Protein AF-0000000079813711 (afdb_homodimer)

Organism: NCBI:txid265959

Structure (mmCIF, N/CA/C/O backbone):
data_AF-0000000079813711-model_v1
#
loop_
_entity.id
_entity.type
_entity.pdbx_description
1 polymer 'Outer membrane protein OprM'
#
loop_
_atom_site.group_PDB
_atom_site.id
_atom_site.type_symbol
_atom_site.label_atom_id
_atom_site.label_alt_id
_atom_site.label_comp_id
_atom_site.label_asym_id
_atom_site.label_entity_id
_atom_site.label_seq_id
_atom_site.pdbx_PDB_ins_code
_atom_site.Cartn_x
_atom_site.Cartn_y
_atom_site.Cartn_z
_atom_site.occupancy
_atom_site.B_iso_or_equiv
_atom_site.auth_seq_id
_atom_site.auth_comp_id
_atom_site.auth_asym_id
_atom_site.auth_atom_id
_atom_site.pdbx_PDB_model_num
ATOM 1 N N . MET A 1 1 ? -26.516 54.531 79.875 1 28.67 1 MET A N 1
ATOM 2 C CA . MET A 1 1 ? -25.984 53.25 79.375 1 28.67 1 MET A CA 1
ATOM 3 C C . MET A 1 1 ? -26.172 53.188 77.875 1 28.67 1 MET A C 1
ATOM 5 O O . MET A 1 1 ? -27.281 53.344 77.375 1 28.67 1 MET A O 1
ATOM 9 N N . PRO A 1 2 ? -25.172 53.562 77 1 37.19 2 PRO A N 1
ATOM 10 C CA . PRO A 1 2 ? -25.172 53.812 75.5 1 37.19 2 PRO A CA 1
ATOM 11 C C . PRO A 1 2 ? -25.391 52.531 74.75 1 37.19 2 PRO A C 1
ATOM 13 O O . PRO A 1 2 ? -24.984 51.438 75.125 1 37.19 2 PRO A O 1
ATOM 16 N N . VAL A 1 3 ? -26.547 52.375 74.062 1 36.34 3 VAL A N 1
ATOM 17 C CA . VAL A 1 3 ? -27.047 51.281 73.25 1 36.34 3 VAL A CA 1
ATOM 18 C C . VAL A 1 3 ? -26.156 51.125 72 1 36.34 3 VAL A C 1
ATOM 20 O O . VAL A 1 3 ? -25.969 52.062 71.25 1 36.34 3 VAL A O 1
ATOM 23 N N . THR A 1 4 ? -25.125 50.281 72.062 1 34.91 4 THR A N 1
ATOM 24 C CA . THR A 1 4 ? -24.156 49.906 71 1 34.91 4 THR A CA 1
ATOM 25 C C . THR A 1 4 ? -24.859 49.219 69.812 1 34.91 4 THR A C 1
ATOM 27 O O . THR A 1 4 ? -25.562 48.219 70 1 34.91 4 THR A O 1
ATOM 30 N N . ARG A 1 5 ? -25.266 50 68.75 1 38.03 5 ARG A N 1
ATOM 31 C CA . ARG A 1 5 ? -25.875 49.562 67.5 1 38.03 5 ARG A CA 1
ATOM 32 C C . ARG A 1 5 ? -24.969 48.562 66.75 1 38.03 5 ARG A C 1
ATOM 34 O O . ARG A 1 5 ? -23.828 48.906 66.438 1 38.03 5 ARG A O 1
ATOM 41 N N . ALA A 1 6 ? -25.078 47.25 67 1 41.22 6 ALA A N 1
ATOM 42 C CA . ALA A 1 6 ? -24.375 46.156 66.312 1 41.22 6 ALA A CA 1
ATOM 43 C C . ALA A 1 6 ? -24.625 46.188 64.812 1 41.22 6 ALA A C 1
ATOM 45 O O . ALA A 1 6 ? -25.781 46.188 64.375 1 41.22 6 ALA A O 1
ATOM 46 N N . MET A 1 7 ? -23.703 46.812 64.062 1 36 7 MET A N 1
ATOM 47 C CA . MET A 1 7 ? -23.672 46.875 62.562 1 36 7 MET A CA 1
ATOM 48 C C . MET A 1 7 ? -23.688 45.469 61.969 1 36 7 MET A C 1
ATOM 50 O O . MET A 1 7 ? -22.922 44.625 62.406 1 36 7 MET A O 1
ATOM 54 N N . SER A 1 8 ? -24.844 44.969 61.531 1 36.56 8 SER A N 1
ATOM 55 C CA . SER A 1 8 ? -25.125 43.688 60.875 1 36.56 8 SER A CA 1
ATOM 56 C C . SER A 1 8 ? -24.281 43.531 59.625 1 36.56 8 SER A C 1
ATOM 58 O O . SER A 1 8 ? -24.5 44.219 58.625 1 36.56 8 SER A O 1
ATOM 60 N N . GLY A 1 9 ? -22.953 43.219 59.625 1 36.47 9 GLY A N 1
ATOM 61 C CA . GLY A 1 9 ? -21.984 43 58.562 1 36.47 9 GLY A CA 1
ATOM 62 C C . GLY A 1 9 ? -22.281 41.781 57.719 1 36.47 9 GLY A C 1
ATOM 63 O O . GLY A 1 9 ? -21.484 41.406 56.844 1 36.47 9 GLY A O 1
ATOM 64 N N . SER A 1 10 ? -23.281 40.906 58.062 1 44.75 10 SER A N 1
ATOM 65 C CA . SER A 1 10 ? -23.234 39.594 57.469 1 44.75 10 SER A CA 1
ATOM 66 C C . SER A 1 10 ? -23.75 39.594 56.031 1 44.75 10 SER A C 1
ATOM 68 O O . SER A 1 10 ? -23.734 38.562 55.375 1 44.75 10 SER A O 1
ATOM 70 N N . ASN A 1 11 ? -24.469 40.625 55.625 1 44.41 11 ASN A N 1
ATOM 71 C CA . ASN A 1 11 ? -25.188 40.438 54.375 1 44.41 11 ASN A CA 1
ATOM 72 C C . ASN A 1 11 ? -24.281 40.594 53.156 1 44.41 11 ASN A C 1
ATOM 74 O O . ASN A 1 11 ? -24.703 40.406 52 1 44.41 11 ASN A O 1
ATOM 78 N N . ALA A 1 12 ? -23.078 41.219 53.281 1 49.34 12 ALA A N 1
ATOM 79 C CA . ALA A 1 12 ? -22.281 41.531 52.094 1 49.34 12 ALA A CA 1
ATOM 80 C C . ALA A 1 12 ? -21.609 40.281 51.531 1 49.34 12 ALA A C 1
ATOM 82 O O . ALA A 1 12 ? -21.422 40.188 50.344 1 49.34 12 ALA A O 1
ATOM 83 N N . VAL A 1 13 ? -21.359 39.312 52.438 1 49.06 13 VAL A N 1
ATOM 84 C CA . VAL A 1 13 ? -20.641 38.156 51.938 1 49.06 13 VAL A CA 1
ATOM 85 C C . VAL A 1 13 ? -21.562 37.281 51.094 1 49.06 13 VAL A C 1
ATOM 87 O O . VAL A 1 13 ? -21.125 36.656 50.125 1 49.06 13 VAL A O 1
ATOM 90 N N . LYS A 1 14 ? -22.906 37.25 51.406 1 50.78 14 LYS A N 1
ATOM 91 C CA . LYS A 1 14 ? -23.828 36.406 50.688 1 50.78 14 LYS A CA 1
ATOM 92 C C . LYS A 1 14 ? -24.047 36.906 49.25 1 50.78 14 LYS A C 1
ATOM 94 O O . LYS A 1 14 ? -24.281 36.125 48.344 1 50.78 14 LYS A O 1
ATOM 99 N N . ARG A 1 15 ? -23.891 38.188 49 1 51.34 15 ARG A N 1
ATOM 100 C CA . ARG A 1 15 ? -24.141 38.719 47.656 1 51.34 15 ARG A CA 1
ATOM 101 C C . ARG A 1 15 ? -22.984 38.406 46.719 1 51.34 15 ARG A C 1
ATOM 103 O O . ARG A 1 15 ? -23.156 38.312 45.5 1 51.34 15 ARG A O 1
ATOM 110 N N . LEU A 1 16 ? -21.781 38.312 47.344 1 49.62 16 LEU A N 1
ATOM 111 C CA . LEU A 1 16 ? -20.656 38.062 46.438 1 49.62 16 LEU A CA 1
ATOM 112 C C . LEU A 1 16 ? -20.609 36.594 46.031 1 49.62 16 LEU A C 1
ATOM 114 O O . LEU A 1 16 ? -19.953 36.219 45.062 1 49.62 16 LEU A O 1
ATOM 118 N N . LEU A 1 17 ? -21.234 35.719 46.906 1 51.75 17 LEU A N 1
ATOM 119 C CA . LEU A 1 17 ? -21.141 34.312 46.594 1 51.75 17 LEU A CA 1
ATOM 120 C C . LEU A 1 17 ? -22.078 33.938 45.469 1 51.75 17 LEU A C 1
ATOM 122 O O . LEU A 1 17 ? -21.938 32.875 44.844 1 51.75 17 LEU A O 1
ATOM 126 N N . LEU A 1 18 ? -23.109 34.75 45.156 1 51.78 18 LEU A N 1
ATOM 127 C CA . LEU A 1 18 ? -24.094 34.344 44.188 1 51.78 18 LEU A CA 1
ATOM 128 C C . LEU A 1 18 ? -23.516 34.375 42.781 1 51.78 18 LEU A C 1
ATOM 130 O O . LEU A 1 18 ? -23.766 33.469 41.969 1 51.78 18 LEU A O 1
ATOM 134 N N . PRO A 1 19 ? -22.75 35.406 42.5 1 55 19 PRO A N 1
ATOM 135 C CA . PRO A 1 19 ? -22.281 35.344 41.125 1 55 19 PRO A CA 1
ATOM 136 C C . PRO A 1 19 ? -21.297 34.188 40.875 1 55 19 PRO A C 1
ATOM 138 O O . PRO A 1 19 ? -21.234 33.656 39.781 1 55 19 PRO A O 1
ATOM 141 N N . GLY A 1 20 ? -20.578 33.844 41.906 1 52.88 20 GLY A N 1
ATOM 142 C CA . GLY A 1 20 ? -19.656 32.719 41.75 1 52.88 20 GLY A CA 1
ATOM 143 C C . GLY A 1 20 ? -20.359 31.406 41.469 1 52.88 20 GLY A C 1
ATOM 144 O O . GLY A 1 20 ? -19.891 30.594 40.688 1 52.88 20 GLY A O 1
ATOM 145 N N . LEU A 1 21 ? -21.406 31.125 42.25 1 55.22 21 LEU A N 1
ATOM 146 C CA . LEU A 1 21 ? -22.125 29.859 42.094 1 55.22 21 LEU A CA 1
ATOM 147 C C . LEU A 1 21 ? -22.828 29.797 40.75 1 55.22 21 LEU A C 1
ATOM 149 O O . LEU A 1 21 ? -22.938 28.719 40.156 1 55.22 21 LEU A O 1
ATOM 153 N N . SER A 1 22 ? -23.375 30.875 40.219 1 52.56 22 SER A N 1
ATOM 154 C CA . SER A 1 22 ? -24.016 30.875 38.906 1 52.56 22 SER A CA 1
ATOM 155 C C . SER A 1 22 ? -23 30.562 37.812 1 52.56 22 SER A C 1
ATOM 157 O O . SER A 1 22 ? -23.344 29.953 36.812 1 52.56 22 SER A O 1
ATOM 159 N N . MET A 1 23 ? -21.844 31.078 38 1 52.88 23 MET A N 1
ATOM 160 C CA . MET A 1 23 ? -20.812 30.797 37 1 52.88 23 MET A CA 1
ATOM 161 C C . MET A 1 23 ? -20.469 29.312 36.969 1 52.88 23 MET A C 1
ATOM 163 O O . MET A 1 23 ? -20.156 28.766 35.906 1 52.88 23 MET A O 1
ATOM 167 N N . LEU A 1 24 ? -20.469 28.688 38.125 1 53.5 24 LEU A N 1
ATOM 168 C CA . LEU A 1 24 ? -20.141 27.266 38.188 1 53.5 24 LEU A CA 1
ATOM 169 C C . LEU A 1 24 ? -21.266 26.438 37.562 1 53.5 24 LEU A C 1
ATOM 171 O O . LEU A 1 24 ? -21.016 25.375 37 1 53.5 24 LEU A O 1
ATOM 175 N N . ALA A 1 25 ? -22.5 26.828 37.75 1 53.28 25 ALA A N 1
ATOM 176 C CA . ALA A 1 25 ? -23.609 26.094 37.156 1 53.28 25 ALA A CA 1
ATOM 177 C C . ALA A 1 25 ? -23.531 26.109 35.625 1 53.28 25 ALA A C 1
ATOM 179 O O . ALA A 1 25 ? -24 25.188 34.969 1 53.28 25 ALA A O 1
ATOM 180 N N . LEU A 1 26 ? -23 27.141 35.031 1 52.47 26 LEU A N 1
ATOM 181 C CA . LEU A 1 26 ? -22.922 27.25 33.594 1 52.47 26 LEU A CA 1
ATOM 182 C C . LEU A 1 26 ? -21.859 26.312 33.031 1 52.47 26 LEU A C 1
ATOM 184 O O . LEU A 1 26 ? -21.844 26.016 31.828 1 52.47 26 LEU A O 1
ATOM 188 N N . ALA A 1 27 ? -20.906 26.016 33.844 1 54.44 27 ALA A N 1
ATOM 189 C CA . ALA A 1 27 ? -19.844 25.109 33.406 1 54.44 27 ALA A CA 1
ATOM 190 C C . ALA A 1 27 ? -20.406 23.719 33.094 1 54.44 27 ALA A C 1
ATOM 192 O O . ALA A 1 27 ? -19.734 22.891 32.469 1 54.44 27 ALA A O 1
ATOM 193 N N . ALA A 1 28 ? -21.625 23.531 33.469 1 62.38 28 ALA A N 1
ATOM 194 C CA . ALA A 1 28 ? -22.109 22.156 33.438 1 62.38 28 ALA A CA 1
ATOM 195 C C . ALA A 1 28 ? -22.906 21.906 32.156 1 62.38 28 ALA A C 1
ATOM 197 O O . ALA A 1 28 ? -23.266 20.766 31.844 1 62.38 28 ALA A O 1
ATOM 198 N N . CYS A 1 29 ? -23.094 22.859 31.203 1 78.06 29 CYS A N 1
ATOM 199 C CA . CYS A 1 29 ? -24 22.594 30.094 1 78.06 29 CYS A CA 1
ATOM 200 C C . CYS A 1 29 ? -23.219 22.25 28.828 1 78.06 29 CYS A C 1
ATOM 202 O O . CYS A 1 29 ? -22.422 23.062 28.344 1 78.06 29 CYS A O 1
ATOM 204 N N . THR A 1 30 ? -23.016 21.031 28.5 1 88.12 30 THR A N 1
ATOM 205 C CA . THR A 1 30 ? -22.438 20.594 27.234 1 88.12 30 THR A CA 1
ATOM 206 C C . THR A 1 30 ? -23.531 20.219 26.234 1 88.12 30 THR A C 1
ATOM 208 O O . THR A 1 30 ? -24.25 19.234 26.422 1 88.12 30 THR A O 1
ATOM 211 N N . VAL A 1 31 ? -23.578 20.938 25.141 1 93.12 31 VAL A N 1
ATOM 212 C CA . VAL A 1 31 ? -24.641 20.703 24.156 1 93.12 31 VAL A CA 1
ATOM 213 C C . VAL A 1 31 ? -24.266 19.531 23.25 1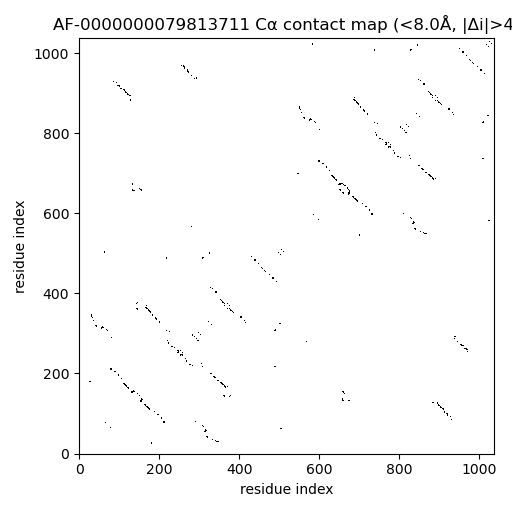 93.12 31 VAL A C 1
ATOM 215 O O . VAL A 1 31 ? -23.109 19.109 23.219 1 93.12 31 VAL A O 1
ATOM 218 N N . GLY A 1 32 ? -25.344 19.031 22.5 1 93.81 32 GLY A N 1
ATOM 219 C CA . GLY A 1 32 ? -25.125 17.938 21.578 1 93.81 32 GLY A CA 1
ATOM 220 C C . GLY A 1 32 ? -25.375 16.578 22.203 1 93.81 32 GLY A C 1
ATOM 221 O O . GLY A 1 32 ? -25.531 16.469 23.422 1 93.81 32 GLY A O 1
ATOM 222 N N . PRO A 1 33 ? -25.344 15.562 21.359 1 95.56 33 PRO A N 1
ATOM 223 C CA . PRO A 1 33 ? -25.625 14.219 21.875 1 95.56 33 PRO A CA 1
ATOM 224 C C . PRO A 1 33 ? -24.453 13.602 22.625 1 95.56 33 PRO A C 1
ATOM 226 O O . PRO A 1 33 ? -23.297 13.844 22.25 1 95.56 33 PRO A O 1
ATOM 229 N N . ASP A 1 34 ? -24.75 12.891 23.656 1 95.69 34 ASP A N 1
ATOM 230 C CA . ASP A 1 34 ? -23.734 12.07 24.328 1 95.69 34 ASP A CA 1
ATOM 231 C C . ASP A 1 34 ? -23.547 10.742 23.594 1 95.69 34 ASP A C 1
ATOM 233 O O . ASP A 1 34 ? -24.516 10.141 23.125 1 95.69 34 ASP A O 1
ATOM 237 N N . TYR A 1 35 ? -22.391 10.375 23.516 1 96.69 35 TYR A N 1
ATOM 238 C CA . TYR A 1 35 ? -22.062 9.102 22.875 1 96.69 35 TYR A CA 1
ATOM 239 C C . TYR A 1 35 ? -22.438 7.93 23.766 1 96.69 35 TYR A C 1
ATOM 241 O O . TYR A 1 35 ? -22.172 7.945 24.969 1 96.69 35 TYR A O 1
ATOM 249 N N . HIS A 1 36 ? -23.047 6.941 23.156 1 95.31 36 HIS A N 1
ATOM 250 C CA . HIS A 1 36 ? -23.328 5.645 23.766 1 95.31 36 HIS A CA 1
ATOM 251 C C . HIS A 1 36 ? -22.719 4.512 22.953 1 95.31 36 HIS A C 1
ATOM 253 O O . HIS A 1 36 ? -22.953 4.426 21.734 1 95.31 36 HIS A O 1
ATOM 259 N N . LYS A 1 37 ? -21.984 3.738 23.641 1 93.31 37 LYS A N 1
ATOM 260 C CA . LYS A 1 37 ? -21.359 2.611 22.953 1 93.31 37 LYS A CA 1
ATOM 261 C C . LYS A 1 37 ? -22.422 1.701 22.328 1 93.31 37 LYS A C 1
ATOM 263 O O . LYS A 1 37 ? -23.359 1.284 23.016 1 93.31 37 LYS A O 1
ATOM 268 N N . PRO A 1 38 ? -22.25 1.442 21.094 1 92.56 38 PRO A N 1
ATOM 269 C CA . PRO A 1 38 ? -23.25 0.573 20.469 1 92.56 38 PRO A CA 1
ATOM 270 C C . PRO A 1 38 ? -23.172 -0.868 20.969 1 92.56 38 PRO A C 1
ATOM 272 O O . PRO A 1 38 ? -22.078 -1.37 21.25 1 92.56 38 PRO A O 1
ATOM 275 N N . GLN A 1 39 ? -24.328 -1.48 20.984 1 88.69 39 GLN A N 1
ATOM 276 C CA . GLN A 1 39 ? -24.406 -2.873 21.422 1 88.69 39 GLN A CA 1
ATOM 277 C C . GLN A 1 39 ? -24.391 -3.82 20.219 1 88.69 39 GLN A C 1
ATOM 279 O O . GLN A 1 39 ? -25.016 -3.541 19.203 1 88.69 39 GLN A O 1
ATOM 284 N N . VAL A 1 40 ? -23.625 -4.875 20.375 1 91.5 40 VAL A N 1
ATOM 285 C CA . VAL A 1 40 ? -23.562 -5.891 19.328 1 91.5 40 VAL A CA 1
ATOM 286 C C . VAL A 1 40 ? -24.312 -7.145 19.781 1 91.5 40 VAL A C 1
ATOM 288 O O . VAL A 1 40 ? -24 -7.711 20.844 1 91.5 40 VAL A O 1
ATOM 291 N N . ARG A 1 41 ? -25.344 -7.613 19 1 89.38 41 ARG A N 1
ATOM 292 C CA . ARG A 1 41 ? -26.047 -8.867 19.266 1 89.38 41 ARG A CA 1
ATOM 293 C C . ARG A 1 41 ? -25.25 -10.055 18.719 1 89.38 41 ARG A C 1
ATOM 295 O O . ARG A 1 41 ? -24.859 -10.055 17.547 1 89.38 41 ARG A O 1
ATOM 302 N N . ALA A 1 42 ? -24.969 -10.883 19.578 1 92.5 42 ALA A N 1
ATOM 303 C CA . ALA A 1 42 ? -24.188 -12.055 19.188 1 92.5 42 ALA A CA 1
ATOM 304 C C . ALA A 1 42 ? -24.969 -13.344 19.422 1 92.5 42 ALA A C 1
ATOM 306 O O . ALA A 1 42 ? -25.734 -13.445 20.391 1 92.5 42 ALA A O 1
ATOM 307 N N . PRO A 1 43 ? -24.828 -14.328 18.531 1 91.19 43 PRO A N 1
ATOM 308 C CA . PRO A 1 43 ? -25.422 -15.641 18.797 1 91.19 43 PRO A CA 1
ATOM 309 C C . PRO A 1 43 ? -24.797 -16.328 20.016 1 91.19 43 PRO A C 1
ATOM 311 O O . PRO A 1 43 ? -23.734 -15.906 20.484 1 91.19 43 PRO A O 1
ATOM 314 N N . GLU A 1 44 ? -25.469 -17.328 20.531 1 89.25 44 GLU A N 1
ATOM 315 C CA . GLU A 1 44 ? -25 -18.016 21.734 1 89.25 44 GLU A CA 1
ATOM 316 C C . GLU A 1 44 ? -23.781 -18.875 21.438 1 89.25 44 GLU A C 1
ATOM 318 O O . GLU A 1 44 ? -22.875 -18.984 22.266 1 89.25 44 GLU A O 1
ATOM 323 N N . ALA A 1 45 ? -23.844 -19.484 20.266 1 89.81 45 ALA A N 1
ATOM 324 C CA . ALA A 1 45 ? -22.734 -20.359 19.875 1 89.81 45 ALA A CA 1
ATOM 325 C C . ALA A 1 45 ? -22.344 -20.141 18.422 1 89.81 45 ALA A C 1
ATOM 327 O O . ALA A 1 45 ? -23.125 -19.578 17.641 1 89.81 45 ALA A O 1
ATOM 328 N N . TRP A 1 46 ? -21.141 -20.609 18.125 1 91.62 46 TRP A N 1
ATOM 329 C CA . TRP A 1 46 ? -20.688 -20.531 16.75 1 91.62 46 TRP A CA 1
ATOM 330 C C . TRP A 1 46 ? -21.469 -21.5 15.867 1 91.62 46 TRP A C 1
ATOM 332 O O . TRP A 1 46 ? -21.875 -22.578 16.312 1 91.62 46 TRP A O 1
ATOM 342 N N . ARG A 1 47 ? -21.594 -21.125 14.555 1 88.88 47 ARG A N 1
ATOM 343 C CA . ARG A 1 47 ? -22.344 -21.953 13.594 1 88.88 47 ARG A CA 1
ATOM 344 C C . ARG A 1 47 ? -21.469 -23.078 13.062 1 88.88 47 ARG A C 1
ATOM 346 O O . ARG A 1 47 ? -20.297 -22.891 12.766 1 88.88 47 ARG A O 1
ATOM 353 N N . ALA A 1 48 ? -22.016 -24.328 13.125 1 87.75 48 ALA A N 1
ATOM 354 C CA . ALA A 1 48 ? -21.375 -25.484 12.484 1 87.75 48 ALA A CA 1
ATOM 355 C C . ALA A 1 48 ? -22.094 -25.859 11.188 1 87.75 48 ALA A C 1
ATOM 357 O O . ALA A 1 48 ? -23.297 -26.156 11.203 1 87.75 48 ALA A O 1
ATOM 358 N N . THR A 1 49 ? -21.359 -25.859 10.039 1 90.5 49 THR A N 1
ATOM 359 C CA . THR A 1 49 ? -22 -26.062 8.75 1 90.5 49 THR A CA 1
ATOM 360 C C . THR A 1 49 ? -21.609 -27.406 8.164 1 90.5 49 THR A C 1
ATOM 362 O O . THR A 1 49 ? -22.172 -27.844 7.16 1 90.5 49 THR A O 1
ATOM 365 N N . GLN A 1 50 ? -20.641 -28.062 8.742 1 92.88 50 GLN A N 1
ATOM 366 C CA . GLN A 1 50 ? -20.141 -29.375 8.305 1 92.88 50 GLN A CA 1
ATOM 367 C C . GLN A 1 50 ? -19.969 -30.312 9.484 1 92.88 50 GLN A C 1
ATOM 369 O O . GLN A 1 50 ? -19.875 -29.875 10.633 1 92.88 50 GLN A O 1
ATOM 374 N N . PRO A 1 51 ? -20.047 -31.641 9.281 1 90.94 51 PRO A N 1
ATOM 375 C CA . PRO A 1 51 ? -19.75 -32.562 10.367 1 90.94 51 PRO A CA 1
ATOM 376 C C . PRO A 1 51 ? -18.375 -32.312 11.008 1 90.94 51 PRO A C 1
ATOM 378 O O . PRO A 1 51 ? -17.438 -31.906 10.32 1 90.94 51 PRO A O 1
ATOM 381 N N . PRO A 1 52 ? -18.344 -32.562 12.258 1 89.56 52 PRO A N 1
ATOM 382 C CA . PRO A 1 52 ? -17.094 -32.25 12.969 1 89.56 52 PRO A CA 1
ATOM 383 C C . PRO A 1 52 ? -15.898 -33.062 12.43 1 89.56 52 PRO A C 1
ATOM 385 O O . PRO A 1 52 ? -16.047 -34.219 12.039 1 89.56 52 PRO A O 1
ATOM 388 N N . ALA A 1 53 ? -14.797 -32.375 12.359 1 93.88 53 ALA A N 1
ATOM 389 C CA . ALA A 1 53 ? -13.523 -33 11.992 1 93.88 53 ALA A CA 1
ATOM 390 C C . ALA A 1 53 ? -12.68 -33.281 13.227 1 93.88 53 ALA A C 1
ATOM 392 O O . ALA A 1 53 ? -13.172 -33.188 14.359 1 93.88 53 ALA A O 1
ATOM 393 N N . GLU A 1 54 ? -11.484 -33.781 12.977 1 92.19 54 GLU A N 1
ATOM 394 C CA . GLU A 1 54 ? -10.602 -34.219 14.055 1 92.19 54 GLU A CA 1
ATOM 395 C C . GLU A 1 54 ? -10.344 -33.094 15.055 1 92.19 54 GLU A C 1
ATOM 397 O O . GLU A 1 54 ? -10.531 -33.281 16.266 1 92.19 54 GLU A O 1
ATOM 402 N N . SER A 1 55 ? -9.828 -31.984 14.586 1 94.25 55 SER A N 1
ATOM 403 C CA . SER A 1 55 ? -9.648 -30.797 15.422 1 94.25 55 SER A CA 1
ATOM 404 C C . SER A 1 55 ? -10.93 -29.969 15.5 1 94.25 55 SER A C 1
ATOM 406 O O . SER A 1 55 ? -11.531 -29.656 14.469 1 94.25 55 SER A O 1
ATOM 408 N N . GLN A 1 56 ? -11.289 -29.609 16.734 1 93.81 56 GLN A N 1
ATOM 409 C CA . GLN A 1 56 ? -12.562 -28.922 16.906 1 93.81 56 GLN A CA 1
ATOM 410 C C . GLN A 1 56 ? -12.375 -27.578 17.578 1 93.81 56 GLN A C 1
ATOM 412 O O . GLN A 1 56 ? -11.547 -27.438 18.484 1 93.81 56 GLN A O 1
ATOM 417 N N . VAL A 1 57 ? -13.195 -26.672 17.172 1 94.12 57 VAL A N 1
ATOM 418 C CA . VAL A 1 57 ? -13.203 -25.344 17.766 1 94.12 57 VAL A CA 1
ATOM 419 C C . VAL A 1 57 ? -14 -25.375 19.078 1 94.12 57 VAL A C 1
ATOM 421 O O . VAL A 1 57 ? -15.047 -26.016 19.156 1 94.12 57 VAL A O 1
ATOM 424 N N . THR A 1 58 ? -13.5 -24.656 20.156 1 92.88 58 THR A N 1
ATOM 425 C CA . THR A 1 58 ? -14.211 -24.594 21.422 1 92.88 58 THR A CA 1
ATOM 426 C C . THR A 1 58 ? -14.414 -23.141 21.859 1 92.88 58 THR A C 1
ATOM 428 O O . THR A 1 58 ? -13.727 -22.234 21.359 1 92.88 58 THR A O 1
ATOM 431 N N . GLY A 1 59 ? -15.359 -22.969 22.781 1 91.44 59 GLY A N 1
ATOM 432 C CA . GLY A 1 59 ? -15.656 -21.641 23.281 1 91.44 59 GLY A CA 1
ATOM 433 C C . GLY A 1 59 ? -14.734 -21.203 24.406 1 91.44 59 GLY A C 1
ATOM 434 O O . GLY A 1 59 ? -14.938 -20.156 25.016 1 91.44 59 GLY A O 1
ATOM 435 N N . ALA A 1 60 ? -13.727 -21.984 24.688 1 91.81 60 ALA A N 1
ATOM 436 C CA . ALA A 1 60 ? -12.742 -21.594 25.703 1 91.81 60 ALA A CA 1
ATOM 437 C C . ALA A 1 60 ? -11.977 -20.359 25.266 1 91.81 60 ALA A C 1
ATOM 439 O O . ALA A 1 60 ? -11.844 -20.094 24.062 1 91.81 60 ALA A O 1
ATOM 440 N N . THR A 1 61 ? -11.461 -19.641 26.25 1 90.44 61 THR A N 1
ATOM 441 C CA . THR A 1 61 ? -10.758 -18.406 25.953 1 90.44 61 THR A CA 1
ATOM 442 C C . THR A 1 61 ? -9.5 -18.672 25.141 1 90.44 61 THR A C 1
ATOM 444 O O . THR A 1 61 ? -8.719 -19.578 25.469 1 90.44 61 THR A O 1
ATOM 447 N N . ALA A 1 62 ? -9.422 -17.891 24.141 1 90.5 62 ALA A N 1
ATOM 448 C CA . ALA A 1 62 ? -8.242 -18.031 23.297 1 90.5 62 ALA A CA 1
ATOM 449 C C . ALA A 1 62 ? -7.027 -17.375 23.953 1 90.5 62 ALA A C 1
ATOM 451 O O . ALA A 1 62 ? -7.133 -16.281 24.531 1 90.5 62 ALA A O 1
ATOM 452 N N . ASP A 1 63 ? -5.891 -18.016 23.922 1 92.69 63 ASP A N 1
ATOM 453 C CA . ASP A 1 63 ? -4.621 -17.422 24.328 1 92.69 63 ASP A CA 1
ATOM 454 C C . ASP A 1 63 ? -4.227 -16.281 23.406 1 92.69 63 ASP A C 1
ATOM 456 O O . ASP A 1 63 ? -4.238 -16.438 22.172 1 92.69 63 ASP A O 1
ATOM 460 N N . PRO A 1 64 ? -3.881 -15.117 24.016 1 94.31 64 PRO A N 1
ATOM 461 C CA . PRO A 1 64 ? -3.43 -14.031 23.141 1 94.31 64 PRO A CA 1
ATOM 462 C C . PRO A 1 64 ? -2.242 -14.438 22.266 1 94.31 64 PRO A C 1
ATOM 464 O O . PRO A 1 64 ? -2.064 -13.898 21.172 1 94.31 64 PRO A O 1
ATOM 467 N N . GLN A 1 65 ? -1.438 -15.312 22.75 1 96.75 65 GLN A N 1
ATOM 468 C CA . GLN A 1 65 ? -0.373 -15.891 21.938 1 96.75 65 GLN A CA 1
ATOM 469 C C . GLN A 1 65 ? -0.824 -17.203 21.297 1 96.75 65 GLN A C 1
ATOM 471 O O . GLN A 1 65 ? -0.215 -18.25 21.5 1 96.75 65 GLN A O 1
ATOM 476 N N . TRP A 1 66 ? -1.814 -17.141 20.469 1 96.62 66 TRP A N 1
ATOM 477 C CA . TRP A 1 66 ? -2.506 -18.281 19.891 1 96.62 66 TRP A CA 1
ATOM 478 C C . TRP A 1 66 ? -1.547 -19.141 19.078 1 96.62 66 TRP A C 1
ATOM 480 O O . TRP A 1 66 ? -1.76 -20.359 18.922 1 96.62 66 TRP A O 1
ATOM 490 N N . TRP A 1 67 ? -0.468 -18.578 18.484 1 97.19 67 TRP A N 1
ATOM 491 C CA . TRP A 1 67 ? 0.476 -19.312 17.656 1 97.19 67 TRP A CA 1
ATOM 492 C C . TRP A 1 67 ? 1.205 -20.375 18.469 1 97.19 67 TRP A C 1
ATOM 494 O O . TRP A 1 67 ? 1.795 -21.312 17.906 1 97.19 67 TRP A O 1
ATOM 504 N N . LYS A 1 68 ? 1.211 -20.312 19.766 1 96.88 68 LYS A N 1
ATOM 505 C CA . LYS A 1 68 ? 1.83 -21.312 20.625 1 96.88 68 LYS A CA 1
ATOM 506 C C . LYS A 1 68 ? 1.083 -22.641 20.547 1 96.88 68 LYS A C 1
ATOM 508 O O . LYS A 1 68 ? 1.617 -23.688 20.922 1 96.88 68 LYS A O 1
ATOM 513 N N . LEU A 1 69 ? -0.133 -22.594 20.062 1 96.44 69 LEU A N 1
ATOM 514 C CA . LEU A 1 69 ? -0.916 -23.812 19.922 1 96.44 69 LEU A CA 1
ATOM 515 C C . LEU A 1 69 ? -0.217 -24.797 18.984 1 96.44 69 LEU A C 1
ATOM 517 O O . LEU A 1 69 ? -0.396 -26.016 19.109 1 96.44 69 LEU A O 1
ATOM 521 N N . PHE A 1 70 ? 0.599 -24.266 18.062 1 97.44 70 PHE A N 1
ATOM 522 C CA . PHE A 1 70 ? 1.295 -25.109 17.094 1 97.44 70 PHE A CA 1
ATOM 523 C C . PHE A 1 70 ? 2.457 -25.844 17.75 1 97.44 70 PHE A C 1
ATOM 525 O O . PHE A 1 70 ? 3.041 -26.75 17.156 1 97.44 70 PHE A O 1
ATOM 532 N N . ASN A 1 71 ? 2.859 -25.484 18.969 1 96.75 71 ASN A N 1
ATOM 533 C CA . ASN A 1 71 ? 3.988 -26.062 19.688 1 96.75 71 ASN A CA 1
ATOM 534 C C . ASN A 1 71 ? 5.254 -26.062 18.828 1 96.75 71 ASN A C 1
ATOM 536 O O . ASN A 1 71 ? 5.922 -27.094 18.703 1 96.75 71 ASN A O 1
ATOM 540 N N . ASP A 1 72 ? 5.477 -25.016 18.172 1 97.88 72 ASP A N 1
ATOM 541 C CA . ASP A 1 72 ? 6.648 -24.797 17.328 1 97.88 72 ASP A CA 1
ATOM 542 C C . ASP A 1 72 ? 7.473 -23.609 17.859 1 97.88 72 ASP A C 1
ATOM 544 O O . ASP A 1 72 ? 7.102 -22.453 17.656 1 97.88 72 ASP A O 1
ATOM 548 N N . PRO A 1 73 ? 8.617 -23.906 18.5 1 97.19 73 PRO A N 1
ATOM 549 C CA . PRO A 1 73 ? 9.398 -22.844 19.109 1 97.19 73 PRO A CA 1
ATOM 550 C C . PRO A 1 73 ? 9.984 -21.875 18.094 1 97.19 73 PRO A C 1
ATOM 552 O O . PRO A 1 73 ? 10.188 -20.688 18.391 1 97.19 73 PRO A O 1
ATOM 555 N N . VAL A 1 74 ? 10.273 -22.359 16.922 1 98.06 74 VAL A N 1
ATOM 556 C CA . VAL A 1 74 ? 10.82 -21.484 15.883 1 98.06 74 VAL A CA 1
ATOM 557 C C . VAL A 1 74 ? 9.766 -20.469 15.477 1 98.06 74 VAL A C 1
ATOM 559 O O . VAL A 1 74 ? 10.062 -19.266 15.391 1 98.06 74 VAL A O 1
ATOM 562 N N . LEU A 1 75 ? 8.516 -20.906 15.234 1 98.19 75 LEU A N 1
ATOM 563 C CA . LEU A 1 75 ? 7.426 -20 14.898 1 98.19 75 LEU A CA 1
ATOM 564 C C . LEU A 1 75 ? 7.199 -18.984 16.016 1 98.19 75 LEU A C 1
ATOM 566 O O . LEU A 1 75 ? 7.023 -17.797 15.758 1 98.19 75 LEU A O 1
ATOM 570 N N . THR A 1 76 ? 7.254 -19.453 17.25 1 98.06 76 THR A N 1
ATOM 571 C CA . THR A 1 76 ? 7.039 -18.578 18.391 1 98.06 76 THR A CA 1
ATOM 572 C C . THR A 1 76 ? 8.102 -17.484 18.453 1 98.06 76 THR A C 1
ATOM 574 O O . THR A 1 76 ? 7.797 -16.328 18.703 1 98.06 76 THR A O 1
ATOM 577 N N . ARG A 1 77 ? 9.32 -17.844 18.203 1 97.81 77 ARG A N 1
ATOM 578 C CA . ARG A 1 77 ? 10.406 -16.859 18.188 1 97.81 77 ARG A CA 1
ATOM 579 C C . ARG A 1 77 ? 10.219 -15.844 17.078 1 97.81 77 ARG A C 1
ATOM 581 O O . ARG A 1 77 ? 10.422 -14.641 17.281 1 97.81 77 ARG A O 1
ATOM 588 N N . LEU A 1 78 ? 9.805 -16.297 15.891 1 98.38 78 LEU A N 1
ATOM 589 C CA . LEU A 1 78 ? 9.57 -15.406 14.758 1 98.38 78 LEU A CA 1
ATOM 590 C C . LEU A 1 78 ? 8.461 -14.406 15.078 1 98.38 78 LEU A C 1
ATOM 592 O O . LEU A 1 78 ? 8.594 -13.211 14.805 1 98.38 78 LEU A O 1
ATOM 596 N N . GLU A 1 79 ? 7.395 -14.93 15.703 1 98.25 79 GLU A N 1
ATOM 597 C CA . GLU A 1 79 ? 6.281 -14.07 16.094 1 98.25 79 GLU A CA 1
ATOM 598 C C . GLU A 1 79 ? 6.734 -12.977 17.047 1 98.25 79 GLU A C 1
ATOM 600 O O . GLU A 1 79 ? 6.383 -11.805 16.859 1 98.25 79 GLU A O 1
ATOM 605 N N . ASN A 1 80 ? 7.516 -13.344 17.969 1 98.06 80 ASN A N 1
ATOM 606 C CA . ASN A 1 80 ? 8.023 -12.375 18.938 1 98.06 80 ASN A CA 1
ATOM 607 C C . ASN A 1 80 ? 8.922 -11.336 18.281 1 98.06 80 ASN A C 1
ATOM 609 O O . ASN A 1 80 ? 8.852 -10.148 18.609 1 98.06 80 ASN A O 1
ATOM 613 N N . GLU A 1 81 ? 9.719 -11.781 17.406 1 98.25 81 GLU A N 1
ATOM 614 C CA . GLU A 1 81 ? 10.633 -10.867 16.719 1 98.25 81 GLU A CA 1
ATOM 615 C C . GLU A 1 81 ? 9.867 -9.898 15.828 1 98.25 81 GLU A C 1
ATOM 617 O O . GLU A 1 81 ? 10.211 -8.711 15.766 1 98.25 81 GLU A O 1
ATOM 622 N N . VAL A 1 82 ? 8.836 -10.367 15.141 1 98.44 82 VAL A N 1
ATOM 623 C CA . VAL A 1 82 ? 8.016 -9.5 14.305 1 98.44 82 VAL A CA 1
ATOM 624 C C . VAL A 1 82 ? 7.336 -8.438 15.172 1 98.44 82 VAL A C 1
ATOM 626 O O . VAL A 1 82 ? 7.348 -7.254 14.828 1 98.44 82 VAL A O 1
ATOM 629 N N . ALA A 1 83 ? 6.809 -8.828 16.312 1 98 83 ALA A N 1
ATOM 630 C CA . ALA A 1 83 ? 6.141 -7.891 17.203 1 98 83 ALA A CA 1
ATOM 631 C C . ALA A 1 83 ? 7.102 -6.812 17.688 1 98 83 ALA A C 1
ATOM 633 O O . ALA A 1 83 ? 6.699 -5.668 17.922 1 98 83 ALA A O 1
ATOM 634 N N . ALA A 1 84 ? 8.367 -7.156 17.734 1 97.44 84 ALA A N 1
ATOM 635 C CA . ALA A 1 84 ? 9.352 -6.258 18.328 1 97.44 84 ALA A CA 1
ATOM 636 C C . ALA A 1 84 ? 9.984 -5.359 17.266 1 97.44 84 ALA A C 1
ATOM 638 O O . ALA A 1 84 ? 10.383 -4.23 17.547 1 97.44 84 ALA A O 1
ATOM 639 N N . SER A 1 85 ? 10.062 -5.867 15.992 1 97.81 85 SER A N 1
ATOM 640 C CA . SER A 1 85 ? 11 -5.203 15.086 1 97.81 85 SER A CA 1
ATOM 641 C C . SER A 1 85 ? 10.305 -4.773 13.797 1 97.81 85 SER A C 1
ATOM 643 O O . SER A 1 85 ? 10.875 -4.02 13.008 1 97.81 85 SER A O 1
ATOM 645 N N . ASN A 1 86 ? 9.086 -5.195 13.531 1 98.5 86 ASN A N 1
ATOM 646 C CA . ASN A 1 86 ? 8.438 -4.93 12.25 1 98.5 86 ASN A CA 1
ATOM 647 C C . ASN A 1 86 ? 8.297 -3.43 12 1 98.5 86 ASN A C 1
ATOM 649 O O . ASN A 1 86 ? 7.863 -2.686 12.875 1 98.5 86 ASN A O 1
ATOM 653 N N . LEU A 1 87 ? 8.656 -3.021 10.773 1 98.56 87 LEU A N 1
ATOM 654 C CA . LEU A 1 87 ? 8.727 -1.599 10.461 1 98.56 87 LEU A CA 1
ATOM 655 C C . LEU A 1 87 ? 7.336 -1.013 10.266 1 98.56 87 LEU A C 1
ATOM 657 O O . LEU A 1 87 ? 7.109 0.168 10.539 1 98.56 87 LEU A O 1
ATOM 661 N N . ASP A 1 88 ? 6.375 -1.817 9.789 1 98.31 88 ASP A N 1
ATOM 662 C CA . ASP A 1 88 ? 5.004 -1.338 9.672 1 98.31 88 ASP A CA 1
ATOM 663 C C . ASP A 1 88 ? 4.379 -1.097 11.039 1 98.31 88 ASP A C 1
ATOM 665 O O . ASP A 1 88 ? 3.609 -0.152 11.219 1 98.31 88 ASP A O 1
ATOM 669 N N . LEU A 1 89 ? 4.699 -1.961 11.969 1 98.19 89 LEU A N 1
ATOM 670 C CA . LEU A 1 89 ? 4.211 -1.784 13.336 1 98.19 89 LEU A CA 1
ATOM 671 C C . LEU A 1 89 ? 4.84 -0.557 13.984 1 98.19 89 LEU A C 1
ATOM 673 O O . LEU A 1 89 ? 4.168 0.182 14.703 1 98.19 89 LEU A O 1
ATOM 677 N N . ARG A 1 90 ? 6.105 -0.352 13.734 1 98.31 90 ARG A N 1
ATOM 678 C CA . ARG A 1 90 ? 6.77 0.853 14.219 1 98.31 90 ARG A CA 1
ATOM 679 C C . ARG A 1 90 ? 6.121 2.107 13.641 1 98.31 90 ARG A C 1
ATOM 681 O O . ARG A 1 90 ? 5.883 3.076 14.367 1 98.31 90 ARG A O 1
ATOM 688 N N . ALA A 1 91 ? 5.816 2.104 12.352 1 98.5 91 ALA A N 1
ATOM 689 C CA . ALA A 1 91 ? 5.137 3.229 11.711 1 98.5 91 ALA A CA 1
ATOM 690 C C . ALA A 1 91 ? 3.766 3.467 12.336 1 98.5 91 ALA A C 1
ATOM 692 O O . ALA A 1 91 ? 3.363 4.613 12.547 1 98.5 91 ALA A O 1
ATOM 693 N N . ALA A 1 92 ? 3.07 2.387 12.648 1 98.31 92 ALA A N 1
ATOM 694 C CA . ALA A 1 92 ? 1.763 2.51 13.289 1 98.31 92 ALA A CA 1
ATOM 695 C C . ALA A 1 92 ? 1.885 3.15 14.672 1 98.31 92 ALA A C 1
ATOM 697 O O . ALA A 1 92 ? 1.027 3.939 15.07 1 98.31 92 ALA A O 1
ATOM 698 N N . SER A 1 93 ? 2.898 2.844 15.422 1 98.44 93 SER A N 1
ATOM 699 C CA . SER A 1 93 ? 3.145 3.449 16.719 1 98.44 93 SER A CA 1
ATOM 700 C C . SER A 1 93 ? 3.428 4.941 16.594 1 98.44 93 SER A C 1
ATOM 702 O O . SER A 1 93 ? 2.979 5.738 17.422 1 98.44 93 SER A O 1
ATOM 704 N N . LEU A 1 94 ? 4.117 5.297 15.539 1 98.5 94 LEU A N 1
ATOM 705 C CA . LEU A 1 94 ? 4.414 6.707 15.305 1 98.5 94 LEU A CA 1
ATOM 706 C C . LEU A 1 94 ? 3.154 7.465 14.898 1 98.5 94 LEU A C 1
ATOM 708 O O . LEU A 1 94 ? 2.986 8.633 15.25 1 98.5 94 LEU A O 1
ATOM 712 N N . ARG A 1 95 ? 2.234 6.852 14.188 1 98.19 95 ARG A N 1
ATOM 713 C CA . ARG A 1 95 ? 0.952 7.465 13.859 1 98.19 95 ARG A CA 1
ATOM 714 C C . ARG A 1 95 ? 0.116 7.688 15.117 1 98.19 95 ARG A C 1
ATOM 716 O O . ARG A 1 95 ? -0.601 8.688 15.227 1 98.19 95 ARG A O 1
ATOM 723 N N . LEU A 1 96 ? 0.183 6.723 16.094 1 98.31 96 LEU A N 1
ATOM 724 C CA . LEU A 1 96 ? -0.475 6.93 17.375 1 98.31 96 LEU A CA 1
ATOM 725 C C . LEU A 1 96 ? 0.102 8.148 18.094 1 98.31 96 LEU A C 1
ATOM 727 O O . LEU A 1 96 ? -0.644 8.953 18.641 1 98.31 96 LEU A O 1
ATOM 731 N N . MET A 1 97 ? 1.406 8.328 18.016 1 98.38 97 MET A N 1
ATOM 732 C CA . MET A 1 97 ? 2.043 9.5 18.609 1 98.38 97 MET A CA 1
ATOM 733 C C . MET A 1 97 ? 1.551 10.781 17.953 1 98.38 97 MET A C 1
ATOM 735 O O . MET A 1 97 ? 1.351 11.797 18.625 1 98.38 97 MET A O 1
ATOM 739 N N . GLN A 1 98 ? 1.353 10.719 16.656 1 98.5 98 GLN A N 1
ATOM 740 C CA . GLN A 1 98 ? 0.804 11.867 15.945 1 98.5 98 GLN A CA 1
ATOM 741 C C . GLN A 1 98 ? -0.604 12.195 16.438 1 98.5 98 GLN A C 1
ATOM 743 O O . GLN A 1 98 ? -0.925 13.367 16.672 1 98.5 98 GLN A O 1
ATOM 748 N N . SER A 1 99 ? -1.407 11.172 16.578 1 98.25 99 SER A N 1
ATOM 749 C CA . SER A 1 99 ? -2.779 11.391 17.016 1 98.25 99 SER A CA 1
ATOM 750 C C . SER A 1 99 ? -2.818 11.906 18.453 1 98.25 99 SER A C 1
ATOM 752 O O . SER A 1 99 ? -3.688 12.711 18.812 1 98.25 99 SER A O 1
ATOM 754 N N . GLN A 1 100 ? -1.876 11.516 19.297 1 98.25 100 GLN A N 1
ATOM 755 C CA . GLN A 1 100 ? -1.735 12.039 20.656 1 98.25 100 GLN A CA 1
ATOM 756 C C . GLN A 1 100 ? -1.361 13.516 20.641 1 98.25 100 GLN A C 1
ATOM 758 O O . GLN A 1 100 ? -1.877 14.305 21.422 1 98.25 100 GLN A O 1
ATOM 763 N N . ALA A 1 101 ? -0.496 13.82 19.703 1 98.06 101 ALA A N 1
ATOM 764 C CA . ALA A 1 101 ? -0.123 15.227 19.547 1 98.06 101 ALA A CA 1
ATOM 765 C C . ALA A 1 101 ? -1.314 16.062 19.078 1 98.06 101 ALA A C 1
ATOM 767 O O . ALA A 1 101 ? -1.523 17.172 19.562 1 98.06 101 ALA A O 1
ATOM 768 N N . GLU A 1 102 ? -2.113 15.531 18.219 1 97.62 102 GLU A N 1
ATOM 769 C CA . GLU A 1 102 ? -3.309 16.219 17.75 1 97.62 102 GLU A CA 1
ATOM 770 C C . GLU A 1 102 ? -4.309 16.438 18.875 1 97.62 102 GLU A C 1
ATOM 772 O O . GLU A 1 102 ? -4.953 17.484 18.953 1 97.62 102 GLU A O 1
ATOM 777 N N . ARG A 1 103 ? -4.457 15.453 19.75 1 97.94 103 ARG A N 1
ATOM 778 C CA . ARG A 1 103 ? -5.312 15.625 20.922 1 97.94 103 ARG A CA 1
ATOM 779 C C . ARG A 1 103 ? -4.781 16.734 21.828 1 97.94 103 ARG A C 1
ATOM 781 O O . ARG A 1 103 ? -5.559 17.516 22.391 1 97.94 103 ARG A O 1
ATOM 788 N N . ARG A 1 104 ? -3.469 16.828 21.969 1 96.94 104 ARG A N 1
ATOM 789 C CA . ARG A 1 104 ? -2.857 17.891 22.766 1 96.94 104 ARG A CA 1
ATOM 790 C C . ARG A 1 104 ? -3.141 19.25 22.156 1 96.94 104 ARG A C 1
ATOM 792 O O . ARG A 1 104 ? -3.434 20.219 22.875 1 96.94 104 ARG A O 1
ATOM 799 N N . ILE A 1 105 ? -3.068 19.312 20.844 1 96.81 105 ILE A N 1
ATOM 800 C CA . ILE A 1 105 ? -3.355 20.562 20.141 1 96.81 105 ILE A CA 1
ATOM 801 C C . ILE A 1 105 ? -4.812 20.969 20.375 1 96.81 105 ILE A C 1
ATOM 803 O O . ILE A 1 105 ? -5.102 22.125 20.703 1 96.81 105 ILE A O 1
ATOM 807 N N . ALA A 1 106 ? -5.699 20.031 20.312 1 95.56 106 ALA A N 1
ATOM 808 C CA . ALA A 1 106 ? -7.113 20.297 20.562 1 95.56 106 ALA A CA 1
ATOM 809 C C . ALA A 1 106 ? -7.34 20.719 22.016 1 95.56 106 ALA A C 1
ATOM 811 O O . ALA A 1 106 ? -8.117 21.641 22.281 1 95.56 106 ALA A O 1
ATOM 812 N N . SER A 1 107 ? -6.664 20.141 22.984 1 96.75 107 SER A N 1
ATOM 813 C CA . SER A 1 107 ? -6.832 20.406 24.406 1 96.75 107 SER A CA 1
ATOM 814 C C . SER A 1 107 ? -6.273 21.781 24.781 1 96.75 107 SER A C 1
ATOM 816 O O . SER A 1 107 ? -6.641 22.344 25.812 1 96.75 107 SER A O 1
ATOM 818 N N . ALA A 1 108 ? -5.387 22.281 23.922 1 96 108 ALA A N 1
ATOM 819 C CA . ALA A 1 108 ? -4.785 23.578 24.188 1 96 108 ALA A CA 1
ATOM 820 C C . ALA A 1 108 ? -5.84 24.688 24.219 1 96 108 ALA A C 1
ATOM 822 O O . ALA A 1 108 ? -5.68 25.688 24.906 1 96 108 ALA A O 1
ATOM 823 N N . ALA A 1 109 ? -6.945 24.484 23.516 1 93.81 109 ALA A N 1
ATOM 824 C CA . ALA A 1 109 ? -8.016 25.469 23.422 1 93.81 109 ALA A CA 1
ATOM 825 C C . ALA A 1 109 ? -8.734 25.625 24.766 1 93.81 109 ALA A C 1
ATOM 827 O O . ALA A 1 109 ? -9.477 26.594 24.969 1 93.81 109 ALA A O 1
ATOM 828 N N . GLN A 1 110 ? -8.492 24.719 25.75 1 94.62 110 GLN A N 1
ATOM 829 C CA . GLN A 1 110 ? -9.078 24.797 27.078 1 94.62 110 GLN A CA 1
ATOM 830 C C . GLN A 1 110 ? -8.359 25.844 27.938 1 94.62 110 GLN A C 1
ATOM 832 O O . GLN A 1 110 ? -8.852 26.234 28.984 1 94.62 110 GLN A O 1
ATOM 837 N N . PHE A 1 111 ? -7.246 26.391 27.422 1 94.62 111 PHE A N 1
ATOM 838 C CA . PHE A 1 111 ? -6.426 27.359 28.156 1 94.62 111 PHE A CA 1
ATOM 839 C C . PHE A 1 111 ? -6.324 28.672 27.391 1 94.62 111 PHE A C 1
ATOM 841 O O . PHE A 1 111 ? -6.574 28.719 26.172 1 94.62 111 PHE A O 1
ATOM 848 N N . PRO A 1 112 ? -5.992 29.812 28.062 1 94.19 112 PRO A N 1
ATOM 849 C CA . PRO A 1 112 ? -5.805 31.094 27.344 1 94.19 112 PRO A CA 1
ATOM 850 C C . PRO A 1 112 ? -4.57 31.094 26.453 1 94.19 112 PRO A C 1
ATOM 852 O O . PRO A 1 112 ? -3.662 30.266 26.641 1 94.19 112 PRO A O 1
ATOM 855 N N . HIS A 1 113 ? -4.637 31.938 25.5 1 93.06 113 HIS A N 1
ATOM 856 C CA . HIS A 1 113 ? -3.465 32.25 24.688 1 93.06 113 HIS A CA 1
ATOM 857 C C . HIS A 1 113 ? -2.934 33.656 25.047 1 93.06 113 HIS A C 1
ATOM 859 O O . HIS A 1 113 ? -3.713 34.562 25.312 1 93.06 113 HIS A O 1
ATOM 865 N N . ALA A 1 114 ? -1.604 33.719 25.25 1 93.69 114 ALA A N 1
ATOM 866 C CA . ALA A 1 114 ? -0.965 35 25.562 1 93.69 114 ALA A CA 1
ATOM 867 C C . ALA A 1 114 ? 0.189 35.281 24.609 1 93.69 114 ALA A C 1
ATOM 869 O O . ALA A 1 114 ? 0.936 34.375 24.234 1 93.69 114 ALA A O 1
ATOM 870 N N . GLN A 1 115 ? 0.288 36.5 24.219 1 92 115 GLN A N 1
ATOM 871 C CA . GLN A 1 115 ? 1.386 36.875 23.344 1 92 115 GLN A CA 1
ATOM 872 C C . GLN A 1 115 ? 1.947 38.25 23.766 1 92 115 GLN A C 1
ATOM 874 O O . GLN A 1 115 ? 1.26 39.031 24.406 1 92 115 GLN A O 1
ATOM 879 N N . ALA A 1 116 ? 3.188 38.5 23.438 1 91.38 116 ALA A N 1
ATOM 880 C CA . ALA A 1 116 ? 3.844 39.781 23.547 1 91.38 116 ALA A CA 1
ATOM 881 C C . ALA A 1 116 ? 3.959 40.469 22.188 1 91.38 116 ALA A C 1
ATOM 883 O O . ALA A 1 116 ? 4.207 39.812 21.172 1 91.38 116 ALA A O 1
ATOM 884 N N . ASN A 1 117 ? 3.725 41.719 22.156 1 88.88 117 ASN A N 1
ATOM 885 C CA . ASN A 1 117 ? 3.777 42.469 20.922 1 88.88 117 ASN A CA 1
ATOM 886 C C . ASN A 1 117 ? 4.648 43.719 21.062 1 88.88 117 ASN A C 1
ATOM 888 O O . ASN A 1 117 ? 4.711 44.312 22.141 1 88.88 117 ASN A O 1
ATOM 892 N N . ALA A 1 118 ? 5.391 44.031 20.078 1 87 118 ALA A N 1
ATOM 893 C CA . ALA A 1 118 ? 6.156 45.281 19.969 1 87 118 ALA A CA 1
ATOM 894 C C . ALA A 1 118 ? 6.078 45.844 18.547 1 87 118 ALA A C 1
ATOM 896 O O . ALA A 1 118 ? 6.082 45.094 17.578 1 87 118 ALA A O 1
ATOM 897 N N . SER A 1 119 ? 5.852 47.188 18.547 1 86.81 119 SER A N 1
ATOM 898 C CA . SER A 1 119 ? 5.809 47.812 17.234 1 86.81 119 SER A CA 1
ATOM 899 C C . SER A 1 119 ? 6.375 49.219 17.281 1 86.81 119 SER A C 1
ATOM 901 O O . SER A 1 119 ? 6.438 49.844 18.344 1 86.81 119 SER A O 1
ATOM 903 N N . TYR A 1 120 ? 6.945 49.656 16.172 1 82.62 120 TYR A N 1
ATOM 904 C CA . TYR A 1 120 ? 7.332 51.031 15.906 1 82.62 120 TYR A CA 1
ATOM 905 C C . TYR A 1 120 ? 6.723 51.531 14.594 1 82.62 120 TYR A C 1
ATOM 907 O O . TYR A 1 120 ? 6.684 50.781 13.609 1 82.62 120 TYR A O 1
ATOM 915 N N . GLY A 1 121 ? 6.062 52.656 14.711 1 80 121 GLY A N 1
ATOM 916 C CA . GLY A 1 121 ? 5.492 53.219 13.5 1 80 121 GLY A CA 1
ATOM 917 C C . GLY A 1 121 ? 5.695 54.719 13.383 1 80 121 GLY A C 1
ATOM 918 O O . GLY A 1 121 ? 5.66 55.438 14.383 1 80 121 GLY A O 1
ATOM 919 N N . ARG A 1 122 ? 6.074 55.156 12.141 1 80.06 122 ARG A N 1
ATOM 920 C CA . ARG A 1 122 ? 5.969 56.562 11.773 1 80.06 122 ARG A CA 1
ATOM 921 C C . ARG A 1 122 ? 4.68 56.812 11.008 1 80.06 122 ARG A C 1
ATOM 923 O O . ARG A 1 122 ? 4.391 56.156 10.016 1 80.06 122 ARG A O 1
ATOM 930 N N . GLU A 1 123 ? 3.916 57.719 11.602 1 75.75 123 GLU A N 1
ATOM 931 C CA . GLU A 1 123 ? 2.584 57.938 11.039 1 75.75 123 GLU A CA 1
ATOM 932 C C . GLU A 1 123 ? 2.299 59.406 10.828 1 75.75 123 GLU A C 1
ATOM 934 O O . GLU A 1 123 ? 2.865 60.281 11.516 1 75.75 123 GLU A O 1
ATOM 939 N N . ARG A 1 124 ? 1.538 59.719 9.773 1 76.25 124 ARG A N 1
ATOM 940 C CA . ARG A 1 124 ? 0.924 61.031 9.539 1 76.25 124 ARG A CA 1
ATOM 941 C C . ARG A 1 124 ? -0.579 60.906 9.312 1 76.25 124 ARG A C 1
ATOM 943 O O . ARG A 1 124 ? -1.028 60 8.594 1 76.25 124 ARG A O 1
ATOM 950 N N . ALA A 1 125 ? -1.365 61.625 10.109 1 68.5 125 ALA A N 1
ATOM 951 C CA . ALA A 1 125 ? -2.818 61.562 9.969 1 68.5 125 ALA A CA 1
ATOM 952 C C . ALA A 1 125 ? -3.311 62.688 9.031 1 68.5 125 ALA A C 1
ATOM 954 O O . ALA A 1 125 ? -2.709 63.75 8.953 1 68.5 125 ALA A O 1
ATOM 955 N N . SER A 1 126 ? -4.348 62.219 8.406 1 67.56 126 SER A N 1
ATOM 956 C CA . SER A 1 126 ? -4.996 63.219 7.562 1 67.56 126 SER A CA 1
ATOM 957 C C . SER A 1 126 ? -5.617 64.312 8.398 1 67.56 126 SER A C 1
ATOM 959 O O . SER A 1 126 ? -6.367 64.062 9.344 1 67.56 126 SER A O 1
ATOM 961 N N . THR A 1 127 ? -5.352 65.562 8.055 1 67.38 127 THR A N 1
ATOM 962 C CA . THR A 1 127 ? -5.953 66.688 8.727 1 67.38 127 THR A CA 1
ATOM 963 C C . THR A 1 127 ? -7.438 66.812 8.391 1 67.38 127 THR A C 1
ATOM 965 O O . THR A 1 127 ? -8.219 67.375 9.172 1 67.38 127 THR A O 1
ATOM 968 N N . ASN A 1 128 ? -7.723 66.25 7.172 1 64.06 128 ASN A N 1
ATOM 969 C CA . ASN A 1 128 ? -9.109 66.312 6.711 1 64.06 128 ASN A CA 1
ATOM 970 C C . ASN A 1 128 ? -9.883 65.062 7.082 1 64.06 128 ASN A C 1
ATOM 972 O O . ASN A 1 128 ? -11.023 64.875 6.656 1 64.06 128 ASN A O 1
ATOM 976 N N . GLY A 1 129 ? -9.195 64.312 7.809 1 60.53 129 GLY A N 1
ATOM 977 C CA . GLY A 1 129 ? -9.844 63.062 8.211 1 60.53 129 GLY A CA 1
ATOM 978 C C . GLY A 1 129 ? -10.406 63.125 9.617 1 60.53 129 GLY A C 1
ATOM 979 O O . GLY A 1 129 ? -10.656 64.188 10.156 1 60.53 129 GLY A O 1
ATOM 980 N N . VAL A 1 130 ? -10.648 62 10.117 1 60.59 130 VAL A N 1
ATOM 981 C CA . VAL A 1 130 ? -11.352 61.844 11.383 1 60.59 130 VAL A CA 1
ATOM 982 C C . VAL A 1 130 ? -10.641 62.594 12.484 1 60.59 130 VAL A C 1
ATOM 984 O O . VAL A 1 130 ? -11.281 63.156 13.383 1 60.59 130 VAL A O 1
ATOM 987 N N . LEU A 1 131 ? -9.328 62.719 12.297 1 60.03 131 LEU A N 1
ATOM 988 C CA . LEU A 1 131 ? -8.594 63.469 13.32 1 60.03 131 LEU A CA 1
ATOM 989 C C . LEU A 1 131 ? -8.898 64.938 13.25 1 60.03 131 LEU A C 1
ATOM 991 O O . LEU A 1 131 ? -8.773 65.625 14.25 1 60.03 131 LEU A O 1
ATOM 995 N N . GLY A 1 132 ? -9.117 65.375 11.953 1 54.66 132 GLY A N 1
ATOM 996 C CA . GLY A 1 132 ? -9.547 66.75 11.797 1 54.66 132 GLY A CA 1
ATOM 997 C C . GLY A 1 132 ? -10.789 67.062 12.594 1 54.66 132 GLY A C 1
ATOM 998 O O . GLY A 1 132 ? -11.039 68.25 12.914 1 54.66 132 GLY A O 1
ATOM 999 N N . LEU A 1 133 ? -11.547 66.062 12.82 1 51.69 133 LEU A N 1
ATOM 1000 C CA . LEU A 1 133 ? -12.766 66.25 13.602 1 51.69 133 LEU A CA 1
ATOM 1001 C C . LEU A 1 133 ? -12.43 66.5 15.07 1 51.69 133 LEU A C 1
ATOM 1003 O O . LEU A 1 133 ? -13.227 67.062 15.805 1 51.69 133 LEU A O 1
ATOM 1007 N N . LEU A 1 134 ? -11.367 65.688 15.469 1 47.69 134 LEU A N 1
ATOM 1008 C CA . LEU A 1 134 ? -11.008 65.875 16.875 1 47.69 134 LEU A CA 1
ATOM 1009 C C . LEU A 1 134 ? -10.531 67.312 17.156 1 47.69 134 LEU A C 1
ATOM 1011 O O . LEU A 1 134 ? -10.484 67.75 18.312 1 47.69 134 LEU A O 1
ATOM 1015 N N . GLY A 1 135 ? -11.031 68.312 16.562 1 39.56 135 GLY A N 1
ATOM 1016 C CA . GLY A 1 135 ? -10.711 69.75 16.781 1 39.56 135 GLY A CA 1
ATOM 1017 C C . GLY A 1 135 ? -9.305 69.938 17.297 1 39.56 135 GLY A C 1
ATOM 1018 O O . GLY A 1 135 ? -8.609 69 17.656 1 39.56 135 GLY A O 1
ATOM 1019 N N . THR A 1 136 ? -8.633 71.188 17 1 35.03 136 THR A N 1
ATOM 1020 C CA . THR A 1 136 ? -7.375 71.688 17.531 1 35.03 136 THR A CA 1
ATOM 1021 C C . THR A 1 136 ? -7.367 71.562 19.062 1 35.03 136 THR A C 1
ATOM 1023 O O . THR A 1 136 ? -7.746 72.5 19.75 1 35.03 136 THR A O 1
ATOM 1026 N N . MET A 1 137 ? -7.875 70.625 19.688 1 31.81 137 MET A N 1
ATOM 1027 C CA . MET A 1 137 ? -7.797 70.812 21.141 1 31.81 137 MET A CA 1
ATOM 1028 C C . MET A 1 137 ? -6.371 71.188 21.562 1 31.81 137 MET A C 1
ATOM 1030 O O . MET A 1 137 ? -5.414 70.812 20.844 1 31.81 137 MET A O 1
ATOM 1034 N N . GLU A 1 138 ? -6.203 72.125 22.688 1 28.58 138 GLU A N 1
ATOM 1035 C CA . GLU A 1 138 ? -4.977 72.375 23.453 1 28.58 138 GLU A CA 1
ATOM 1036 C C . GLU A 1 138 ? -4.188 71.062 23.625 1 28.58 138 GLU A C 1
ATOM 1038 O O . GLU A 1 138 ? -4.746 69.938 23.547 1 28.58 138 GLU A O 1
ATOM 1043 N N . ARG A 1 139 ? -2.928 71.125 24.172 1 30.95 139 ARG A N 1
ATOM 1044 C CA . ARG A 1 139 ? -1.813 70.25 24.5 1 30.95 139 ARG A CA 1
ATOM 1045 C C . ARG A 1 139 ? -2.309 68.938 25.141 1 30.95 139 ARG A C 1
ATOM 1047 O O . ARG A 1 139 ? -1.525 68.188 25.734 1 30.95 139 ARG A O 1
ATOM 1054 N N . GLU A 1 140 ? -3.574 68.625 25.25 1 26.83 140 GLU A N 1
ATOM 1055 C CA . GLU A 1 140 ? -3.494 67.562 26.234 1 26.83 140 GLU A CA 1
ATOM 1056 C C . GLU A 1 140 ? -3.076 66.25 25.594 1 26.83 140 GLU A C 1
ATOM 1058 O O . GLU A 1 140 ? -3.291 66 24.391 1 26.83 140 GLU A O 1
ATOM 1063 N N . GLY A 1 141 ? -2.412 65.312 26.375 1 25 141 GLY A N 1
ATOM 1064 C CA . GLY A 1 141 ? -1.649 64.062 26.328 1 25 141 GLY A CA 1
ATOM 1065 C C . GLY A 1 141 ? -2.334 62.969 25.516 1 25 141 GLY A C 1
ATOM 1066 O O . GLY A 1 141 ? -3.555 63 25.344 1 25 141 GLY A O 1
ATOM 1067 N N . ALA A 1 142 ? -1.573 62.438 24.656 1 28.59 142 ALA A N 1
ATOM 1068 C CA . ALA A 1 142 ? -1.666 61.25 23.797 1 28.59 142 ALA A CA 1
ATOM 1069 C C . ALA A 1 142 ? -2.428 60.125 24.484 1 28.59 142 ALA A C 1
ATOM 1071 O O . ALA A 1 142 ? -2.039 59.688 25.562 1 28.59 142 ALA A O 1
ATOM 1072 N N . GLY A 1 143 ? -3.703 60.188 24.578 1 24.58 143 GLY A N 1
ATOM 1073 C CA . GLY A 1 143 ? -4.328 59.031 25.188 1 24.58 143 GLY A CA 1
ATOM 1074 C C . GLY A 1 143 ? -4.02 57.75 24.453 1 24.58 143 GLY A C 1
ATOM 1075 O O . GLY A 1 143 ? -3.59 57.75 23.297 1 24.58 143 GLY A O 1
ATOM 1076 N N . SER A 1 144 ? -3.969 56.594 25.188 1 24.38 144 SER A N 1
ATOM 1077 C CA . SER A 1 144 ? -3.424 55.25 25.328 1 24.38 144 SER A CA 1
ATOM 1078 C C . SER A 1 144 ? -4.16 54.25 24.438 1 24.38 144 SER A C 1
ATOM 1080 O O . SER A 1 144 ? -5.383 54.156 24.5 1 24.38 144 SER A O 1
ATOM 1082 N N . ILE A 1 145 ? -4.215 54.281 23.141 1 27.88 145 ILE A N 1
ATOM 1083 C CA . ILE A 1 145 ? -4.969 53.156 22.641 1 27.88 145 ILE A CA 1
ATOM 1084 C C . ILE A 1 145 ? -4.102 51.875 22.719 1 27.88 145 ILE A C 1
ATOM 1086 O O . ILE A 1 145 ? -2.961 51.875 22.25 1 27.88 145 ILE A O 1
ATOM 1090 N N . ALA A 1 146 ? -4.285 50.969 23.609 1 27.28 146 ALA A N 1
ATOM 1091 C CA . ALA A 1 146 ? -3.469 49.844 24.047 1 27.28 146 ALA A CA 1
ATOM 1092 C C . ALA A 1 146 ? -3.369 48.781 22.938 1 27.28 146 ALA A C 1
ATOM 1094 O O . ALA A 1 146 ? -2.447 47.969 22.938 1 27.28 146 ALA A O 1
ATOM 1095 N N . SER A 1 147 ? -4.438 48.406 22.328 1 26.06 147 SER A N 1
ATOM 1096 C CA . SER A 1 147 ? -4.531 47.031 21.859 1 26.06 147 SER A CA 1
ATOM 1097 C C . SER A 1 147 ? -3.871 46.875 20.484 1 26.06 147 SER A C 1
ATOM 1099 O O . SER A 1 147 ? -4.238 47.562 19.531 1 26.06 147 SER A O 1
ATOM 1101 N N . GLY A 1 148 ? -2.459 46.781 20.391 1 30.33 148 GLY A N 1
ATOM 1102 C CA . GLY A 1 148 ? -1.598 46.5 19.25 1 30.33 148 GLY A CA 1
ATOM 1103 C C . GLY A 1 148 ? -2.234 46.844 17.922 1 30.33 148 GLY A C 1
ATOM 1104 O O . GLY A 1 148 ? -1.631 46.656 16.859 1 30.33 148 GLY A O 1
ATOM 1105 N N . THR A 1 149 ? -3.451 46.594 17.75 1 30.27 149 THR A N 1
ATOM 1106 C CA . THR A 1 149 ? -4.059 47.031 16.5 1 30.27 149 THR A CA 1
ATOM 1107 C C . THR A 1 149 ? -3.93 48.562 16.328 1 30.27 149 THR A C 1
ATOM 1109 O O . THR A 1 149 ? -3.744 49.281 17.297 1 30.27 149 THR A O 1
ATOM 1112 N N . GLN A 1 150 ? -3.699 49.031 15.07 1 32.25 150 GLN A N 1
ATOM 1113 C CA . GLN A 1 150 ? -3.42 50.406 14.664 1 32.25 150 GLN A CA 1
ATOM 1114 C C . GLN A 1 150 ? -4.328 51.375 15.398 1 32.25 150 GLN A C 1
ATOM 1116 O O . GLN A 1 150 ? -5.551 51.25 15.352 1 32.25 150 GLN A O 1
ATOM 1121 N N . GLY A 1 151 ? -3.934 51.719 16.703 1 31.45 151 GLY A N 1
ATOM 1122 C CA . GLY A 1 151 ? -4.586 52.781 17.453 1 31.45 151 GLY A CA 1
ATOM 1123 C C . GLY A 1 151 ? -4.566 54.125 16.734 1 31.45 151 GLY A C 1
ATOM 1124 O O . GLY A 1 151 ? -3.514 54.594 16.281 1 31.45 151 GLY A O 1
ATOM 1125 N N . PHE A 1 152 ? -5.219 54.406 15.68 1 32.97 152 PHE A N 1
ATOM 1126 C CA . PHE A 1 152 ? -5.168 55.812 15.297 1 32.97 152 PHE A CA 1
ATOM 1127 C C . PHE A 1 152 ? -5.633 56.688 16.453 1 32.97 152 PHE A C 1
ATOM 1129 O O . PHE A 1 152 ? -6.824 56.969 16.578 1 32.97 152 PHE A O 1
ATOM 1136 N N . GLY A 1 153 ? -5.32 56.344 17.781 1 32.78 153 GLY A N 1
ATOM 1137 C CA . GLY A 1 153 ? -5.926 57.406 18.578 1 32.78 153 GLY A CA 1
ATOM 1138 C C . GLY A 1 153 ? -5.348 58.781 18.312 1 32.78 153 GLY A C 1
ATOM 1139 O O . GLY A 1 153 ? -4.125 58.938 18.234 1 32.78 153 GLY A O 1
ATOM 1140 N N . PRO A 1 154 ? -5.984 59.5 17.422 1 31.53 154 PRO A N 1
ATOM 1141 C CA . PRO A 1 154 ? -5.516 60.844 17.062 1 31.53 154 PRO A CA 1
ATOM 1142 C C . PRO A 1 154 ? -5.234 61.719 18.281 1 31.53 154 PRO A C 1
ATOM 1144 O O . PRO A 1 154 ? -6.102 61.906 19.141 1 31.53 154 PRO A O 1
ATOM 1147 N N . THR A 1 155 ? -4.152 61.562 19.016 1 30.78 155 THR A N 1
ATOM 1148 C CA . THR A 1 155 ? -3.91 62.656 19.922 1 30.78 155 THR A CA 1
ATOM 1149 C C . THR A 1 155 ? -3.771 63.969 19.156 1 30.78 155 THR A C 1
ATOM 1151 O O . THR A 1 155 ? -3.137 64 18.109 1 30.78 155 THR A O 1
ATOM 1154 N N . ALA A 1 156 ? -4.793 64.812 19.328 1 32.97 156 ALA A N 1
ATOM 1155 C CA . ALA A 1 156 ? -4.801 66.125 18.781 1 32.97 156 ALA A CA 1
ATOM 1156 C C . ALA A 1 156 ? -3.518 66.875 19.141 1 32.97 156 ALA A C 1
ATOM 1158 O O . ALA A 1 156 ? -3.145 66.938 20.312 1 32.97 156 ALA A O 1
ATOM 1159 N N . LEU A 1 157 ? -2.455 66.875 18.297 1 34.47 157 LEU A N 1
ATOM 1160 C CA . LEU A 1 157 ? -1.402 67.812 18.547 1 34.47 157 LEU A CA 1
ATOM 1161 C C . LEU A 1 157 ? -1.948 69.25 18.453 1 34.47 157 LEU A C 1
ATOM 1163 O O . LEU A 1 157 ? -2.822 69.562 17.641 1 34.47 157 LEU A O 1
ATOM 1167 N N . PRO A 1 158 ? -1.782 70.125 19.438 1 31.88 158 PRO A N 1
ATOM 1168 C CA . PRO A 1 158 ? -2.346 71.438 19.516 1 31.88 158 PRO A CA 1
ATOM 1169 C C . PRO A 1 158 ? -2.346 72.188 18.156 1 31.88 158 PRO A C 1
ATOM 1171 O O . PRO A 1 158 ? -3.191 73.062 17.922 1 31.88 158 PRO A O 1
ATOM 1174 N N . GLY A 1 159 ? -1.145 72.625 17.625 1 33.62 159 GLY A N 1
ATOM 1175 C CA . GLY A 1 159 ? -0.976 73.812 16.828 1 33.62 159 GLY A CA 1
ATOM 1176 C C . GLY A 1 159 ? -1.705 73.75 15.492 1 33.62 159 GLY A C 1
ATOM 1177 O O . GLY A 1 159 ? -2.117 72.688 15.062 1 33.62 159 GLY A O 1
ATOM 1178 N N . SER A 1 160 ? -2.342 74.875 14.977 1 35.09 160 SER A N 1
ATOM 1179 C CA . SER A 1 160 ? -2.842 75.25 13.664 1 35.09 160 SER A CA 1
ATOM 1180 C C . SER A 1 160 ? -2.16 74.5 12.547 1 35.09 160 SER A C 1
ATOM 1182 O O . SER A 1 160 ? -2.521 74.625 11.383 1 35.09 160 SER A O 1
ATOM 1184 N N . ILE A 1 161 ? -0.868 74.125 12.68 1 38.19 161 ILE A N 1
ATOM 1185 C CA . ILE A 1 161 ? -0.068 73.75 11.523 1 38.19 161 ILE A CA 1
ATOM 1186 C C . ILE A 1 161 ? -0.39 72.312 11.148 1 38.19 161 ILE A C 1
ATOM 1188 O O . ILE A 1 161 ? -0.8 71.5 12 1 38.19 161 ILE A O 1
ATOM 1192 N N . GLY A 1 162 ? -0.108 71.875 9.906 1 45.09 162 GLY A N 1
ATOM 1193 C CA . GLY A 1 162 ? -0.14 70.562 9.219 1 45.09 162 GLY A CA 1
ATOM 1194 C C . GLY A 1 162 ? 0.16 69.438 10.133 1 45.09 162 GLY A C 1
ATOM 1195 O O . GLY A 1 162 ? 0.825 69.562 11.156 1 45.09 162 GLY A O 1
ATOM 1196 N N . ASN A 1 163 ? -0.758 68.625 10.484 1 54.31 163 ASN A N 1
ATOM 1197 C CA . ASN A 1 163 ? -0.563 67.438 11.32 1 54.31 163 ASN A CA 1
ATOM 1198 C C . ASN A 1 163 ? 0.785 66.75 11.047 1 54.31 163 ASN A C 1
ATOM 1200 O O . ASN A 1 163 ? 0.977 66.125 10 1 54.31 163 ASN A O 1
ATOM 1204 N N . PRO A 1 164 ? 1.927 67.188 11.781 1 61.5 164 PRO A N 1
ATOM 1205 C CA . PRO A 1 164 ? 3.234 66.562 11.516 1 61.5 164 PRO A CA 1
ATOM 1206 C C . PRO A 1 164 ? 3.23 65.062 11.719 1 61.5 164 PRO A C 1
ATOM 1208 O O . PRO A 1 164 ? 2.346 64.5 12.391 1 61.5 164 PRO A O 1
ATOM 1211 N N . SER A 1 165 ? 4.117 64.312 10.93 1 72.5 165 SER A N 1
ATOM 1212 C CA . SER A 1 165 ? 4.379 62.938 11.156 1 72.5 165 SER A CA 1
ATOM 1213 C C . SER A 1 165 ? 4.852 62.656 12.586 1 72.5 165 SER A C 1
ATOM 1215 O O . SER A 1 165 ? 5.434 63.562 13.219 1 72.5 165 SER A O 1
ATOM 1217 N N . PHE A 1 166 ? 4.402 61.719 13.195 1 71.44 166 PHE A N 1
ATOM 1218 C CA . PHE A 1 166 ? 4.844 61.375 14.539 1 71.44 166 PHE A CA 1
ATOM 1219 C C . PHE A 1 166 ? 5.301 59.906 14.586 1 71.44 166 PHE A C 1
ATOM 1221 O O . PHE A 1 166 ? 4.992 59.125 13.695 1 71.44 166 PHE A O 1
ATOM 1228 N N . ASN A 1 167 ? 6.188 59.531 15.555 1 76.44 167 ASN A N 1
ATOM 1229 C CA . ASN A 1 167 ? 6.613 58.156 15.867 1 76.44 167 ASN A CA 1
ATOM 1230 C C . ASN A 1 167 ? 5.715 57.531 16.922 1 76.44 167 ASN A C 1
ATOM 1232 O O . ASN A 1 167 ? 5.215 58.219 17.812 1 76.44 167 ASN A O 1
ATOM 1236 N N . LEU A 1 168 ? 5.496 56.312 16.734 1 77.06 168 LEU A N 1
ATOM 1237 C CA . LEU A 1 168 ? 4.629 55.625 17.672 1 77.06 168 LEU A CA 1
ATOM 1238 C C . LEU A 1 168 ? 5.258 54.281 18.109 1 77.06 168 LEU A C 1
ATOM 1240 O O . LEU A 1 168 ? 4.879 53.219 17.625 1 77.06 168 LEU A O 1
ATOM 1244 N N . PRO A 1 169 ? 6.234 54.312 19.078 1 76.38 169 PRO A N 1
ATOM 1245 C CA . PRO A 1 169 ? 6.711 53.062 19.688 1 76.38 169 PRO A CA 1
ATOM 1246 C C . PRO A 1 169 ? 5.719 52.469 20.688 1 76.38 169 PRO A C 1
ATOM 1248 O O . PRO A 1 169 ? 5.113 53.219 21.469 1 76.38 169 PRO A O 1
ATOM 1251 N N . GLN A 1 170 ? 5.488 51.281 20.594 1 83.12 170 GLN A N 1
ATOM 1252 C CA . GLN A 1 170 ? 4.562 50.594 21.5 1 83.12 170 GLN A CA 1
ATOM 1253 C C . GLN A 1 170 ? 5.02 49.156 21.797 1 83.12 170 GLN A C 1
ATOM 1255 O O . GLN A 1 170 ? 5.691 48.531 20.969 1 83.12 170 GLN A O 1
ATOM 1260 N N . TYR A 1 171 ? 4.832 48.656 23.016 1 85.19 171 TYR A N 1
ATOM 1261 C CA . TYR A 1 171 ? 5.008 47.25 23.375 1 85.19 171 TYR A CA 1
ATOM 1262 C C . TYR A 1 171 ? 3.984 46.812 24.422 1 85.19 171 TYR A C 1
ATOM 1264 O O . TYR A 1 171 ? 3.42 47.656 25.125 1 85.19 171 TYR A O 1
ATOM 1272 N N . GLY A 1 172 ? 3.631 45.656 24.484 1 89.12 172 GLY A N 1
ATOM 1273 C CA . GLY A 1 172 ? 2.646 45.156 25.438 1 89.12 172 GLY A CA 1
ATOM 1274 C C . GLY A 1 172 ? 2.404 43.656 25.328 1 89.12 172 GLY A C 1
ATOM 1275 O O . GLY A 1 172 ? 3.217 42.938 24.75 1 89.12 172 GLY A O 1
ATOM 1276 N N . MET A 1 173 ? 1.446 43.188 26.078 1 90.5 173 MET A N 1
ATOM 1277 C CA . MET A 1 173 ? 1.016 41.781 26.094 1 90.5 173 MET A CA 1
ATOM 1278 C C . MET A 1 173 ? -0.506 41.688 26.062 1 90.5 173 MET A C 1
ATOM 1280 O O . MET A 1 173 ? -1.202 42.594 26.5 1 90.5 173 MET A O 1
ATOM 1284 N N . ASN A 1 174 ? -0.962 40.75 25.438 1 88.25 174 ASN A N 1
ATOM 1285 C CA . ASN A 1 174 ? -2.396 40.469 25.422 1 88.25 174 ASN A CA 1
ATOM 1286 C C . ASN A 1 174 ? -2.686 38.969 25.578 1 88.25 174 ASN A C 1
ATOM 1288 O O . ASN A 1 174 ? -1.821 38.156 25.312 1 88.25 174 ASN A O 1
ATOM 1292 N N . ALA A 1 175 ? -3.773 38.656 26.172 1 92.06 175 ALA A N 1
ATOM 1293 C CA . ALA A 1 175 ? -4.25 37.312 26.375 1 92.06 175 ALA A CA 1
ATOM 1294 C C . ALA A 1 175 ? -5.723 37.156 26 1 92.06 175 ALA A C 1
ATOM 1296 O O . ALA A 1 175 ? -6.473 38.156 26.062 1 92.06 175 ALA A O 1
ATOM 1297 N N . SER A 1 176 ? -6.051 36.031 25.453 1 91.88 176 SER A N 1
ATOM 1298 C CA . SER A 1 176 ? -7.441 35.75 25.125 1 91.88 176 SER A CA 1
ATOM 1299 C C . SER A 1 176 ? -7.809 34.312 25.453 1 91.88 176 SER A C 1
ATOM 1301 O O . SER A 1 176 ? -6.973 33.406 25.344 1 91.88 176 SER A O 1
ATOM 1303 N N . TRP A 1 177 ? -9.055 34.062 25.969 1 93.25 177 TRP A N 1
ATOM 1304 C CA . TRP A 1 177 ? -9.531 32.75 26.375 1 93.25 177 TRP A CA 1
ATOM 1305 C C . TRP A 1 177 ? -11.016 32.594 26.047 1 93.25 177 TRP A C 1
ATOM 1307 O O . TRP A 1 177 ? -11.828 33.438 26.375 1 93.25 177 TRP A O 1
ATOM 1317 N N . GLU A 1 178 ? -11.312 31.5 25.391 1 90.44 178 GLU A N 1
ATOM 1318 C CA . GLU A 1 178 ? -12.719 31.188 25.172 1 90.44 178 GLU A CA 1
ATOM 1319 C C . GLU A 1 178 ? -13.328 30.5 26.391 1 90.44 178 GLU A C 1
ATOM 1321 O O . GLU A 1 178 ? -12.883 29.422 26.781 1 90.44 178 GLU A O 1
ATOM 1326 N N . VAL A 1 179 ? -14.266 31.172 26.984 1 92.06 179 VAL A N 1
ATOM 1327 C CA . VAL A 1 179 ? -15 30.547 28.078 1 92.06 179 VAL A CA 1
ATOM 1328 C C . VAL A 1 179 ? -15.992 29.531 27.516 1 92.06 179 VAL A C 1
ATOM 1330 O O . VAL A 1 179 ? -16.953 29.906 26.828 1 92.06 179 VAL A O 1
ATOM 1333 N N . ASP A 1 180 ? -15.891 28.328 27.812 1 93.44 180 ASP A N 1
ATOM 1334 C CA . ASP A 1 180 ? -16.609 27.234 27.172 1 93.44 180 ASP A CA 1
ATOM 1335 C C . ASP A 1 180 ? -17.938 26.953 27.891 1 93.44 180 ASP A C 1
ATOM 1337 O O . ASP A 1 180 ? -18.156 25.844 28.375 1 93.44 180 ASP A O 1
ATOM 1341 N N . PHE A 1 181 ? -18.844 27.797 27.703 1 92.56 181 PHE A N 1
ATOM 1342 C CA . PHE A 1 181 ? -20.125 27.703 28.391 1 92.56 181 PHE A CA 1
ATOM 1343 C C . PHE A 1 181 ? -20.969 26.547 27.844 1 92.56 181 PHE A C 1
ATOM 1345 O O . PHE A 1 181 ? -21.656 25.875 28.594 1 92.56 181 PHE A O 1
ATOM 1352 N N . TRP A 1 182 ? -20.797 26.328 26.562 1 94.19 182 TRP A N 1
ATOM 1353 C CA . TRP A 1 182 ? -21.734 25.422 25.891 1 94.19 182 TRP A CA 1
ATOM 1354 C C . TRP A 1 182 ? -21.062 24.094 25.562 1 94.19 182 TRP A C 1
ATOM 1356 O O . TRP A 1 182 ? -21.688 23.188 25.016 1 94.19 182 TRP A O 1
ATOM 1366 N N . GLY A 1 183 ? -19.734 23.953 25.812 1 95.31 183 GLY A N 1
ATOM 1367 C CA . GLY A 1 183 ? -19.031 22.703 25.609 1 95.31 183 GLY A CA 1
ATOM 1368 C C . GLY A 1 183 ? -18.422 22.594 24.219 1 95.31 183 GLY A C 1
ATOM 1369 O O . GLY A 1 183 ? -18.156 21.484 23.734 1 95.31 183 GLY A O 1
ATOM 1370 N N . HIS A 1 184 ? -18.203 23.734 23.531 1 95.56 184 HIS A N 1
ATOM 1371 C CA . HIS A 1 184 ? -17.578 23.734 22.219 1 95.56 184 HIS A CA 1
ATOM 1372 C C . HIS A 1 184 ? -16.188 23.109 22.25 1 95.56 184 HIS A C 1
ATOM 1374 O O . HIS A 1 184 ? -15.906 22.172 21.484 1 95.56 184 HIS A O 1
ATOM 1380 N N . VAL A 1 185 ? -15.344 23.547 23.172 1 96.19 185 VAL A N 1
ATOM 1381 C CA . VAL A 1 185 ? -13.977 23.062 23.297 1 96.19 185 VAL A CA 1
ATOM 1382 C C . VAL A 1 185 ? -13.992 21.641 23.875 1 96.19 185 VAL A C 1
ATOM 1384 O O . VAL A 1 185 ? -13.242 20.781 23.406 1 96.19 185 VAL A O 1
ATOM 1387 N N . ARG A 1 186 ? -14.852 21.406 24.844 1 96.88 186 ARG A N 1
ATOM 1388 C CA . ARG A 1 186 ? -14.945 20.078 25.438 1 96.88 186 ARG A CA 1
ATOM 1389 C C . ARG A 1 186 ? -15.305 19.031 24.391 1 96.88 186 ARG A C 1
ATOM 1391 O O . ARG A 1 186 ? -14.727 17.938 24.359 1 96.88 186 ARG A O 1
ATOM 1398 N N . ARG A 1 187 ? -16.266 19.391 23.5 1 97.81 187 ARG A N 1
ATOM 1399 C CA . ARG A 1 187 ? -16.656 18.469 22.438 1 97.81 187 ARG A CA 1
ATOM 1400 C C . ARG A 1 187 ? -15.523 18.266 21.438 1 97.81 187 ARG A C 1
ATOM 1402 O O . ARG A 1 187 ? -15.344 17.172 20.906 1 97.81 187 ARG A O 1
ATOM 1409 N N . GLN A 1 188 ? -14.781 19.297 21.125 1 97.25 188 GLN A N 1
ATOM 1410 C CA . GLN A 1 188 ? -13.633 19.172 20.25 1 97.25 188 GLN A CA 1
ATOM 1411 C C . GLN A 1 188 ? -12.586 18.219 20.812 1 97.25 188 GLN A C 1
ATOM 1413 O O . GLN A 1 188 ? -12.031 17.391 20.094 1 97.25 188 GLN A O 1
ATOM 1418 N N . VAL A 1 189 ? -12.289 18.344 22.141 1 97.75 189 VAL A N 1
ATOM 1419 C CA . VAL A 1 189 ? -11.32 17.484 22.812 1 97.75 189 VAL A CA 1
ATOM 1420 C C . VAL A 1 189 ? -11.844 16.047 22.844 1 97.75 189 VAL A C 1
ATOM 1422 O O . VAL A 1 189 ? -11.086 15.102 22.641 1 97.75 189 VAL A O 1
ATOM 1425 N N . GLU A 1 190 ? -13.141 15.922 23.094 1 97.88 190 GLU A N 1
ATOM 1426 C CA . GLU A 1 190 ? -13.758 14.602 23.062 1 97.88 190 GLU A CA 1
ATOM 1427 C C . GLU A 1 190 ? -13.586 13.938 21.703 1 97.88 190 GLU A C 1
ATOM 1429 O O . GLU A 1 190 ? -13.203 12.766 21.625 1 97.88 190 GLU A O 1
ATOM 1434 N N . ALA A 1 191 ? -13.836 14.688 20.562 1 98.12 191 ALA A N 1
ATOM 1435 C CA . ALA A 1 191 ? -13.664 14.172 19.203 1 98.12 191 ALA A CA 1
ATOM 1436 C C . ALA A 1 191 ? -12.219 13.766 18.953 1 98.12 191 ALA A C 1
ATOM 1438 O O . ALA A 1 191 ? -11.953 12.695 18.391 1 98.12 191 ALA A O 1
ATOM 1439 N N . ALA A 1 192 ? -11.289 14.57 19.406 1 98.19 192 ALA A N 1
ATOM 1440 C CA . ALA A 1 192 ? -9.875 14.289 19.203 1 98.19 192 ALA A CA 1
ATOM 1441 C C . ALA A 1 192 ? -9.438 13.078 20.031 1 98.19 192 ALA A C 1
ATOM 1443 O O . ALA A 1 192 ? -8.602 12.289 19.578 1 98.19 192 ALA A O 1
ATOM 1444 N N . THR A 1 193 ? -9.961 12.977 21.297 1 98.31 193 THR A N 1
ATOM 1445 C CA . THR A 1 193 ? -9.656 11.828 22.141 1 98.31 193 THR A CA 1
ATOM 1446 C C . THR A 1 193 ? -10.141 10.539 21.5 1 98.31 193 THR A C 1
ATOM 1448 O O . THR A 1 193 ? -9.414 9.547 21.453 1 98.31 193 THR A O 1
ATOM 1451 N N . ALA A 1 194 ? -11.359 10.586 20.953 1 98.56 194 ALA A N 1
ATOM 1452 C CA . ALA A 1 194 ? -11.906 9.414 20.266 1 98.56 194 ALA A CA 1
ATOM 1453 C C . ALA A 1 194 ? -11.078 9.055 19.031 1 98.56 194 ALA A C 1
ATOM 1455 O O . ALA A 1 194 ? -10.852 7.879 18.75 1 98.56 194 ALA A O 1
ATOM 1456 N N . ALA A 1 195 ? -10.641 10.047 18.312 1 98.25 195 ALA A N 1
ATOM 1457 C CA . ALA A 1 195 ? -9.789 9.828 17.156 1 98.25 195 ALA A CA 1
ATOM 1458 C C . ALA A 1 195 ? -8.461 9.188 17.547 1 98.25 195 ALA A C 1
ATOM 1460 O O . ALA A 1 195 ? -7.93 8.344 16.828 1 98.25 195 ALA A O 1
ATOM 1461 N N . MET A 1 196 ? -7.895 9.547 18.719 1 98.25 196 MET A N 1
ATOM 1462 C CA . MET A 1 196 ? -6.676 8.938 19.234 1 98.25 196 MET A CA 1
ATOM 1463 C C . MET A 1 196 ? -6.898 7.465 19.562 1 98.25 196 MET A C 1
ATOM 1465 O O . MET A 1 196 ? -6.074 6.617 19.219 1 98.25 196 MET A O 1
ATOM 1469 N N . HIS A 1 197 ? -8.039 7.211 20.172 1 98.25 197 HIS A N 1
ATOM 1470 C CA . HIS A 1 197 ? -8.359 5.824 20.469 1 98.25 197 HIS A CA 1
ATOM 1471 C C . HIS A 1 197 ? -8.539 5.004 19.203 1 98.25 197 HIS A C 1
ATOM 1473 O O . HIS A 1 197 ? -8.156 3.834 19.141 1 98.25 197 HIS A O 1
ATOM 1479 N N . GLU A 1 198 ? -9.18 5.59 18.156 1 98.25 198 GLU A N 1
ATOM 1480 C CA . GLU A 1 198 ? -9.312 4.941 16.859 1 98.25 198 GLU A CA 1
ATOM 1481 C C . GLU A 1 198 ? -7.949 4.523 16.297 1 98.25 198 GLU A C 1
ATOM 1483 O O . GLU A 1 198 ? -7.789 3.4 15.82 1 98.25 198 GLU A O 1
ATOM 1488 N N . THR A 1 199 ? -6.961 5.383 16.422 1 98.38 199 THR A N 1
ATOM 1489 C CA . THR A 1 199 ? -5.621 5.105 15.93 1 98.38 199 THR A CA 1
ATOM 1490 C C . THR A 1 199 ? -4.945 4.02 16.766 1 98.38 199 THR A C 1
ATOM 1492 O O . THR A 1 199 ? -4.184 3.207 16.234 1 98.38 199 THR A O 1
ATOM 1495 N N . GLU A 1 200 ? -5.207 4.023 18.062 1 98.06 200 GLU A N 1
ATOM 1496 C CA . GLU A 1 200 ? -4.707 2.963 18.938 1 98.06 200 GLU A CA 1
ATOM 1497 C C . GLU A 1 200 ? -5.219 1.596 18.484 1 98.06 200 GLU A C 1
ATOM 1499 O O . GLU A 1 200 ? -4.449 0.633 18.422 1 98.06 200 GLU A O 1
ATOM 1504 N N . GLU A 1 201 ? -6.492 1.553 18.172 1 98.12 201 GLU A N 1
ATOM 1505 C CA . GLU A 1 201 ? -7.082 0.307 17.703 1 98.12 201 GLU A CA 1
ATOM 1506 C C . GLU A 1 201 ? -6.52 -0.079 16.328 1 98.12 201 GLU A C 1
ATOM 1508 O O . GLU A 1 201 ? -6.367 -1.265 16.031 1 98.12 201 GLU A O 1
ATOM 1513 N N . MET A 1 202 ? -6.23 0.861 15.516 1 98.12 202 MET A N 1
ATOM 1514 C CA . MET A 1 202 ? -5.602 0.589 14.227 1 98.12 202 MET A CA 1
ATOM 1515 C C . MET A 1 202 ? -4.258 -0.105 14.406 1 98.12 202 MET A C 1
ATOM 1517 O O . MET A 1 202 ? -3.916 -1.019 13.656 1 98.12 202 MET A O 1
ATOM 1521 N N . ARG A 1 203 ? -3.447 0.317 15.422 1 98.19 203 ARG A N 1
ATOM 1522 C CA . ARG A 1 203 ? -2.178 -0.332 15.727 1 98.19 203 ARG A CA 1
ATOM 1523 C C . ARG A 1 203 ? -2.393 -1.778 16.156 1 98.19 203 ARG A C 1
ATOM 1525 O O . ARG A 1 203 ? -1.659 -2.674 15.742 1 98.19 203 ARG A O 1
ATOM 1532 N N . ARG A 1 204 ? -3.42 -1.976 16.984 1 98.06 204 ARG A N 1
ATOM 1533 C CA . ARG A 1 204 ? -3.74 -3.334 17.406 1 98.06 204 ARG A CA 1
ATOM 1534 C C . ARG A 1 204 ? -4.145 -4.199 16.219 1 98.06 204 ARG A C 1
ATOM 1536 O O . ARG A 1 204 ? -3.74 -5.363 16.125 1 98.06 204 ARG A O 1
ATOM 1543 N N . ASP A 1 205 ? -4.926 -3.66 15.297 1 98 205 ASP A N 1
ATOM 1544 C CA . ASP A 1 205 ? -5.375 -4.379 14.109 1 98 205 ASP A CA 1
ATOM 1545 C C . ASP A 1 205 ? -4.191 -4.785 13.234 1 98 205 ASP A C 1
ATOM 1547 O O . ASP A 1 205 ? -4.176 -5.879 12.672 1 98 205 ASP A O 1
ATOM 1551 N N . MET A 1 206 ? -3.254 -3.906 13.148 1 97.88 206 MET A N 1
ATOM 1552 C CA . MET A 1 206 ? -2.047 -4.203 12.383 1 97.88 206 MET A CA 1
ATOM 1553 C C . MET A 1 206 ? -1.282 -5.367 13 1 97.88 206 MET A C 1
ATOM 1555 O O . MET A 1 206 ? -0.789 -6.242 12.281 1 97.88 206 MET A O 1
ATOM 1559 N N . LEU A 1 207 ? -1.181 -5.336 14.297 1 98.19 207 LEU A N 1
ATOM 1560 C CA . LEU A 1 207 ? -0.509 -6.438 14.977 1 98.19 207 LEU A CA 1
ATOM 1561 C C . LEU A 1 207 ? -1.205 -7.762 14.688 1 98.19 207 LEU A C 1
ATOM 1563 O O . LEU A 1 207 ? -0.549 -8.758 14.367 1 98.19 207 LEU A O 1
ATOM 1567 N N . VAL A 1 208 ? -2.537 -7.781 14.75 1 97.94 208 VAL A N 1
ATOM 1568 C CA . VAL A 1 208 ? -3.316 -8.984 14.492 1 97.94 208 VAL A CA 1
ATOM 1569 C C . VAL A 1 208 ? -3.016 -9.5 13.086 1 97.94 208 VAL A C 1
ATOM 1571 O O . VAL A 1 208 ? -2.746 -10.688 12.898 1 97.94 208 VAL A O 1
ATOM 1574 N N . SER A 1 209 ? -3.014 -8.625 12.125 1 97.88 209 SER A N 1
ATOM 1575 C CA . SER A 1 209 ? -2.754 -8.992 10.734 1 97.88 209 SER A CA 1
ATOM 1576 C C . SER A 1 209 ? -1.329 -9.5 10.555 1 97.88 209 SER A C 1
ATOM 1578 O O . SER A 1 209 ? -1.104 -10.5 9.859 1 97.88 209 SER A O 1
ATOM 1580 N N . LEU A 1 210 ? -0.369 -8.836 11.219 1 98.19 210 LEU A N 1
ATOM 1581 C CA . LEU A 1 210 ? 1.037 -9.195 11.07 1 98.19 210 LEU A CA 1
ATOM 1582 C C . LEU A 1 210 ? 1.314 -10.57 11.68 1 98.19 210 LEU A C 1
ATOM 1584 O O . LEU A 1 210 ? 2.092 -11.352 11.133 1 98.19 210 LEU A O 1
ATOM 1588 N N . MET A 1 211 ? 0.712 -10.859 12.797 1 98.06 211 MET A N 1
ATOM 1589 C CA . MET A 1 211 ? 0.913 -12.156 13.438 1 98.06 211 MET A CA 1
ATOM 1590 C C . MET A 1 211 ? 0.372 -13.281 12.562 1 98.06 211 MET A C 1
ATOM 1592 O O . MET A 1 211 ? 1.034 -14.305 12.375 1 98.06 211 MET A O 1
ATOM 1596 N N . ALA A 1 212 ? -0.808 -13.07 11.992 1 98.12 212 ALA A N 1
ATOM 1597 C CA . ALA A 1 212 ? -1.382 -14.062 11.086 1 98.12 212 ALA A CA 1
ATOM 1598 C C . ALA A 1 212 ? -0.525 -14.227 9.836 1 98.12 212 ALA A C 1
ATOM 1600 O O . ALA A 1 212 ? -0.304 -15.352 9.367 1 98.12 212 ALA A O 1
ATOM 1601 N N . GLU A 1 213 ? -0.066 -13.102 9.297 1 98.12 213 GLU A N 1
ATOM 1602 C CA . GLU A 1 213 ? 0.777 -13.141 8.109 1 98.12 213 GLU A CA 1
ATOM 1603 C C . GLU A 1 213 ? 2.076 -13.891 8.375 1 98.12 213 GLU A C 1
ATOM 1605 O O . GLU A 1 213 ? 2.529 -14.672 7.531 1 98.12 213 GLU A O 1
ATOM 1610 N N . THR A 1 214 ? 2.67 -13.664 9.531 1 98.62 214 THR A N 1
ATOM 1611 C CA . THR A 1 214 ? 3.902 -14.352 9.914 1 98.62 214 THR A CA 1
ATOM 1612 C C . THR A 1 214 ? 3.689 -15.859 9.969 1 98.62 214 THR A C 1
ATOM 1614 O O . THR A 1 214 ? 4.457 -16.625 9.383 1 98.62 214 THR A O 1
ATOM 1617 N N . ALA A 1 215 ? 2.637 -16.266 10.648 1 98.62 215 ALA A N 1
ATOM 1618 C CA . ALA A 1 215 ? 2.334 -17.688 10.742 1 98.62 215 ALA A CA 1
ATOM 1619 C C . ALA A 1 215 ? 2.08 -18.297 9.367 1 98.62 215 ALA A C 1
ATOM 1621 O O . ALA A 1 215 ? 2.6 -19.359 9.047 1 98.62 215 ALA A O 1
ATOM 1622 N N . GLN A 1 216 ? 1.325 -17.594 8.555 1 98.5 216 GLN A N 1
ATOM 1623 C CA . GLN A 1 216 ? 1.006 -18.078 7.219 1 98.5 216 GLN A CA 1
ATOM 1624 C C . GLN A 1 216 ? 2.266 -18.234 6.371 1 98.5 216 GLN A C 1
ATOM 1626 O O . GLN A 1 216 ? 2.445 -19.234 5.684 1 98.5 216 GLN A O 1
ATOM 1631 N N . ASP A 1 217 ? 3.113 -17.234 6.418 1 98.62 217 ASP A N 1
ATOM 1632 C CA . ASP A 1 217 ? 4.348 -17.281 5.637 1 98.62 217 ASP A CA 1
ATOM 1633 C C . ASP A 1 217 ? 5.25 -18.422 6.109 1 98.62 217 ASP A C 1
ATOM 1635 O O . ASP A 1 217 ? 5.898 -19.078 5.297 1 98.62 217 ASP A O 1
ATOM 1639 N N . TYR A 1 218 ? 5.332 -18.625 7.387 1 98.75 218 TYR A N 1
ATOM 1640 C CA . TYR A 1 218 ? 6.109 -19.719 7.941 1 98.75 218 TYR A CA 1
ATOM 1641 C C . TYR A 1 218 ? 5.555 -21.062 7.488 1 98.75 218 TYR A C 1
ATOM 1643 O O . TYR A 1 218 ? 6.309 -21.953 7.062 1 98.75 218 TYR A O 1
ATOM 1651 N N . ILE A 1 219 ? 4.234 -21.219 7.551 1 98.81 219 ILE A N 1
ATOM 1652 C CA . ILE A 1 219 ? 3.57 -22.453 7.125 1 98.81 219 ILE A CA 1
ATOM 1653 C C . ILE A 1 219 ? 3.83 -22.688 5.641 1 98.81 219 ILE A C 1
ATOM 1655 O O . ILE A 1 219 ? 4.148 -23.812 5.23 1 98.81 219 ILE A O 1
ATOM 1659 N N . ASP A 1 220 ? 3.729 -21.656 4.867 1 98.62 220 ASP A N 1
ATOM 1660 C CA . ASP A 1 220 ? 3.973 -21.766 3.432 1 98.62 220 ASP A CA 1
ATOM 1661 C C . ASP A 1 220 ? 5.422 -22.156 3.15 1 98.62 220 ASP A C 1
ATOM 1663 O O . ASP A 1 220 ? 5.699 -22.906 2.209 1 98.62 220 ASP A O 1
ATOM 1667 N N . LEU A 1 221 ? 6.367 -21.609 3.967 1 98.75 221 LEU A N 1
ATOM 1668 C CA . LEU A 1 221 ? 7.77 -21.984 3.83 1 98.75 221 LEU A CA 1
ATOM 1669 C C . LEU A 1 221 ? 7.953 -23.484 4.078 1 98.75 221 LEU A C 1
ATOM 1671 O O . LEU A 1 221 ? 8.562 -24.188 3.266 1 98.75 221 LEU A O 1
ATOM 1675 N N . ARG A 1 222 ? 7.375 -23.969 5.16 1 98.81 222 ARG A N 1
ATOM 1676 C CA . ARG A 1 222 ? 7.504 -25.375 5.512 1 98.81 222 ARG A CA 1
ATOM 1677 C C . ARG A 1 222 ? 6.828 -26.266 4.469 1 98.81 222 ARG A C 1
ATOM 1679 O O . ARG A 1 222 ? 7.344 -27.328 4.129 1 98.81 222 ARG A O 1
ATOM 1686 N N . ALA A 1 223 ? 5.676 -25.812 3.959 1 98.69 223 ALA A N 1
ATOM 1687 C CA . ALA A 1 223 ? 4.992 -26.547 2.906 1 98.69 223 ALA A CA 1
ATOM 1688 C C . ALA A 1 223 ? 5.855 -26.656 1.653 1 98.69 223 ALA A C 1
ATOM 1690 O O . ALA A 1 223 ? 5.988 -27.734 1.07 1 98.69 223 ALA A O 1
ATOM 1691 N N . ALA A 1 224 ? 6.469 -25.578 1.258 1 98.56 224 ALA A N 1
ATOM 1692 C CA . ALA A 1 224 ? 7.328 -25.562 0.078 1 98.56 224 ALA A CA 1
ATOM 1693 C C . ALA A 1 224 ? 8.539 -26.484 0.279 1 98.56 224 ALA A C 1
ATOM 1695 O O . ALA A 1 224 ? 8.938 -27.203 -0.639 1 98.56 224 ALA A O 1
ATOM 1696 N N . GLN A 1 225 ? 9.078 -26.453 1.457 1 98.44 225 GLN A N 1
ATOM 1697 C CA . GLN A 1 225 ? 10.219 -27.297 1.773 1 98.44 225 GLN A CA 1
ATOM 1698 C C . GLN A 1 225 ? 9.836 -28.781 1.748 1 98.44 225 GLN A C 1
ATOM 1700 O O . GLN A 1 225 ? 10.594 -29.625 1.261 1 98.44 225 GLN A O 1
ATOM 1705 N N . THR A 1 226 ? 8.648 -29.094 2.275 1 98.44 226 THR A N 1
ATOM 1706 C CA . THR A 1 226 ? 8.156 -30.469 2.238 1 98.44 226 THR A CA 1
ATOM 1707 C C . THR A 1 226 ? 7.918 -30.906 0.799 1 98.44 226 THR A C 1
ATOM 1709 O O . THR A 1 226 ? 8.289 -32.031 0.422 1 98.44 226 THR A O 1
ATOM 1712 N N . GLN A 1 227 ? 7.344 -30.047 0 1 98.06 227 GLN A N 1
ATOM 1713 C CA . GLN A 1 227 ? 7.125 -30.344 -1.412 1 98.06 227 GLN A CA 1
ATOM 1714 C C . GLN A 1 227 ? 8.445 -30.609 -2.133 1 98.06 227 GLN A C 1
ATOM 1716 O O . GLN A 1 227 ? 8.531 -31.5 -2.98 1 98.06 227 GLN A O 1
ATOM 1721 N N . LEU A 1 228 ? 9.453 -29.828 -1.793 1 97.62 228 LEU A N 1
ATOM 1722 C CA . LEU A 1 228 ? 10.773 -29.984 -2.391 1 97.62 228 LEU A CA 1
ATOM 1723 C C . LEU A 1 228 ? 11.344 -31.359 -2.07 1 97.62 228 LEU A C 1
ATOM 1725 O O . LEU A 1 228 ? 11.867 -32.062 -2.955 1 97.62 228 LEU A O 1
ATOM 1729 N N . GLY A 1 229 ? 11.188 -31.812 -0.825 1 97.69 229 GLY A N 1
ATOM 1730 C CA . GLY A 1 229 ? 11.656 -33.125 -0.443 1 97.69 229 GLY A CA 1
ATOM 1731 C C . GLY A 1 229 ? 10.945 -34.25 -1.184 1 97.69 229 GLY A C 1
ATOM 1732 O O . GLY A 1 229 ? 11.586 -35.188 -1.651 1 97.69 229 GLY A O 1
ATOM 1733 N N . ILE A 1 230 ? 9.656 -34.094 -1.358 1 97.19 230 ILE A N 1
ATOM 1734 C CA . ILE A 1 230 ? 8.852 -35.094 -2.059 1 97.19 230 ILE A CA 1
ATOM 1735 C C . ILE A 1 230 ? 9.258 -35.156 -3.529 1 97.19 230 ILE A C 1
ATOM 1737 O O . ILE A 1 230 ? 9.422 -36.219 -4.098 1 97.19 230 ILE A O 1
ATOM 1741 N N . LEU A 1 231 ? 9.406 -34 -4.125 1 97.19 231 LEU A N 1
ATOM 1742 C CA . LEU A 1 231 ? 9.797 -33.906 -5.531 1 97.19 231 LEU A CA 1
ATOM 1743 C C . LEU A 1 231 ? 11.172 -34.531 -5.746 1 97.19 231 LEU A C 1
ATOM 1745 O O . LEU A 1 231 ? 11.383 -35.281 -6.703 1 97.19 231 LEU A O 1
ATOM 1749 N N . GLU A 1 232 ? 12.133 -34.281 -4.855 1 97.19 232 GLU A N 1
ATOM 1750 C CA . GLU A 1 232 ? 13.477 -34.844 -4.957 1 97.19 232 GLU A CA 1
ATOM 1751 C C . GLU A 1 232 ? 13.438 -36.375 -4.867 1 97.19 232 GLU A C 1
ATOM 1753 O O . GLU A 1 232 ? 14.125 -37.062 -5.625 1 97.19 232 GLU A O 1
ATOM 1758 N N . HIS A 1 233 ? 12.602 -36.875 -4.016 1 95.62 233 HIS A N 1
ATOM 1759 C CA . HIS A 1 233 ? 12.43 -38.312 -3.891 1 95.62 233 HIS A CA 1
ATOM 1760 C C . HIS A 1 233 ? 11.836 -38.906 -5.16 1 95.62 233 HIS A C 1
ATOM 1762 O O . HIS A 1 233 ? 12.289 -39.969 -5.637 1 95.62 233 HIS A O 1
ATOM 1768 N N . ASN A 1 234 ? 10.875 -38.25 -5.727 1 94.38 234 ASN A N 1
ATOM 1769 C CA . ASN A 1 234 ? 10.25 -38.75 -6.941 1 94.38 234 ASN A CA 1
ATOM 1770 C C . ASN A 1 234 ? 11.188 -38.656 -8.141 1 94.38 234 ASN A C 1
ATOM 1772 O O . ASN A 1 234 ? 11.141 -39.469 -9.047 1 94.38 234 ASN A O 1
ATOM 1776 N N . ILE A 1 235 ? 12.047 -37.656 -8.156 1 96.62 235 ILE A N 1
ATOM 1777 C CA . ILE A 1 235 ? 13.062 -37.562 -9.195 1 96.62 235 ILE A CA 1
ATOM 1778 C C . ILE A 1 235 ? 14.031 -38.719 -9.086 1 96.62 235 ILE A C 1
ATOM 1780 O O . ILE A 1 235 ? 14.422 -39.312 -10.102 1 96.62 235 ILE A O 1
ATOM 1784 N N . GLU A 1 236 ? 14.375 -39.156 -7.902 1 96.25 236 GLU A N 1
ATOM 1785 C CA . GLU A 1 236 ? 15.219 -40.312 -7.703 1 96.25 236 GLU A CA 1
ATOM 1786 C C . GLU A 1 236 ? 14.547 -41.594 -8.219 1 96.25 236 GLU A C 1
ATOM 1788 O O . GLU A 1 236 ? 15.172 -42.406 -8.914 1 96.25 236 GLU A O 1
ATOM 1793 N N . ILE A 1 237 ? 13.258 -41.719 -7.938 1 93.31 237 ILE A N 1
ATOM 1794 C CA . ILE A 1 237 ? 12.492 -42.875 -8.398 1 93.31 237 ILE A CA 1
ATOM 1795 C C . ILE A 1 237 ? 12.43 -42.875 -9.922 1 93.31 237 ILE A C 1
ATOM 1797 O O . ILE A 1 237 ? 12.617 -43.906 -10.555 1 93.31 237 ILE A O 1
ATOM 1801 N N . SER A 1 238 ? 12.133 -41.719 -10.492 1 95.19 238 SER A N 1
ATOM 1802 C CA . SER A 1 238 ? 12.062 -41.594 -11.945 1 95.19 238 SER A CA 1
ATOM 1803 C C . SER A 1 238 ? 13.414 -41.875 -12.594 1 95.19 238 SER A C 1
ATOM 1805 O O . SER A 1 238 ? 13.484 -42.469 -13.68 1 95.19 238 SER A O 1
ATOM 1807 N N . THR A 1 239 ? 14.516 -41.469 -11.969 1 96.25 239 THR A N 1
ATOM 1808 C CA . THR A 1 239 ? 15.867 -41.781 -12.453 1 96.25 239 THR A CA 1
ATOM 1809 C C . THR A 1 239 ? 16.109 -43.281 -12.508 1 96.25 239 THR A C 1
ATOM 1811 O O . THR A 1 239 ? 16.656 -43.781 -13.484 1 96.25 239 THR A O 1
ATOM 1814 N N . ASN A 1 240 ? 15.656 -43.969 -11.516 1 94.25 240 ASN A N 1
ATOM 1815 C CA . ASN A 1 240 ? 15.766 -45.438 -11.484 1 94.25 240 ASN A CA 1
ATOM 1816 C C . ASN A 1 240 ? 14.906 -46.094 -12.562 1 94.25 240 ASN A C 1
ATOM 1818 O O . ASN A 1 240 ? 15.289 -47.094 -13.133 1 94.25 240 ASN A O 1
ATOM 1822 N N . SER A 1 241 ? 13.719 -45.469 -12.773 1 93.44 241 SER A N 1
ATOM 1823 C CA . SER A 1 241 ? 12.859 -45.969 -13.836 1 93.44 241 SER A CA 1
ATOM 1824 C C . SER A 1 241 ? 13.523 -45.875 -15.195 1 93.44 241 SER A C 1
ATOM 1826 O O . SER A 1 241 ? 13.406 -46.75 -16.031 1 93.44 241 SER A O 1
ATOM 1828 N N . VAL A 1 242 ? 14.227 -44.781 -15.461 1 95.38 242 VAL A N 1
ATOM 1829 C CA . VAL A 1 242 ? 14.945 -44.594 -16.719 1 95.38 242 VAL A CA 1
ATOM 1830 C C . VAL A 1 242 ? 16.062 -45.625 -16.828 1 95.38 242 VAL A C 1
ATOM 1832 O O . VAL A 1 242 ? 16.234 -46.25 -17.875 1 95.38 242 VAL A O 1
ATOM 1835 N N . ARG A 1 243 ? 16.781 -45.906 -15.773 1 95.38 243 ARG A N 1
ATOM 1836 C CA . ARG A 1 243 ? 17.844 -46.906 -15.758 1 95.38 243 ARG A CA 1
ATOM 1837 C C . ARG A 1 243 ? 17.297 -48.312 -16.047 1 95.38 243 ARG A C 1
ATOM 1839 O O . ARG A 1 243 ? 17.859 -49.031 -16.875 1 95.38 243 ARG A O 1
ATOM 1846 N N . LEU A 1 244 ? 16.188 -48.625 -15.391 1 91.56 244 LEU A N 1
ATOM 1847 C CA . LEU A 1 244 ? 15.57 -49.938 -15.547 1 91.56 244 LEU A CA 1
ATOM 1848 C C . LEU A 1 244 ? 15.086 -50.125 -16.984 1 91.56 244 LEU A C 1
ATOM 1850 O O . LEU A 1 244 ? 15.367 -51.156 -17.594 1 91.56 244 LEU A O 1
ATOM 1854 N N . THR A 1 245 ? 14.352 -49.188 -17.484 1 94.19 245 THR A N 1
ATOM 1855 C CA . THR A 1 245 ? 13.797 -49.312 -18.828 1 94.19 245 THR A CA 1
ATOM 1856 C C . THR A 1 245 ? 14.906 -49.344 -19.875 1 94.19 245 THR A C 1
ATOM 1858 O O . THR A 1 245 ? 14.805 -50.062 -20.875 1 94.19 245 THR A O 1
ATOM 1861 N N . THR A 1 246 ? 16.031 -48.625 -19.656 1 95.44 246 THR A N 1
ATOM 1862 C CA . THR A 1 246 ? 17.172 -48.656 -20.562 1 95.44 246 THR A CA 1
ATOM 1863 C C . THR A 1 246 ? 17.828 -50.031 -20.578 1 95.44 246 THR A C 1
ATOM 1865 O O . THR A 1 246 ? 18.156 -50.562 -21.641 1 95.44 246 THR A O 1
ATOM 1868 N N . LEU A 1 247 ? 18.031 -50.625 -19.406 1 94.38 247 LEU A N 1
ATOM 1869 C CA . LEU A 1 247 ? 18.625 -51.938 -19.297 1 94.38 247 LEU A CA 1
ATOM 1870 C C . LEU A 1 247 ? 17.75 -53 -19.969 1 94.38 247 LEU A C 1
ATOM 1872 O O . LEU A 1 247 ? 18.25 -53.844 -20.703 1 94.38 247 LEU A O 1
ATOM 1876 N N . ARG A 1 248 ? 16.453 -52.969 -19.766 1 93 248 ARG A N 1
ATOM 1877 C CA . ARG A 1 248 ? 15.523 -53.906 -20.359 1 93 248 ARG A CA 1
ATOM 1878 C C . ARG A 1 248 ? 15.477 -53.75 -21.875 1 93 248 ARG A C 1
ATOM 1880 O O . ARG A 1 248 ? 15.336 -54.75 -22.594 1 93 248 ARG A O 1
ATOM 1887 N N . PHE A 1 249 ? 15.562 -52.531 -22.328 1 93.19 249 PHE A N 1
ATOM 1888 C CA . PHE A 1 249 ? 15.602 -52.281 -23.766 1 93.19 249 PHE A CA 1
ATOM 1889 C C . PHE A 1 249 ? 16.844 -52.906 -24.391 1 93.19 249 PHE A C 1
ATOM 1891 O O . PHE A 1 249 ? 16.766 -53.531 -25.453 1 93.19 249 PHE A O 1
ATOM 1898 N N . GLN A 1 250 ? 17.969 -52.812 -23.75 1 95.25 250 GLN A N 1
ATOM 1899 C CA . GLN A 1 250 ? 19.219 -53.406 -24.219 1 95.25 250 GLN A CA 1
ATOM 1900 C C . GLN A 1 250 ? 19.156 -54.938 -24.25 1 95.25 250 GLN A C 1
ATOM 1902 O O . GLN A 1 250 ? 19.781 -55.562 -25.094 1 95.25 250 GLN A O 1
ATOM 1907 N N . GLN A 1 251 ? 18.219 -55.469 -23.469 1 94.12 251 GLN A N 1
ATOM 1908 C CA . GLN A 1 251 ? 18.062 -56.938 -23.375 1 94.12 251 GLN A CA 1
ATOM 1909 C C . GLN A 1 251 ? 16.906 -57.406 -24.25 1 94.12 251 GLN A C 1
ATOM 1911 O O . GLN A 1 251 ? 16.578 -58.594 -24.25 1 94.12 251 GLN A O 1
ATOM 1916 N N . GLY A 1 252 ? 16.281 -56.5 -24.875 1 91.5 252 GLY A N 1
ATOM 1917 C CA . GLY A 1 252 ? 15.188 -56.812 -25.766 1 91.5 252 GLY A CA 1
ATOM 1918 C C . GLY A 1 252 ? 13.867 -57.031 -25.047 1 91.5 252 GLY A C 1
ATOM 1919 O O . GLY A 1 252 ? 12.898 -57.5 -25.641 1 91.5 252 GLY A O 1
ATOM 1920 N N . ALA A 1 253 ? 13.82 -56.625 -23.75 1 89.62 253 ALA A N 1
ATOM 1921 C CA . ALA A 1 253 ? 12.648 -56.906 -22.922 1 89.62 253 ALA A CA 1
ATOM 1922 C C . ALA A 1 253 ? 11.781 -55.656 -22.797 1 89.62 253 ALA A C 1
ATOM 1924 O O . ALA A 1 253 ? 10.773 -55.656 -22.078 1 89.62 253 ALA A O 1
ATOM 1925 N N . ALA A 1 254 ? 12.156 -54.469 -23.375 1 89.69 254 ALA A N 1
ATOM 1926 C CA . ALA A 1 254 ? 11.391 -53.25 -23.391 1 89.69 254 ALA A CA 1
ATOM 1927 C C . ALA A 1 254 ? 11.516 -52.531 -24.75 1 89.69 254 ALA A C 1
ATOM 1929 O O . ALA A 1 254 ? 12.297 -52.938 -25.594 1 89.69 254 ALA A O 1
ATOM 1930 N N . THR A 1 255 ? 10.711 -51.594 -24.922 1 90.12 255 THR A N 1
ATOM 1931 C CA . THR A 1 255 ? 10.703 -50.906 -26.203 1 90.12 255 THR A CA 1
ATOM 1932 C C . THR A 1 255 ? 11.344 -49.531 -26.062 1 90.12 255 THR A C 1
ATOM 1934 O O . THR A 1 255 ? 11.562 -49.031 -24.953 1 90.12 255 THR A O 1
ATOM 1937 N N . ARG A 1 256 ? 11.656 -48.938 -27.219 1 90.56 256 ARG A N 1
ATOM 1938 C CA . ARG A 1 256 ? 12.141 -47.562 -27.234 1 90.56 256 ARG A CA 1
ATOM 1939 C C . ARG A 1 256 ? 11.109 -46.594 -26.656 1 90.56 256 ARG A C 1
ATOM 1941 O O . ARG A 1 256 ? 11.469 -45.594 -26.047 1 90.56 256 ARG A O 1
ATOM 1948 N N . LEU A 1 257 ? 9.875 -46.938 -26.781 1 92.19 257 LEU A N 1
ATOM 1949 C CA . LEU A 1 257 ? 8.773 -46.156 -26.219 1 92.19 257 LEU A CA 1
ATOM 1950 C C . LEU A 1 257 ? 8.883 -46.062 -24.703 1 92.19 257 LEU A C 1
ATOM 1952 O O . LEU A 1 257 ? 8.719 -44.969 -24.125 1 92.19 257 LEU A O 1
ATOM 1956 N N . ASP A 1 258 ? 9.219 -47.156 -24.094 1 92.19 258 ASP A N 1
ATOM 1957 C CA . ASP A 1 258 ? 9.352 -47.219 -22.641 1 92.19 258 ASP A CA 1
ATOM 1958 C C . ASP A 1 258 ? 10.43 -46.25 -22.156 1 92.19 258 ASP A C 1
ATOM 1960 O O . ASP A 1 258 ? 10.234 -45.531 -21.188 1 92.19 258 ASP A O 1
ATOM 1964 N N . VAL A 1 259 ? 11.531 -46.25 -22.859 1 94.38 259 VAL A N 1
ATOM 1965 C CA . VAL A 1 259 ? 12.664 -45.406 -22.484 1 94.38 259 VAL A CA 1
ATOM 1966 C C . VAL A 1 259 ? 12.32 -43.938 -22.688 1 94.38 259 VAL A C 1
ATOM 1968 O O . VAL A 1 259 ? 12.578 -43.094 -21.812 1 94.38 259 VAL A O 1
ATOM 1971 N N . ALA A 1 260 ? 11.727 -43.625 -23.766 1 94.19 260 ALA A N 1
ATOM 1972 C CA . ALA A 1 260 ? 11.352 -42.25 -24.062 1 94.19 260 ALA A CA 1
ATOM 1973 C C . ALA A 1 260 ? 10.352 -41.719 -23.047 1 94.19 260 ALA A C 1
ATOM 1975 O O . ALA A 1 260 ? 10.461 -40.562 -22.578 1 94.19 260 ALA A O 1
ATOM 1976 N N . GLU A 1 261 ? 9.367 -42.531 -22.656 1 93.19 261 GLU A N 1
ATOM 1977 C CA . GLU A 1 261 ? 8.367 -42.156 -21.656 1 93.19 261 GLU A CA 1
ATOM 1978 C C . GLU A 1 261 ? 9.016 -41.906 -20.312 1 93.19 261 GLU A C 1
ATOM 1980 O O . GLU A 1 261 ? 8.758 -40.875 -19.672 1 93.19 261 GLU A O 1
ATOM 1985 N N . ALA A 1 262 ? 9.82 -42.812 -19.938 1 94.38 262 ALA A N 1
ATOM 1986 C CA . ALA A 1 262 ? 10.5 -42.688 -18.656 1 94.38 262 ALA A CA 1
ATOM 1987 C C . ALA A 1 262 ? 11.367 -41.438 -18.609 1 94.38 262 ALA A C 1
ATOM 1989 O O . ALA A 1 262 ? 11.359 -40.688 -17.625 1 94.38 262 ALA A O 1
ATOM 1990 N N . THR A 1 263 ? 12.094 -41.188 -19.703 1 95.88 263 THR A N 1
ATOM 1991 C CA . THR A 1 263 ? 13.008 -40.062 -19.781 1 95.88 263 THR A CA 1
ATOM 1992 C C . THR A 1 263 ? 12.227 -38.75 -19.812 1 95.88 263 THR A C 1
ATOM 1994 O O . THR A 1 263 ? 12.617 -37.75 -19.172 1 95.88 263 THR A O 1
ATOM 1997 N N . GLY A 1 264 ? 11.141 -38.75 -20.547 1 94.81 264 GLY A N 1
ATOM 1998 C CA . GLY A 1 264 ? 10.273 -37.594 -20.562 1 94.81 264 GLY A CA 1
ATOM 1999 C C . GLY A 1 264 ? 9.719 -37.219 -19.203 1 94.81 264 GLY A C 1
ATOM 2000 O O . GLY A 1 264 ? 9.695 -36.062 -18.828 1 94.81 264 GLY A O 1
ATOM 2001 N N . GLN A 1 265 ? 9.305 -38.188 -18.469 1 93.44 265 GLN A N 1
ATOM 2002 C CA . GLN A 1 265 ? 8.766 -37.969 -17.125 1 93.44 265 GLN A CA 1
ATOM 2003 C C . GLN A 1 265 ? 9.836 -37.406 -16.188 1 93.44 265 GLN A C 1
ATOM 2005 O O . GLN A 1 265 ? 9.57 -36.531 -15.391 1 93.44 265 GLN A O 1
ATOM 2010 N N . LEU A 1 266 ? 11.078 -38 -16.281 1 95.69 266 LEU A N 1
ATOM 2011 C CA . LEU A 1 266 ? 12.18 -37.5 -15.461 1 95.69 266 LEU A CA 1
ATOM 2012 C C . LEU A 1 266 ? 12.398 -36.031 -15.68 1 95.69 266 LEU A C 1
ATOM 2014 O O . LEU A 1 266 ? 12.484 -35.25 -14.719 1 95.69 266 LEU A O 1
ATOM 2018 N N . HIS A 1 267 ? 12.391 -35.625 -16.922 1 96.62 267 HIS A N 1
ATOM 2019 C CA . HIS A 1 267 ? 12.641 -34.219 -17.234 1 96.62 267 HIS A CA 1
ATOM 2020 C C . HIS A 1 267 ? 11.461 -33.344 -16.797 1 96.62 267 HIS A C 1
ATOM 2022 O O . HIS A 1 267 ? 11.648 -32.188 -16.375 1 96.62 267 HIS A O 1
ATOM 2028 N N . THR A 1 268 ? 10.258 -33.844 -16.875 1 94.88 268 THR A N 1
ATOM 2029 C CA . THR A 1 268 ? 9.07 -33.125 -16.406 1 94.88 268 THR A CA 1
ATOM 2030 C C . THR A 1 268 ? 9.133 -32.906 -14.898 1 94.88 268 THR A C 1
ATOM 2032 O O . THR A 1 268 ? 8.898 -31.781 -14.43 1 94.88 268 THR A O 1
ATOM 2035 N N . PHE A 1 269 ? 9.477 -33.938 -14.141 1 94.62 269 PHE A N 1
ATOM 2036 C CA . PHE A 1 269 ? 9.625 -33.781 -12.703 1 94.62 269 PHE A CA 1
ATOM 2037 C C . PHE A 1 269 ? 10.75 -32.812 -12.367 1 94.62 269 PHE A C 1
ATOM 2039 O O . PHE A 1 269 ? 10.586 -31.906 -11.531 1 94.62 269 PHE A O 1
ATOM 2046 N N . THR A 1 270 ? 11.875 -32.969 -13.078 1 96.88 270 THR A N 1
ATOM 2047 C CA . THR A 1 270 ? 13.047 -32.125 -12.812 1 96.88 270 THR A CA 1
ATOM 2048 C C . THR A 1 270 ? 12.75 -30.672 -13.109 1 96.88 270 THR A C 1
ATOM 2050 O O . THR A 1 270 ? 13.273 -29.781 -12.43 1 96.88 270 THR A O 1
ATOM 2053 N N . SER A 1 271 ? 11.875 -30.375 -14.031 1 97.06 271 SER A N 1
ATOM 2054 C CA . SER A 1 271 ? 11.531 -29.016 -14.414 1 97.06 271 SER A CA 1
ATOM 2055 C C . SER A 1 271 ? 10.82 -28.281 -13.281 1 97.06 271 SER A C 1
ATOM 2057 O O . SER A 1 271 ? 10.727 -27.047 -13.289 1 97.06 271 SER A O 1
ATOM 2059 N N . ARG A 1 272 ? 10.344 -28.953 -12.297 1 96.75 272 ARG A N 1
ATOM 2060 C CA . ARG A 1 272 ? 9.586 -28.344 -11.203 1 96.75 272 ARG A CA 1
ATOM 2061 C C . ARG A 1 272 ? 10.5 -27.969 -10.047 1 96.75 272 ARG A C 1
ATOM 2063 O O . ARG A 1 272 ? 10.078 -27.281 -9.109 1 96.75 272 ARG A O 1
ATOM 2070 N N . LEU A 1 273 ? 11.797 -28.406 -10.117 1 97.12 273 LEU A N 1
ATOM 2071 C CA . LEU A 1 273 ? 12.719 -28.25 -9 1 97.12 273 LEU A CA 1
ATOM 2072 C C . LEU A 1 273 ? 13.086 -26.781 -8.789 1 97.12 273 LEU A C 1
ATOM 2074 O O . LEU A 1 273 ? 12.914 -26.25 -7.691 1 97.12 273 LEU A O 1
ATOM 2078 N N . ALA A 1 274 ? 13.539 -26.109 -9.812 1 97.19 274 ALA A N 1
ATOM 2079 C CA . ALA A 1 274 ? 14.07 -24.75 -9.688 1 97.19 274 ALA A CA 1
ATOM 2080 C C . ALA A 1 274 ? 12.977 -23.766 -9.281 1 97.19 274 ALA A C 1
ATOM 2082 O O . ALA A 1 274 ? 13.18 -22.953 -8.383 1 97.19 274 ALA A O 1
ATOM 2083 N N . PRO A 1 275 ? 11.742 -23.797 -9.867 1 97.38 275 PRO A N 1
ATOM 2084 C CA . PRO A 1 275 ? 10.664 -22.922 -9.406 1 97.38 275 PRO A CA 1
ATOM 2085 C C . PRO A 1 275 ? 10.312 -23.141 -7.938 1 97.38 275 PRO A C 1
ATOM 2087 O O . PRO A 1 275 ? 10.008 -22.188 -7.219 1 97.38 275 PRO A O 1
ATOM 2090 N N . LEU A 1 276 ? 10.305 -24.375 -7.547 1 97.44 276 LEU A N 1
ATOM 2091 C CA . LEU A 1 276 ? 9.992 -24.656 -6.152 1 97.44 276 LEU A CA 1
ATOM 2092 C C . LEU A 1 276 ? 11.078 -24.125 -5.23 1 97.44 276 LEU A C 1
ATOM 2094 O O . LEU A 1 276 ? 10.781 -23.609 -4.148 1 97.44 276 LEU A O 1
ATOM 2098 N N . ARG A 1 277 ? 12.32 -24.188 -5.633 1 97.56 277 ARG A N 1
ATOM 2099 C CA . ARG A 1 277 ? 13.422 -23.609 -4.867 1 97.56 277 ARG A CA 1
ATOM 2100 C C . ARG A 1 277 ? 13.297 -22.094 -4.797 1 97.56 277 ARG A C 1
ATOM 2102 O O . ARG A 1 277 ? 13.586 -21.5 -3.76 1 97.56 277 ARG A O 1
ATOM 2109 N N . ALA A 1 278 ? 12.922 -21.484 -5.863 1 97.75 278 ALA A N 1
ATOM 2110 C CA . ALA A 1 278 ? 12.68 -20.031 -5.867 1 97.75 278 ALA A CA 1
ATOM 2111 C C . ALA A 1 278 ? 11.57 -19.672 -4.887 1 97.75 278 ALA A C 1
ATOM 2113 O O . ALA A 1 278 ? 11.648 -18.641 -4.211 1 97.75 278 ALA A O 1
ATOM 2114 N N . GLN A 1 279 ? 10.555 -20.516 -4.824 1 97.75 279 GLN A N 1
ATOM 2115 C CA . GLN A 1 279 ? 9.461 -20.281 -3.883 1 97.75 279 GLN A CA 1
ATOM 2116 C C . GLN A 1 279 ? 9.961 -20.297 -2.441 1 97.75 279 GLN A C 1
ATOM 2118 O O . GLN A 1 279 ? 9.531 -19.5 -1.617 1 97.75 279 GLN A O 1
ATOM 2123 N N . VAL A 1 280 ? 10.836 -21.219 -2.154 1 98.06 280 VAL A N 1
ATOM 2124 C CA . VAL A 1 280 ? 11.438 -21.281 -0.829 1 98.06 280 VAL A CA 1
ATOM 2125 C C . VAL A 1 280 ? 12.188 -19.969 -0.547 1 98.06 280 VAL A C 1
ATOM 2127 O O . VAL A 1 280 ? 12.047 -19.391 0.528 1 98.06 280 VAL A O 1
ATOM 2130 N N . THR A 1 281 ? 12.93 -19.5 -1.496 1 97.69 281 THR A N 1
ATOM 2131 C CA . THR A 1 281 ? 13.664 -18.25 -1.358 1 97.69 281 THR A CA 1
ATOM 2132 C C . THR A 1 281 ? 12.711 -17.078 -1.106 1 97.69 281 THR A C 1
ATOM 2134 O O . THR A 1 281 ? 12.961 -16.25 -0.236 1 97.69 281 THR A O 1
ATOM 2137 N N . HIS A 1 282 ? 11.57 -17.031 -1.838 1 98.19 282 HIS A N 1
ATOM 2138 C CA . HIS A 1 282 ? 10.57 -15.992 -1.66 1 98.19 282 HIS A CA 1
ATOM 2139 C C . HIS A 1 282 ? 10.047 -15.969 -0.227 1 98.19 282 HIS A C 1
ATOM 2141 O O . HIS A 1 282 ? 9.906 -14.898 0.368 1 98.19 282 HIS A O 1
ATOM 2147 N N . ARG A 1 283 ? 9.766 -17.156 0.285 1 98.38 283 ARG A N 1
ATOM 2148 C CA . ARG A 1 283 ? 9.203 -17.234 1.628 1 98.38 283 ARG A CA 1
ATOM 2149 C C . ARG A 1 283 ? 10.234 -16.828 2.678 1 98.38 283 ARG A C 1
ATOM 2151 O O . ARG A 1 283 ? 9.898 -16.156 3.654 1 98.38 283 ARG A O 1
ATOM 2158 N N . LEU A 1 284 ? 11.484 -17.219 2.463 1 98.38 284 LEU A N 1
ATOM 2159 C CA . LEU A 1 284 ? 12.562 -16.812 3.363 1 98.38 284 LEU A CA 1
ATOM 2160 C C . LEU A 1 284 ? 12.734 -15.297 3.357 1 98.38 284 LEU A C 1
ATOM 2162 O O . LEU A 1 284 ? 12.875 -14.688 4.418 1 98.38 284 LEU A O 1
ATOM 2166 N N . ASN A 1 285 ? 12.68 -14.703 2.207 1 98.25 285 ASN A N 1
ATOM 2167 C CA . ASN A 1 285 ? 12.805 -13.258 2.07 1 98.25 285 ASN A CA 1
ATOM 2168 C C . ASN A 1 285 ? 11.633 -12.531 2.715 1 98.25 285 ASN A C 1
ATOM 2170 O O . ASN A 1 285 ? 11.812 -11.516 3.387 1 98.25 285 ASN A O 1
ATOM 2174 N N . ALA A 1 286 ? 10.414 -13.07 2.502 1 98.44 286 ALA A N 1
ATOM 2175 C CA . ALA A 1 286 ? 9.219 -12.461 3.084 1 98.44 286 ALA A CA 1
ATOM 2176 C C . ALA A 1 286 ? 9.289 -12.461 4.609 1 98.44 286 ALA A C 1
ATOM 2178 O O . ALA A 1 286 ? 8.961 -11.461 5.254 1 98.44 286 ALA A O 1
ATOM 2179 N N . LEU A 1 287 ? 9.727 -13.586 5.145 1 98.75 287 LEU A N 1
ATOM 2180 C CA . LEU A 1 287 ? 9.867 -13.68 6.594 1 98.75 287 LEU A CA 1
ATOM 2181 C C . LEU A 1 287 ? 10.961 -12.742 7.09 1 98.75 287 LEU A C 1
ATOM 2183 O O . LEU A 1 287 ? 10.812 -12.109 8.141 1 98.75 287 LEU A O 1
ATOM 2187 N N . SER A 1 288 ? 12.07 -12.641 6.344 1 98.56 288 SER A N 1
ATOM 2188 C CA . SER A 1 288 ? 13.125 -11.711 6.703 1 98.56 288 SER A CA 1
ATOM 2189 C C . SER A 1 288 ? 12.617 -10.273 6.711 1 98.56 288 SER A C 1
ATOM 2191 O O . SER A 1 288 ? 12.938 -9.5 7.617 1 98.56 288 SER A O 1
ATOM 2193 N N . PHE A 1 289 ? 11.773 -9.93 5.758 1 98.38 289 PHE A N 1
ATOM 2194 C CA . PHE A 1 289 ? 11.18 -8.602 5.68 1 98.38 289 PHE A CA 1
ATOM 2195 C C . PHE A 1 289 ? 10.297 -8.336 6.891 1 98.38 289 PHE A C 1
ATOM 2197 O O . PHE A 1 289 ? 10.344 -7.246 7.473 1 98.38 289 PHE A O 1
ATOM 2204 N N . LEU A 1 290 ? 9.523 -9.336 7.293 1 98.62 290 LEU A N 1
ATOM 2205 C CA . LEU A 1 290 ? 8.609 -9.18 8.422 1 98.62 290 LEU A CA 1
ATOM 2206 C C . LEU A 1 290 ? 9.375 -8.898 9.703 1 98.62 290 LEU A C 1
ATOM 2208 O O . LEU A 1 290 ? 8.891 -8.164 10.57 1 98.62 290 LEU A O 1
ATOM 2212 N N . VAL A 1 291 ? 10.586 -9.461 9.859 1 98.31 291 VAL A N 1
ATOM 2213 C CA . VAL A 1 291 ? 11.359 -9.227 11.07 1 98.31 291 VAL A CA 1
ATOM 2214 C C . VAL A 1 291 ? 12.328 -8.062 10.844 1 98.31 291 VAL A C 1
ATOM 2216 O O . VAL A 1 291 ? 13.258 -7.859 11.633 1 98.31 291 VAL A O 1
ATOM 2219 N N . ALA A 1 292 ? 12.172 -7.301 9.688 1 98.31 292 ALA A N 1
ATOM 2220 C CA . ALA A 1 292 ? 12.914 -6.082 9.367 1 98.31 292 ALA A CA 1
ATOM 2221 C C . ALA A 1 292 ? 14.398 -6.379 9.156 1 98.31 292 ALA A C 1
ATOM 2223 O O . ALA A 1 292 ? 15.258 -5.641 9.641 1 98.31 292 ALA A O 1
ATOM 2224 N N . ARG A 1 293 ? 14.703 -7.438 8.477 1 97.62 293 ARG A N 1
ATOM 2225 C CA . ARG A 1 293 ? 16.062 -7.801 8.125 1 97.62 293 ARG A CA 1
ATOM 2226 C C . ARG A 1 293 ? 16.203 -8.047 6.625 1 97.62 293 ARG A C 1
ATOM 2228 O O . ARG A 1 293 ? 15.203 -8.234 5.934 1 97.62 293 ARG A O 1
ATOM 2235 N N . GLU A 1 294 ? 17.453 -8.031 6.152 1 96.12 294 GLU A N 1
ATOM 2236 C CA . GLU A 1 294 ? 17.734 -8.172 4.727 1 96.12 294 GLU A CA 1
ATOM 2237 C C . GLU A 1 294 ? 17.547 -9.617 4.266 1 96.12 294 GLU A C 1
ATOM 2239 O O . GLU A 1 294 ? 17.547 -10.539 5.082 1 96.12 294 GLU A O 1
ATOM 2244 N N . PRO A 1 295 ? 17.375 -9.781 2.949 1 96.5 295 PRO A N 1
ATOM 2245 C CA . PRO A 1 295 ? 17.297 -11.148 2.428 1 96.5 295 PRO A CA 1
ATOM 2246 C C . PRO A 1 295 ? 18.5 -12 2.838 1 96.5 295 PRO A C 1
ATOM 2248 O O . PRO A 1 295 ? 19.625 -11.508 2.859 1 96.5 295 PRO A O 1
ATOM 2251 N N . GLY A 1 296 ? 18.234 -13.234 3.176 1 95.5 296 GLY A N 1
ATOM 2252 C CA . GLY A 1 296 ? 19.297 -14.141 3.566 1 95.5 296 GLY A CA 1
ATOM 2253 C C . GLY A 1 296 ? 19.516 -14.203 5.066 1 95.5 296 GLY A C 1
ATOM 2254 O O . GLY A 1 296 ? 20.141 -15.141 5.574 1 95.5 296 GLY A O 1
ATOM 2255 N N . ALA A 1 297 ? 18.984 -13.258 5.766 1 96.38 297 ALA A N 1
ATOM 2256 C CA . ALA A 1 297 ? 19.25 -13.141 7.195 1 96.38 297 ALA A CA 1
ATOM 2257 C C . ALA A 1 297 ? 18.734 -14.359 7.949 1 96.38 297 ALA A C 1
ATOM 2259 O O . ALA A 1 297 ? 19.297 -14.75 8.977 1 96.38 297 ALA A O 1
ATOM 2260 N N . LEU A 1 298 ? 17.641 -15.016 7.469 1 97.69 298 LEU A N 1
ATOM 2261 C CA . LEU A 1 298 ? 17.031 -16.109 8.211 1 97.69 298 LEU A CA 1
ATOM 2262 C C . LEU A 1 298 ? 17.375 -17.453 7.57 1 97.69 298 LEU A C 1
ATOM 2264 O O . LEU A 1 298 ? 16.828 -18.5 7.961 1 97.69 298 LEU A O 1
ATOM 2268 N N . ASP A 1 299 ? 18.281 -17.5 6.613 1 96.62 299 ASP A N 1
ATOM 2269 C CA . ASP A 1 299 ? 18.609 -18.719 5.883 1 96.62 299 ASP A CA 1
ATOM 2270 C C . ASP A 1 299 ? 19.188 -19.781 6.812 1 96.62 299 ASP A C 1
ATOM 2272 O O . ASP A 1 299 ? 18.844 -20.969 6.699 1 96.62 299 ASP A O 1
ATOM 2276 N N . ALA A 1 300 ? 20.047 -19.328 7.699 1 95.62 300 ALA A N 1
ATOM 2277 C CA . ALA A 1 300 ? 20.703 -20.266 8.602 1 95.62 300 ALA A CA 1
ATOM 2278 C C . ALA A 1 300 ? 19.688 -20.922 9.539 1 95.62 300 ALA A C 1
ATOM 2280 O O . ALA A 1 300 ? 19.797 -22.109 9.836 1 95.62 300 ALA A O 1
ATOM 2281 N N . GLU A 1 301 ? 18.766 -20.188 9.945 1 95.75 301 GLU A N 1
ATOM 2282 C CA . GLU A 1 301 ? 17.797 -20.672 10.93 1 95.75 301 GLU A CA 1
ATOM 2283 C C . GLU A 1 301 ? 16.688 -21.469 10.266 1 95.75 301 GLU A C 1
ATOM 2285 O O . GLU A 1 301 ? 16.234 -22.484 10.789 1 95.75 301 GLU A O 1
ATOM 2290 N N . LEU A 1 302 ? 16.234 -20.984 9.078 1 97.81 302 LEU A N 1
ATOM 2291 C CA . LEU A 1 302 ? 15 -21.516 8.5 1 97.81 302 LEU A CA 1
ATOM 2292 C C . LEU A 1 302 ? 15.281 -22.281 7.211 1 97.81 302 LEU A C 1
ATOM 2294 O O . LEU A 1 302 ? 14.383 -22.891 6.645 1 97.81 302 LEU A O 1
ATOM 2298 N N . GLY A 1 303 ? 16.516 -22.266 6.75 1 96.06 303 GLY A N 1
ATOM 2299 C CA . GLY A 1 303 ? 16.859 -22.859 5.465 1 96.06 303 GLY A CA 1
ATOM 2300 C C . GLY A 1 303 ? 16.703 -24.359 5.449 1 96.06 303 GLY A C 1
ATOM 2301 O O . GLY A 1 303 ? 16.375 -24.953 4.414 1 96.06 303 GLY A O 1
ATOM 2302 N N . LYS A 1 304 ? 16.906 -24.922 6.605 1 95.56 304 LYS A N 1
ATOM 2303 C CA . LYS A 1 304 ? 16.719 -26.359 6.688 1 95.56 304 LYS A CA 1
ATOM 2304 C C . LYS A 1 304 ? 15.234 -26.703 6.785 1 95.56 304 LYS A C 1
ATOM 2306 O O . LYS A 1 304 ? 14.484 -26.047 7.496 1 95.56 304 LYS A O 1
ATOM 2311 N N . ALA A 1 305 ? 14.883 -27.75 6.074 1 96.94 305 ALA A N 1
ATOM 2312 C CA . ALA A 1 305 ? 13.477 -28.156 6.047 1 96.94 305 ALA A CA 1
ATOM 2313 C C . ALA A 1 305 ? 12.984 -28.516 7.445 1 96.94 305 ALA A C 1
ATOM 2315 O O . ALA A 1 305 ? 13.734 -29.047 8.266 1 96.94 305 ALA A O 1
ATOM 2316 N N . GLY A 1 306 ? 11.773 -28.125 7.738 1 95.62 306 GLY A N 1
ATOM 2317 C CA . GLY A 1 306 ? 11.062 -28.469 8.953 1 95.62 306 GLY A CA 1
ATOM 2318 C C . GLY A 1 306 ? 9.641 -28.938 8.703 1 95.62 306 GLY A C 1
ATOM 2319 O O . GLY A 1 306 ? 9.141 -28.844 7.582 1 95.62 306 GLY A O 1
ATOM 2320 N N . ASP A 1 307 ? 9.008 -29.391 9.742 1 96.44 307 ASP A N 1
ATOM 2321 C CA . ASP A 1 307 ? 7.652 -29.922 9.609 1 96.44 307 ASP A CA 1
ATOM 2322 C C . ASP A 1 307 ? 6.629 -28.797 9.531 1 96.44 307 ASP A C 1
ATOM 2324 O O . ASP A 1 307 ? 6.824 -27.734 10.133 1 96.44 307 ASP A O 1
ATOM 2328 N N . ILE A 1 308 ? 5.617 -29.047 8.734 1 98.19 308 ILE A N 1
ATOM 2329 C CA . ILE A 1 308 ? 4.453 -28.156 8.805 1 98.19 308 ILE A CA 1
ATOM 2330 C C . ILE A 1 308 ? 3.848 -28.219 10.211 1 98.19 308 ILE A C 1
ATOM 2332 O O . ILE A 1 308 ? 3.633 -29.312 10.758 1 98.19 308 ILE A O 1
ATOM 2336 N N . PRO A 1 309 ? 3.594 -27.094 10.781 1 97.62 309 PRO A N 1
ATOM 2337 C CA . PRO A 1 309 ? 3.066 -27.094 12.148 1 97.62 309 PRO A CA 1
ATOM 2338 C C . PRO A 1 309 ? 1.789 -27.922 12.281 1 97.62 309 PRO A C 1
ATOM 2340 O O . PRO A 1 309 ? 0.882 -27.797 11.461 1 97.62 309 PRO A O 1
ATOM 2343 N N . ALA A 1 310 ? 1.738 -28.703 13.344 1 96.19 310 ALA A N 1
ATOM 2344 C CA . ALA A 1 310 ? 0.578 -29.547 13.602 1 96.19 310 ALA A CA 1
ATOM 2345 C C . ALA A 1 310 ? -0.498 -28.781 14.367 1 96.19 310 ALA A C 1
ATOM 2347 O O . ALA A 1 310 ? -0.186 -27.969 15.234 1 96.19 310 ALA A O 1
ATOM 2348 N N . VAL A 1 311 ? -1.718 -29.094 14.008 1 97.31 311 VAL A N 1
ATOM 2349 C CA . VAL A 1 311 ? -2.85 -28.453 14.68 1 97.31 311 VAL A CA 1
ATOM 2350 C C . VAL A 1 311 ? -3.369 -29.375 15.789 1 97.31 311 VAL A C 1
ATOM 2352 O O . VAL A 1 311 ? -3.598 -30.562 15.562 1 97.31 311 VAL A O 1
ATOM 2355 N N . PRO A 1 312 ? -3.514 -28.875 16.969 1 96.12 312 PRO A N 1
ATOM 2356 C CA . PRO A 1 312 ? -4.016 -29.719 18.062 1 96.12 312 PRO A CA 1
ATOM 2357 C C . PRO A 1 312 ? -5.492 -30.078 17.906 1 96.12 312 PRO A C 1
ATOM 2359 O O . PRO A 1 312 ? -6.188 -29.484 17.078 1 96.12 312 PRO A O 1
ATOM 2362 N N . ALA A 1 313 ? -5.941 -30.969 18.766 1 96.06 313 ALA A N 1
ATOM 2363 C CA . ALA A 1 313 ? -7.309 -31.484 18.688 1 96.06 313 ALA A CA 1
ATOM 2364 C C . ALA A 1 313 ? -8.312 -30.406 19.109 1 96.06 313 ALA A C 1
ATOM 2366 O O . ALA A 1 313 ? -9.453 -30.391 18.641 1 96.06 313 ALA A O 1
ATOM 2367 N N . VAL A 1 314 ? -7.855 -29.547 20.016 1 95.75 314 VAL A N 1
ATOM 2368 C CA . VAL A 1 314 ? -8.742 -28.5 20.531 1 95.75 314 VAL A CA 1
ATOM 2369 C C . VAL A 1 314 ? -8.203 -27.125 20.125 1 95.75 314 VAL A C 1
ATOM 2371 O O . VAL A 1 314 ? -7.031 -26.812 20.375 1 95.75 314 VAL A O 1
ATOM 2374 N N . VAL A 1 315 ? -9.07 -26.344 19.531 1 96.81 315 VAL A N 1
ATOM 2375 C CA . VAL A 1 315 ? -8.727 -25 19.094 1 96.81 315 VAL A CA 1
ATOM 2376 C C . VAL A 1 315 ? -9.656 -23.984 19.75 1 96.81 315 VAL A C 1
ATOM 2378 O O . VAL A 1 315 ? -10.758 -23.734 19.266 1 96.81 315 VAL A O 1
ATOM 2381 N N . PRO A 1 316 ? -9.227 -23.375 20.875 1 96.06 316 PRO A N 1
ATOM 2382 C CA . PRO A 1 316 ? -10.07 -22.422 21.578 1 96.06 316 PRO A CA 1
ATOM 2383 C C . PRO A 1 316 ? -10.188 -21.078 20.844 1 96.06 316 PRO A C 1
ATOM 2385 O O . PRO A 1 316 ? -9.18 -20.453 20.547 1 96.06 316 PRO A O 1
ATOM 2388 N N . VAL A 1 317 ? -11.414 -20.609 20.594 1 94.56 317 VAL A N 1
ATOM 2389 C CA . VAL A 1 317 ? -11.586 -19.359 19.844 1 94.56 317 VAL A CA 1
ATOM 2390 C C . VAL A 1 317 ? -12.445 -18.391 20.656 1 94.56 317 VAL A C 1
ATOM 2392 O O . VAL A 1 317 ? -12.703 -17.266 20.219 1 94.56 317 VAL A O 1
ATOM 2395 N N . GLY A 1 318 ? -12.828 -18.75 21.891 1 92.62 318 GLY A N 1
ATOM 2396 C CA . GLY A 1 318 ? -13.672 -17.891 22.703 1 92.62 318 GLY A CA 1
ATOM 2397 C C . GLY A 1 318 ? -15.133 -17.938 22.297 1 92.62 318 GLY A C 1
ATOM 2398 O O . GLY A 1 318 ? -15.547 -18.797 21.516 1 92.62 318 GLY A O 1
ATOM 2399 N N . LEU A 1 319 ? -15.953 -16.969 22.922 1 93.06 319 LEU A N 1
ATOM 2400 C CA . LEU A 1 319 ? -17.391 -16.922 22.672 1 93.06 319 LEU A CA 1
ATOM 2401 C C . LEU A 1 319 ? -17.734 -15.805 21.688 1 93.06 319 LEU A C 1
ATOM 2403 O O . LEU A 1 319 ? -17.062 -14.781 21.641 1 93.06 319 LEU A O 1
ATOM 2407 N N . PRO A 1 320 ? -18.844 -16.031 20.906 1 94.12 320 PRO A N 1
ATOM 2408 C CA . PRO A 1 320 ? -19.297 -14.969 20 1 94.12 320 PRO A CA 1
ATOM 2409 C C . PRO A 1 320 ? -19.531 -13.648 20.719 1 94.12 320 PRO A C 1
ATOM 2411 O O . PRO A 1 320 ? -19.266 -12.578 20.156 1 94.12 320 PRO A O 1
ATOM 2414 N N . SER A 1 321 ? -19.891 -13.656 21.969 1 91.94 321 SER A N 1
ATOM 2415 C CA . SER A 1 321 ? -20.234 -12.453 22.719 1 91.94 321 SER A CA 1
ATOM 2416 C C . SER A 1 321 ? -19 -11.594 22.984 1 91.94 321 SER A C 1
ATOM 2418 O O . SER A 1 321 ? -19.125 -10.414 23.312 1 91.94 321 SER A O 1
ATOM 2420 N N . GLU A 1 322 ? -17.875 -12.148 22.859 1 90.25 322 GLU A N 1
ATOM 2421 C CA . GLU A 1 322 ? -16.625 -11.445 23.141 1 90.25 322 GLU A CA 1
ATOM 2422 C C . GLU A 1 322 ? -16.078 -10.75 21.906 1 90.25 322 GLU A C 1
ATOM 2424 O O . GLU A 1 322 ? -15.078 -10.031 21.969 1 90.25 322 GLU A O 1
ATOM 2429 N N . LEU A 1 323 ? -16.719 -10.922 20.781 1 88.06 323 LEU A N 1
ATOM 2430 C CA . LEU A 1 323 ? -16.188 -10.516 19.484 1 88.06 323 LEU A CA 1
ATOM 2431 C C . LEU A 1 323 ? -15.953 -9.008 19.438 1 88.06 323 LEU A C 1
ATOM 2433 O O . LEU A 1 323 ? -14.875 -8.562 19.031 1 88.06 323 LEU A O 1
ATOM 2437 N N . ALA A 1 324 ? -16.922 -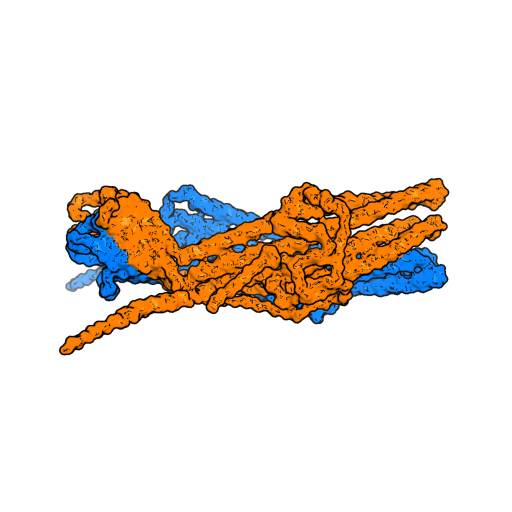8.242 19.906 1 87.81 324 ALA A N 1
ATOM 2438 C CA . ALA A 1 324 ? -16.859 -6.789 19.812 1 87.81 324 ALA A CA 1
ATOM 2439 C C . ALA A 1 324 ? -15.711 -6.238 20.641 1 87.81 324 ALA A C 1
ATOM 2441 O O . ALA A 1 324 ? -15.133 -5.199 20.297 1 87.81 324 ALA A O 1
ATOM 2442 N N . GLU A 1 325 ? -15.359 -6.961 21.656 1 87.94 325 GLU A N 1
ATOM 2443 C CA . GLU A 1 325 ? -14.297 -6.508 22.547 1 87.94 325 GLU A CA 1
ATOM 2444 C C . GLU A 1 325 ? -12.93 -6.973 22.047 1 87.94 325 GLU A C 1
ATOM 2446 O O . GLU A 1 325 ? -11.914 -6.32 22.312 1 87.94 325 GLU A O 1
ATOM 2451 N N . ARG A 1 326 ? -12.898 -7.926 21.281 1 91.44 326 ARG A N 1
ATOM 2452 C CA . ARG A 1 326 ? -11.625 -8.523 20.906 1 91.44 326 ARG A CA 1
ATOM 2453 C C . ARG A 1 326 ? -11.141 -8 19.562 1 91.44 326 ARG A C 1
ATOM 2455 O O . ARG A 1 326 ? -9.938 -7.895 19.328 1 91.44 326 ARG A O 1
ATOM 2462 N N . ARG A 1 327 ? -12.047 -7.727 18.594 1 95.62 327 ARG A N 1
ATOM 2463 C CA . ARG A 1 327 ? -11.648 -7.328 17.25 1 95.62 327 ARG A CA 1
ATOM 2464 C C . ARG A 1 327 ? -11.336 -5.836 17.188 1 95.62 327 ARG A C 1
ATOM 2466 O O . ARG A 1 327 ? -12.234 -5.004 17.312 1 95.62 327 ARG A O 1
ATOM 2473 N N . PRO A 1 328 ? -10.117 -5.535 16.875 1 97.62 328 PRO A N 1
ATOM 2474 C CA . PRO A 1 328 ? -9.734 -4.121 16.859 1 97.62 328 PRO A CA 1
ATOM 2475 C C . PRO A 1 328 ? -10.477 -3.316 15.797 1 97.62 328 PRO A C 1
ATOM 2477 O O . PRO A 1 328 ? -10.742 -2.129 15.992 1 97.62 328 PRO A O 1
ATOM 2480 N N . ASP A 1 329 ? -10.867 -3.936 14.656 1 98.06 329 ASP A N 1
ATOM 2481 C CA . ASP A 1 329 ? -11.555 -3.182 13.609 1 98.06 329 ASP A CA 1
ATOM 2482 C C . ASP A 1 329 ? -12.953 -2.764 14.062 1 98.06 329 ASP A C 1
ATOM 2484 O O . ASP A 1 329 ? -13.43 -1.688 13.695 1 98.06 329 ASP A O 1
ATOM 2488 N N . ILE A 1 330 ? -13.602 -3.535 14.906 1 97.69 330 ILE A N 1
ATOM 2489 C CA . ILE A 1 330 ? -14.898 -3.166 15.461 1 97.69 330 ILE A CA 1
ATOM 2490 C C . ILE A 1 330 ? -14.719 -2.045 16.484 1 97.69 330 ILE A C 1
ATOM 2492 O O . ILE A 1 330 ? -15.484 -1.077 16.5 1 97.69 330 ILE A O 1
ATOM 2496 N N . ARG A 1 331 ? -13.711 -2.178 17.312 1 97.25 331 ARG A N 1
ATOM 2497 C CA . ARG A 1 331 ? -13.406 -1.141 18.297 1 97.25 331 ARG A CA 1
ATOM 2498 C C . ARG A 1 331 ? -13.07 0.179 17.609 1 97.25 331 ARG A C 1
ATOM 2500 O O . ARG A 1 331 ? -13.5 1.244 18.062 1 97.25 331 ARG A O 1
ATOM 2507 N N . MET A 1 332 ? -12.32 0.074 16.5 1 97.94 332 MET A N 1
ATOM 2508 C CA . MET A 1 332 ? -11.969 1.245 15.695 1 97.94 332 MET A CA 1
ATOM 2509 C C . MET A 1 332 ? -13.219 1.931 15.156 1 97.94 332 MET A C 1
ATOM 2511 O O . MET A 1 332 ? -13.344 3.156 15.227 1 97.94 332 MET A O 1
ATOM 2515 N N . ALA A 1 333 ? -14.109 1.131 14.633 1 98.25 333 ALA A N 1
ATOM 2516 C CA . ALA A 1 333 ? -15.352 1.672 14.094 1 98.25 333 ALA A CA 1
ATOM 2517 C C . ALA A 1 333 ? -16.172 2.342 15.188 1 98.25 333 ALA A C 1
ATOM 2519 O O . ALA A 1 333 ? -16.812 3.367 14.953 1 98.25 333 ALA A O 1
ATOM 2520 N N . ALA A 1 334 ? -16.203 1.794 16.438 1 98.06 334 ALA A N 1
ATOM 2521 C CA . ALA A 1 334 ? -16.906 2.393 17.578 1 98.06 334 ALA A CA 1
ATOM 2522 C C . ALA A 1 334 ? -16.297 3.744 17.938 1 98.06 334 ALA A C 1
ATOM 2524 O O . ALA A 1 334 ? -17.031 4.707 18.203 1 98.06 334 ALA A O 1
ATOM 2525 N N . ASP A 1 335 ? -14.984 3.809 17.922 1 98.31 335 ASP A N 1
ATOM 2526 C CA . ASP A 1 335 ? -14.305 5.062 18.234 1 98.31 335 ASP A CA 1
ATOM 2527 C C . ASP A 1 335 ? -14.578 6.113 17.156 1 98.31 335 ASP A C 1
ATOM 2529 O O . ASP A 1 335 ? -14.734 7.297 17.469 1 98.31 335 ASP A O 1
ATOM 2533 N N . HIS A 1 336 ? -14.641 5.688 15.906 1 98.56 336 HIS A N 1
ATOM 2534 C CA . HIS A 1 336 ? -14.984 6.609 14.82 1 98.56 336 HIS A CA 1
ATOM 2535 C C . HIS A 1 336 ? -16.391 7.176 15 1 98.56 336 HIS A C 1
ATOM 2537 O O . HIS A 1 336 ? -16.609 8.367 14.766 1 98.56 336 HIS A O 1
ATOM 2543 N N . LEU A 1 337 ? -17.312 6.316 15.43 1 98.62 337 LEU A N 1
ATOM 2544 C CA . LEU A 1 337 ? -18.672 6.75 15.727 1 98.62 337 LEU A CA 1
ATOM 2545 C C . LEU A 1 337 ? -18.688 7.734 16.891 1 98.62 337 LEU A C 1
ATOM 2547 O O . LEU A 1 337 ? -19.438 8.727 16.859 1 98.62 337 LEU A O 1
ATOM 2551 N N . HIS A 1 338 ? -17.859 7.477 17.891 1 98.69 338 HIS A N 1
ATOM 2552 C CA . HIS A 1 338 ? -17.734 8.383 19.016 1 98.69 338 HIS A CA 1
ATOM 2553 C C . HIS A 1 338 ? -17.25 9.758 18.578 1 98.69 338 HIS A C 1
ATOM 2555 O O . HIS A 1 338 ? -17.828 10.781 18.953 1 98.69 338 HIS A O 1
ATOM 2561 N N . ALA A 1 339 ? -16.203 9.797 17.719 1 98.69 339 ALA A N 1
ATOM 2562 C CA . ALA A 1 339 ? -15.672 11.055 17.219 1 98.69 339 ALA A CA 1
ATOM 2563 C C . ALA A 1 339 ? -16.719 11.812 16.406 1 98.69 339 ALA A C 1
ATOM 2565 O O . ALA A 1 339 ? -16.875 13.031 16.562 1 98.69 339 ALA A O 1
ATOM 2566 N N . ALA A 1 340 ? -17.406 11.102 15.547 1 98.62 340 ALA A N 1
ATOM 2567 C CA . ALA A 1 340 ? -18.438 11.727 14.719 1 98.62 340 ALA A CA 1
ATOM 2568 C C . ALA A 1 340 ? -19.562 12.281 15.578 1 98.62 340 ALA A C 1
ATOM 2570 O O . ALA A 1 340 ? -20.125 13.336 15.281 1 98.62 340 ALA A O 1
ATOM 2571 N N . THR A 1 341 ? -19.922 11.562 16.672 1 98.69 341 THR A N 1
ATOM 2572 C CA . THR A 1 341 ? -20.969 12.016 17.578 1 98.69 341 THR A CA 1
ATOM 2573 C C . THR A 1 341 ? -20.547 13.289 18.297 1 98.69 341 THR A C 1
ATOM 2575 O O . THR A 1 341 ? -21.344 14.242 18.406 1 98.69 341 THR A O 1
ATOM 2578 N N . ALA A 1 342 ? -19.328 13.266 18.734 1 98.5 342 ALA A N 1
ATOM 2579 C CA . ALA A 1 342 ? -18.812 14.453 19.391 1 98.5 342 ALA A CA 1
ATOM 2580 C C . ALA A 1 342 ? -18.797 15.648 18.453 1 98.5 342 ALA A C 1
ATOM 2582 O O . ALA A 1 342 ? -19.031 16.781 18.875 1 98.5 342 ALA A O 1
ATOM 2583 N N . SER A 1 343 ? -18.609 15.484 17.188 1 98.38 343 SER A N 1
ATOM 2584 C CA . SER A 1 343 ? -18.531 16.547 16.188 1 98.38 343 SER A CA 1
ATOM 2585 C C . SER A 1 343 ? -19.891 17.219 15.984 1 98.38 343 SER A C 1
ATOM 2587 O O . SER A 1 343 ? -19.969 18.391 15.609 1 98.38 343 SER A O 1
ATOM 2589 N N . ILE A 1 344 ? -20.984 16.484 16.25 1 98.5 344 ILE A N 1
ATOM 2590 C CA . ILE A 1 344 ? -22.297 17.094 16.219 1 98.5 344 ILE A CA 1
ATOM 2591 C C . ILE A 1 344 ? -22.406 18.141 17.328 1 98.5 344 ILE A C 1
ATOM 2593 O O . ILE A 1 344 ? -22.953 19.219 17.109 1 98.5 344 ILE A O 1
ATOM 2597 N N . GLY A 1 345 ? -21.859 17.75 18.484 1 98.06 345 GLY A N 1
ATOM 2598 C CA . GLY A 1 345 ? -21.844 18.703 19.578 1 98.06 345 GLY A CA 1
ATOM 2599 C C . GLY A 1 345 ? -21.094 19.984 19.25 1 98.06 345 GLY A C 1
ATOM 2600 O O . GLY A 1 345 ? -21.516 21.078 19.641 1 98.06 345 GLY A O 1
ATOM 2601 N N . VAL A 1 346 ? -20 19.875 18.5 1 97.31 346 VAL A N 1
ATOM 2602 C CA . VAL A 1 346 ? -19.234 21.031 18.078 1 97.31 346 VAL A CA 1
ATOM 2603 C C . VAL A 1 346 ? -20.094 21.906 17.156 1 97.31 346 VAL A C 1
ATOM 2605 O O . VAL A 1 346 ? -20.141 23.125 17.312 1 97.31 346 VAL A O 1
ATOM 2608 N N . ALA A 1 347 ? -20.781 21.297 16.203 1 97.5 347 ALA A N 1
ATOM 2609 C CA . ALA A 1 347 ? -21.609 22.031 15.258 1 97.5 347 ALA A CA 1
ATOM 2610 C C . ALA A 1 347 ? -22.781 22.703 15.961 1 97.5 347 ALA A C 1
ATOM 2612 O O . ALA A 1 347 ? -23.156 23.828 15.617 1 97.5 347 ALA A O 1
ATOM 2613 N N . ILE A 1 348 ? -23.375 22.062 16.953 1 97.81 348 ILE A N 1
ATOM 2614 C CA . ILE A 1 348 ? -24.484 22.656 17.688 1 97.81 348 ILE A CA 1
ATOM 2615 C C . ILE A 1 348 ? -23.984 23.844 18.516 1 97.81 348 ILE A C 1
ATOM 2617 O O . ILE A 1 348 ? -24.641 24.875 18.594 1 97.81 348 ILE A O 1
ATOM 2621 N N . ALA A 1 349 ? -22.797 23.625 19.047 1 96.19 349 ALA A N 1
ATOM 2622 C CA . ALA A 1 349 ? -22.219 24.703 19.859 1 96.19 349 ALA A CA 1
ATOM 2623 C C . ALA A 1 349 ? -22 25.953 19.016 1 96.19 349 ALA A C 1
ATOM 2625 O O . ALA A 1 349 ? -22.031 27.078 19.531 1 96.19 349 ALA A O 1
ATOM 2626 N N . ASP A 1 350 ? -21.875 25.828 17.734 1 95.06 350 ASP A N 1
ATOM 2627 C CA . ASP A 1 350 ? -21.609 26.953 16.844 1 95.06 350 ASP A CA 1
ATOM 2628 C C . ASP A 1 350 ? -22.859 27.828 16.703 1 95.06 350 ASP A C 1
ATOM 2630 O O . ASP A 1 350 ? -22.766 28.969 16.203 1 95.06 350 ASP A O 1
ATOM 2634 N N . PHE A 1 351 ? -24.109 27.375 17.172 1 95.38 351 PHE A N 1
ATOM 2635 C CA . PHE A 1 351 ? -25.344 28.172 17.109 1 95.38 351 PHE A CA 1
ATOM 2636 C C . PHE A 1 351 ? -25.453 29.062 18.328 1 95.38 351 PHE A C 1
ATOM 2638 O O . PHE A 1 351 ? -26.297 29.969 18.359 1 95.38 351 PHE A O 1
ATOM 2645 N N . PHE A 1 352 ? -24.562 28.875 19.312 1 94.44 352 PHE A N 1
ATOM 2646 C CA . PHE A 1 352 ? -24.672 29.609 20.562 1 94.44 352 PHE A CA 1
ATOM 2647 C C . PHE A 1 352 ? -23.609 30.703 20.641 1 94.44 352 PHE A C 1
ATOM 2649 O O . PHE A 1 352 ? -22.625 30.688 19.891 1 94.44 352 PHE A O 1
ATOM 2656 N N . PRO A 1 353 ? -23.781 31.781 21.484 1 93.19 353 PRO A N 1
ATOM 2657 C CA . PRO A 1 353 ? -22.781 32.844 21.594 1 93.19 353 PRO A CA 1
ATOM 2658 C C . PRO A 1 353 ? -21.406 32.344 22 1 93.19 353 PRO A C 1
ATOM 2660 O O . PRO A 1 353 ? -21.297 31.453 22.859 1 93.19 353 PRO A O 1
ATOM 2663 N N . ARG A 1 354 ? -20.422 32.812 21.375 1 91.88 354 ARG A N 1
ATOM 2664 C CA . ARG A 1 354 ? -19.047 32.594 21.781 1 91.88 354 ARG A CA 1
ATOM 2665 C C . ARG A 1 354 ? -18.547 33.719 22.672 1 91.88 354 ARG A C 1
ATOM 2667 O O . ARG A 1 354 ? -18.594 34.875 22.297 1 91.88 354 ARG A O 1
ATOM 2674 N N . VAL A 1 355 ? -18.125 33.312 23.875 1 91.56 355 VAL A N 1
ATOM 2675 C CA . VAL A 1 355 ? -17.656 34.312 24.828 1 91.56 355 VAL A CA 1
ATOM 2676 C C . VAL A 1 355 ? -16.141 34.219 24.969 1 91.56 355 VAL A C 1
ATOM 2678 O O . VAL A 1 355 ? -15.594 33.156 25.25 1 91.56 355 VAL A O 1
ATOM 2681 N N . THR A 1 356 ? -15.516 35.281 24.719 1 90.75 356 THR A N 1
ATOM 2682 C CA . THR A 1 356 ? -14.062 35.375 24.828 1 90.75 356 THR A CA 1
ATOM 2683 C C . THR A 1 356 ? -13.648 36.375 25.875 1 90.75 356 THR A C 1
ATOM 2685 O O . THR A 1 356 ? -14.188 37.5 25.922 1 90.75 356 THR A O 1
ATOM 2688 N N . LEU A 1 357 ? -12.836 35.906 26.797 1 91.25 357 LEU A N 1
ATOM 2689 C CA . LEU A 1 357 ? -12.188 36.844 27.734 1 91.25 357 LEU A CA 1
ATOM 2690 C C . LEU A 1 357 ? -10.844 37.312 27.203 1 91.25 357 LEU A C 1
ATOM 2692 O O . LEU A 1 357 ? -9.992 36.5 26.844 1 91.25 357 LEU A O 1
ATOM 2696 N N . SER A 1 358 ? -10.781 38.656 27.031 1 89.19 358 SER A N 1
ATOM 2697 C CA . SER A 1 358 ? -9.539 39.219 26.516 1 89.19 358 SER A CA 1
ATOM 2698 C C . SER A 1 358 ? -8.945 40.25 27.484 1 89.19 358 SER A C 1
ATOM 2700 O O . SER A 1 358 ? -9.68 40.906 28.219 1 89.19 358 SER A O 1
ATOM 2702 N N . GLY A 1 359 ? -7.668 40.281 27.547 1 86.12 359 GLY A N 1
ATOM 2703 C CA . GLY A 1 359 ? -6.926 41.281 28.312 1 86.12 359 GLY A CA 1
ATOM 2704 C C . GLY A 1 359 ? -5.648 41.719 27.625 1 86.12 359 GLY A C 1
ATOM 2705 O O . GLY A 1 359 ? -5.027 40.938 26.891 1 86.12 359 GLY A O 1
ATOM 2706 N N . SER A 1 360 ? -5.379 43.062 27.797 1 87.06 360 SER A N 1
ATOM 2707 C CA . SER A 1 360 ? -4.137 43.594 27.25 1 87.06 360 SER A CA 1
ATOM 2708 C C . SER A 1 360 ? -3.512 44.625 28.188 1 87.06 360 SER A C 1
ATOM 2710 O O . SER A 1 360 ? -4.223 45.312 28.922 1 87.06 360 SER A O 1
ATOM 2712 N N . LEU A 1 361 ? -2.26 44.594 28.266 1 85.06 361 LEU A N 1
ATOM 2713 C CA . LEU A 1 361 ? -1.421 45.562 28.938 1 85.06 361 LEU A CA 1
ATOM 2714 C C . LEU A 1 361 ? -0.343 46.094 27.984 1 85.06 361 LEU A C 1
ATOM 2716 O O . LEU A 1 361 ? 0.484 45.312 27.5 1 85.06 361 LEU A O 1
ATOM 2720 N N . ASP A 1 362 ? -0.475 47.406 27.719 1 83.75 362 ASP A N 1
ATOM 2721 C CA . ASP A 1 362 ? 0.453 47.969 26.734 1 83.75 362 ASP A CA 1
ATOM 2722 C C . ASP A 1 362 ? 1.021 49.281 27.203 1 83.75 362 ASP A C 1
ATOM 2724 O O . ASP A 1 362 ? 0.472 49.938 28.125 1 83.75 362 ASP A O 1
ATOM 2728 N N . VAL A 1 363 ? 2.215 49.656 26.719 1 77.38 363 VAL A N 1
ATOM 2729 C CA . VAL A 1 363 ? 2.838 50.969 26.828 1 77.38 363 VAL A CA 1
ATOM 2730 C C . VAL A 1 363 ? 2.951 51.625 25.453 1 77.38 363 VAL A C 1
ATOM 2732 O O . VAL A 1 363 ? 3.373 50.969 24.5 1 77.38 363 VAL A O 1
ATOM 2735 N N . GLN A 1 364 ? 2.404 52.781 25.297 1 71.88 364 GLN A N 1
ATOM 2736 C CA . GLN A 1 364 ? 2.465 53.531 24.047 1 71.88 364 GLN A CA 1
ATOM 2737 C C . GLN A 1 364 ? 2.926 54.969 24.281 1 71.88 364 GLN A C 1
ATOM 2739 O O . GLN A 1 364 ? 2.529 55.594 25.266 1 71.88 364 GLN A O 1
ATOM 2744 N N . ALA A 1 365 ? 3.936 55.406 23.391 1 69.94 365 ALA A N 1
ATOM 2745 C CA . ALA A 1 365 ? 4.414 56.781 23.5 1 69.94 365 ALA A CA 1
ATOM 2746 C C . ALA A 1 365 ? 4.617 57.406 22.109 1 69.94 365 ALA A C 1
ATOM 2748 O O . ALA A 1 365 ? 4.719 56.688 21.125 1 69.94 365 ALA A O 1
ATOM 2749 N N . LEU A 1 366 ? 4.496 58.719 22.016 1 69.69 366 LEU A N 1
ATOM 2750 C CA . LEU A 1 366 ? 4.727 59.406 20.766 1 69.69 366 LEU A CA 1
ATOM 2751 C C . LEU A 1 366 ? 6.223 59.562 20.484 1 69.69 366 LEU A C 1
ATOM 2753 O O . LEU A 1 366 ? 6.625 59.938 19.375 1 69.69 366 LEU A O 1
ATOM 2757 N N . GLN A 1 367 ? 6.977 59.312 21.516 1 69.06 367 GLN A N 1
ATOM 2758 C CA . GLN A 1 367 ? 8.438 59.281 21.438 1 69.06 367 GLN A CA 1
ATOM 2759 C C . GLN A 1 367 ? 9.016 58.156 22.25 1 69.06 367 GLN A C 1
ATOM 2761 O O . GLN A 1 367 ? 8.414 57.719 23.25 1 69.06 367 GLN A O 1
ATOM 2766 N N . PHE A 1 368 ? 10.164 57.688 21.922 1 75.19 368 PHE A N 1
ATOM 2767 C CA . PHE A 1 368 ? 10.812 56.594 22.609 1 75.19 368 PHE A CA 1
ATOM 2768 C C . PHE A 1 368 ? 11.039 56.906 24.078 1 75.19 368 PHE A C 1
ATOM 2770 O O . PHE A 1 368 ? 10.977 56.031 24.938 1 75.19 368 PHE A O 1
ATOM 2777 N N . SER A 1 369 ? 11.297 58.188 24.375 1 71.75 369 SER A N 1
ATOM 2778 C CA . SER A 1 369 ? 11.594 58.625 25.734 1 71.75 369 SER A CA 1
ATOM 2779 C C . SER A 1 369 ? 10.383 58.469 26.641 1 71.75 369 SER A C 1
ATOM 2781 O O . SER A 1 369 ? 10.531 58.375 27.859 1 71.75 369 SER A O 1
ATOM 2783 N N . GLY A 1 370 ? 9.211 58.375 26.016 1 70.88 370 GLY A N 1
ATOM 2784 C CA . GLY A 1 370 ? 7.988 58.281 26.797 1 70.88 370 GLY A CA 1
ATOM 2785 C C . GLY A 1 370 ? 7.648 56.844 27.156 1 70.88 370 GLY A C 1
ATOM 2786 O O . GLY A 1 370 ? 6.75 56.594 27.969 1 70.88 370 GLY A O 1
ATOM 2787 N N . LEU A 1 371 ? 8.414 55.906 26.719 1 75.25 371 LEU A N 1
ATOM 2788 C CA . LEU A 1 371 ? 8.062 54.5 26.875 1 75.25 371 LEU A CA 1
ATOM 2789 C C . LEU A 1 371 ? 8.219 54.062 28.328 1 75.25 371 LEU A C 1
ATOM 2791 O O . LEU A 1 371 ? 7.559 53.125 28.781 1 75.25 371 LEU A O 1
ATOM 2795 N N . GLY A 1 372 ? 8.945 54.719 29.125 1 72.94 372 GLY A N 1
ATOM 2796 C CA . GLY A 1 372 ? 9.195 54.344 30.5 1 72.94 372 GLY A CA 1
ATOM 2797 C C . GLY A 1 372 ? 8.266 55.062 31.484 1 72.94 372 GLY A C 1
ATOM 2798 O O . GLY A 1 372 ? 8.266 54.75 32.688 1 72.94 372 GLY A O 1
ATOM 2799 N N . SER A 1 373 ? 7.496 55.938 31 1 73.75 373 SER A N 1
ATOM 2800 C CA . SER A 1 373 ? 6.613 56.719 31.875 1 73.75 373 SER A CA 1
ATOM 2801 C C . SER A 1 373 ? 5.359 55.906 32.219 1 73.75 373 SER A C 1
ATOM 2803 O O . SER A 1 373 ? 4.824 55.188 31.391 1 73.75 373 SER A O 1
ATOM 2805 N N . TRP A 1 374 ? 4.957 56 33.469 1 73.81 374 TRP A N 1
ATOM 2806 C CA . TRP A 1 374 ? 3.738 55.344 33.938 1 73.81 374 TRP A CA 1
ATOM 2807 C C . TRP A 1 374 ? 2.52 55.875 33.219 1 73.81 374 TRP A C 1
ATOM 2809 O O . TRP A 1 374 ? 1.5 55.188 33.094 1 73.81 374 TRP A O 1
ATOM 2819 N N . ALA A 1 375 ? 2.65 57.188 32.719 1 69 375 ALA A N 1
ATOM 2820 C CA . ALA A 1 375 ? 1.545 57.812 32 1 69 375 ALA A CA 1
ATOM 2821 C C . ALA A 1 375 ? 1.359 57.219 30.609 1 69 375 ALA A C 1
ATOM 2823 O O . ALA A 1 375 ? 0.313 57.375 29.984 1 69 375 ALA A O 1
ATOM 2824 N N . SER A 1 376 ? 2.24 56.344 30.234 1 72.44 376 SER A N 1
ATOM 2825 C CA . SER A 1 376 ? 2.207 55.75 28.906 1 72.44 376 SER A CA 1
ATOM 2826 C C . SER A 1 376 ? 1.562 54.375 28.922 1 72.44 376 SER A C 1
ATOM 2828 O O . SER A 1 376 ? 1.401 53.75 27.875 1 72.44 376 SER A O 1
ATOM 2830 N N . ARG A 1 377 ? 1.074 53.906 30.125 1 76.38 377 ARG A N 1
ATOM 2831 C CA . ARG A 1 377 ? 0.51 52.562 30.266 1 76.38 377 ARG A CA 1
ATOM 2832 C C . ARG A 1 377 ? -0.965 52.531 29.875 1 76.38 377 ARG A C 1
ATOM 2834 O O . ARG A 1 377 ? -1.691 53.5 30.141 1 76.38 377 ARG A O 1
ATOM 2841 N N . GLN A 1 378 ? -1.345 51.625 29.188 1 75.94 378 GLN A N 1
ATOM 2842 C CA . GLN A 1 378 ? -2.742 51.375 28.844 1 75.94 378 GLN A CA 1
ATOM 2843 C C . GLN A 1 378 ? -3.121 49.906 29.047 1 75.94 378 GLN A C 1
ATOM 2845 O O . GLN A 1 378 ? -2.275 49.031 28.922 1 75.94 378 GLN A O 1
ATOM 2850 N N . TYR A 1 379 ? -4.262 49.688 29.609 1 79.06 379 TYR A N 1
ATOM 2851 C CA . TYR A 1 379 ? -4.738 48.312 29.781 1 79.06 379 TYR A CA 1
ATOM 2852 C C . TYR A 1 379 ? -6.207 48.188 29.391 1 79.06 379 TYR A C 1
ATOM 2854 O O . TYR A 1 379 ? -6.91 49.188 29.281 1 79.06 379 TYR A O 1
ATOM 2862 N N . GLY A 1 380 ? -6.578 47.219 28.953 1 79.88 380 GLY A N 1
ATOM 2863 C CA . GLY A 1 380 ? -7.961 46.844 28.672 1 79.88 380 GLY A CA 1
ATOM 2864 C C . GLY A 1 380 ? -8.273 45.406 28.969 1 79.88 380 GLY A C 1
ATOM 2865 O O . GLY A 1 380 ? -7.441 44.531 28.734 1 79.88 380 GLY A O 1
ATOM 2866 N N . PHE A 1 381 ? -9.398 45.062 29.672 1 85.88 381 PHE A N 1
ATOM 2867 C CA . PHE A 1 381 ? -9.836 43.688 29.906 1 85.88 381 PHE A CA 1
ATOM 2868 C C . PHE A 1 381 ? -11.359 43.594 29.938 1 85.88 381 PHE A C 1
ATOM 2870 O O . PHE A 1 381 ? -12.031 44.562 30.328 1 85.88 381 PHE A O 1
ATOM 2877 N N . GLY A 1 382 ? -11.914 42.562 29.438 1 86.88 382 GLY A N 1
ATOM 2878 C CA . GLY A 1 382 ? -13.352 42.375 29.516 1 86.88 382 GLY A CA 1
ATOM 2879 C C . GLY A 1 382 ? -13.836 41.25 28.625 1 86.88 382 GLY A C 1
ATOM 2880 O O . GLY A 1 382 ? -13.078 40.719 27.812 1 86.88 382 GLY A O 1
ATOM 2881 N N . PRO A 1 383 ? -15.031 40.75 28.797 1 87.38 383 PRO A N 1
ATOM 2882 C CA . PRO A 1 383 ? -15.648 39.719 27.969 1 87.38 383 PRO A CA 1
ATOM 2883 C C . PRO A 1 383 ? -16.266 40.281 26.688 1 87.38 383 PRO A C 1
ATOM 2885 O O . PRO A 1 383 ? -16.703 41.438 26.656 1 87.38 383 PRO A O 1
ATOM 2888 N N . THR A 1 384 ? -16.031 39.594 25.609 1 88 384 THR A N 1
ATOM 2889 C CA . THR A 1 384 ? -16.75 39.875 24.359 1 88 384 THR A CA 1
ATOM 2890 C C . THR A 1 384 ? -17.578 38.656 23.938 1 88 384 THR A C 1
ATOM 2892 O O . THR A 1 384 ? -17.125 37.531 24.062 1 88 384 THR A O 1
ATOM 2895 N N . ALA A 1 385 ? -18.844 38.906 23.578 1 89.25 385 ALA A N 1
ATOM 2896 C CA . ALA A 1 385 ? -19.719 37.812 23.109 1 89.25 385 ALA A CA 1
ATOM 2897 C C . ALA A 1 385 ? -20.125 38.031 21.656 1 89.25 385 ALA A C 1
ATOM 2899 O O . ALA A 1 385 ? -20.438 39.156 21.25 1 89.25 385 ALA A O 1
ATOM 2900 N N . THR A 1 386 ? -20 36.969 20.844 1 90 386 THR A N 1
ATOM 2901 C CA . THR A 1 386 ? -20.453 37.031 19.453 1 90 386 THR A CA 1
ATOM 2902 C C . THR A 1 386 ? -21.484 35.938 19.188 1 90 386 THR A C 1
ATOM 2904 O O . THR A 1 386 ? -21.281 34.781 19.531 1 90 386 THR A O 1
ATOM 2907 N N . LEU A 1 387 ? -22.656 36.344 18.656 1 91.88 387 LEU A N 1
ATOM 2908 C CA . LEU A 1 387 ? -23.75 35.406 18.359 1 91.88 387 LEU A CA 1
ATOM 2909 C C . LEU A 1 387 ? -24.141 35.531 16.891 1 91.88 387 LEU A C 1
ATOM 2911 O O . LEU A 1 387 ? -24.594 36.562 16.422 1 91.88 387 LEU A O 1
ATOM 2915 N N . PRO A 1 388 ? -23.953 34.469 16.109 1 91.5 388 PRO A N 1
ATOM 2916 C CA . PRO A 1 388 ? -24.453 34.5 14.734 1 91.5 388 PRO A CA 1
ATOM 2917 C C . PRO A 1 388 ? -25.969 34.625 14.664 1 91.5 388 PRO A C 1
ATOM 2919 O O . PRO A 1 388 ? -26.672 33.812 15.305 1 91.5 388 PRO A O 1
ATOM 2922 N N . LEU A 1 389 ? -26.406 35.594 13.922 1 91.94 389 LEU A N 1
ATOM 2923 C CA . LEU A 1 389 ? -27.844 35.781 13.766 1 91.94 389 LEU A CA 1
ATOM 2924 C C . LEU A 1 389 ? -28.328 35.188 12.445 1 91.94 389 LEU A C 1
ATOM 2926 O O . LEU A 1 389 ? -29.391 34.562 12.398 1 91.94 389 LEU A O 1
ATOM 2930 N N . PHE A 1 390 ? -27.578 35.469 11.32 1 92 390 PHE A N 1
ATOM 2931 C CA . PHE A 1 390 ? -27.922 35 9.984 1 92 390 PHE A CA 1
ATOM 2932 C C . PHE A 1 390 ? -26.656 34.625 9.203 1 92 390 PHE A C 1
ATOM 2934 O O . PHE A 1 390 ? -25.766 35.469 9.016 1 92 390 PHE A O 1
ATOM 2941 N N . GLU A 1 391 ? -26.594 33.438 8.828 1 93.06 391 GLU A N 1
ATOM 2942 C CA . GLU A 1 391 ? -25.406 32.938 8.125 1 93.06 391 GLU A CA 1
ATOM 2943 C C . GLU A 1 391 ? -25.781 32.344 6.77 1 93.06 391 GLU A C 1
ATOM 2945 O O . GLU A 1 391 ? -25.031 31.531 6.219 1 93.06 391 GLU A O 1
ATOM 2950 N N . GLY A 1 392 ? -26.969 32.562 6.215 1 94.94 392 GLY A N 1
ATOM 2951 C CA . GLY A 1 392 ? -27.375 32.094 4.898 1 94.94 392 GLY A CA 1
ATOM 2952 C C . GLY A 1 392 ? -27.484 30.578 4.809 1 94.94 392 GLY A C 1
ATOM 2953 O O . GLY A 1 392 ? -27.375 30.016 3.719 1 94.94 392 GLY A O 1
ATOM 2954 N N . GLY A 1 393 ? -27.484 29.844 5.926 1 95.94 393 GLY A N 1
ATOM 2955 C CA . GLY A 1 393 ? -27.641 28.391 5.93 1 95.94 393 GLY A CA 1
ATOM 2956 C C . GLY A 1 393 ? -26.328 27.672 6.203 1 95.94 393 GLY A C 1
ATOM 2957 O O . GLY A 1 393 ? -26.297 26.438 6.234 1 95.94 393 GLY A O 1
ATOM 2958 N N . ARG A 1 394 ? -25.234 28.312 6.387 1 96 394 ARG A N 1
ATOM 2959 C CA . ARG A 1 394 ? -23.922 27.703 6.574 1 96 394 ARG A CA 1
ATOM 2960 C C . ARG A 1 394 ? -23.906 26.812 7.82 1 96 394 ARG A C 1
ATOM 2962 O O . ARG A 1 394 ? -23.484 25.656 7.758 1 96 394 ARG A O 1
ATOM 2969 N N . LEU A 1 395 ? -24.453 27.375 9.078 1 96.31 395 LEU A N 1
ATOM 2970 C CA . LEU A 1 395 ? -24.422 26.609 10.32 1 96.31 395 LEU A CA 1
ATOM 2971 C C . LEU A 1 395 ? -25.375 25.422 10.258 1 96.31 395 LEU A C 1
ATOM 2973 O O . LEU A 1 395 ? -25.047 24.328 10.734 1 96.31 395 LEU A O 1
ATOM 2977 N N . THR A 1 396 ? -26.5 25.688 9.633 1 97.19 396 THR A N 1
ATOM 2978 C CA . THR A 1 396 ? -27.453 24.594 9.453 1 97.19 396 THR A CA 1
ATOM 2979 C C . THR A 1 396 ? -26.875 23.531 8.523 1 97.19 396 THR A C 1
ATOM 2981 O O . THR A 1 396 ? -27.062 22.328 8.758 1 97.19 396 THR A O 1
ATOM 2984 N N . GLY A 1 397 ? -26.266 23.938 7.359 1 97.75 397 GLY A N 1
ATOM 2985 C CA . GLY A 1 397 ? -25.594 23 6.477 1 97.75 397 GLY A CA 1
ATOM 2986 C C . GLY A 1 397 ? -24.516 22.188 7.172 1 97.75 397 GLY A C 1
ATOM 2987 O O . GLY A 1 397 ? -24.406 20.984 6.961 1 97.75 397 GLY A O 1
ATOM 2988 N N . GLN A 1 398 ? -23.75 22.844 8.008 1 97.75 398 GLN A N 1
ATOM 2989 C CA . GLN A 1 398 ? -22.703 22.156 8.758 1 97.75 398 GLN A CA 1
ATOM 2990 C C . GLN A 1 398 ? -23.281 21.125 9.711 1 97.75 398 GLN A C 1
ATOM 2992 O O . GLN A 1 398 ? -22.734 20.031 9.852 1 97.75 398 GLN A O 1
ATOM 2997 N N . LEU A 1 399 ? -24.297 21.484 10.477 1 97.88 399 LEU A N 1
ATOM 2998 C CA . LEU A 1 399 ? -24.953 20.547 11.383 1 97.88 399 LEU A CA 1
ATOM 2999 C C . LEU A 1 399 ? -25.484 19.344 10.625 1 97.88 399 LEU A C 1
ATOM 3001 O O . LEU A 1 399 ? -25.312 18.203 11.07 1 97.88 399 LEU A O 1
ATOM 3005 N N . HIS A 1 400 ? -26.094 19.578 9.406 1 98.25 400 HIS A N 1
ATOM 3006 C CA . HIS A 1 400 ? -26.578 18.484 8.586 1 98.25 400 HIS A CA 1
ATOM 3007 C C . HIS A 1 400 ? -25.422 17.594 8.133 1 98.25 400 HIS A C 1
ATOM 3009 O O . HIS A 1 400 ? -25.547 16.359 8.117 1 98.25 400 HIS A O 1
ATOM 3015 N N . LEU A 1 401 ? -24.328 18.203 7.777 1 98.25 401 LEU A N 1
ATOM 3016 C CA . LEU A 1 401 ? -23.141 17.453 7.367 1 98.25 401 LEU A CA 1
ATOM 3017 C C . LEU A 1 401 ? -22.656 16.531 8.484 1 98.25 401 LEU A C 1
ATOM 3019 O O . LEU A 1 401 ? -22.438 15.344 8.266 1 98.25 401 LEU A O 1
ATOM 3023 N N . ARG A 1 402 ? -22.562 17.109 9.734 1 98.44 402 ARG A N 1
ATOM 3024 C CA . ARG A 1 402 ? -22.062 16.328 10.852 1 98.44 402 ARG A CA 1
ATOM 3025 C C . ARG A 1 402 ? -23.031 15.195 11.211 1 98.44 402 ARG A C 1
ATOM 3027 O O . ARG A 1 402 ? -22.594 14.086 11.531 1 98.44 402 ARG A O 1
ATOM 3034 N N . ARG A 1 403 ? -24.25 15.469 11.188 1 98.56 403 ARG A N 1
ATOM 3035 C CA . ARG A 1 403 ? -25.25 14.438 11.469 1 98.56 403 ARG A CA 1
ATOM 3036 C C . ARG A 1 403 ? -25.172 13.312 10.445 1 98.56 403 ARG A C 1
ATOM 3038 O O . ARG A 1 403 ? -25.25 12.133 10.805 1 98.56 403 ARG A O 1
ATOM 3045 N N . ALA A 1 404 ? -25.062 13.664 9.125 1 98.69 404 ALA A N 1
ATOM 3046 C CA . ALA A 1 404 ? -24.922 12.656 8.07 1 98.69 404 ALA A CA 1
ATOM 3047 C C . ALA A 1 404 ? -23.672 11.82 8.273 1 98.69 404 ALA A C 1
ATOM 3049 O O . ALA A 1 404 ? -23.688 10.602 8.07 1 98.69 404 ALA A O 1
ATOM 3050 N N . GLN A 1 405 ? -22.625 12.477 8.734 1 98.56 405 GLN A N 1
ATOM 3051 C CA . GLN A 1 405 ? -21.375 11.773 8.992 1 98.56 405 GLN A CA 1
ATOM 3052 C C . GLN A 1 405 ? -21.516 10.805 10.164 1 98.56 405 GLN A C 1
ATOM 3054 O O . GLN A 1 405 ? -20.938 9.719 10.141 1 98.56 405 GLN A O 1
ATOM 3059 N N . GLN A 1 406 ? -22.219 11.188 11.219 1 98.44 406 GLN A N 1
ATOM 3060 C CA . GLN A 1 406 ? -22.469 10.281 12.344 1 98.44 406 GLN A CA 1
ATOM 3061 C C . GLN A 1 406 ? -23.297 9.086 11.906 1 98.44 406 GLN A C 1
ATOM 3063 O O . GLN A 1 406 ? -23.031 7.949 12.305 1 98.44 406 GLN A O 1
ATOM 3068 N N . LYS A 1 407 ? -24.297 9.305 11.039 1 98.56 407 LYS A N 1
ATOM 3069 C CA . LYS A 1 407 ? -25.109 8.211 10.523 1 98.56 407 LYS A CA 1
ATOM 3070 C C . LYS A 1 407 ? -24.281 7.27 9.648 1 98.56 407 LYS A C 1
ATOM 3072 O O . LYS A 1 407 ? -24.453 6.051 9.711 1 98.56 407 LYS A O 1
ATOM 3077 N N . GLU A 1 408 ? -23.453 7.879 8.844 1 98.62 408 GLU A N 1
ATOM 3078 C CA . GLU A 1 408 ? -22.531 7.066 8.055 1 98.62 408 GLU A CA 1
ATOM 3079 C C . GLU A 1 408 ? -21.641 6.207 8.953 1 98.62 408 GLU A C 1
ATOM 3081 O O . GLU A 1 408 ? -21.469 5.012 8.695 1 98.62 408 GLU A O 1
ATOM 3086 N N . ALA A 1 409 ? -21.078 6.797 10.031 1 98.62 409 ALA A N 1
ATOM 3087 C CA . ALA A 1 409 ? -20.203 6.066 10.953 1 98.62 409 ALA A CA 1
ATOM 3088 C C . ALA A 1 409 ? -20.953 4.926 11.625 1 98.62 409 ALA A C 1
ATOM 3090 O O . ALA A 1 409 ? -20.422 3.83 11.797 1 98.62 409 ALA A O 1
ATOM 3091 N N . ALA A 1 410 ? -22.172 5.184 12.031 1 98.31 410 ALA A N 1
ATOM 3092 C CA . ALA A 1 410 ? -23 4.145 12.641 1 98.31 410 ALA A CA 1
ATOM 3093 C C . ALA A 1 410 ? -23.25 3.002 11.664 1 98.31 410 ALA A C 1
ATOM 3095 O O . ALA A 1 410 ? -23.188 1.829 12.047 1 98.31 410 ALA A O 1
ATOM 3096 N N . THR A 1 411 ? -23.531 3.336 10.375 1 98.5 411 THR A N 1
ATOM 3097 C CA . THR A 1 411 ? -23.766 2.334 9.336 1 98.5 411 THR A CA 1
ATOM 3098 C C . THR A 1 411 ? -22.5 1.515 9.094 1 98.5 411 THR A C 1
ATOM 3100 O O . THR A 1 411 ? -22.562 0.291 8.961 1 98.5 411 THR A O 1
ATOM 3103 N N . MET A 1 412 ? -21.406 2.285 9.094 1 98.31 412 MET A N 1
ATOM 3104 C CA . MET A 1 412 ? -20.125 1.598 8.867 1 98.31 412 MET A CA 1
ATOM 3105 C C . MET A 1 412 ? -19.781 0.698 10.047 1 98.31 412 MET A C 1
ATOM 3107 O O . MET A 1 412 ? -19.188 -0.362 9.867 1 98.31 412 MET A O 1
ATOM 3111 N N . PHE A 1 413 ? -20.172 1.057 11.281 1 97.81 413 PHE A N 1
ATOM 3112 C CA . PHE A 1 413 ? -20 0.191 12.445 1 97.81 413 PHE A CA 1
ATOM 3113 C C . PHE A 1 413 ? -20.781 -1.11 12.266 1 97.81 413 PHE A C 1
ATOM 3115 O O . PHE A 1 413 ? -20.219 -2.197 12.445 1 97.81 413 PHE A O 1
ATOM 3122 N N . GLN A 1 414 ? -21.984 -1.016 11.852 1 97.62 414 GLN A N 1
ATOM 3123 C CA . GLN A 1 414 ? -22.828 -2.189 11.617 1 97.62 414 GLN A CA 1
ATOM 3124 C C . GLN A 1 414 ? -22.219 -3.078 10.531 1 97.62 414 GLN A C 1
ATOM 3126 O O . GLN A 1 414 ? -22.203 -4.305 10.664 1 97.62 414 GLN A O 1
ATOM 3131 N N . ARG A 1 415 ? -21.766 -2.447 9.438 1 98.06 415 ARG A N 1
ATOM 3132 C CA . ARG A 1 415 ? -21.141 -3.186 8.352 1 98.06 415 ARG A CA 1
ATOM 3133 C C . ARG A 1 415 ? -19.922 -3.955 8.836 1 98.06 415 ARG A C 1
ATOM 3135 O O . ARG A 1 415 ? -19.719 -5.117 8.477 1 98.06 415 ARG A O 1
ATOM 3142 N N . THR A 1 416 ? -19.125 -3.297 9.672 1 98.06 416 THR A N 1
ATOM 3143 C CA . THR A 1 416 ? -17.906 -3.916 10.188 1 98.06 416 THR A CA 1
ATOM 3144 C C . THR A 1 416 ? -18.234 -5.133 11.047 1 98.06 416 THR A C 1
ATOM 3146 O O . THR A 1 416 ? -17.594 -6.176 10.93 1 98.06 416 THR A O 1
ATOM 3149 N N . VAL A 1 417 ? -19.25 -4.996 11.844 1 97.06 417 VAL A N 1
ATOM 3150 C CA . VAL A 1 417 ? -19.688 -6.098 12.695 1 97.06 417 VAL A CA 1
ATOM 3151 C C . VAL A 1 417 ? -20.172 -7.258 11.828 1 97.06 417 VAL A C 1
ATOM 3153 O O . VAL A 1 417 ? -19.781 -8.406 12.039 1 97.06 417 VAL A O 1
ATOM 3156 N N . LEU A 1 418 ? -21.031 -6.98 10.812 1 96.94 418 LEU A N 1
ATOM 3157 C CA . LEU A 1 418 ? -21.578 -8.016 9.945 1 96.94 418 LEU A CA 1
ATOM 3158 C C . LEU A 1 418 ? -20.469 -8.703 9.148 1 96.94 418 LEU A C 1
ATOM 3160 O O . LEU A 1 418 ? -20.5 -9.922 8.969 1 96.94 418 LEU A O 1
ATOM 3164 N N . LYS A 1 419 ? -19.562 -7.875 8.695 1 97.69 419 LYS A N 1
ATOM 3165 C CA . LYS A 1 419 ? -18.438 -8.438 7.961 1 97.69 419 LYS A CA 1
ATOM 3166 C C . LYS A 1 419 ? -17.609 -9.359 8.852 1 97.69 419 LYS A C 1
ATOM 3168 O O . LYS A 1 419 ? -17.109 -10.391 8.391 1 97.69 419 LYS A O 1
ATOM 3173 N N . ALA A 1 420 ? -17.422 -9.023 10.078 1 97.06 420 ALA A N 1
ATOM 3174 C CA . ALA A 1 420 ? -16.703 -9.867 11.031 1 97.06 420 ALA A CA 1
ATOM 3175 C C . ALA A 1 420 ? -17.375 -11.219 11.188 1 97.06 420 ALA A C 1
ATOM 3177 O O . ALA A 1 420 ? -16.719 -12.266 11.18 1 97.06 420 ALA A O 1
ATOM 3178 N N . TRP A 1 421 ? -18.719 -11.25 11.289 1 96.19 421 TRP A N 1
ATOM 3179 C CA . TRP A 1 421 ? -19.469 -12.5 11.391 1 96.19 421 TRP A CA 1
ATOM 3180 C C . TRP A 1 421 ? -19.25 -13.367 10.156 1 96.19 421 TRP A C 1
ATOM 3182 O O . TRP A 1 421 ? -19.047 -14.578 10.273 1 96.19 421 TRP A O 1
ATOM 3192 N N . GLN A 1 422 ? -19.281 -12.742 8.977 1 96.81 422 GLN A N 1
ATOM 3193 C CA . GLN A 1 422 ? -19.047 -13.477 7.734 1 96.81 422 GLN A CA 1
ATOM 3194 C C . GLN A 1 422 ? -17.656 -14.102 7.719 1 96.81 422 GLN A C 1
ATOM 3196 O O . GLN A 1 422 ? -17.516 -15.289 7.395 1 96.81 422 GLN A O 1
ATOM 3201 N N . GLU A 1 423 ? -16.688 -13.305 8.055 1 97.5 423 GLU A N 1
ATOM 3202 C CA . GLU A 1 423 ? -15.305 -13.773 8.023 1 97.5 423 GLU A CA 1
ATOM 3203 C C . GLU A 1 423 ? -15.109 -14.961 8.961 1 97.5 423 GLU A C 1
ATOM 3205 O O . GLU A 1 423 ? -14.422 -15.922 8.617 1 97.5 423 GLU A O 1
ATOM 3210 N N . ILE A 1 424 ? -15.703 -14.891 10.133 1 96.38 424 ILE A N 1
ATOM 3211 C CA . ILE A 1 424 ? -15.539 -15.945 11.125 1 96.38 424 ILE A CA 1
ATOM 3212 C C . ILE A 1 424 ? -16.25 -17.219 10.648 1 96.38 424 ILE A C 1
ATOM 3214 O O . ILE A 1 424 ? -15.68 -18.312 10.688 1 96.38 424 ILE A O 1
ATOM 3218 N N . ASP A 1 425 ? -17.453 -17.094 10.148 1 96.31 425 ASP A N 1
ATOM 3219 C CA . ASP A 1 425 ? -18.203 -18.234 9.656 1 96.31 425 ASP A CA 1
ATOM 3220 C C . ASP A 1 425 ? -17.484 -18.906 8.484 1 96.31 425 ASP A C 1
ATOM 3222 O O . ASP A 1 425 ? -17.391 -20.141 8.422 1 96.31 425 ASP A O 1
ATOM 3226 N N . ASP A 1 426 ? -16.984 -18.094 7.582 1 97.5 426 ASP A N 1
ATOM 3227 C CA . ASP A 1 426 ? -16.203 -18.609 6.465 1 97.5 426 ASP A CA 1
ATOM 3228 C C . ASP A 1 426 ? -14.969 -19.359 6.965 1 97.5 426 ASP A C 1
ATOM 3230 O O . ASP A 1 426 ? -14.656 -20.438 6.48 1 97.5 426 ASP A O 1
ATOM 3234 N N . ALA A 1 427 ? -14.273 -18.75 7.922 1 97.44 427 ALA A N 1
ATOM 3235 C CA . ALA A 1 427 ? -13.047 -19.344 8.438 1 97.44 427 ALA A CA 1
ATOM 3236 C C . ALA A 1 427 ? -13.344 -20.672 9.125 1 97.44 427 ALA A C 1
ATOM 3238 O O . ALA A 1 427 ? -12.562 -21.625 9.008 1 97.44 427 ALA A O 1
ATOM 3239 N N . MET A 1 428 ? -14.453 -20.781 9.875 1 95.81 428 MET A N 1
ATOM 3240 C CA . MET A 1 428 ? -14.859 -22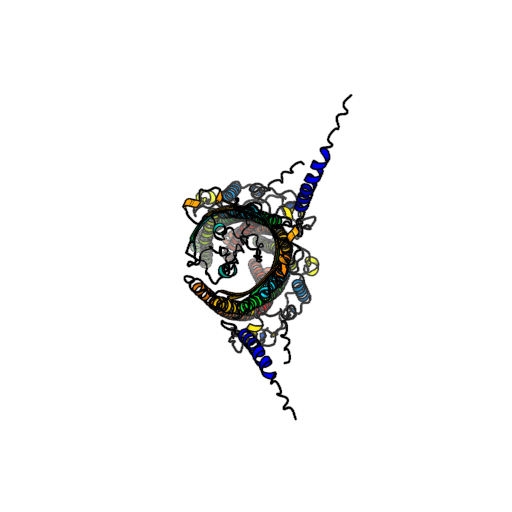.031 10.523 1 95.81 428 MET A CA 1
ATOM 3241 C C . MET A 1 428 ? -15.148 -23.109 9.492 1 95.81 428 MET A C 1
ATOM 3243 O O . MET A 1 428 ? -14.695 -24.25 9.641 1 95.81 428 MET A O 1
ATOM 3247 N N . ALA A 1 429 ? -15.867 -22.719 8.422 1 96.94 429 ALA A N 1
ATOM 3248 C CA . ALA A 1 429 ? -16.172 -23.672 7.352 1 96.94 429 ALA A CA 1
ATOM 3249 C C . ALA A 1 429 ? -14.883 -24.141 6.672 1 96.94 429 ALA A C 1
ATOM 3251 O O . ALA A 1 429 ? -14.719 -25.344 6.414 1 96.94 429 ALA A O 1
ATOM 3252 N N . ASP A 1 430 ? -14.031 -23.203 6.43 1 97.62 430 ASP A N 1
ATOM 3253 C CA . ASP A 1 430 ? -12.773 -23.531 5.758 1 97.62 430 ASP A CA 1
ATOM 3254 C C . ASP A 1 430 ? -11.922 -24.469 6.605 1 97.62 430 ASP A C 1
ATOM 3256 O O . ASP A 1 430 ? -11.289 -25.391 6.078 1 97.62 430 ASP A O 1
ATOM 3260 N N . PHE A 1 431 ? -11.875 -24.203 7.898 1 97.56 431 PHE A N 1
ATOM 3261 C CA . PHE A 1 431 ? -11.062 -25.016 8.797 1 97.56 431 PHE A CA 1
ATOM 3262 C C . PHE A 1 431 ? -11.539 -26.469 8.781 1 97.56 431 PHE A C 1
ATOM 3264 O O . PHE A 1 431 ? -10.727 -27.391 8.625 1 97.56 431 PHE A O 1
ATOM 3271 N N . THR A 1 432 ? -12.797 -26.688 8.859 1 96.56 432 THR A N 1
ATOM 3272 C CA . THR A 1 432 ? -13.359 -28.047 8.828 1 96.56 432 THR A CA 1
ATOM 3273 C C . THR A 1 432 ? -13.125 -28.703 7.477 1 96.56 432 THR A C 1
ATOM 3275 O O . THR A 1 432 ? -12.68 -29.844 7.406 1 96.56 432 THR A O 1
ATOM 3278 N N . ALA A 1 433 ? -13.344 -27.953 6.414 1 97.69 433 ALA A N 1
ATOM 3279 C CA . ALA A 1 433 ? -13.164 -28.469 5.059 1 97.69 433 ALA A CA 1
ATOM 3280 C C . ALA A 1 433 ? -11.711 -28.859 4.805 1 97.69 433 ALA A C 1
ATOM 3282 O O . ALA A 1 433 ? -11.445 -29.891 4.184 1 97.69 433 ALA A O 1
ATOM 3283 N N . ALA A 1 434 ? -10.828 -28.094 5.277 1 98.25 434 ALA A N 1
ATOM 3284 C CA . ALA A 1 434 ? -9.406 -28.344 5.066 1 98.25 434 ALA A CA 1
ATOM 3285 C C . ALA A 1 434 ? -8.992 -29.672 5.695 1 98.25 434 ALA A C 1
ATOM 3287 O O . ALA A 1 434 ? -8.219 -30.438 5.105 1 98.25 434 ALA A O 1
ATOM 3288 N N . GLN A 1 435 ? -9.484 -29.938 6.867 1 97.94 435 GLN A N 1
ATOM 3289 C CA . GLN A 1 435 ? -9.141 -31.188 7.559 1 97.94 435 GLN A CA 1
ATOM 3290 C C . GLN A 1 435 ? -9.672 -32.406 6.797 1 97.94 435 GLN A C 1
ATOM 3292 O O . GLN A 1 435 ? -8.945 -33.375 6.609 1 97.94 435 GLN A O 1
ATOM 3297 N N . ARG A 1 436 ? -10.891 -32.25 6.332 1 97.62 436 ARG A N 1
ATOM 3298 C CA . ARG A 1 436 ? -11.5 -33.375 5.609 1 97.62 436 ARG A CA 1
ATOM 3299 C C . ARG A 1 436 ? -10.773 -33.625 4.297 1 97.62 436 ARG A C 1
ATOM 3301 O O . ARG A 1 436 ? -10.547 -34.781 3.926 1 97.62 436 ARG A O 1
ATOM 3308 N N . GLN A 1 437 ? -10.445 -32.562 3.689 1 98.25 437 GLN A N 1
ATOM 3309 C CA . GLN A 1 437 ? -9.68 -32.719 2.457 1 98.25 437 GLN A CA 1
ATOM 3310 C C . GLN A 1 437 ? -8.344 -33.406 2.719 1 98.25 437 GLN A C 1
ATOM 3312 O O . GLN A 1 437 ? -7.969 -34.312 1.999 1 98.25 437 GLN A O 1
ATOM 3317 N N . ARG A 1 438 ? -7.621 -33 3.752 1 98.38 438 ARG A N 1
ATOM 3318 C CA . ARG A 1 438 ? -6.34 -33.594 4.113 1 98.38 438 ARG A CA 1
ATOM 3319 C C . ARG A 1 438 ? -6.488 -35.062 4.379 1 98.38 438 ARG A C 1
ATOM 3321 O O . ARG A 1 438 ? -5.703 -35.875 3.871 1 98.38 438 ARG A O 1
ATOM 3328 N N . ASP A 1 439 ? -7.531 -35.438 5.07 1 98.06 439 ASP A N 1
ATOM 3329 C CA . ASP A 1 439 ? -7.727 -36.844 5.465 1 98.06 439 ASP A CA 1
ATOM 3330 C C . ASP A 1 439 ? -8.016 -37.719 4.246 1 98.06 439 ASP A C 1
ATOM 3332 O O . ASP A 1 439 ? -7.469 -38.812 4.129 1 98.06 439 ASP A O 1
ATOM 3336 N N . GLU A 1 440 ? -8.867 -37.188 3.34 1 98.25 440 GLU A N 1
ATOM 3337 C CA . GLU A 1 440 ? -9.172 -37.938 2.133 1 98.25 440 GLU A CA 1
ATOM 3338 C C . GLU A 1 440 ? -7.945 -38.062 1.237 1 98.25 440 GLU A C 1
ATOM 3340 O O . GLU A 1 440 ? -7.723 -39.125 0.638 1 98.25 440 GLU A O 1
ATOM 3345 N N . LEU A 1 441 ? -7.145 -37.094 1.185 1 98.38 441 LEU A N 1
ATOM 3346 C CA . LEU A 1 441 ? -5.945 -37.125 0.354 1 98.38 441 LEU A CA 1
ATOM 3347 C C . LEU A 1 441 ? -4.902 -38.062 0.946 1 98.38 441 LEU A C 1
ATOM 3349 O O . LEU A 1 441 ? -4.152 -38.719 0.209 1 98.38 441 LEU A O 1
ATOM 3353 N N . ALA A 1 442 ? -4.859 -38.156 2.266 1 98.12 442 ALA A N 1
ATOM 3354 C CA . ALA A 1 442 ? -3.963 -39.125 2.895 1 98.12 442 ALA A CA 1
ATOM 3355 C C . ALA A 1 442 ? -4.301 -40.562 2.467 1 98.12 442 ALA A C 1
ATOM 3357 O O . ALA A 1 442 ? -3.408 -41.344 2.164 1 98.12 442 ALA A O 1
ATOM 3358 N N . LEU A 1 443 ? -5.613 -40.844 2.354 1 98.06 443 LEU A N 1
ATOM 3359 C CA . LEU A 1 443 ? -6.066 -42.156 1.887 1 98.06 443 LEU A CA 1
ATOM 3360 C C . LEU A 1 443 ? -5.738 -42.344 0.41 1 98.06 443 LEU A C 1
ATOM 3362 O O . LEU A 1 443 ? -5.34 -43.438 -0.004 1 98.06 443 LEU A O 1
ATOM 3366 N N . ALA A 1 444 ? -5.898 -41.25 -0.304 1 98.31 444 ALA A N 1
ATOM 3367 C CA . ALA A 1 444 ? -5.578 -41.312 -1.727 1 98.31 444 ALA A CA 1
ATOM 3368 C C . ALA A 1 444 ? -4.102 -41.656 -1.939 1 98.31 444 ALA A C 1
ATOM 3370 O O . ALA A 1 444 ? -3.752 -42.438 -2.807 1 98.31 444 ALA A O 1
ATOM 3371 N N . VAL A 1 445 ? -3.191 -41 -1.199 1 97.88 445 VAL A N 1
ATOM 3372 C CA . VAL A 1 445 ? -1.758 -41.25 -1.309 1 97.88 445 VAL A CA 1
ATOM 3373 C C . VAL A 1 445 ? -1.457 -42.719 -0.988 1 97.88 445 VAL A C 1
ATOM 3375 O O . VAL A 1 445 ? -0.702 -43.375 -1.708 1 97.88 445 VAL A O 1
ATOM 3378 N N . GLN A 1 446 ? -2.082 -43.281 0.013 1 97.81 446 GLN A N 1
ATOM 3379 C CA . GLN A 1 446 ? -1.882 -44.688 0.396 1 97.81 446 GLN A CA 1
ATOM 3380 C C . GLN A 1 446 ? -2.277 -45.625 -0.735 1 97.81 446 GLN A C 1
ATOM 3382 O O . GLN A 1 446 ? -1.528 -46.531 -1.075 1 97.81 446 GLN A O 1
ATOM 3387 N N . GLU A 1 447 ? -3.449 -45.344 -1.324 1 97.94 447 GLU A N 1
ATOM 3388 C CA . GLU A 1 447 ? -3.932 -46.188 -2.404 1 97.94 447 GLU A CA 1
ATOM 3389 C C . GLU A 1 447 ? -3.062 -46.062 -3.65 1 97.94 447 GLU A C 1
ATOM 3391 O O . GLU A 1 447 ? -2.795 -47.031 -4.34 1 97.94 447 GLU A O 1
ATOM 3396 N N . ASN A 1 448 ? -2.607 -44.844 -3.904 1 97.25 448 ASN A N 1
ATOM 3397 C CA . ASN A 1 448 ? -1.756 -44.625 -5.07 1 97.25 448 ASN A CA 1
ATOM 3398 C C . ASN A 1 448 ? -0.383 -45.25 -4.887 1 97.25 448 ASN A C 1
ATOM 3400 O O . ASN A 1 448 ? 0.225 -45.719 -5.855 1 97.25 448 ASN A O 1
ATOM 3404 N N . GLU A 1 449 ? 0.119 -45.344 -3.664 1 96.62 449 GLU A N 1
ATOM 3405 C CA . GLU A 1 449 ? 1.368 -46.031 -3.385 1 96.62 449 GLU A CA 1
ATOM 3406 C C . GLU A 1 449 ? 1.246 -47.531 -3.703 1 96.62 449 GLU A C 1
ATOM 3408 O O . GLU A 1 449 ? 2.125 -48.094 -4.348 1 96.62 449 GLU A O 1
ATOM 3413 N N . ILE A 1 450 ? 0.106 -48.125 -3.334 1 97.19 450 ILE A N 1
ATOM 3414 C CA . ILE A 1 450 ? -0.166 -49.531 -3.619 1 97.19 450 ILE A CA 1
ATOM 3415 C C . ILE A 1 450 ? -0.262 -49.75 -5.129 1 97.19 450 ILE A C 1
ATOM 3417 O O . ILE A 1 450 ? 0.296 -50.688 -5.664 1 97.19 450 ILE A O 1
ATOM 3421 N N . ALA A 1 451 ? -0.948 -48.781 -5.719 1 96.88 451 ALA A N 1
ATOM 3422 C CA . ALA A 1 451 ? -1.135 -48.875 -7.164 1 96.88 451 ALA A CA 1
ATOM 3423 C C . ALA A 1 451 ? 0.205 -48.844 -7.891 1 96.88 451 ALA A C 1
ATOM 3425 O O . ALA A 1 451 ? 0.438 -49.656 -8.805 1 96.88 451 ALA A O 1
ATOM 3426 N N . VAL A 1 452 ? 1.129 -47.938 -7.52 1 94.69 452 VAL A N 1
ATOM 3427 C CA . VAL A 1 452 ? 2.432 -47.844 -8.164 1 94.69 452 VAL A CA 1
ATOM 3428 C C . VAL A 1 452 ? 3.242 -49.094 -7.934 1 94.69 452 VAL A C 1
ATOM 3430 O O . VAL A 1 452 ? 3.844 -49.656 -8.867 1 94.69 452 VAL A O 1
ATOM 3433 N N . GLU A 1 453 ? 3.275 -49.688 -6.727 1 95.19 453 GLU A N 1
ATOM 3434 C CA . GLU A 1 453 ? 4.012 -50.906 -6.406 1 95.19 453 GLU A CA 1
ATOM 3435 C C . GLU A 1 453 ? 3.496 -52.094 -7.219 1 95.19 453 GLU A C 1
ATOM 3437 O O . GLU A 1 453 ? 4.285 -52.875 -7.738 1 95.19 453 GLU A O 1
ATOM 3442 N N . THR A 1 454 ? 2.16 -52.156 -7.355 1 96.5 454 THR A N 1
ATOM 3443 C CA . THR A 1 454 ? 1.54 -53.219 -8.102 1 96.5 454 THR A CA 1
ATOM 3444 C C . THR A 1 454 ? 1.853 -53.094 -9.594 1 96.5 454 THR A C 1
ATOM 3446 O O . THR A 1 454 ? 2.172 -54.094 -10.25 1 96.5 454 THR A O 1
ATOM 3449 N N . ALA A 1 455 ? 1.735 -51.875 -10.047 1 94.5 455 ALA A N 1
ATOM 3450 C CA . ALA A 1 455 ? 2.012 -51.656 -11.461 1 94.5 455 ALA A CA 1
ATOM 3451 C C . ALA A 1 455 ? 3.467 -51.969 -11.797 1 94.5 455 ALA A C 1
ATOM 3453 O O . ALA A 1 455 ? 3.76 -52.531 -12.859 1 94.5 455 ALA A O 1
ATOM 3454 N N . LYS A 1 456 ? 4.422 -51.656 -11.016 1 92.5 456 LYS A N 1
ATOM 3455 C CA . LYS A 1 456 ? 5.836 -51.969 -11.227 1 92.5 456 LYS A CA 1
ATOM 3456 C C . LYS A 1 456 ? 6.07 -53.469 -11.273 1 92.5 456 LYS A C 1
ATOM 3458 O O . LYS A 1 456 ? 6.812 -53.969 -12.125 1 92.5 456 LYS A O 1
ATOM 3463 N N . ALA A 1 457 ? 5.414 -54.25 -10.391 1 93.75 457 ALA A N 1
ATOM 3464 C CA . ALA A 1 457 ? 5.527 -55.719 -10.367 1 93.75 457 ALA A CA 1
ATOM 3465 C C . ALA A 1 457 ? 4.98 -56.312 -11.656 1 93.75 457 ALA A C 1
ATOM 3467 O O . ALA A 1 457 ? 5.598 -57.219 -12.234 1 93.75 457 ALA A O 1
ATOM 3468 N N . GLN A 1 458 ? 3.861 -55.781 -12.07 1 93.94 458 GLN A N 1
ATOM 3469 C CA . GLN A 1 458 ? 3.244 -56.312 -13.289 1 93.94 458 GLN A CA 1
ATOM 3470 C C . GLN A 1 458 ? 4.121 -56.031 -14.508 1 93.94 458 GLN A C 1
ATOM 3472 O O . GLN A 1 458 ? 4.23 -56.875 -15.406 1 93.94 458 GLN A O 1
ATOM 3477 N N . TYR A 1 459 ? 4.695 -54.875 -14.523 1 92.31 459 TYR A N 1
ATOM 3478 C CA . TYR A 1 459 ? 5.57 -54.531 -15.641 1 92.31 459 TYR A CA 1
ATOM 3479 C C . TYR A 1 459 ? 6.801 -55.438 -15.672 1 92.31 459 TYR A C 1
ATOM 3481 O O . TYR A 1 459 ? 7.184 -55.938 -16.734 1 92.31 459 TYR A O 1
ATOM 3489 N N . THR A 1 460 ? 7.406 -55.688 -14.539 1 90.06 460 THR A N 1
ATOM 3490 C CA . THR A 1 460 ? 8.609 -56.5 -14.461 1 90.06 460 THR A CA 1
ATOM 3491 C C . THR A 1 460 ? 8.312 -57.969 -14.812 1 90.06 460 THR A C 1
ATOM 3493 O O . THR A 1 460 ? 9.164 -58.688 -15.352 1 90.06 460 THR A O 1
ATOM 3496 N N . GLN A 1 461 ? 7.012 -58.344 -14.664 1 91.12 461 GLN A N 1
ATOM 3497 C CA . GLN A 1 461 ? 6.586 -59.719 -14.977 1 91.12 461 GLN A CA 1
ATOM 3498 C C . GLN A 1 461 ? 6.094 -59.812 -16.422 1 91.12 461 GLN A C 1
ATOM 3500 O O . GLN A 1 461 ? 5.766 -60.906 -16.891 1 91.12 461 GLN A O 1
ATOM 3505 N N . GLY A 1 462 ? 6.074 -58.688 -17.062 1 87.5 462 GLY A N 1
ATOM 3506 C CA . GLY A 1 462 ? 5.711 -58.656 -18.469 1 87.5 462 GLY A CA 1
ATOM 3507 C C . GLY A 1 462 ? 4.211 -58.656 -18.703 1 87.5 462 GLY A C 1
ATOM 3508 O O . GLY A 1 462 ? 3.748 -58.875 -19.828 1 87.5 462 GLY A O 1
ATOM 3509 N N . SER A 1 463 ? 3.461 -58.312 -17.641 1 88.25 463 SER A N 1
ATOM 3510 C CA . SER A 1 463 ? 2.012 -58.406 -17.734 1 88.25 463 SER A CA 1
ATOM 3511 C C . SER A 1 463 ? 1.358 -57.062 -17.984 1 88.25 463 SER A C 1
ATOM 3513 O O . SER A 1 463 ? 0.134 -56.969 -18.094 1 88.25 463 SER A O 1
ATOM 3515 N N . SER A 1 464 ? 2.111 -56 -17.969 1 86.56 464 SER A N 1
ATOM 3516 C CA . SER A 1 464 ? 1.534 -54.688 -18.203 1 86.56 464 SER A CA 1
ATOM 3517 C C . SER A 1 464 ? 2.541 -53.75 -18.859 1 86.56 464 SER A C 1
ATOM 3519 O O . SER A 1 464 ? 3.748 -54 -18.812 1 86.56 464 SER A O 1
ATOM 3521 N N . ASP A 1 465 ? 1.975 -52.719 -19.516 1 86.75 465 ASP A N 1
ATOM 3522 C CA . ASP A 1 465 ? 2.811 -51.75 -20.172 1 86.75 465 ASP A CA 1
ATOM 3523 C C . ASP A 1 465 ? 3.393 -50.75 -19.172 1 86.75 465 ASP A C 1
ATOM 3525 O O . ASP A 1 465 ? 2.812 -50.531 -18.109 1 86.75 465 ASP A O 1
ATOM 3529 N N . PHE A 1 466 ? 4.555 -50.156 -19.562 1 89.12 466 PHE A N 1
ATOM 3530 C CA . PHE A 1 466 ? 5.227 -49.219 -18.703 1 89.12 466 PHE A CA 1
ATOM 3531 C C . PHE A 1 466 ? 4.387 -47.938 -18.547 1 89.12 466 PHE A C 1
ATOM 3533 O O . PHE A 1 466 ? 4.496 -47.25 -17.531 1 89.12 466 PHE A O 1
ATOM 3540 N N . LEU A 1 467 ? 3.529 -47.656 -19.469 1 88.19 467 LEU A N 1
ATOM 3541 C CA . LEU A 1 467 ? 2.652 -46.5 -19.406 1 88.19 467 LEU A CA 1
ATOM 3542 C C . LEU A 1 467 ? 1.8 -46.531 -18.141 1 88.19 467 LEU A C 1
ATOM 3544 O O . LEU A 1 467 ? 1.509 -45.469 -17.562 1 88.19 467 LEU A O 1
ATOM 3548 N N . ASN A 1 468 ? 1.395 -47.719 -17.766 1 90.25 468 ASN A N 1
ATOM 3549 C CA . ASN A 1 468 ? 0.623 -47.844 -16.531 1 90.25 468 ASN A CA 1
ATOM 3550 C C . ASN A 1 468 ? 1.425 -47.406 -15.32 1 90.25 468 ASN A C 1
ATOM 3552 O O . ASN A 1 468 ? 0.903 -46.688 -14.453 1 90.25 468 ASN A O 1
ATOM 3556 N N . VAL A 1 469 ? 2.707 -47.781 -15.297 1 91.38 469 VAL A N 1
ATOM 3557 C CA . VAL A 1 469 ? 3.594 -47.375 -14.211 1 91.38 469 VAL A CA 1
ATOM 3558 C C . VAL A 1 469 ? 3.729 -45.875 -14.18 1 91.38 469 VAL A C 1
ATOM 3560 O O . VAL A 1 469 ? 3.572 -45.25 -13.125 1 91.38 469 VAL A O 1
ATOM 3563 N N . LEU A 1 470 ? 3.928 -45.312 -15.32 1 90.5 470 LEU A N 1
ATOM 3564 C CA . LEU A 1 470 ? 4.117 -43.875 -15.438 1 90.5 470 LEU A CA 1
ATOM 3565 C C . LEU A 1 470 ? 2.875 -43.125 -14.977 1 90.5 470 LEU A C 1
ATOM 3567 O O . LEU A 1 470 ? 2.98 -42.156 -14.227 1 90.5 470 LEU A O 1
ATOM 3571 N N . THR A 1 471 ? 1.779 -43.5 -15.367 1 90.31 471 THR A N 1
ATOM 3572 C CA . THR A 1 471 ? 0.511 -42.875 -15.031 1 90.31 471 THR A CA 1
ATOM 3573 C C . THR A 1 471 ? 0.28 -42.875 -13.523 1 90.31 471 THR A C 1
ATOM 3575 O O . THR A 1 471 ? -0.107 -41.875 -12.938 1 90.31 471 THR A O 1
ATOM 3578 N N . LEU A 1 472 ? 0.565 -44 -13.016 1 92 472 LEU A N 1
ATOM 3579 C CA . LEU A 1 472 ? 0.308 -44.156 -11.586 1 92 472 LEU A CA 1
ATOM 3580 C C . LEU A 1 472 ? 1.357 -43.406 -10.766 1 92 472 LEU A C 1
ATOM 3582 O O . LEU A 1 472 ? 1.055 -42.906 -9.688 1 92 472 LEU A O 1
ATOM 3586 N N . GLN A 1 473 ? 2.598 -43.312 -11.289 1 91.94 473 GLN A N 1
ATOM 3587 C CA . GLN A 1 473 ? 3.619 -42.5 -10.633 1 91.94 473 GLN A CA 1
ATOM 3588 C C . GLN A 1 473 ? 3.232 -41.031 -10.641 1 91.94 473 GLN A C 1
ATOM 3590 O O . GLN A 1 473 ? 3.424 -40.344 -9.648 1 91.94 473 GLN A O 1
ATOM 3595 N N . ASN A 1 474 ? 2.715 -40.594 -11.695 1 92.06 474 ASN A N 1
ATOM 3596 C CA . ASN A 1 474 ? 2.229 -39.219 -11.773 1 92.06 474 ASN A CA 1
ATOM 3597 C C . ASN A 1 474 ? 1.072 -38.969 -10.812 1 92.06 474 ASN A C 1
ATOM 3599 O O . ASN A 1 474 ? 1.008 -37.938 -10.164 1 92.06 474 ASN A O 1
ATOM 3603 N N . ALA A 1 475 ? 0.21 -39.938 -10.789 1 92.5 475 ALA A N 1
ATOM 3604 C CA . ALA A 1 475 ? -0.922 -39.812 -9.867 1 92.5 475 ALA A CA 1
ATOM 3605 C C . ALA A 1 475 ? -0.449 -39.75 -8.422 1 92.5 475 ALA A C 1
ATOM 3607 O O . ALA A 1 475 ? -0.99 -39 -7.617 1 92.5 475 ALA A O 1
ATOM 3608 N N . LEU A 1 476 ? 0.563 -40.562 -8.078 1 94.56 476 LEU A N 1
ATOM 3609 C CA . LEU A 1 476 ? 1.109 -40.562 -6.727 1 94.56 476 LEU A CA 1
ATOM 3610 C C . LEU A 1 476 ? 1.754 -39.219 -6.391 1 94.56 476 LEU A C 1
ATOM 3612 O O . LEU A 1 476 ? 1.468 -38.625 -5.344 1 94.56 476 LEU A O 1
ATOM 3616 N N . LEU A 1 477 ? 2.596 -38.719 -7.27 1 93.25 477 LEU A N 1
ATOM 3617 C CA . LEU A 1 477 ? 3.223 -37.406 -7.02 1 93.25 477 LEU A CA 1
ATOM 3618 C C . LEU A 1 477 ? 2.168 -36.312 -6.852 1 93.25 477 LEU A C 1
ATOM 3620 O O . LEU A 1 477 ? 2.281 -35.469 -5.961 1 93.25 477 LEU A O 1
ATOM 3624 N N . SER A 1 478 ? 1.184 -36.344 -7.68 1 94.44 478 SER A N 1
ATOM 3625 C CA . SER A 1 478 ? 0.114 -35.375 -7.617 1 94.44 478 SER A CA 1
ATOM 3626 C C . SER A 1 478 ? -0.622 -35.438 -6.285 1 94.44 478 SER A C 1
ATOM 3628 O O . SER A 1 478 ? -0.879 -34.406 -5.664 1 94.44 478 SER A O 1
ATOM 3630 N N . SER A 1 479 ? -0.946 -36.625 -5.922 1 96.69 479 SER A N 1
ATOM 3631 C CA . SER A 1 479 ? -1.673 -36.781 -4.664 1 96.69 479 SER A CA 1
ATOM 3632 C C . SER A 1 479 ? -0.791 -36.406 -3.473 1 96.69 479 SER A C 1
ATOM 3634 O O . SER A 1 479 ? -1.269 -35.844 -2.486 1 96.69 479 SER A O 1
ATOM 3636 N N . GLN A 1 480 ? 0.476 -36.75 -3.525 1 96.62 480 GLN A N 1
ATOM 3637 C CA . GLN A 1 480 ? 1.412 -36.375 -2.471 1 96.62 480 GLN A CA 1
ATOM 3638 C C . GLN A 1 480 ? 1.524 -34.875 -2.348 1 96.62 480 GLN A C 1
ATOM 3640 O O . GLN A 1 480 ? 1.482 -34.312 -1.242 1 96.62 480 GLN A O 1
ATOM 3645 N N . SER A 1 481 ? 1.653 -34.188 -3.418 1 96.88 481 SER A N 1
ATOM 3646 C CA . SER A 1 481 ? 1.719 -32.75 -3.436 1 96.88 481 SER A CA 1
ATOM 3647 C C . SER A 1 481 ? 0.438 -32.125 -2.885 1 96.88 481 SER A C 1
ATOM 3649 O O . SER A 1 481 ? 0.488 -31.172 -2.096 1 96.88 481 SER A O 1
ATOM 3651 N N . ALA A 1 482 ? -0.648 -32.656 -3.297 1 97.25 482 ALA A N 1
ATOM 3652 C CA . ALA A 1 482 ? -1.94 -32.188 -2.828 1 97.25 482 ALA A CA 1
ATOM 3653 C C . ALA A 1 482 ? -2.086 -32.375 -1.321 1 97.25 482 ALA A C 1
ATOM 3655 O O . ALA A 1 482 ? -2.67 -31.516 -0.636 1 97.25 482 ALA A O 1
ATOM 3656 N N . LEU A 1 483 ? -1.58 -33.5 -0.842 1 98.12 483 LEU A N 1
ATOM 3657 C CA . LEU A 1 483 ? -1.65 -33.75 0.591 1 98.12 483 LEU A CA 1
ATOM 3658 C C . LEU A 1 483 ? -0.831 -32.719 1.372 1 98.12 483 LEU A C 1
ATOM 3660 O O . LEU A 1 483 ? -1.272 -32.25 2.412 1 98.12 483 LEU A O 1
ATOM 3664 N N . VAL A 1 484 ? 0.367 -32.406 0.885 1 98.19 484 VAL A N 1
ATOM 3665 C CA . VAL A 1 484 ? 1.205 -31.406 1.534 1 98.19 484 VAL A CA 1
ATOM 3666 C C . VAL A 1 484 ? 0.471 -30.062 1.575 1 98.19 484 VAL A C 1
ATOM 3668 O O . VAL A 1 484 ? 0.414 -29.422 2.621 1 98.19 484 VAL A O 1
ATOM 3671 N N . ASP A 1 485 ? -0.143 -29.688 0.469 1 97.75 485 ASP A N 1
ATOM 3672 C CA . ASP A 1 485 ? -0.89 -28.438 0.386 1 97.75 485 ASP A CA 1
ATOM 3673 C C . ASP A 1 485 ? -2.076 -28.438 1.348 1 97.75 485 ASP A C 1
ATOM 3675 O O . ASP A 1 485 ? -2.34 -27.438 2.02 1 97.75 485 ASP A O 1
ATOM 3679 N N . ALA A 1 486 ? -2.719 -29.531 1.351 1 98.31 486 ALA A N 1
ATOM 3680 C CA . ALA A 1 486 ? -3.883 -29.641 2.227 1 98.31 486 ALA A CA 1
ATOM 3681 C C . ALA A 1 486 ? -3.471 -29.578 3.695 1 98.31 486 ALA A C 1
ATOM 3683 O O . ALA A 1 486 ? -4.172 -28.984 4.516 1 98.31 486 ALA A O 1
ATOM 3684 N N . THR A 1 487 ? -2.398 -30.219 3.992 1 98.25 487 THR A N 1
ATOM 3685 C CA . THR A 1 487 ? -1.889 -30.188 5.359 1 98.25 487 THR A CA 1
ATOM 3686 C C . THR A 1 487 ? -1.538 -28.75 5.766 1 98.25 487 THR A C 1
ATOM 3688 O O . THR A 1 487 ? -1.9 -28.312 6.852 1 98.25 487 THR A O 1
ATOM 3691 N N . ALA A 1 488 ? -0.857 -28.031 4.934 1 98.5 488 ALA A N 1
ATOM 3692 C CA . ALA A 1 488 ? -0.537 -26.625 5.176 1 98.5 488 ALA A CA 1
ATOM 3693 C C . ALA A 1 488 ? -1.806 -25.797 5.285 1 98.5 488 ALA A C 1
ATOM 3695 O O . ALA A 1 488 ? -1.867 -24.844 6.082 1 98.5 488 ALA A O 1
ATOM 3696 N N . HIS A 1 489 ? -2.771 -26.156 4.48 1 98.25 489 HIS A N 1
ATOM 3697 C CA . HIS A 1 489 ? -4.031 -25.422 4.48 1 98.25 489 HIS A CA 1
ATOM 3698 C C . HIS A 1 489 ? -4.766 -25.594 5.809 1 98.25 489 HIS A C 1
ATOM 3700 O O . HIS A 1 489 ? -5.457 -24.672 6.262 1 98.25 489 HIS A O 1
ATOM 3706 N N . VAL A 1 490 ? -4.645 -26.75 6.414 1 98.38 490 VAL A N 1
ATOM 3707 C CA . VAL A 1 490 ? -5.23 -26.938 7.738 1 98.38 490 VAL A CA 1
ATOM 3708 C C . VAL A 1 490 ? -4.59 -25.969 8.734 1 98.38 490 VAL A C 1
ATOM 3710 O O . VAL A 1 490 ? -5.289 -25.219 9.43 1 98.38 490 VAL A O 1
ATOM 3713 N N . ALA A 1 491 ? -3.301 -25.938 8.773 1 98.5 491 ALA A N 1
ATOM 3714 C CA . ALA A 1 491 ? -2.6 -25.016 9.664 1 98.5 491 ALA A CA 1
ATOM 3715 C C . ALA A 1 491 ? -2.922 -23.562 9.312 1 98.5 491 ALA A C 1
ATOM 3717 O O . ALA A 1 491 ? -3.156 -22.734 10.203 1 98.5 491 ALA A O 1
ATOM 3718 N N . GLY A 1 492 ? -2.934 -23.266 8.023 1 98.5 492 GLY A N 1
ATOM 3719 C CA . GLY A 1 492 ? -3.283 -21.938 7.566 1 98.5 492 GLY A CA 1
ATOM 3720 C C . GLY A 1 492 ? -4.691 -21.516 7.953 1 98.5 492 GLY A C 1
ATOM 3721 O O . GLY A 1 492 ? -4.945 -20.344 8.25 1 98.5 492 GLY A O 1
ATOM 3722 N N . SER A 1 493 ? -5.562 -22.469 7.906 1 98.12 493 SER A N 1
ATOM 3723 C CA . SER A 1 493 ? -6.949 -22.156 8.25 1 98.12 493 SER A CA 1
ATOM 3724 C C . SER A 1 493 ? -7.082 -21.781 9.727 1 98.12 493 SER A C 1
ATOM 3726 O O . SER A 1 493 ? -7.918 -20.953 10.086 1 98.12 493 SER A O 1
ATOM 3728 N N . VAL A 1 494 ? -6.258 -22.375 10.578 1 97.69 494 VAL A N 1
ATOM 3729 C CA . VAL A 1 494 ? -6.227 -22 11.984 1 97.69 494 VAL A CA 1
ATOM 3730 C C . VAL A 1 494 ? -5.738 -20.547 12.109 1 97.69 494 VAL A C 1
ATOM 3732 O O . VAL A 1 494 ? -6.309 -19.766 12.867 1 97.69 494 VAL A O 1
ATOM 3735 N N . THR A 1 495 ? -4.688 -20.234 11.367 1 97.81 495 THR A N 1
ATOM 3736 C CA . THR A 1 495 ? -4.16 -18.875 11.352 1 97.81 495 THR A CA 1
ATOM 3737 C C . THR A 1 495 ? -5.234 -17.875 10.914 1 97.81 495 THR A C 1
ATOM 3739 O O . THR A 1 495 ? -5.395 -16.828 11.531 1 97.81 495 THR A O 1
ATOM 3742 N N . HIS A 1 496 ? -5.977 -18.219 9.867 1 97.56 496 HIS A N 1
ATOM 3743 C CA . HIS A 1 496 ? -7.043 -17.359 9.359 1 97.56 496 HIS A CA 1
ATOM 3744 C C . HIS A 1 496 ? -8.172 -17.234 10.375 1 97.56 496 HIS A C 1
ATOM 3746 O O . HIS A 1 496 ? -8.789 -16.172 10.492 1 97.56 496 HIS A O 1
ATOM 3752 N N . LEU A 1 497 ? -8.453 -18.312 11.031 1 97 497 LEU A N 1
ATOM 3753 C CA . LEU A 1 497 ? -9.5 -18.312 12.039 1 97 497 LEU A CA 1
ATOM 3754 C C . LEU A 1 497 ? -9.164 -17.344 13.172 1 97 497 LEU A C 1
ATOM 3756 O O . LEU A 1 497 ? -10 -16.531 13.578 1 97 497 LEU A O 1
ATOM 3760 N N . TYR A 1 498 ? -8 -17.375 13.648 1 97 498 TYR A N 1
ATOM 3761 C CA . TYR A 1 498 ? -7.609 -16.5 14.75 1 97 498 TYR A CA 1
ATOM 3762 C C . TYR A 1 498 ? -7.527 -15.047 14.289 1 97 498 TYR A C 1
ATOM 3764 O O . TYR A 1 498 ? -7.801 -14.133 15.062 1 97 498 TYR A O 1
ATOM 3772 N N . ARG A 1 499 ? -7.113 -14.828 13 1 96.94 499 ARG A N 1
ATOM 3773 C CA . ARG A 1 499 ? -7.199 -13.477 12.453 1 96.94 499 ARG A CA 1
ATOM 3774 C C . ARG A 1 499 ? -8.641 -12.977 12.445 1 96.94 499 ARG A C 1
ATOM 3776 O O . ARG A 1 499 ? -8.906 -11.828 12.797 1 96.94 499 ARG A O 1
ATOM 3783 N N . ALA A 1 500 ? -9.547 -13.828 12.078 1 96.81 500 ALA A N 1
ATOM 3784 C CA . ALA A 1 500 ? -10.961 -13.477 11.945 1 96.81 500 ALA A CA 1
ATOM 3785 C C . ALA A 1 500 ? -11.594 -13.195 13.305 1 96.81 500 ALA A C 1
ATOM 3787 O O . ALA A 1 500 ? -12.383 -12.266 13.453 1 96.81 500 ALA A O 1
ATOM 3788 N N . VAL A 1 501 ? -11.25 -14.031 14.312 1 95.38 501 VAL A N 1
ATOM 3789 C CA . VAL A 1 501 ? -11.852 -13.867 15.633 1 95.38 501 VAL A CA 1
ATOM 3790 C C . VAL A 1 501 ? -11.227 -12.664 16.328 1 95.38 501 VAL A C 1
ATOM 3792 O O . VAL A 1 501 ? -11.836 -12.078 17.234 1 95.38 501 VAL A O 1
ATOM 3795 N N . GLY A 1 502 ? -10.047 -12.312 15.852 1 94.06 502 GLY A N 1
ATOM 3796 C CA . GLY A 1 502 ? -9.375 -11.18 16.453 1 94.06 502 GLY A CA 1
ATOM 3797 C C . GLY A 1 502 ? -8.664 -11.531 17.75 1 94.06 502 GLY A C 1
ATOM 3798 O O . GLY A 1 502 ? -8.539 -12.711 18.094 1 94.06 502 GLY A O 1
ATOM 3799 N N . GLY A 1 503 ? -8.094 -10.625 18.422 1 87.44 503 GLY A N 1
ATOM 3800 C CA . GLY A 1 503 ? -7.25 -10.852 19.578 1 87.44 503 GLY A CA 1
ATOM 3801 C C . GLY A 1 503 ? -5.781 -11.016 19.234 1 87.44 503 GLY A C 1
ATOM 3802 O O . GLY A 1 503 ? -5.371 -10.734 18.109 1 87.44 503 GLY A O 1
ATOM 3803 N N . GLY A 1 504 ? -5.043 -11.328 20.281 1 90.69 504 GLY A N 1
ATOM 3804 C CA . GLY A 1 504 ? -3.611 -11.477 20.062 1 90.69 504 GLY A CA 1
ATOM 3805 C C . GLY A 1 504 ? -2.82 -10.227 20.391 1 90.69 504 GLY A C 1
ATOM 3806 O O . GLY A 1 504 ? -1.587 -10.25 20.406 1 90.69 504 GLY A O 1
ATOM 3807 N N . TRP A 1 505 ? -3.576 -9.164 20.625 1 94.12 505 TRP A N 1
ATOM 3808 C CA . TRP A 1 505 ? -2.916 -7.891 20.875 1 94.12 505 TRP A CA 1
ATOM 3809 C C . TRP A 1 505 ? -2.865 -7.598 22.375 1 94.12 505 TRP A C 1
ATOM 3811 O O . TRP A 1 505 ? -2.129 -6.711 22.812 1 94.12 505 TRP A O 1
ATOM 3821 N N . GLU A 1 506 ? -3.533 -8.352 23.281 1 94 506 GLU A N 1
ATOM 3822 C CA . GLU A 1 506 ? -3.793 -8.031 24.672 1 94 506 GLU A CA 1
ATOM 3823 C C . GLU A 1 506 ? -2.496 -7.98 25.484 1 94 506 GLU A C 1
ATOM 3825 O O . GLU A 1 506 ? -2.365 -7.172 26.406 1 94 506 GLU A O 1
ATOM 3830 N N . ASP A 1 507 ? -1.562 -8.781 25.109 1 92.94 507 ASP A N 1
ATOM 3831 C CA . ASP A 1 507 ? -0.312 -8.82 25.859 1 92.94 507 ASP A CA 1
ATOM 3832 C C . ASP A 1 507 ? 0.615 -7.68 25.438 1 92.94 507 ASP A C 1
ATOM 3834 O O . ASP A 1 507 ? 1.268 -7.059 26.281 1 92.94 507 ASP A O 1
ATOM 3838 N N . ILE A 1 508 ? 0.653 -7.371 24.203 1 94.88 508 ILE A N 1
ATOM 3839 C CA . ILE A 1 508 ? 1.612 -6.41 23.672 1 94.88 508 ILE A CA 1
ATOM 3840 C C . ILE A 1 508 ? 1.061 -4.992 23.812 1 94.88 508 ILE A C 1
ATOM 3842 O O . ILE A 1 508 ? 1.789 -4.074 24.188 1 94.88 508 ILE A O 1
ATOM 3846 N N . TYR A 1 509 ? -0.215 -4.883 23.516 1 95.75 509 TYR A N 1
ATOM 3847 C CA . TYR A 1 509 ? -0.884 -3.594 23.641 1 95.75 509 TYR A CA 1
ATOM 3848 C C . TYR A 1 509 ? -2.105 -3.705 24.547 1 95.75 509 TYR A C 1
ATOM 3850 O O . TYR A 1 509 ? -3.24 -3.543 24.094 1 95.75 509 TYR A O 1
ATOM 3858 N N . PRO A 1 510 ? -1.869 -3.768 25.828 1 93.88 510 PRO A N 1
ATOM 3859 C CA . PRO A 1 510 ? -2.982 -3.947 26.766 1 93.88 510 PRO A CA 1
ATOM 3860 C C . PRO A 1 510 ? -3.865 -2.707 26.875 1 93.88 510 PRO A C 1
ATOM 3862 O O . PRO A 1 510 ? -3.402 -1.59 26.641 1 93.88 510 PRO A O 1
ATOM 3865 N N . GLN A 1 511 ? -5.094 -3.021 27.172 1 89.31 511 GLN A N 1
ATOM 3866 C CA . GLN A 1 511 ? -6.016 -1.919 27.422 1 89.31 511 GLN A CA 1
ATOM 3867 C C . GLN A 1 511 ? -5.711 -1.244 28.766 1 89.31 511 GLN A C 1
ATOM 3869 O O . GLN A 1 511 ? -5.43 -1.918 29.75 1 89.31 511 GLN A O 1
ATOM 3874 N N . LYS A 1 512 ? -5.414 -0.011 28.703 1 72.88 512 LYS A N 1
ATOM 3875 C CA . LYS A 1 512 ? -5.164 0.71 29.953 1 72.88 512 LYS A CA 1
ATOM 3876 C C . LYS A 1 512 ? -6.371 0.625 30.891 1 72.88 512 LYS A C 1
ATOM 3878 O O . LYS A 1 512 ? -7.512 0.8 30.453 1 72.88 512 LYS A O 1
ATOM 3883 N N . GLN A 1 513 ? -6.355 -0.183 31.922 1 57.84 513 GLN A N 1
ATOM 3884 C CA . GLN A 1 513 ? -7.426 -0.308 32.906 1 57.84 513 GLN A CA 1
ATOM 3885 C C . GLN A 1 513 ? -7.867 1.062 33.406 1 57.84 513 GLN A C 1
ATOM 3887 O O . GLN A 1 513 ? -7.031 1.912 33.719 1 57.84 513 GLN A O 1
ATOM 3892 N N . LYS A 1 514 ? -9.016 1.526 33.062 1 49.25 514 LYS A N 1
ATOM 3893 C CA . LYS A 1 514 ? -9.602 2.656 33.781 1 49.25 514 LYS A CA 1
ATOM 3894 C C . LYS A 1 514 ? -9.383 2.52 35.281 1 49.25 514 LYS A C 1
ATOM 3896 O O . LYS A 1 514 ? -9.766 1.516 35.906 1 49.25 514 LYS A O 1
ATOM 3901 N N . THR A 1 515 ? -8.281 3.033 35.781 1 39.25 515 THR A N 1
ATOM 3902 C CA . THR A 1 515 ? -8.234 3.145 37.219 1 39.25 515 THR A CA 1
ATOM 3903 C C . THR A 1 515 ? -9.578 3.639 37.781 1 39.25 515 THR A C 1
ATOM 3905 O O . THR A 1 515 ? -10.07 4.691 37.344 1 39.25 515 THR A O 1
ATOM 3908 N N . LYS A 1 516 ? -10.492 2.799 38.125 1 41.06 516 LYS A N 1
ATOM 3909 C CA . LYS A 1 516 ? -11.57 3.27 39 1 41.06 516 LYS A CA 1
ATOM 3910 C C . LYS A 1 516 ? -11.039 4.184 40.094 1 41.06 516 LYS A C 1
ATOM 3912 O O . LYS A 1 516 ? -10.211 3.768 40.906 1 41.06 516 LYS A O 1
ATOM 3917 N N . LYS A 1 517 ? -10.953 5.449 39.938 1 37.34 517 LYS A N 1
ATOM 3918 C CA . LYS A 1 517 ? -10.93 6.332 41.094 1 37.34 517 LYS A CA 1
ATOM 3919 C C . LYS A 1 517 ? -11.969 5.898 42.156 1 37.34 517 LYS A C 1
ATOM 3921 O O . LYS A 1 517 ? -13.148 5.746 41.812 1 37.34 517 LYS A O 1
ATOM 3926 N N . ARG A 1 518 ? -11.75 5.168 43.156 1 34.22 518 ARG A N 1
ATOM 3927 C CA . ARG A 1 518 ? -12.594 5.234 44.344 1 34.22 518 ARG A CA 1
ATOM 3928 C C . ARG A 1 518 ? -13.062 6.66 44.594 1 34.22 518 ARG A C 1
ATOM 3930 O O . ARG A 1 518 ? -12.25 7.578 44.719 1 34.22 518 ARG A O 1
ATOM 3937 N N . ALA A 1 519 ? -14.281 6.969 44.406 1 29.12 519 ALA A N 1
ATOM 3938 C CA . ALA A 1 519 ? -14.906 8 45.25 1 29.12 519 ALA A CA 1
ATOM 3939 C C . ALA A 1 519 ? -14.797 7.668 46.719 1 29.12 519 ALA A C 1
ATOM 3941 O O . ALA A 1 519 ? -15 6.523 47.125 1 29.12 519 ALA A O 1
ATOM 3942 N N . MET B 1 1 ? 51.344 81.188 6.184 1 29.06 1 MET B N 1
ATOM 3943 C CA . MET B 1 1 ? 51.156 79.875 5.57 1 29.06 1 MET B CA 1
ATOM 3944 C C . MET B 1 1 ? 49.969 79.125 6.219 1 29.06 1 MET B C 1
ATOM 3946 O O . MET B 1 1 ? 49.969 78.938 7.438 1 29.06 1 MET B O 1
ATOM 3950 N N . PRO B 1 2 ? 48.688 79.188 5.695 1 35.31 2 PRO B N 1
ATOM 3951 C CA . PRO B 1 2 ? 47.375 78.812 6.238 1 35.31 2 PRO B CA 1
ATOM 3952 C C . PRO B 1 2 ? 47.219 77.312 6.379 1 35.31 2 PRO B C 1
ATOM 3954 O O . PRO B 1 2 ? 47.625 76.562 5.504 1 35.31 2 PRO B O 1
ATOM 3957 N N . VAL B 1 3 ? 47.375 76.75 7.586 1 35.75 3 VAL B N 1
ATOM 3958 C CA . VAL B 1 3 ? 47.25 75.375 7.996 1 35.75 3 VAL B CA 1
ATOM 3959 C C . VAL B 1 3 ? 45.812 74.875 7.77 1 35.75 3 VAL B C 1
ATOM 3961 O O . VAL B 1 3 ? 44.875 75.438 8.305 1 35.75 3 VAL B O 1
ATOM 3964 N N . THR B 1 4 ? 45.5 74.312 6.605 1 34.06 4 THR B N 1
ATOM 3965 C CA . THR B 1 4 ? 44.25 73.688 6.16 1 34.06 4 THR B CA 1
ATOM 3966 C C . THR B 1 4 ? 43.875 72.5 7.035 1 34.06 4 THR B C 1
ATOM 3968 O O . THR B 1 4 ? 44.656 71.562 7.184 1 34.06 4 THR B O 1
ATOM 3971 N N . ARG B 1 5 ? 43.031 72.75 8.125 1 37.34 5 ARG B N 1
ATOM 3972 C CA . ARG B 1 5 ? 42.469 71.75 9.039 1 37.34 5 ARG B CA 1
ATOM 3973 C C . ARG B 1 5 ? 41.656 70.688 8.289 1 37.34 5 ARG B C 1
ATOM 3975 O O . ARG B 1 5 ? 40.656 71.062 7.617 1 37.34 5 ARG B O 1
ATOM 3982 N N . ALA B 1 6 ? 42.281 69.562 7.809 1 40.16 6 ALA B N 1
ATOM 3983 C CA . ALA B 1 6 ? 41.625 68.438 7.188 1 40.16 6 ALA B CA 1
ATOM 3984 C C . ALA B 1 6 ? 40.562 67.812 8.094 1 40.16 6 ALA B C 1
ATOM 3986 O O . ALA B 1 6 ? 40.812 67.562 9.258 1 40.16 6 ALA B O 1
ATOM 3987 N N . MET B 1 7 ? 39.281 68.25 7.844 1 35.53 7 MET B N 1
ATOM 3988 C CA . MET B 1 7 ? 38.062 67.688 8.469 1 35.53 7 MET B CA 1
ATOM 3989 C C . MET B 1 7 ? 37.969 66.188 8.344 1 35.53 7 MET B C 1
ATOM 3991 O O . MET B 1 7 ? 38.219 65.625 7.27 1 35.53 7 MET B O 1
ATOM 3995 N N . SER B 1 8 ? 38.312 65.438 9.422 1 35.97 8 SER B N 1
ATOM 3996 C CA . SER B 1 8 ? 38.281 64 9.609 1 35.97 8 SER B CA 1
ATOM 3997 C C . SER B 1 8 ? 36.875 63.438 9.336 1 35.97 8 SER B C 1
ATOM 3999 O O . SER B 1 8 ? 35.969 63.625 10.125 1 35.97 8 SER B O 1
ATOM 4001 N N . GLY B 1 9 ? 36.312 63.406 8.086 1 36.53 9 GLY B N 1
ATOM 4002 C CA . GLY B 1 9 ? 35.031 62.875 7.637 1 36.53 9 GLY B CA 1
ATOM 4003 C C . GLY B 1 9 ? 34.906 61.375 7.848 1 36.53 9 GLY B C 1
ATOM 4004 O O . GLY B 1 9 ? 33.906 60.781 7.43 1 36.53 9 GLY B O 1
ATOM 4005 N N . SER B 1 10 ? 35.969 60.625 8.258 1 44.25 10 SER B N 1
ATOM 4006 C CA . SER B 1 10 ? 35.906 59.188 8.008 1 44.25 10 SER B CA 1
ATOM 4007 C C . SER B 1 10 ? 35 58.5 9.023 1 44.25 10 SER B C 1
ATOM 4009 O O . SER B 1 10 ? 34.75 57.312 8.914 1 44.25 10 SER B O 1
ATOM 4011 N N . ASN B 1 11 ? 34.75 59.125 10.172 1 44.34 11 ASN B N 1
ATOM 4012 C CA . ASN B 1 11 ? 34.188 58.281 11.211 1 44.34 11 ASN B CA 1
ATOM 4013 C C . ASN B 1 11 ? 32.688 58.062 11.008 1 44.34 11 ASN B C 1
ATOM 4015 O O . ASN B 1 11 ? 32.062 57.281 11.742 1 44.34 11 ASN B O 1
ATOM 4019 N N . ALA B 1 12 ? 31.953 58.875 10.172 1 47.56 12 ALA B N 1
ATOM 4020 C CA . ALA B 1 12 ? 30.5 58.75 10.07 1 47.56 12 ALA B CA 1
ATOM 4021 C C . ALA B 1 12 ? 30.109 57.5 9.266 1 47.56 12 ALA B C 1
ATOM 4023 O O . ALA B 1 12 ? 29.078 56.875 9.531 1 47.56 12 ALA B O 1
ATOM 4024 N N . VAL B 1 13 ? 31.047 57.125 8.367 1 47.81 13 VAL B N 1
ATOM 4025 C CA . VAL B 1 13 ? 30.672 56 7.531 1 47.81 13 VAL B CA 1
ATOM 4026 C C . VAL B 1 13 ? 30.734 54.688 8.344 1 47.81 13 VAL B C 1
ATOM 4028 O O . VAL B 1 13 ? 29.922 53.781 8.133 1 47.81 13 VAL B O 1
ATOM 4031 N N . LYS B 1 14 ? 31.594 54.625 9.375 1 49.88 14 LYS B N 1
ATOM 4032 C CA . LYS B 1 14 ? 31.734 53.375 10.133 1 49.88 14 LYS B CA 1
ATOM 4033 C C . LYS B 1 14 ? 30.531 53.125 11.039 1 49.88 14 LYS B C 1
ATOM 4035 O O . LYS B 1 14 ? 30.156 52 11.281 1 49.88 14 LYS B O 1
ATOM 4040 N N . ARG B 1 15 ? 29.859 54.156 11.484 1 50.78 15 ARG B N 1
ATOM 4041 C CA . ARG B 1 15 ? 28.734 53.969 12.398 1 50.78 15 ARG B CA 1
ATOM 4042 C C . ARG B 1 15 ? 27.5 53.531 11.641 1 50.78 15 ARG B C 1
ATOM 4044 O O . ARG B 1 15 ? 26.641 52.844 12.211 1 50.78 15 ARG B O 1
ATOM 4051 N N . LEU B 1 16 ? 27.438 53.906 10.352 1 48.41 16 LEU B N 1
ATOM 4052 C CA . LEU B 1 16 ? 26.25 53.469 9.625 1 48.41 16 LEU B CA 1
ATOM 4053 C C . LEU B 1 16 ? 26.406 52.031 9.172 1 48.41 16 LEU B C 1
ATOM 4055 O O . LEU B 1 16 ? 25.406 51.375 8.844 1 48.41 16 LEU B O 1
ATOM 4059 N N . LEU B 1 17 ? 27.672 51.562 9.078 1 50.88 17 LEU B N 1
ATOM 4060 C CA . LEU B 1 17 ? 27.859 50.219 8.57 1 50.88 17 LEU B CA 1
ATOM 4061 C C . LEU B 1 17 ? 27.516 49.188 9.641 1 50.88 17 LEU B C 1
ATOM 4063 O O . LEU B 1 17 ? 27.297 48 9.328 1 50.88 17 LEU B O 1
ATOM 4067 N N . LEU B 1 18 ? 27.484 49.594 10.906 1 50.75 18 LEU B N 1
ATOM 4068 C CA . LEU B 1 18 ? 27.297 48.594 11.945 1 50.75 18 LEU B CA 1
ATOM 4069 C C . LEU B 1 18 ? 25.859 48.062 11.945 1 50.75 18 LEU B C 1
ATOM 4071 O O . LEU B 1 18 ? 25.641 46.844 12.086 1 50.75 18 LEU B O 1
ATOM 4075 N N . PRO B 1 19 ? 24.938 49 11.812 1 53.69 19 PRO B N 1
ATOM 4076 C CA . PRO B 1 19 ? 23.609 48.344 11.852 1 53.69 19 PRO B CA 1
ATOM 4077 C C . PRO B 1 19 ? 23.344 47.469 10.633 1 53.69 19 PRO B C 1
ATOM 4079 O O . PRO B 1 19 ? 22.594 46.5 10.727 1 53.69 19 PRO B O 1
ATOM 4082 N N . GLY B 1 20 ? 23.938 47.812 9.531 1 51.59 20 GLY B N 1
ATOM 4083 C CA . GLY B 1 20 ? 23.75 46.969 8.352 1 51.59 20 GLY B CA 1
ATOM 4084 C C . GLY B 1 20 ? 24.312 45.594 8.516 1 51.59 20 GLY B C 1
ATOM 4085 O O . GLY B 1 20 ? 23.719 44.625 8.039 1 51.59 20 GLY B O 1
ATOM 4086 N N . LEU B 1 21 ? 25.516 45.5 9.031 1 54.56 21 LEU B N 1
ATOM 4087 C CA . LEU B 1 21 ? 26.172 44.219 9.195 1 54.56 21 LEU B CA 1
ATOM 4088 C C . LEU B 1 21 ? 25.422 43.375 10.211 1 54.56 21 LEU B C 1
ATOM 4090 O O . LEU B 1 21 ? 25.359 42.125 10.062 1 54.56 21 LEU B O 1
ATOM 4094 N N . SER B 1 22 ? 24.891 43.906 11.25 1 52.34 22 SER B N 1
ATOM 4095 C CA . SER B 1 22 ? 24.141 43.125 12.227 1 52.34 22 SER B CA 1
ATOM 4096 C C . SER B 1 22 ? 22.875 42.531 11.602 1 52.34 22 SER B C 1
ATOM 4098 O O . SER B 1 22 ? 22.438 41.438 11.961 1 52.34 22 SER B O 1
ATOM 4100 N N . MET B 1 23 ? 22.312 43.344 10.734 1 52.41 23 MET B N 1
ATOM 4101 C CA . MET B 1 23 ? 21.109 42.844 10.07 1 52.41 23 MET B CA 1
ATOM 4102 C C . MET B 1 23 ? 21.453 41.656 9.164 1 52.41 23 MET B C 1
ATOM 4104 O O . MET B 1 23 ? 20.656 40.75 9 1 52.41 23 MET B O 1
ATOM 4108 N N . LEU B 1 24 ? 22.594 41.75 8.523 1 52.88 24 LEU B N 1
ATOM 4109 C CA . LEU B 1 24 ? 22.984 40.656 7.648 1 52.88 24 LEU B CA 1
ATOM 4110 C C . LEU B 1 24 ? 23.312 39.406 8.453 1 52.88 24 LEU B C 1
ATOM 4112 O O . LEU B 1 24 ? 23.125 38.281 7.969 1 52.88 24 LEU B O 1
ATOM 4116 N N . ALA B 1 25 ? 23.891 39.531 9.586 1 52.84 25 ALA B N 1
ATOM 4117 C CA . ALA B 1 25 ? 24.203 38.375 10.414 1 52.84 25 ALA B CA 1
ATOM 4118 C C . ALA B 1 25 ? 22.938 37.656 10.852 1 52.84 25 ALA B C 1
ATOM 4120 O O . ALA B 1 25 ? 22.953 36.438 11.07 1 52.84 25 ALA B O 1
ATOM 4121 N N . LEU B 1 26 ? 21.859 38.344 11 1 52.84 26 LEU B N 1
ATOM 4122 C CA . LEU B 1 26 ? 20.609 37.719 11.438 1 52.84 26 LEU B CA 1
ATOM 4123 C C . LEU B 1 26 ? 20 36.875 10.312 1 52.84 26 LEU B C 1
ATOM 4125 O O . LEU B 1 26 ? 19.141 36 10.57 1 52.84 26 LEU B O 1
ATOM 4129 N N . ALA B 1 27 ? 20.297 37.25 9.078 1 54.34 27 ALA B N 1
ATOM 4130 C CA . ALA B 1 27 ? 19.766 36.5 7.949 1 54.34 27 ALA B CA 1
ATOM 4131 C C . ALA B 1 27 ? 20.281 35.062 7.941 1 54.34 27 ALA B C 1
ATOM 4133 O O . ALA B 1 27 ? 19.766 34.219 7.219 1 54.34 27 ALA B O 1
ATOM 4134 N N . ALA B 1 28 ? 21.234 34.875 8.75 1 62.94 28 ALA B N 1
ATOM 4135 C CA . ALA B 1 28 ? 21.906 33.594 8.594 1 62.94 28 ALA B CA 1
ATOM 4136 C C . ALA B 1 28 ? 21.359 32.562 9.57 1 62.94 28 ALA B C 1
ATOM 4138 O O . ALA B 1 28 ? 21.703 31.375 9.484 1 62.94 28 ALA B O 1
ATOM 4139 N N . CYS B 1 29 ? 20.312 32.844 10.445 1 79.38 29 CYS B N 1
ATOM 4140 C CA . CYS B 1 29 ? 19.969 31.859 11.453 1 79.38 29 CYS B CA 1
ATOM 4141 C C . CYS B 1 29 ? 18.719 31.078 11.047 1 79.38 29 CYS B C 1
ATOM 4143 O O . CYS B 1 29 ? 17.656 31.672 10.844 1 79.38 29 CYS B O 1
ATOM 4145 N N . THR B 1 30 ? 18.812 30 10.453 1 89 30 THR B N 1
ATOM 4146 C CA . THR B 1 30 ? 17.688 29.109 10.156 1 89 30 THR B CA 1
ATOM 4147 C C . THR B 1 30 ? 17.547 28.047 11.242 1 89 30 THR B C 1
ATOM 4149 O O . THR B 1 30 ? 18.406 27.156 11.375 1 89 30 THR B O 1
ATOM 4152 N N . VAL B 1 31 ? 16.469 28.078 11.992 1 94.06 31 VAL B N 1
ATOM 4153 C CA . VAL B 1 31 ? 16.281 27.156 13.102 1 94.06 31 VAL B CA 1
ATOM 4154 C C . VAL B 1 31 ? 15.805 25.812 12.578 1 94.06 31 VAL B C 1
ATOM 4156 O O . VAL B 1 31 ? 15.398 25.688 11.422 1 94.06 31 VAL B O 1
ATOM 4159 N N . GLY B 1 32 ? 15.867 24.766 13.492 1 94.69 32 GLY B N 1
ATOM 4160 C CA . GLY B 1 32 ? 15.438 23.422 13.133 1 94.69 32 GLY B CA 1
ATOM 4161 C C . GLY B 1 32 ? 16.562 22.562 12.594 1 94.69 32 GLY B C 1
ATOM 4162 O O . GLY B 1 32 ? 17.656 23.062 12.305 1 94.69 32 GLY B O 1
ATOM 4163 N N . PRO B 1 33 ? 16.297 21.328 12.43 1 96.12 33 PRO B N 1
ATOM 4164 C CA . PRO B 1 33 ? 17.344 20.406 11.953 1 96.12 33 PRO B CA 1
ATOM 4165 C C . PRO B 1 33 ? 17.609 20.531 10.461 1 96.12 33 PRO B C 1
ATOM 4167 O O . PRO B 1 33 ? 16.672 20.797 9.688 1 96.12 33 PRO B O 1
ATOM 4170 N N . ASP B 1 34 ? 18.828 20.391 10.094 1 96.06 34 ASP B N 1
ATOM 4171 C CA . ASP B 1 34 ? 19.188 20.297 8.68 1 96.06 34 ASP B CA 1
ATOM 4172 C C . ASP B 1 34 ? 19.031 18.859 8.18 1 96.06 34 ASP B C 1
ATOM 4174 O O . ASP B 1 34 ? 19.344 17.906 8.898 1 96.06 34 ASP B O 1
ATOM 4178 N N . TYR B 1 35 ? 18.547 18.812 7.074 1 97 35 TYR B N 1
ATOM 4179 C CA . TYR B 1 35 ? 18.375 17.5 6.461 1 97 35 TYR B CA 1
ATOM 4180 C C . TYR B 1 35 ? 19.703 16.906 6.039 1 97 35 TYR B C 1
ATOM 4182 O O . TYR B 1 35 ? 20.547 17.594 5.461 1 97 35 TYR B O 1
ATOM 4190 N N . HIS B 1 36 ? 19.875 15.617 6.371 1 95.69 36 HIS B N 1
ATOM 4191 C CA . HIS B 1 36 ? 20.984 14.797 5.875 1 95.69 36 HIS B CA 1
ATOM 4192 C C . HIS B 1 36 ? 20.469 13.57 5.133 1 95.69 36 HIS B C 1
ATOM 4194 O O . HIS B 1 36 ? 19.625 12.828 5.656 1 95.69 36 HIS B O 1
ATOM 4200 N N . LYS B 1 37 ? 20.969 13.461 3.969 1 94 37 LYS B N 1
ATOM 4201 C CA . LYS B 1 37 ? 20.547 12.305 3.178 1 94 37 LYS B CA 1
ATOM 4202 C C . LYS B 1 37 ? 20.891 11 3.891 1 94 37 LYS B C 1
ATOM 4204 O O . LYS B 1 37 ? 22.031 10.805 4.32 1 94 37 LYS B O 1
ATOM 4209 N N . PRO B 1 38 ? 19.906 10.156 4.039 1 93.62 38 PRO B N 1
ATOM 4210 C CA . PRO B 1 38 ? 20.203 8.891 4.719 1 93.62 38 PRO B CA 1
ATOM 4211 C C . PRO B 1 38 ? 21.109 7.98 3.893 1 93.62 38 PRO B C 1
ATOM 4213 O O . PRO B 1 38 ? 21.016 7.953 2.662 1 93.62 38 PRO B O 1
ATOM 4216 N N . GLN B 1 39 ? 21.906 7.207 4.621 1 89.56 39 GLN B N 1
ATOM 4217 C CA . GLN B 1 39 ? 22.812 6.266 3.969 1 89.56 39 GLN B CA 1
ATOM 4218 C C . GLN B 1 39 ? 22.203 4.867 3.914 1 89.56 39 GLN B C 1
ATOM 4220 O O . GLN B 1 39 ? 21.562 4.422 4.871 1 89.56 39 GLN B O 1
ATOM 4225 N N . VAL B 1 40 ? 22.391 4.281 2.791 1 91.88 40 VAL B N 1
ATOM 4226 C CA . VAL B 1 40 ? 21.922 2.914 2.607 1 91.88 40 VAL B CA 1
ATOM 4227 C C . VAL B 1 40 ? 23.109 1.954 2.582 1 91.88 40 VAL B C 1
ATOM 4229 O O . VAL B 1 40 ? 24.031 2.115 1.774 1 91.88 40 VAL B O 1
ATOM 4232 N N . ARG B 1 41 ? 23.156 0.974 3.467 1 89.81 41 ARG B N 1
ATOM 4233 C CA . ARG B 1 41 ? 24.156 -0.08 3.434 1 89.81 41 ARG B CA 1
ATOM 4234 C C . ARG B 1 41 ? 23.812 -1.147 2.404 1 89.81 41 ARG B C 1
ATOM 4236 O O . ARG B 1 41 ? 22.688 -1.653 2.391 1 89.81 41 ARG B O 1
ATOM 4243 N N . ALA B 1 42 ? 24.672 -1.345 1.591 1 92.25 42 ALA B N 1
ATOM 4244 C CA . ALA B 1 42 ? 24.453 -2.324 0.529 1 92.25 42 ALA B CA 1
ATOM 4245 C C . ALA B 1 42 ? 25.484 -3.451 0.602 1 92.25 42 ALA B C 1
ATOM 4247 O O . ALA B 1 42 ? 26.625 -3.223 0.968 1 92.25 42 ALA B O 1
ATOM 4248 N N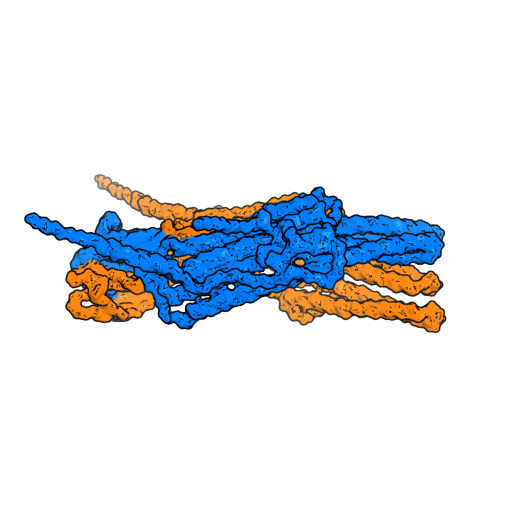 . PRO B 1 43 ? 25.047 -4.664 0.293 1 90.25 43 PRO B N 1
ATOM 4249 C CA . PRO B 1 43 ? 26.047 -5.734 0.16 1 90.25 43 PRO B CA 1
ATOM 4250 C C . PRO B 1 43 ? 27 -5.508 -1.012 1 90.25 43 PRO B C 1
ATOM 4252 O O . PRO B 1 43 ? 26.734 -4.672 -1.876 1 90.25 43 PRO B O 1
ATOM 4255 N N . GLU B 1 44 ? 28.109 -6.27 -0.965 1 88.44 44 GLU B N 1
ATOM 4256 C CA . GLU B 1 44 ? 29.125 -6.105 -1.999 1 88.44 44 GLU B CA 1
ATOM 4257 C C . GLU B 1 44 ? 28.641 -6.676 -3.334 1 88.44 44 GLU B C 1
ATOM 4259 O O . GLU B 1 44 ? 28.938 -6.113 -4.391 1 88.44 44 GLU B O 1
ATOM 4264 N N . ALA B 1 45 ? 28 -7.793 -3.215 1 90.38 45 ALA B N 1
ATOM 4265 C CA . ALA B 1 45 ? 27.516 -8.453 -4.43 1 90.38 45 ALA B CA 1
ATOM 4266 C C . ALA B 1 45 ? 26.109 -8.977 -4.246 1 90.38 45 ALA B C 1
ATOM 4268 O O . ALA B 1 45 ? 25.625 -9.125 -3.119 1 90.38 45 ALA B O 1
ATOM 4269 N N . TRP B 1 46 ? 25.531 -9.172 -5.406 1 91.94 46 TRP B N 1
ATOM 4270 C CA . TRP B 1 46 ? 24.188 -9.758 -5.379 1 91.94 46 TRP B CA 1
ATOM 4271 C C . TRP B 1 46 ? 24.234 -11.195 -4.879 1 91.94 46 TRP B C 1
ATOM 4273 O O . TRP B 1 46 ? 25.219 -11.906 -5.109 1 91.94 46 TRP B O 1
ATOM 4283 N N . ARG B 1 47 ? 23.172 -11.625 -4.234 1 90.38 47 ARG B N 1
ATOM 4284 C CA . ARG B 1 47 ? 23.078 -12.977 -3.684 1 90.38 47 ARG B CA 1
ATOM 4285 C C . ARG B 1 47 ? 22.656 -13.977 -4.75 1 90.38 47 ARG B C 1
ATOM 4287 O O . ARG B 1 47 ? 21.781 -13.688 -5.566 1 90.38 47 ARG B O 1
ATOM 4294 N N . ALA B 1 48 ? 23.344 -15.125 -4.754 1 89.88 48 ALA B N 1
ATOM 4295 C CA . ALA B 1 48 ? 22.969 -16.266 -5.59 1 89.88 48 ALA B CA 1
ATOM 4296 C C . ALA B 1 48 ? 22.391 -17.391 -4.746 1 89.88 48 ALA B C 1
ATOM 4298 O O . ALA B 1 48 ? 23.078 -17.938 -3.873 1 89.88 48 ALA B O 1
ATOM 4299 N N . THR B 1 49 ? 21.156 -17.766 -5.07 1 91.12 49 THR B N 1
ATOM 4300 C CA . THR B 1 49 ? 20.5 -18.766 -4.23 1 91.12 49 THR B CA 1
ATOM 4301 C C . THR B 1 49 ? 20.344 -20.094 -4.977 1 91.12 49 THR B C 1
ATOM 4303 O O . THR B 1 49 ? 19.938 -21.094 -4.391 1 91.12 49 THR B O 1
ATOM 4306 N N . GLN B 1 50 ? 20.672 -20.141 -6.25 1 93.06 50 GLN B N 1
ATOM 4307 C CA . GLN B 1 50 ? 20.625 -21.328 -7.094 1 93.06 50 GLN B CA 1
ATOM 4308 C C . GLN B 1 50 ? 21.844 -21.422 -7.996 1 93.06 50 GLN B C 1
ATOM 4310 O O . GLN B 1 50 ? 22.531 -20.422 -8.227 1 93.06 50 GLN B O 1
ATOM 4315 N N . PRO B 1 51 ? 22.156 -22.594 -8.453 1 91.69 51 PRO B N 1
ATOM 4316 C CA . PRO B 1 51 ? 23.266 -22.719 -9.391 1 91.69 51 PRO B CA 1
ATOM 4317 C C . PRO B 1 51 ? 23.062 -21.875 -10.656 1 91.69 51 PRO B C 1
ATOM 4319 O O . PRO B 1 51 ? 21.922 -21.688 -11.094 1 91.69 51 PRO B O 1
ATOM 4322 N N . PRO B 1 52 ? 24.188 -21.469 -11.234 1 90.56 52 PRO B N 1
ATOM 4323 C CA . PRO B 1 52 ? 24.078 -20.562 -12.383 1 90.56 52 PRO B CA 1
ATOM 4324 C C . PRO B 1 52 ? 23.406 -21.234 -13.586 1 90.56 52 PRO B C 1
ATOM 4326 O O . PRO B 1 52 ? 23.578 -22.422 -13.812 1 90.56 52 PRO B O 1
ATOM 4329 N N . ALA B 1 53 ? 22.656 -20.422 -14.297 1 94.5 53 ALA B N 1
ATOM 4330 C CA . ALA B 1 53 ? 22.016 -20.844 -15.547 1 94.5 53 ALA B CA 1
ATOM 4331 C C . ALA B 1 53 ? 22.719 -20.219 -16.75 1 94.5 53 ALA B C 1
ATOM 4333 O O . ALA B 1 53 ? 23.828 -19.672 -16.625 1 94.5 53 ALA B O 1
ATOM 4334 N N . GLU B 1 54 ? 22.156 -20.469 -17.891 1 92.88 54 GLU B N 1
ATOM 4335 C CA . GLU B 1 54 ? 22.766 -20.062 -19.156 1 92.88 54 GLU B CA 1
ATOM 4336 C C . GLU B 1 54 ? 23.016 -18.547 -19.188 1 92.88 54 GLU B C 1
ATOM 4338 O O . GLU B 1 54 ? 24.125 -18.094 -19.438 1 92.88 54 GLU B O 1
ATOM 4343 N N . SER B 1 55 ? 21.969 -17.797 -18.953 1 94.62 55 SER B N 1
ATOM 4344 C CA . SER B 1 55 ? 22.078 -16.344 -18.859 1 94.62 55 SER B CA 1
ATOM 4345 C C . SER B 1 55 ? 22.422 -15.922 -17.422 1 94.62 55 SER B C 1
ATOM 4347 O O . SER B 1 55 ? 21.766 -16.344 -16.484 1 94.62 55 SER B O 1
ATOM 4349 N N . GLN B 1 56 ? 23.422 -15.07 -17.359 1 94.56 56 GLN B N 1
ATOM 4350 C CA . GLN B 1 56 ? 23.891 -14.703 -16.031 1 94.56 56 GLN B CA 1
ATOM 4351 C C . GLN B 1 56 ? 23.812 -13.195 -15.812 1 94.56 56 GLN B C 1
ATOM 4353 O O . GLN B 1 56 ? 24.094 -12.414 -16.734 1 94.56 56 GLN B O 1
ATOM 4358 N N . VAL B 1 57 ? 23.531 -12.875 -14.602 1 94.56 57 VAL B N 1
ATOM 4359 C CA . VAL B 1 57 ? 23.484 -11.469 -14.195 1 94.56 57 VAL B CA 1
ATOM 4360 C C . VAL B 1 57 ? 24.906 -10.969 -13.914 1 94.56 57 VAL B C 1
ATOM 4362 O O . VAL B 1 57 ? 25.719 -11.695 -13.328 1 94.56 57 VAL B O 1
ATOM 4365 N N . THR B 1 58 ? 25.219 -9.672 -14.336 1 93.69 58 THR B N 1
ATOM 4366 C CA . THR B 1 58 ? 26.531 -9.094 -14.078 1 93.69 58 THR B CA 1
ATOM 4367 C C . THR B 1 58 ? 26.406 -7.73 -13.414 1 93.69 58 THR B C 1
ATOM 4369 O O . THR B 1 58 ? 25.344 -7.102 -13.477 1 93.69 58 THR B O 1
ATOM 4372 N N . GLY B 1 59 ? 27.5 -7.344 -12.805 1 92.25 59 GLY B N 1
ATOM 4373 C CA . GLY B 1 59 ? 27.531 -6.055 -12.133 1 92.25 59 GLY B CA 1
ATOM 4374 C C . GLY B 1 59 ? 27.812 -4.898 -13.07 1 92.25 59 GLY B C 1
ATOM 4375 O O . GLY B 1 59 ? 28.016 -3.764 -12.625 1 92.25 59 GLY B O 1
ATOM 4376 N N . ALA B 1 60 ? 27.844 -5.148 -14.344 1 92.62 60 ALA B N 1
ATOM 4377 C CA . ALA B 1 60 ? 28.031 -4.078 -15.312 1 92.62 60 ALA B CA 1
ATOM 4378 C C . ALA B 1 60 ? 26.844 -3.121 -15.32 1 92.62 60 ALA B C 1
ATOM 4380 O O . ALA B 1 60 ? 25.734 -3.504 -14.961 1 92.62 60 ALA B O 1
ATOM 4381 N N . THR B 1 61 ? 27.094 -1.92 -15.766 1 90.5 61 THR B N 1
ATOM 4382 C CA . THR B 1 61 ? 26.047 -0.897 -15.758 1 90.5 61 THR B CA 1
ATOM 4383 C C . THR B 1 61 ? 24.922 -1.269 -16.703 1 90.5 61 THR B C 1
ATOM 4385 O O . THR B 1 61 ? 25.172 -1.658 -17.859 1 90.5 61 THR B O 1
ATOM 4388 N N . ALA B 1 62 ? 23.797 -1.152 -16.125 1 90.69 62 ALA B N 1
ATOM 4389 C CA . ALA B 1 62 ? 22.625 -1.441 -16.938 1 90.69 62 ALA B CA 1
ATOM 4390 C C . ALA B 1 62 ? 22.312 -0.288 -17.891 1 90.69 62 ALA B C 1
ATOM 4392 O O . ALA B 1 62 ? 22.406 0.881 -17.516 1 90.69 62 ALA B O 1
ATOM 4393 N N . ASP B 1 63 ? 22.016 -0.589 -19.141 1 93 63 ASP B N 1
ATOM 4394 C CA . ASP B 1 63 ? 21.516 0.402 -20.094 1 93 63 ASP B CA 1
ATOM 4395 C C . ASP B 1 63 ? 20.156 0.941 -19.672 1 93 63 ASP B C 1
ATOM 4397 O O . ASP B 1 63 ? 19.25 0.17 -19.344 1 93 63 ASP B O 1
ATOM 4401 N N . PRO B 1 64 ? 20 2.305 -19.656 1 94.19 64 PRO B N 1
ATOM 4402 C CA . PRO B 1 64 ? 18.672 2.834 -19.328 1 94.19 64 PRO B CA 1
ATOM 4403 C C . PRO B 1 64 ? 17.578 2.303 -20.25 1 94.19 64 PRO B C 1
ATOM 4405 O O . PRO B 1 64 ? 16.422 2.213 -19.844 1 94.19 64 PRO B O 1
ATOM 4408 N N . GLN B 1 65 ? 17.953 2.01 -21.438 1 96.81 65 GLN B N 1
ATOM 4409 C CA . GLN B 1 65 ? 17.031 1.337 -22.359 1 96.81 65 GLN B CA 1
ATOM 4410 C C . GLN B 1 65 ? 17.25 -0.175 -22.328 1 96.81 65 GLN B C 1
ATOM 4412 O O . GLN B 1 65 ? 17.531 -0.785 -23.359 1 96.81 65 GLN B O 1
ATOM 4417 N N . TRP B 1 66 ? 17.047 -0.774 -21.203 1 96.69 66 TRP B N 1
ATOM 4418 C CA . TRP B 1 66 ? 17.375 -2.172 -20.938 1 96.69 66 TRP B CA 1
ATOM 4419 C C . TRP B 1 66 ? 16.609 -3.098 -21.875 1 96.69 66 TRP B C 1
ATOM 4421 O O . TRP B 1 66 ? 17.047 -4.207 -22.156 1 96.69 66 TRP B O 1
ATOM 4431 N N . TRP B 1 67 ? 15.375 -2.697 -22.406 1 97.12 67 TRP B N 1
ATOM 4432 C CA . TRP B 1 67 ? 14.555 -3.533 -23.266 1 97.12 67 TRP B CA 1
ATOM 4433 C C . TRP B 1 67 ? 15.266 -3.807 -24.594 1 97.12 67 TRP B C 1
ATOM 4435 O O . TRP B 1 67 ? 14.898 -4.73 -25.328 1 97.12 67 TRP B O 1
ATOM 4445 N N . LYS B 1 68 ? 16.266 -3.072 -24.969 1 96.88 68 LYS B N 1
ATOM 4446 C CA . LYS B 1 68 ? 17.031 -3.301 -26.188 1 96.88 68 LYS B CA 1
ATOM 4447 C C . LYS B 1 68 ? 17.844 -4.59 -26.078 1 96.88 68 LYS B C 1
ATOM 4449 O O . LYS B 1 68 ? 18.297 -5.121 -27.094 1 96.88 68 LYS B O 1
ATOM 4454 N N . LEU B 1 69 ? 18.016 -5.047 -24.906 1 96.5 69 LEU B N 1
ATOM 4455 C CA . LEU B 1 69 ? 18.734 -6.297 -24.703 1 96.5 69 LEU B CA 1
ATOM 4456 C C . LEU B 1 69 ? 18.062 -7.445 -25.438 1 96.5 69 LEU B C 1
ATOM 4458 O O . LEU B 1 69 ? 18.719 -8.406 -25.844 1 96.5 69 LEU B O 1
ATOM 4462 N N . PHE B 1 70 ? 16.75 -7.309 -25.641 1 97.44 70 PHE B N 1
ATOM 4463 C CA . PHE B 1 70 ? 15.977 -8.359 -26.297 1 97.44 70 PHE B CA 1
ATOM 4464 C C . PHE B 1 70 ? 16.219 -8.344 -27.812 1 97.44 70 PHE B C 1
ATOM 4466 O O . PHE B 1 70 ? 15.836 -9.281 -28.516 1 97.44 70 PHE B O 1
ATOM 4473 N N . ASN B 1 71 ? 16.828 -7.324 -28.328 1 96.62 71 ASN B N 1
ATOM 4474 C CA . ASN B 1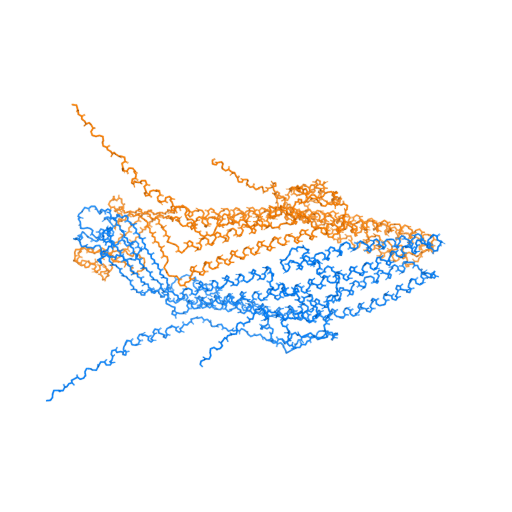 71 ? 17.078 -7.164 -29.766 1 96.62 71 ASN B CA 1
ATOM 4475 C C . ASN B 1 71 ? 15.805 -7.344 -30.578 1 96.62 71 ASN B C 1
ATOM 4477 O O . ASN B 1 71 ? 15.789 -8.109 -31.547 1 96.62 71 ASN B O 1
ATOM 4481 N N . ASP B 1 72 ? 14.773 -6.781 -30.125 1 97.81 72 ASP B N 1
ATOM 4482 C CA . ASP B 1 72 ? 13.469 -6.789 -30.766 1 97.81 72 ASP B CA 1
ATOM 4483 C C . ASP B 1 72 ? 13.023 -5.375 -31.125 1 97.81 72 ASP B C 1
ATOM 4485 O O . ASP B 1 72 ? 12.57 -4.625 -30.266 1 97.81 72 ASP B O 1
ATOM 4489 N N . PRO B 1 73 ? 13.117 -5.039 -32.438 1 97.06 73 PRO B N 1
ATOM 4490 C CA . PRO B 1 73 ? 12.812 -3.662 -32.844 1 97.06 73 PRO B CA 1
ATOM 4491 C C . PRO B 1 73 ? 11.344 -3.289 -32.594 1 97.06 73 PRO B C 1
ATOM 4493 O O . PRO B 1 73 ? 11.039 -2.121 -32.344 1 97.06 73 PRO B O 1
ATOM 4496 N N . VAL B 1 74 ? 10.477 -4.242 -32.656 1 97.94 74 VAL B N 1
ATOM 4497 C CA . VAL B 1 74 ? 9.062 -3.959 -32.438 1 97.94 74 VAL B CA 1
ATOM 4498 C C . VAL B 1 74 ? 8.844 -3.57 -30.984 1 97.94 74 VAL B C 1
ATOM 4500 O O . VAL B 1 74 ? 8.172 -2.58 -30.688 1 97.94 74 VAL B O 1
ATOM 4503 N N . LEU B 1 75 ? 9.438 -4.359 -30.062 1 98.19 75 LEU B N 1
ATOM 4504 C CA . LEU B 1 75 ? 9.344 -4.031 -28.641 1 98.19 75 LEU B CA 1
ATOM 4505 C C . LEU B 1 75 ? 9.938 -2.658 -28.359 1 98.19 75 LEU B C 1
ATOM 4507 O O . LEU B 1 75 ? 9.359 -1.864 -27.609 1 98.19 75 LEU B O 1
ATOM 4511 N N . THR B 1 76 ? 11.062 -2.373 -28.984 1 98 76 THR B N 1
ATOM 4512 C CA . THR B 1 76 ? 11.727 -1.093 -28.781 1 98 76 THR B CA 1
ATOM 4513 C C . THR B 1 76 ? 10.836 0.062 -29.234 1 98 76 THR B C 1
ATOM 4515 O O . THR B 1 76 ? 10.734 1.079 -28.547 1 98 76 THR B O 1
ATOM 4518 N N . ARG B 1 77 ? 10.18 -0.117 -30.328 1 97.56 77 ARG B N 1
ATOM 4519 C CA . ARG B 1 77 ? 9.281 0.916 -30.828 1 97.56 77 ARG B CA 1
ATOM 4520 C C . ARG B 1 77 ? 8.094 1.11 -29.891 1 97.56 77 ARG B C 1
ATOM 4522 O O . ARG B 1 77 ? 7.688 2.242 -29.625 1 97.56 77 ARG B O 1
ATOM 4529 N N . LEU B 1 78 ? 7.551 0.028 -29.375 1 98.25 78 LEU B N 1
ATOM 4530 C CA . LEU B 1 78 ? 6.43 0.102 -28.438 1 98.25 78 LEU B CA 1
ATOM 4531 C C . LEU B 1 78 ? 6.824 0.845 -27.172 1 98.25 78 LEU B C 1
ATOM 4533 O O . LEU B 1 78 ? 6.074 1.695 -26.688 1 98.25 78 LEU B O 1
ATOM 4537 N N . GLU B 1 79 ? 8 0.508 -26.672 1 98.19 79 GLU B N 1
ATOM 4538 C CA . GLU B 1 79 ? 8.508 1.17 -25.484 1 98.19 79 GLU B CA 1
ATOM 4539 C C . GLU B 1 79 ? 8.617 2.678 -25.688 1 98.19 79 GLU B C 1
ATOM 4541 O O . GLU B 1 79 ? 8.195 3.461 -24.828 1 98.19 79 GLU B O 1
ATOM 4546 N N . ASN B 1 80 ? 9.133 3.051 -26.828 1 97.94 80 ASN B N 1
ATOM 4547 C CA . ASN B 1 80 ? 9.281 4.465 -27.156 1 97.94 80 ASN B CA 1
ATOM 4548 C C . ASN B 1 80 ? 7.926 5.156 -27.281 1 97.94 80 ASN B C 1
ATOM 4550 O O . ASN B 1 80 ? 7.758 6.289 -26.812 1 97.94 80 ASN B O 1
ATOM 4554 N N . GLU B 1 81 ? 7.023 4.469 -27.844 1 98.12 81 GLU B N 1
ATOM 4555 C CA . GLU B 1 81 ? 5.695 5.047 -28.016 1 98.12 81 GLU B CA 1
ATOM 4556 C C . GLU B 1 81 ? 4.98 5.207 -26.672 1 98.12 81 GLU B C 1
ATOM 4558 O O . GLU B 1 81 ? 4.301 6.211 -26.453 1 98.12 81 GLU B O 1
ATOM 4563 N N . VAL B 1 82 ? 5.129 4.234 -25.797 1 98.5 82 VAL B N 1
ATOM 4564 C CA . VAL B 1 82 ? 4.531 4.328 -24.469 1 98.5 82 VAL B CA 1
ATOM 4565 C C . VAL B 1 82 ? 5.133 5.508 -23.719 1 98.5 82 VAL B C 1
ATOM 4567 O O . VAL B 1 82 ? 4.406 6.309 -23.109 1 98.5 82 VAL B O 1
ATOM 4570 N N . ALA B 1 83 ? 6.43 5.68 -23.781 1 98 83 ALA B N 1
ATOM 4571 C CA . ALA B 1 83 ? 7.109 6.777 -23.109 1 98 83 ALA B CA 1
ATOM 4572 C C . ALA B 1 83 ? 6.613 8.133 -23.609 1 98 83 ALA B C 1
ATOM 4574 O O . ALA B 1 83 ? 6.555 9.102 -22.844 1 98 83 ALA B O 1
ATOM 4575 N N . ALA B 1 84 ? 6.18 8.148 -24.875 1 97.25 84 ALA B N 1
ATOM 4576 C CA . ALA B 1 84 ? 5.828 9.406 -25.516 1 97.25 84 ALA B CA 1
ATOM 4577 C C . ALA B 1 84 ? 4.344 9.719 -25.344 1 97.25 84 ALA B C 1
ATOM 4579 O O . ALA B 1 84 ? 3.945 10.883 -25.281 1 97.25 84 ALA B O 1
ATOM 4580 N N . SER B 1 85 ? 3.508 8.633 -25.234 1 97.62 85 SER B N 1
ATOM 4581 C CA . SER B 1 85 ? 2.092 8.898 -25.453 1 97.62 85 SER B CA 1
ATOM 4582 C C . SER B 1 85 ? 1.241 8.43 -24.281 1 97.62 85 SER B C 1
ATOM 4584 O O . SER B 1 85 ? 0.054 8.75 -24.203 1 97.62 85 SER B O 1
ATOM 4586 N N . ASN B 1 86 ? 1.764 7.664 -23.328 1 98.56 86 ASN B N 1
ATOM 4587 C CA . ASN B 1 86 ? 0.953 7.074 -22.266 1 98.56 86 ASN B CA 1
ATOM 4588 C C . ASN B 1 86 ? 0.254 8.148 -21.438 1 98.56 86 ASN B C 1
ATOM 4590 O O . ASN B 1 86 ? 0.879 9.125 -21.031 1 98.56 86 ASN B O 1
ATOM 4594 N N . LEU B 1 87 ? -1.046 7.852 -21.125 1 98.62 87 LEU B N 1
ATOM 4595 C CA . LEU B 1 87 ? -1.872 8.875 -20.484 1 98.62 87 LEU B CA 1
ATOM 4596 C C . LEU B 1 87 ? -1.584 8.945 -19 1 98.62 87 LEU B C 1
ATOM 4598 O O . LEU B 1 87 ? -1.722 10.008 -18.375 1 98.62 87 LEU B O 1
ATOM 4602 N N . ASP B 1 88 ? -1.229 7.867 -18.438 1 98.5 88 ASP B N 1
ATOM 4603 C CA . ASP B 1 88 ? -0.847 7.906 -17.016 1 98.5 88 ASP B CA 1
ATOM 4604 C C . ASP B 1 88 ? 0.435 8.711 -16.828 1 98.5 88 ASP B C 1
ATOM 4606 O O . ASP B 1 88 ? 0.575 9.43 -15.828 1 98.5 88 ASP B O 1
ATOM 4610 N N . LEU B 1 89 ? 1.39 8.562 -17.719 1 98.12 89 LEU B N 1
ATOM 4611 C CA . LEU B 1 89 ? 2.637 9.32 -17.656 1 98.12 89 LEU B CA 1
ATOM 4612 C C . LEU B 1 89 ? 2.381 10.805 -17.859 1 98.12 89 LEU B C 1
ATOM 4614 O O . LEU B 1 89 ? 2.996 11.648 -17.203 1 98.12 89 LEU B O 1
ATOM 4618 N N . ARG B 1 90 ? 1.487 11.102 -18.75 1 98.25 90 ARG B N 1
ATOM 4619 C CA . ARG B 1 90 ? 1.094 12.492 -18.953 1 98.25 90 ARG B CA 1
ATOM 4620 C C . ARG B 1 90 ? 0.465 13.078 -17.703 1 98.25 90 ARG B C 1
ATOM 4622 O O . ARG B 1 90 ? 0.766 14.219 -17.312 1 98.25 90 ARG B O 1
ATOM 4629 N N . ALA B 1 91 ? -0.423 12.32 -17.062 1 98.56 91 ALA B N 1
ATOM 4630 C CA . ALA B 1 91 ? -1.038 12.758 -15.812 1 98.56 91 ALA B CA 1
ATOM 4631 C C . ALA B 1 91 ? 0.016 12.984 -14.734 1 98.56 91 ALA B C 1
ATOM 4633 O O . ALA B 1 91 ? -0.079 13.945 -13.961 1 98.56 91 ALA B O 1
ATOM 4634 N N . ALA B 1 92 ? 1.033 12.148 -14.711 1 98.31 92 ALA B N 1
ATOM 4635 C CA . ALA B 1 92 ? 2.119 12.305 -13.742 1 98.31 92 ALA B CA 1
ATOM 4636 C C . ALA B 1 92 ? 2.902 13.586 -14.008 1 98.31 92 ALA B C 1
ATOM 4638 O O . ALA B 1 92 ? 3.33 14.266 -13.07 1 98.31 92 ALA B O 1
ATOM 4639 N N . SER B 1 93 ? 3.092 13.906 -15.203 1 98.44 93 SER B N 1
ATOM 4640 C CA . SER B 1 93 ? 3.768 15.148 -15.57 1 98.44 93 SER B CA 1
ATOM 4641 C C . SER B 1 93 ? 2.955 16.359 -15.133 1 98.44 93 SER B C 1
ATOM 4643 O O . SER B 1 93 ? 3.518 17.359 -14.672 1 98.44 93 SER B O 1
ATOM 4645 N N . LEU B 1 94 ? 1.624 16.25 -15.258 1 98.56 94 LEU B N 1
ATOM 4646 C CA . LEU B 1 94 ? 0.752 17.328 -14.82 1 98.56 94 LEU B CA 1
ATOM 4647 C C . LEU B 1 94 ? 0.773 17.469 -13.297 1 98.56 94 LEU B C 1
ATOM 4649 O O . LEU B 1 94 ? 0.704 18.578 -12.773 1 98.56 94 LEU B O 1
ATOM 4653 N N . ARG B 1 95 ? 0.907 16.406 -12.648 1 98.31 95 ARG B N 1
ATOM 4654 C CA . ARG B 1 95 ? 1.039 16.453 -11.195 1 98.31 95 ARG B CA 1
ATOM 4655 C C . ARG B 1 95 ? 2.334 17.156 -10.789 1 98.31 95 ARG B C 1
ATOM 4657 O O . ARG B 1 95 ? 2.367 17.891 -9.797 1 98.31 95 ARG B O 1
ATOM 4664 N N . LEU B 1 96 ? 3.441 16.891 -11.469 1 98.19 96 LEU B N 1
ATOM 4665 C CA . LEU B 1 96 ? 4.699 17.578 -11.211 1 98.19 96 LEU B CA 1
ATOM 4666 C C . LEU B 1 96 ? 4.539 19.078 -11.406 1 98.19 96 LEU B C 1
ATOM 4668 O O . LEU B 1 96 ? 5.023 19.875 -10.594 1 98.19 96 LEU B O 1
ATOM 4672 N N . MET B 1 97 ? 3.77 19.484 -12.414 1 98.44 97 MET B N 1
ATOM 4673 C CA . MET B 1 97 ? 3.502 20.891 -12.648 1 98.44 97 MET B CA 1
ATOM 4674 C C . MET B 1 97 ? 2.725 21.5 -11.484 1 98.44 97 MET B C 1
ATOM 4676 O O . MET B 1 97 ? 2.986 22.641 -11.086 1 98.44 97 MET B O 1
ATOM 4680 N N . GLN B 1 98 ? 1.785 20.719 -11 1 98.56 98 GLN B N 1
ATOM 4681 C CA . GLN B 1 98 ? 1.036 21.156 -9.828 1 98.56 98 GLN B CA 1
ATOM 4682 C C . GLN B 1 98 ? 1.962 21.391 -8.633 1 98.56 98 GLN B C 1
ATOM 4684 O O . GLN B 1 98 ? 1.848 22.391 -7.934 1 98.56 98 GLN B O 1
ATOM 4689 N N . SER B 1 99 ? 2.834 20.5 -8.43 1 98.38 99 SER B N 1
ATOM 4690 C CA . SER B 1 99 ? 3.748 20.594 -7.297 1 98.38 99 SER B CA 1
ATOM 4691 C C . SER B 1 99 ? 4.719 21.766 -7.473 1 98.38 99 SER B C 1
ATOM 4693 O O . SER B 1 99 ? 5.105 22.406 -6.496 1 98.38 99 SER B O 1
ATOM 4695 N N . GLN B 1 100 ? 5.109 22.031 -8.703 1 98.31 100 GLN B N 1
ATOM 4696 C CA . GLN B 1 100 ? 5.926 23.203 -9.008 1 98.31 100 GLN B CA 1
ATOM 4697 C C . GLN B 1 100 ? 5.18 24.484 -8.695 1 98.31 100 GLN B C 1
ATOM 4699 O O . GLN B 1 100 ? 5.762 25.438 -8.164 1 98.31 100 GLN B O 1
ATOM 4704 N N . ALA B 1 101 ? 3.891 24.453 -9.023 1 98.56 101 ALA B N 1
ATOM 4705 C CA . ALA B 1 101 ? 3.064 25.609 -8.695 1 98.56 101 ALA B CA 1
ATOM 4706 C C . ALA B 1 101 ? 2.936 25.797 -7.188 1 98.56 101 ALA B C 1
ATOM 4708 O O . ALA B 1 101 ? 2.982 26.922 -6.684 1 98.56 101 ALA B O 1
ATOM 4709 N N . GLU B 1 102 ? 2.842 24.734 -6.484 1 97.69 102 GLU B N 1
ATOM 4710 C CA . GLU B 1 102 ? 2.768 24.781 -5.027 1 97.69 102 GLU B CA 1
ATOM 4711 C C . GLU B 1 102 ? 4.055 25.344 -4.43 1 97.69 102 GLU B C 1
ATOM 4713 O O . GLU B 1 102 ? 4.02 26.094 -3.457 1 97.69 102 GLU B O 1
ATOM 4718 N N . ARG B 1 103 ? 5.199 24.953 -4.98 1 98 103 ARG B N 1
ATOM 4719 C CA . ARG B 1 103 ? 6.473 25.5 -4.527 1 98 103 ARG B CA 1
ATOM 4720 C C . ARG B 1 103 ? 6.539 27 -4.777 1 98 103 ARG B C 1
ATOM 4722 O O . ARG B 1 103 ? 7.047 27.75 -3.939 1 98 103 ARG B O 1
ATOM 4729 N N . ARG B 1 104 ? 5.953 27.422 -5.914 1 97.69 104 ARG B N 1
ATOM 4730 C CA . ARG B 1 104 ? 5.91 28.859 -6.227 1 97.69 104 ARG B CA 1
ATOM 4731 C C . ARG B 1 104 ? 5.027 29.609 -5.234 1 97.69 104 ARG B C 1
ATOM 4733 O O . ARG B 1 104 ? 5.367 30.703 -4.809 1 97.69 104 ARG B O 1
ATOM 4740 N N . ILE B 1 105 ? 3.961 29 -4.855 1 96.88 105 ILE B N 1
ATOM 4741 C CA . ILE B 1 105 ? 3.064 29.594 -3.869 1 96.88 105 ILE B CA 1
ATOM 4742 C C . ILE B 1 105 ? 3.785 29.719 -2.529 1 96.88 105 ILE B C 1
ATOM 4744 O O . ILE B 1 105 ? 3.734 30.781 -1.893 1 96.88 105 ILE B O 1
ATOM 4748 N N . ALA B 1 106 ? 4.504 28.766 -2.137 1 95.44 106 ALA B N 1
ATOM 4749 C CA . ALA B 1 106 ? 5.262 28.812 -0.889 1 95.44 106 ALA B CA 1
ATOM 4750 C C . ALA B 1 106 ? 6.359 29.875 -0.957 1 95.44 106 ALA B C 1
ATOM 4752 O O . ALA B 1 106 ? 6.59 30.594 0.012 1 95.44 106 ALA B O 1
ATOM 4753 N N . SER B 1 107 ? 6.98 30.031 -2.141 1 96.81 107 SER B N 1
ATOM 4754 C CA . SER B 1 107 ? 8.094 30.953 -2.314 1 96.81 107 SER B CA 1
ATOM 4755 C C . SER B 1 107 ? 7.609 32.406 -2.326 1 96.81 107 SER B C 1
ATOM 4757 O O . SER B 1 107 ? 8.383 33.312 -2.074 1 96.81 107 SER B O 1
ATOM 4759 N N . ALA B 1 108 ? 6.301 32.531 -2.625 1 95.94 108 ALA B N 1
ATOM 4760 C CA . ALA B 1 108 ? 5.742 33.875 -2.674 1 95.94 108 ALA B CA 1
ATOM 4761 C C . ALA B 1 108 ? 5.84 34.562 -1.314 1 95.94 108 ALA B C 1
ATOM 4763 O O . ALA B 1 108 ? 5.922 35.781 -1.234 1 95.94 108 ALA B O 1
ATOM 4764 N N . ALA B 1 109 ? 5.891 33.812 -0.245 1 93.69 109 ALA B N 1
ATOM 4765 C CA . ALA B 1 109 ? 5.957 34.344 1.112 1 93.69 109 ALA B CA 1
ATOM 4766 C C . ALA B 1 109 ? 7.301 35 1.372 1 93.69 109 ALA B C 1
ATOM 4768 O O . ALA B 1 109 ? 7.457 35.75 2.352 1 93.69 109 ALA B O 1
ATOM 4769 N N . GLN B 1 110 ? 8.312 34.781 0.494 1 94.56 110 GLN B N 1
ATOM 4770 C CA . GLN B 1 110 ? 9.625 35.438 0.617 1 94.56 110 GLN B CA 1
ATOM 4771 C C . GLN B 1 110 ? 9.57 36.875 0.173 1 94.56 110 GLN B C 1
ATOM 4773 O O . GLN B 1 110 ? 10.5 37.656 0.44 1 94.56 110 GLN B O 1
ATOM 4778 N N . PHE B 1 111 ? 8.391 37.281 -0.433 1 94.5 111 PHE B N 1
ATOM 4779 C CA . PHE B 1 111 ? 8.227 38.625 -0.954 1 94.5 111 PHE B CA 1
ATOM 4780 C C . PHE B 1 111 ? 7.059 39.344 -0.273 1 94.5 111 PHE B C 1
ATOM 4782 O O . PHE B 1 111 ? 6.176 38.688 0.285 1 94.5 111 PHE B O 1
ATOM 4789 N N . PRO B 1 112 ? 7.02 40.75 -0.242 1 94.06 112 PRO B N 1
ATOM 4790 C CA . PRO B 1 112 ? 5.891 41.469 0.345 1 94.06 112 PRO B CA 1
ATOM 4791 C C . PRO B 1 112 ? 4.594 41.281 -0.442 1 94.06 112 PRO B C 1
ATOM 4793 O O . PRO B 1 112 ? 4.633 40.969 -1.635 1 94.06 112 PRO B O 1
ATOM 4796 N N . HIS B 1 113 ? 3.539 41.312 0.248 1 93.44 113 HIS B N 1
ATOM 4797 C CA . HIS B 1 113 ? 2.225 41.438 -0.371 1 93.44 113 HIS B CA 1
ATOM 4798 C C . HIS B 1 113 ? 1.717 42.875 -0.328 1 93.44 113 HIS B C 1
ATOM 4800 O O . HIS B 1 113 ? 1.942 43.594 0.653 1 93.44 113 HIS B O 1
ATOM 4806 N N . ALA B 1 114 ? 1.249 43.406 -1.454 1 92.44 114 ALA B N 1
ATOM 4807 C CA . ALA B 1 114 ? 0.709 44.75 -1.557 1 92.44 114 ALA B CA 1
ATOM 4808 C C . ALA B 1 114 ? -0.736 44.719 -2.047 1 92.44 114 ALA B C 1
ATOM 4810 O O . ALA B 1 114 ? -1.104 43.906 -2.877 1 92.44 114 ALA B O 1
ATOM 4811 N N . GLN B 1 115 ? -1.57 45.562 -1.481 1 91.38 115 GLN B N 1
ATOM 4812 C CA . GLN B 1 115 ? -2.971 45.656 -1.886 1 91.38 115 GLN B CA 1
ATOM 4813 C C . GLN B 1 115 ? -3.436 47.094 -1.95 1 91.38 115 GLN B C 1
ATOM 4815 O O . GLN B 1 115 ? -2.848 47.969 -1.31 1 91.38 115 GLN B O 1
ATOM 4820 N N . ALA B 1 116 ? -4.398 47.344 -2.848 1 89.81 116 ALA B N 1
ATOM 4821 C CA . ALA B 1 116 ? -5.141 48.625 -2.881 1 89.81 116 ALA B CA 1
ATOM 4822 C C . ALA B 1 116 ? -6.512 48.469 -2.229 1 89.81 116 ALA B C 1
ATOM 4824 O O . ALA B 1 116 ? -7.168 47.438 -2.385 1 89.81 116 ALA B O 1
ATOM 4825 N N . ASN B 1 117 ? -6.816 49.5 -1.426 1 84.62 117 ASN B N 1
ATOM 4826 C CA . ASN B 1 117 ? -8.094 49.469 -0.728 1 84.62 117 ASN B CA 1
ATOM 4827 C C . ASN B 1 117 ? -8.883 50.781 -0.95 1 84.62 117 ASN B C 1
ATOM 4829 O O . ASN B 1 117 ? -8.289 51.844 -1.153 1 84.62 117 ASN B O 1
ATOM 4833 N N . ALA B 1 118 ? -10.195 50.625 -1.046 1 82.25 118 ALA B N 1
ATOM 4834 C CA . ALA B 1 118 ? -11.117 51.75 -1.093 1 82.25 118 ALA B CA 1
ATOM 4835 C C . ALA B 1 118 ? -12.383 51.469 -0.296 1 82.25 118 ALA B C 1
ATOM 4837 O O . ALA B 1 118 ? -12.891 50.344 -0.315 1 82.25 118 ALA B O 1
ATOM 4838 N N . SER B 1 119 ? -12.648 52.562 0.484 1 77.94 119 SER B N 1
ATOM 4839 C CA . SER B 1 119 ? -13.875 52.375 1.251 1 77.94 119 SER B CA 1
ATOM 4840 C C . SER B 1 119 ? -14.641 53.688 1.361 1 77.94 119 SER B C 1
ATOM 4842 O O . SER B 1 119 ? -14.062 54.781 1.201 1 77.94 119 SER B O 1
ATOM 4844 N N . TYR B 1 120 ? -15.969 53.594 1.483 1 75.62 120 TYR B N 1
ATOM 4845 C CA . TYR B 1 120 ? -16.875 54.688 1.837 1 75.62 120 TYR B CA 1
ATOM 4846 C C . TYR B 1 120 ? -17.781 54.281 2.994 1 75.62 120 TYR B C 1
ATOM 4848 O O . TYR B 1 120 ? -18.297 53.156 3.025 1 75.62 120 TYR B O 1
ATOM 4856 N N . GLY B 1 121 ? -17.672 55.156 3.992 1 72.88 121 GLY B N 1
ATOM 4857 C CA . GLY B 1 121 ? -18.562 54.906 5.113 1 72.88 121 GLY B CA 1
ATOM 4858 C C . GLY B 1 121 ? -19.297 56.156 5.578 1 72.88 121 GLY B C 1
ATOM 4859 O O . GLY B 1 121 ? -18.766 57.281 5.473 1 72.88 121 GLY B O 1
ATOM 4860 N N . ARG B 1 122 ? -20.578 56.031 6.055 1 76 122 ARG B N 1
ATOM 4861 C CA . ARG B 1 122 ? -21.312 57.031 6.816 1 76 122 ARG B CA 1
ATOM 4862 C C . ARG B 1 122 ? -21.422 56.656 8.281 1 76 122 ARG B C 1
ATOM 4864 O O . ARG B 1 122 ? -21.906 55.562 8.602 1 76 122 ARG B O 1
ATOM 4871 N N . GLU B 1 123 ? -20.812 57.562 9.07 1 69.19 123 GLU B N 1
ATOM 4872 C CA . GLU B 1 123 ? -20.703 57.188 10.484 1 69.19 123 GLU B CA 1
ATOM 4873 C C . GLU B 1 123 ? -21.25 58.312 11.383 1 69.19 123 GLU B C 1
ATOM 4875 O O . GLU B 1 123 ? -21.312 59.469 10.992 1 69.19 123 GLU B O 1
ATOM 4880 N N . ARG B 1 124 ? -21.859 57.812 12.547 1 69.5 124 ARG B N 1
ATOM 4881 C CA . ARG B 1 124 ? -22.25 58.719 13.625 1 69.5 124 ARG B CA 1
ATOM 4882 C C . ARG B 1 124 ? -21.688 58.25 14.969 1 69.5 124 ARG B C 1
ATOM 4884 O O . ARG B 1 124 ? -21.859 57.094 15.344 1 69.5 124 ARG B O 1
ATOM 4891 N N . ALA B 1 125 ? -20.828 59.062 15.617 1 60.81 125 ALA B N 1
ATOM 4892 C CA . ALA B 1 125 ? -20.25 58.688 16.906 1 60.81 125 ALA B CA 1
ATOM 4893 C C . ALA B 1 125 ? -21.219 59 18.047 1 60.81 125 ALA B C 1
ATOM 4895 O O . ALA B 1 125 ? -21.953 60 18 1 60.81 125 ALA B O 1
ATOM 4896 N N . SER B 1 126 ? -21.297 58 18.891 1 62.94 126 SER B N 1
ATOM 4897 C CA . SER B 1 126 ? -22.109 58.25 20.078 1 62.94 126 SER B CA 1
ATOM 4898 C C . SER B 1 126 ? -21.562 59.375 20.938 1 62.94 126 SER B C 1
ATOM 4900 O O . SER B 1 126 ? -20.359 59.406 21.219 1 62.94 126 SER B O 1
ATOM 4902 N N . THR B 1 127 ? -22.375 60.25 21.344 1 57.19 127 THR B N 1
ATOM 4903 C CA . THR B 1 127 ? -21.984 61.344 22.219 1 57.19 127 THR B CA 1
ATOM 4904 C C . THR B 1 127 ? -21.641 60.844 23.625 1 57.19 127 THR B C 1
ATOM 4906 O O . THR B 1 127 ? -20.891 61.469 24.359 1 57.19 127 THR B O 1
ATOM 4909 N N . ASN B 1 128 ? -22.25 59.625 23.906 1 55.31 128 ASN B N 1
ATOM 4910 C CA . ASN B 1 128 ? -22.047 59.062 25.234 1 55.31 128 ASN B CA 1
ATOM 4911 C C . ASN B 1 128 ? -20.875 58.062 25.219 1 55.31 128 ASN B C 1
ATOM 4913 O O . ASN B 1 128 ? -20.594 57.438 26.234 1 55.31 128 ASN B O 1
ATOM 4917 N N . GLY B 1 129 ? -20.375 57.906 24.125 1 51.53 129 GLY B N 1
ATOM 4918 C CA . GLY B 1 129 ? -19.266 56.969 24.016 1 51.53 129 GLY B CA 1
ATOM 4919 C C . GLY B 1 129 ? -17.922 57.625 24.234 1 51.53 129 GLY B C 1
ATOM 4920 O O . GLY B 1 129 ? -17.828 58.688 24.859 1 51.53 129 GLY B O 1
ATOM 4921 N N . VAL B 1 130 ? -16.844 56.938 23.875 1 51.41 130 VAL B N 1
ATOM 4922 C CA . VAL B 1 130 ? -15.461 57.312 24.109 1 51.41 130 VAL B CA 1
ATOM 4923 C C . VAL B 1 130 ? -15.234 58.75 23.641 1 51.41 130 VAL B C 1
ATOM 4925 O O . VAL B 1 130 ? -14.461 59.5 24.25 1 51.41 130 VAL B O 1
ATOM 4928 N N . LEU B 1 131 ? -16.125 59.031 22.703 1 52.97 131 LEU B N 1
ATOM 4929 C CA . LEU B 1 131 ? -15.977 60.406 22.219 1 52.97 131 LEU B CA 1
ATOM 4930 C C . LEU B 1 131 ? -16.453 61.406 23.266 1 52.97 131 LEU B C 1
ATOM 4932 O O . LEU B 1 131 ? -15.992 62.562 23.281 1 52.97 131 LEU B O 1
ATOM 4936 N N . GLY B 1 132 ? -17.562 60.812 23.984 1 46.22 132 GLY B N 1
ATOM 4937 C CA . GLY B 1 132 ? -18.016 61.688 25.078 1 46.22 132 GLY B CA 1
ATOM 4938 C C . GLY B 1 132 ? -16.969 61.875 26.156 1 46.22 132 GLY B C 1
ATOM 4939 O O . GLY B 1 132 ? -17 62.875 26.859 1 46.22 132 GLY B O 1
ATOM 4940 N N . LEU B 1 133 ? -16.188 60.719 26.438 1 43.22 133 LEU B N 1
ATOM 4941 C CA . LEU B 1 133 ? -15.109 60.844 27.406 1 43.22 133 LEU B CA 1
ATOM 4942 C C . LEU B 1 133 ? -14.078 61.875 26.938 1 43.22 133 LEU B C 1
ATOM 4944 O O . LEU B 1 133 ? -13.359 62.469 27.75 1 43.22 133 LEU B O 1
ATOM 4948 N N . LEU B 1 134 ? -13.992 61.688 25.688 1 44.03 134 LEU B N 1
ATOM 4949 C CA . LEU B 1 134 ? -13.07 62.719 25.234 1 44.03 134 LEU B CA 1
ATOM 4950 C C . LEU B 1 134 ? -13.602 64.125 25.547 1 44.03 134 LEU B C 1
ATOM 4952 O O . LEU B 1 134 ? -12.891 65.062 25.391 1 44.03 134 LEU B O 1
ATOM 4956 N N . GLY B 1 135 ? -14.5 64.312 26.828 1 37.47 135 GLY B N 1
ATOM 4957 C CA . GLY B 1 135 ? -15.031 65.562 27.281 1 37.47 135 GLY B CA 1
ATOM 4958 C C . GLY B 1 135 ? -15.336 66.5 26.141 1 37.47 135 GLY B C 1
ATOM 4959 O O . GLY B 1 135 ? -14.93 66.25 25 1 37.47 135 GLY B O 1
ATOM 4960 N N . THR B 1 136 ? -16.266 67.688 26.484 1 31.84 136 THR B N 1
ATOM 4961 C CA . THR B 1 136 ? -16.109 69.125 26.25 1 31.84 136 THR B CA 1
ATOM 4962 C C . THR B 1 136 ? -14.672 69.562 26.531 1 31.84 136 THR B C 1
ATOM 4964 O O . THR B 1 136 ? -14.43 70.75 26.859 1 31.84 136 THR B O 1
ATOM 4967 N N . MET B 1 137 ? -13.844 69.125 27.156 1 30.39 137 MET B N 1
ATOM 4968 C CA . MET B 1 137 ? -12.82 70.188 27.078 1 30.39 137 MET B CA 1
ATOM 4969 C C . MET B 1 137 ? -12.734 70.75 25.656 1 30.39 137 MET B C 1
ATOM 4971 O O . MET B 1 137 ? -13.234 70.125 24.703 1 30.39 137 MET B O 1
ATOM 4975 N N . GLU B 1 138 ? -11.289 71.188 25.125 1 29.12 138 GLU B N 1
ATOM 4976 C CA . GLU B 1 138 ? -10 71 24.484 1 29.12 138 GLU B CA 1
ATOM 4977 C C . GLU B 1 138 ? -9.883 69.625 23.859 1 29.12 138 GLU B C 1
ATOM 4979 O O . GLU B 1 138 ? -10.555 68.688 24.297 1 29.12 138 GLU B O 1
ATOM 4984 N N . ARG B 1 139 ? -8.875 68.938 23.234 1 29.23 139 ARG B N 1
ATOM 4985 C CA . ARG B 1 139 ? -8.305 68 22.281 1 29.23 139 ARG B CA 1
ATOM 4986 C C . ARG B 1 139 ? -8.414 66.562 22.797 1 29.23 139 ARG B C 1
ATOM 4988 O O . ARG B 1 139 ? -7.836 65.625 22.203 1 29.23 139 ARG B O 1
ATOM 4995 N N . GLU B 1 140 ? -8.812 65.938 23.891 1 27.58 140 GLU B N 1
ATOM 4996 C CA . GLU B 1 140 ? -8.172 64.625 24.031 1 27.58 140 GLU B CA 1
ATOM 4997 C C . GLU B 1 140 ? -8.914 63.562 23.219 1 27.58 140 GLU B C 1
ATOM 4999 O O . GLU B 1 140 ? -10.133 63.688 23.031 1 27.58 140 GLU B O 1
ATOM 5004 N N . GLY B 1 141 ? -8.141 62.406 22.797 1 24.52 141 GLY B N 1
ATOM 5005 C CA . GLY B 1 141 ? -8.148 61.375 21.797 1 24.52 141 GLY B CA 1
ATOM 5006 C C . GLY B 1 141 ? -9.328 60.406 21.922 1 24.52 141 GLY B C 1
ATOM 5007 O O . GLY B 1 141 ? -9.961 60.344 22.969 1 24.52 141 GLY B O 1
ATOM 5008 N N . ALA B 1 142 ? -9.695 59.719 20.812 1 25.8 142 ALA B N 1
ATOM 5009 C CA . ALA B 1 142 ? -10.492 58.812 19.969 1 25.8 142 ALA B CA 1
ATOM 5010 C C . ALA B 1 142 ? -10.578 57.438 20.547 1 25.8 142 ALA B C 1
ATOM 5012 O O . ALA B 1 142 ? -9.57 56.719 20.641 1 25.8 142 ALA B O 1
ATOM 5013 N N . GLY B 1 143 ? -11.148 57.031 21.688 1 25.75 143 GLY B N 1
ATOM 5014 C CA . GLY B 1 143 ? -11.055 55.625 22.125 1 25.75 143 GLY B CA 1
ATOM 5015 C C . GLY B 1 143 ? -11.703 54.656 21.141 1 25.75 143 GLY B C 1
ATOM 5016 O O . GLY B 1 143 ? -12.477 55.062 20.281 1 25.75 143 GLY B O 1
ATOM 5017 N N . SER B 1 144 ? -11.281 53.344 21.016 1 24.8 144 SER B N 1
ATOM 5018 C CA . SER B 1 144 ? -11.477 52.156 20.172 1 24.8 144 SER B CA 1
ATOM 5019 C C . SER B 1 144 ? -12.906 51.656 20.266 1 24.8 144 SER B C 1
ATOM 5021 O O . SER B 1 144 ? -13.57 51.812 21.281 1 24.8 144 SER B O 1
ATOM 5023 N N . ILE B 1 145 ? -13.594 51.375 19.109 1 28.81 145 ILE B N 1
ATOM 5024 C CA . ILE B 1 145 ? -14.914 50.969 18.625 1 28.81 145 ILE B CA 1
ATOM 5025 C C . ILE B 1 145 ? -15.258 49.594 19.172 1 28.81 145 ILE B C 1
ATOM 5027 O O . ILE B 1 145 ? -14.367 48.75 19.359 1 28.81 145 ILE B O 1
ATOM 5031 N N . ALA B 1 146 ? -16.359 49.469 19.812 1 29.67 146 ALA B N 1
ATOM 5032 C CA . ALA B 1 146 ? -16.859 48.219 20.438 1 29.67 146 ALA B CA 1
ATOM 5033 C C . ALA B 1 146 ? -16.781 47.062 19.453 1 29.67 146 ALA B C 1
ATOM 5035 O O . ALA B 1 146 ? -16.719 45.906 19.875 1 29.67 146 ALA B O 1
ATOM 5036 N N . SER B 1 147 ? -17.312 47.406 18.266 1 31.36 147 SER B N 1
ATOM 5037 C CA . SER B 1 147 ? -17.594 46.281 17.375 1 31.36 147 SER B CA 1
ATOM 5038 C C . SER B 1 147 ? -16.312 45.562 16.969 1 31.36 147 SER B C 1
ATOM 5040 O O . SER B 1 147 ? -16.344 44.656 16.109 1 31.36 147 SER B O 1
ATOM 5042 N N . GLY B 1 148 ? -15.242 45.531 17.859 1 28.92 148 GLY B N 1
ATOM 5043 C CA . GLY B 1 148 ? -13.93 44.938 17.688 1 28.92 148 GLY B CA 1
ATOM 5044 C C . GLY B 1 148 ? -13.094 45.625 16.625 1 28.92 148 GLY B C 1
ATOM 5045 O O . GLY B 1 148 ? -11.906 45.312 16.469 1 28.92 148 GLY B O 1
ATOM 5046 N N . THR B 1 149 ? -13.68 45.906 15.414 1 28.97 149 THR B N 1
ATOM 5047 C CA . THR B 1 149 ? -12.844 46.656 14.461 1 28.97 149 THR B CA 1
ATOM 5048 C C . THR B 1 149 ? -12.594 48.062 14.938 1 28.97 149 THR B C 1
ATOM 5050 O O . THR B 1 149 ? -13.328 48.594 15.773 1 28.97 149 THR B O 1
ATOM 5053 N N . GLN B 1 150 ? -11.391 48.469 14.812 1 30.28 150 GLN B N 1
ATOM 5054 C CA . GLN B 1 150 ? -10.906 49.781 15.266 1 30.28 150 GLN B CA 1
ATOM 5055 C C . GLN B 1 150 ? -11.836 50.906 14.82 1 30.28 150 GLN B C 1
ATOM 5057 O O . GLN B 1 150 ? -12.062 51.094 13.625 1 30.28 150 GLN B O 1
ATOM 5062 N N . GLY B 1 151 ? -13.141 50.938 15.406 1 30.39 151 GLY B N 1
ATOM 5063 C CA . GLY B 1 151 ? -13.883 52.125 15.078 1 30.39 151 GLY B CA 1
ATOM 5064 C C . GLY B 1 151 ? -13.109 53.406 15.344 1 30.39 151 GLY B C 1
ATOM 5065 O O . GLY B 1 151 ? -12.047 53.375 15.961 1 30.39 151 GLY B O 1
ATOM 5066 N N . PHE B 1 152 ? -13.281 54.375 14.414 1 31.92 152 PHE B N 1
ATOM 5067 C CA . PHE B 1 152 ? -12.742 55.719 14.344 1 31.92 152 PHE B CA 1
ATOM 5068 C C . PHE B 1 152 ? -12.906 56.438 15.68 1 31.92 152 PHE B C 1
ATOM 5070 O O . PHE B 1 152 ? -13.82 56.125 16.438 1 31.92 152 PHE B O 1
ATOM 5077 N N . GLY B 1 153 ? -11.797 56.75 16.266 1 31.83 153 GLY B N 1
ATOM 5078 C CA . GLY B 1 153 ? -11.602 57.656 17.391 1 31.83 153 GLY B CA 1
ATOM 5079 C C . GLY B 1 153 ? -12.547 58.844 17.375 1 31.83 153 GLY B C 1
ATOM 5080 O O . GLY B 1 153 ? -13.055 59.219 16.328 1 31.83 153 GLY B O 1
ATOM 5081 N N . PRO B 1 154 ? -13.344 58.938 18.406 1 32.75 154 PRO B N 1
ATOM 5082 C CA . PRO B 1 154 ? -14.375 59.938 18.703 1 32.75 154 PRO B CA 1
ATOM 5083 C C . PRO B 1 154 ? -13.867 61.375 18.578 1 32.75 154 PRO B C 1
ATOM 5085 O O . PRO B 1 154 ? -12.914 61.75 19.266 1 32.75 154 PRO B O 1
ATOM 5088 N N . THR B 1 155 ? -13.633 61.969 17.344 1 30.47 155 THR B N 1
ATOM 5089 C CA . THR B 1 155 ? -13.328 63.406 17.297 1 30.47 155 THR B CA 1
ATOM 5090 C C . THR B 1 155 ? -14.477 64.25 17.875 1 30.47 155 THR B C 1
ATOM 5092 O O . THR B 1 155 ? -15.648 63.938 17.594 1 30.47 155 THR B O 1
ATOM 5095 N N . ALA B 1 156 ? -14.281 64.625 19.125 1 34.53 156 ALA B N 1
ATOM 5096 C CA . ALA B 1 156 ? -15.234 65.625 19.703 1 34.53 156 ALA B CA 1
ATOM 5097 C C . ALA B 1 156 ? -15.367 66.812 18.812 1 34.53 156 ALA B C 1
ATOM 5099 O O . ALA B 1 156 ? -14.367 67.438 18.406 1 34.53 156 ALA B O 1
ATOM 5100 N N . LEU B 1 157 ? -16.406 66.938 17.922 1 34.91 157 LEU B N 1
ATOM 5101 C CA . LEU B 1 157 ? -16.688 68.25 17.344 1 34.91 157 LEU B CA 1
ATOM 5102 C C . LEU B 1 157 ? -17 69.25 18.453 1 34.91 157 LEU B C 1
ATOM 5104 O O . LEU B 1 157 ? -17.594 68.938 19.469 1 34.91 157 LEU B O 1
ATOM 5108 N N . PRO B 1 158 ? -16.328 70.375 18.578 1 35.06 158 PRO B N 1
ATOM 5109 C CA . PRO B 1 158 ? -16.578 71.375 19.625 1 35.06 158 PRO B CA 1
ATOM 5110 C C . PRO B 1 158 ? -18.047 71.438 20 1 35.06 158 PRO B C 1
ATOM 5112 O O . PRO B 1 158 ? -18.375 71.812 21.156 1 35.06 158 PRO B O 1
ATOM 5115 N N . GLY B 1 159 ? -18.953 72.062 19.078 1 36.16 159 GLY B N 1
ATOM 5116 C CA . GLY B 1 159 ? -20.203 72.75 19.438 1 36.16 159 GLY B CA 1
ATOM 5117 C C . GLY B 1 159 ? -21.203 71.812 20.109 1 36.16 159 GLY B C 1
ATOM 5118 O O . GLY B 1 159 ? -21.031 70.562 20.062 1 36.16 159 GLY B O 1
ATOM 5119 N N . SER B 1 160 ? -22.062 72.312 21.047 1 36.72 160 SER B N 1
ATOM 5120 C CA . SER B 1 160 ? -23.281 71.812 21.719 1 36.72 160 SER B CA 1
ATOM 5121 C C . SER B 1 160 ? -24.031 70.812 20.859 1 36.72 160 SER B C 1
ATOM 5123 O O . SER B 1 160 ? -25.047 70.25 21.281 1 36.72 160 SER B O 1
ATOM 5125 N N . ILE B 1 161 ? -24.062 71 19.5 1 39.5 161 ILE B N 1
ATOM 5126 C CA . ILE B 1 161 ? -25.094 70.375 18.672 1 39.5 161 ILE B CA 1
ATOM 5127 C C . ILE B 1 161 ? -24.781 68.875 18.562 1 39.5 161 ILE B C 1
ATOM 5129 O O . ILE B 1 161 ? -23.625 68.438 18.594 1 39.5 161 ILE B O 1
ATOM 5133 N N . GLY B 1 162 ? -25.812 68 18.406 1 44.97 162 GLY B N 1
ATOM 5134 C CA . GLY B 1 162 ? -25.938 66.562 18.078 1 44.97 162 GLY B CA 1
ATOM 5135 C C . GLY B 1 162 ? -24.812 66.062 17.188 1 44.97 162 GLY B C 1
ATOM 5136 O O . GLY B 1 162 ? -24.172 66.812 16.484 1 44.97 162 GLY B O 1
ATOM 5137 N N . ASN B 1 163 ? -23.875 65.25 17.578 1 53.16 163 ASN B N 1
ATOM 5138 C CA . ASN B 1 163 ? -22.797 64.688 16.797 1 53.16 163 ASN B CA 1
ATOM 5139 C C . ASN B 1 163 ? -23.281 64.25 15.406 1 53.16 163 ASN B C 1
ATOM 5141 O O . ASN B 1 163 ? -23.953 63.25 15.242 1 53.16 163 ASN B O 1
ATOM 5145 N N . PRO B 1 164 ? -23.297 65.188 14.422 1 60.97 164 PRO B N 1
ATOM 5146 C CA . PRO B 1 164 ? -23.828 64.812 13.102 1 60.97 164 PRO B CA 1
ATOM 5147 C C . PRO B 1 164 ? -23.078 63.656 12.453 1 60.97 164 PRO B C 1
ATOM 5149 O O . PRO B 1 164 ? -21.938 63.406 12.797 1 60.97 164 PRO B O 1
ATOM 5152 N N . SER B 1 165 ? -23.859 62.812 11.625 1 70.44 165 SER B N 1
ATOM 5153 C CA . SER B 1 165 ? -23.266 61.781 10.781 1 70.44 165 SER B CA 1
ATOM 5154 C C . SER B 1 165 ? -22.266 62.375 9.797 1 70.44 165 SER B C 1
ATOM 5156 O O . SER B 1 165 ? -22.375 63.531 9.422 1 70.44 165 SER B O 1
ATOM 5158 N N . PHE B 1 166 ? -21.156 61.75 9.602 1 70.56 166 PHE B N 1
ATOM 5159 C CA . PHE B 1 166 ? -20.172 62.188 8.617 1 70.56 166 PHE B CA 1
ATOM 5160 C C . PHE B 1 166 ? -19.875 61.062 7.617 1 70.56 166 PHE B C 1
ATOM 5162 O O . PHE B 1 166 ? -20.125 59.906 7.902 1 70.56 166 PHE B O 1
ATOM 5169 N N . ASN B 1 167 ? -19.516 61.469 6.348 1 73.31 167 ASN B N 1
ATOM 5170 C CA . ASN B 1 167 ? -19.016 60.531 5.34 1 73.31 167 ASN B CA 1
ATOM 5171 C C . ASN B 1 167 ? -17.516 60.344 5.469 1 73.31 167 ASN B C 1
ATOM 5173 O O . ASN B 1 167 ? -16.781 61.25 5.863 1 73.31 167 ASN B O 1
ATOM 5177 N N . LEU B 1 168 ? -17.141 59.156 5.27 1 76.69 168 LEU B N 1
ATOM 5178 C CA . LEU B 1 168 ? -15.719 58.844 5.395 1 76.69 168 LEU B CA 1
ATOM 5179 C C . LEU B 1 168 ? -15.219 58.094 4.16 1 76.69 168 LEU B C 1
ATOM 5181 O O . LEU B 1 168 ? -14.992 56.906 4.211 1 76.69 168 LEU B O 1
ATOM 5185 N N . PRO B 1 169 ? -15.016 58.875 2.971 1 75.25 169 PRO B N 1
ATOM 5186 C CA . PRO B 1 169 ? -14.336 58.25 1.834 1 75.25 169 PRO B CA 1
ATOM 5187 C C . PRO B 1 169 ? -12.836 58.062 2.07 1 75.25 169 PRO B C 1
ATOM 5189 O O . PRO B 1 169 ? -12.188 58.969 2.615 1 75.25 169 PRO B O 1
ATOM 5192 N N . GLN B 1 170 ? -12.383 56.969 1.765 1 82 170 GLN B N 1
ATOM 5193 C CA . GLN B 1 170 ? -10.961 56.719 1.923 1 82 170 GLN B CA 1
ATOM 5194 C C . GLN B 1 170 ? -10.453 55.75 0.859 1 82 170 GLN B C 1
ATOM 5196 O O . GLN B 1 170 ? -11.211 54.875 0.387 1 82 170 GLN B O 1
ATOM 5201 N N . TYR B 1 171 ? -9.258 55.969 0.259 1 82.44 171 TYR B N 1
ATOM 5202 C CA . TYR B 1 171 ? -8.562 55 -0.598 1 82.44 171 TYR B CA 1
ATOM 5203 C C . TYR B 1 171 ? -7.062 55.031 -0.326 1 82.44 171 TYR B C 1
ATOM 5205 O O . TYR B 1 171 ? -6.531 56 0.228 1 82.44 171 TYR B O 1
ATOM 5213 N N . GLY B 1 172 ? -6.418 53.969 -0.555 1 87.88 172 GLY B N 1
ATOM 5214 C CA . GLY B 1 172 ? -4.988 53.875 -0.3 1 87.88 172 GLY B CA 1
ATOM 5215 C C . GLY B 1 172 ? -4.395 52.531 -0.664 1 87.88 172 GLY B C 1
ATOM 5216 O O . GLY B 1 172 ? -4.992 51.781 -1.435 1 87.88 172 GLY B O 1
ATOM 5217 N N . MET B 1 173 ? -3.139 52.375 -0.38 1 89.44 173 MET B N 1
ATOM 5218 C CA . MET B 1 173 ? -2.402 51.125 -0.587 1 89.44 173 MET B CA 1
ATOM 5219 C C . MET B 1 173 ? -1.62 50.75 0.665 1 89.44 173 MET B C 1
ATOM 5221 O O . MET B 1 173 ? -1.241 51.625 1.455 1 89.44 173 MET B O 1
ATOM 5225 N N . ASN B 1 174 ? -1.569 49.5 0.868 1 87.5 174 ASN B N 1
ATOM 5226 C CA . ASN B 1 174 ? -0.756 49 1.966 1 87.5 174 ASN B CA 1
ATOM 5227 C C . ASN B 1 174 ? 0.071 47.781 1.538 1 87.5 174 ASN B C 1
ATOM 5229 O O . ASN B 1 174 ? -0.26 47.125 0.555 1 87.5 174 ASN B O 1
ATOM 5233 N N . ALA B 1 175 ? 1.198 47.594 2.109 1 90.44 175 ALA B N 1
ATOM 5234 C CA . ALA B 1 175 ? 2.088 46.469 1.889 1 90.44 175 ALA B CA 1
ATOM 5235 C C . ALA B 1 175 ? 2.561 45.875 3.215 1 90.44 175 ALA B C 1
ATOM 5237 O O . ALA B 1 175 ? 2.645 46.594 4.223 1 90.44 175 ALA B O 1
ATOM 5238 N N . SER B 1 176 ? 2.678 44.594 3.193 1 91.69 176 SER B N 1
ATOM 5239 C CA . SER B 1 176 ? 3.191 43.906 4.371 1 91.69 176 SER B CA 1
ATOM 5240 C C . SER B 1 176 ? 4.16 42.781 3.977 1 91.69 176 SER B C 1
ATOM 5242 O O . SER B 1 176 ? 3.992 42.156 2.938 1 91.69 176 SER B O 1
ATOM 5244 N N . TRP B 1 177 ? 5.266 42.562 4.754 1 92.69 177 TRP B N 1
ATOM 5245 C CA . TRP B 1 177 ? 6.309 41.562 4.496 1 92.69 177 TRP B CA 1
ATOM 5246 C C . TRP B 1 177 ? 6.82 40.969 5.801 1 92.69 177 TRP B C 1
ATOM 5248 O O . TRP B 1 177 ? 7.168 41.688 6.734 1 92.69 177 TRP B O 1
ATOM 5258 N N . GLU B 1 178 ? 6.836 39.656 5.844 1 90.19 178 GLU B N 1
ATOM 5259 C CA . GLU B 1 178 ? 7.461 38.969 6.984 1 90.19 178 GLU B CA 1
ATOM 5260 C C . GLU B 1 178 ? 8.977 38.906 6.816 1 90.19 178 GLU B C 1
ATOM 5262 O O . GLU B 1 178 ? 9.469 38.312 5.848 1 90.19 178 GLU B O 1
ATOM 5267 N N . VAL B 1 179 ? 9.656 39.562 7.715 1 92.19 179 VAL B N 1
ATOM 5268 C CA . VAL B 1 179 ? 11.117 39.438 7.715 1 92.19 179 VAL B CA 1
ATOM 5269 C C . VAL B 1 179 ? 11.523 38.094 8.328 1 92.19 179 VAL B C 1
ATOM 5271 O O . VAL B 1 179 ? 11.32 37.875 9.523 1 92.19 179 VAL B O 1
ATOM 5274 N N . ASP B 1 180 ? 12.156 37.25 7.621 1 93.25 180 ASP B N 1
ATOM 5275 C CA . ASP B 1 180 ? 12.391 35.875 7.977 1 93.25 180 ASP B CA 1
ATOM 5276 C C . ASP B 1 180 ? 13.695 35.719 8.758 1 93.25 180 ASP B C 1
ATOM 5278 O O . ASP B 1 180 ? 14.602 35 8.336 1 93.25 180 ASP B O 1
ATOM 5282 N N . PHE B 1 181 ? 13.695 36.156 9.969 1 92.31 181 PHE B N 1
ATOM 5283 C CA . PHE B 1 181 ? 14.891 36.188 10.805 1 92.31 181 PHE B CA 1
ATOM 5284 C C . PHE B 1 181 ? 15.281 34.75 11.203 1 92.31 181 PHE B C 1
ATOM 5286 O O . PHE B 1 181 ? 16.469 34.438 11.281 1 92.31 181 PHE B O 1
ATOM 5293 N N . TRP B 1 182 ? 14.32 33.938 11.367 1 94.31 182 TRP B N 1
ATOM 5294 C CA . TRP B 1 182 ? 14.578 32.656 11.992 1 94.31 182 TRP B CA 1
ATOM 5295 C C . TRP B 1 182 ? 14.477 31.516 10.969 1 94.31 182 TRP B C 1
ATOM 5297 O O . TRP B 1 182 ? 14.688 30.344 11.305 1 94.31 182 TRP B O 1
ATOM 5307 N N . GLY B 1 183 ? 14.125 31.797 9.703 1 95.56 183 GLY B N 1
ATOM 5308 C CA . GLY B 1 183 ? 14.078 30.797 8.648 1 95.56 183 GLY B CA 1
ATOM 5309 C C . GLY B 1 183 ? 12.719 30.125 8.523 1 95.56 183 GLY B C 1
ATOM 5310 O O . GLY B 1 183 ? 12.617 29.016 8.008 1 95.56 183 GLY B O 1
ATOM 5311 N N . HIS B 1 184 ? 11.648 30.75 9.039 1 95.75 184 HIS B N 1
ATOM 5312 C CA . HIS B 1 184 ? 10.305 30.203 8.938 1 95.75 184 HIS B CA 1
ATOM 5313 C C . HIS B 1 184 ? 9.906 30.016 7.477 1 95.75 184 HIS B C 1
ATOM 5315 O O . HIS B 1 184 ? 9.508 28.906 7.078 1 95.75 184 HIS B O 1
ATOM 5321 N N . VAL B 1 185 ? 10.023 31.047 6.66 1 96.12 185 VAL B N 1
ATOM 5322 C CA . VAL B 1 185 ? 9.648 31 5.25 1 96.12 185 VAL B CA 1
ATOM 5323 C C . VAL B 1 185 ? 10.633 30.125 4.48 1 96.12 185 VAL B C 1
ATOM 5325 O O . VAL B 1 185 ? 10.227 29.328 3.627 1 96.12 185 VAL B O 1
ATOM 5328 N N . ARG B 1 186 ? 11.938 30.266 4.805 1 97 186 ARG B N 1
ATOM 5329 C CA . ARG B 1 186 ? 12.945 29.453 4.137 1 97 186 ARG B CA 1
ATOM 5330 C C . ARG B 1 186 ? 12.68 27.969 4.336 1 97 186 ARG B C 1
ATOM 5332 O O . ARG B 1 186 ? 12.797 27.172 3.396 1 97 186 ARG B O 1
ATOM 5339 N N . ARG B 1 187 ? 12.312 27.609 5.594 1 97.88 187 ARG B N 1
ATOM 5340 C CA . ARG B 1 187 ? 12.008 26.219 5.871 1 97.88 187 ARG B CA 1
ATOM 5341 C C . ARG B 1 187 ? 10.742 25.766 5.133 1 97.88 187 ARG B C 1
ATOM 5343 O O . ARG B 1 187 ? 10.648 24.625 4.68 1 97.88 187 ARG B O 1
ATOM 5350 N N . GLN B 1 188 ? 9.734 26.625 4.992 1 97.19 188 GLN B N 1
ATOM 5351 C CA . GLN B 1 188 ? 8.523 26.312 4.238 1 97.19 188 GLN B CA 1
ATOM 5352 C C . GLN B 1 188 ? 8.844 26.062 2.768 1 97.19 188 GLN B C 1
ATOM 5354 O O . GLN B 1 188 ? 8.32 25.109 2.17 1 97.19 188 GLN B O 1
ATOM 5359 N N . VAL B 1 189 ? 9.688 26.906 2.219 1 97.81 189 VAL B N 1
ATOM 5360 C CA . VAL B 1 189 ? 10.086 26.75 0.824 1 97.81 189 VAL B CA 1
ATOM 5361 C C . VAL B 1 189 ? 10.906 25.469 0.659 1 97.81 189 VAL B C 1
ATOM 5363 O O . VAL B 1 189 ? 10.75 24.75 -0.331 1 97.81 189 VAL B O 1
ATOM 5366 N N . GLU B 1 190 ? 11.805 25.219 1.625 1 98 190 GLU B N 1
ATOM 5367 C CA . GLU B 1 190 ? 12.578 23.984 1.603 1 98 190 GLU B CA 1
ATOM 5368 C C . GLU B 1 190 ? 11.664 22.766 1.589 1 98 190 GLU B C 1
ATOM 5370 O O . GLU B 1 190 ? 11.867 21.828 0.803 1 98 190 GLU B O 1
ATOM 5375 N N . ALA B 1 191 ? 10.602 22.734 2.463 1 98.12 191 ALA B N 1
ATOM 5376 C CA . ALA B 1 191 ? 9.641 21.625 2.514 1 98.12 191 ALA B CA 1
ATOM 5377 C C . ALA B 1 191 ? 8.906 21.484 1.185 1 98.12 191 ALA B C 1
ATOM 5379 O O . ALA B 1 191 ? 8.742 20.375 0.68 1 98.12 191 ALA B O 1
ATOM 5380 N N . ALA B 1 192 ? 8.508 22.578 0.607 1 98.12 192 ALA B N 1
ATOM 5381 C CA . ALA B 1 192 ? 7.789 22.547 -0.664 1 98.12 192 ALA B CA 1
ATOM 5382 C C . ALA B 1 192 ? 8.688 22.078 -1.796 1 98.12 192 ALA B C 1
ATOM 5384 O O . ALA B 1 192 ? 8.242 21.375 -2.705 1 98.12 192 ALA B O 1
ATOM 5385 N N . THR B 1 193 ? 9.945 22.531 -1.78 1 98.5 193 THR B N 1
ATOM 5386 C CA . THR B 1 193 ? 10.914 22.094 -2.785 1 98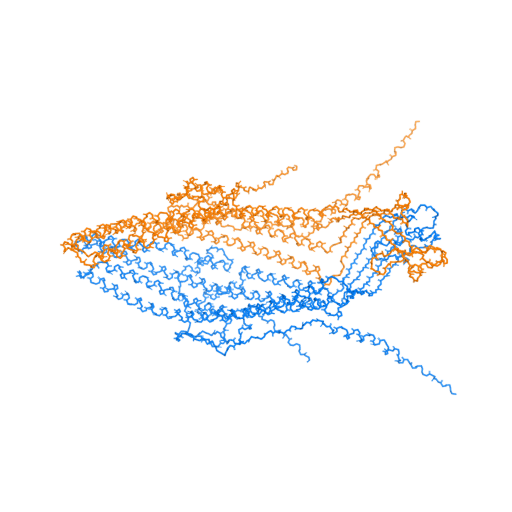.5 193 THR B CA 1
ATOM 5387 C C . THR B 1 193 ? 11.125 20.594 -2.711 1 98.5 193 THR B C 1
ATOM 5389 O O . THR B 1 193 ? 11.125 19.906 -3.738 1 98.5 193 THR B O 1
ATOM 5392 N N . ALA B 1 194 ? 11.289 20.094 -1.47 1 98.62 194 ALA B N 1
ATOM 5393 C CA . ALA B 1 194 ? 11.445 18.656 -1.288 1 98.62 194 ALA B CA 1
ATOM 5394 C C . ALA B 1 194 ? 10.211 17.891 -1.771 1 98.62 194 ALA B C 1
ATOM 5396 O O . ALA B 1 194 ? 10.328 16.828 -2.377 1 98.62 194 ALA B O 1
ATOM 5397 N N . ALA B 1 195 ? 9.031 18.422 -1.54 1 98.44 195 ALA B N 1
ATOM 5398 C CA . ALA B 1 195 ? 7.785 17.812 -2.006 1 98.44 195 ALA B CA 1
ATOM 5399 C C . ALA B 1 195 ? 7.727 17.797 -3.529 1 98.44 195 ALA B C 1
ATOM 5401 O O . ALA B 1 195 ? 7.219 16.828 -4.121 1 98.44 195 ALA B O 1
ATOM 5402 N N . MET B 1 196 ? 8.234 18.812 -4.18 1 98.38 196 MET B N 1
ATOM 5403 C CA . MET B 1 196 ? 8.305 18.844 -5.637 1 98.38 196 MET B CA 1
ATOM 5404 C C . MET B 1 196 ? 9.234 17.766 -6.168 1 98.38 196 MET B C 1
ATOM 5406 O O . MET B 1 196 ? 8.898 17.062 -7.125 1 98.38 196 MET B O 1
ATOM 5410 N N . HIS B 1 197 ? 10.367 17.625 -5.504 1 98.38 197 HIS B N 1
ATOM 5411 C CA . HIS B 1 197 ? 11.297 16.562 -5.902 1 98.38 197 HIS B CA 1
ATOM 5412 C C . HIS B 1 197 ? 10.68 15.188 -5.711 1 98.38 197 HIS B C 1
ATOM 5414 O O . HIS B 1 197 ? 10.914 14.281 -6.508 1 98.38 197 HIS B O 1
ATOM 5420 N N . GLU B 1 198 ? 9.93 14.992 -4.586 1 98.38 198 GLU B N 1
ATOM 5421 C CA . GLU B 1 198 ? 9.211 13.742 -4.355 1 98.38 198 GLU B CA 1
ATOM 5422 C C . GLU B 1 198 ? 8.289 13.406 -5.527 1 98.38 198 GLU B C 1
ATOM 5424 O O . GLU B 1 198 ? 8.258 12.266 -5.988 1 98.38 198 GLU B O 1
ATOM 5429 N N . THR B 1 199 ? 7.598 14.391 -6.059 1 98.5 199 THR B N 1
ATOM 5430 C CA . THR B 1 199 ? 6.668 14.195 -7.164 1 98.5 199 THR B CA 1
ATOM 5431 C C . THR B 1 199 ? 7.422 13.891 -8.453 1 98.5 199 THR B C 1
ATOM 5433 O O . THR B 1 199 ? 6.953 13.109 -9.289 1 98.5 199 THR B O 1
ATOM 5436 N N . GLU B 1 200 ? 8.57 14.508 -8.609 1 98.31 200 GLU B N 1
ATOM 5437 C CA . GLU B 1 200 ? 9.422 14.203 -9.75 1 98.31 200 GLU B CA 1
ATOM 5438 C C . GLU B 1 200 ? 9.836 12.734 -9.758 1 98.31 200 GLU B C 1
ATOM 5440 O O . GLU B 1 200 ? 9.797 12.078 -10.797 1 98.31 200 GLU B O 1
ATOM 5445 N N . GLU B 1 201 ? 10.242 12.281 -8.578 1 98.25 201 GLU B N 1
ATOM 5446 C CA . GLU B 1 201 ? 10.617 10.875 -8.461 1 98.25 201 GLU B CA 1
ATOM 5447 C C . GLU B 1 201 ? 9.414 9.961 -8.688 1 98.25 201 GLU B C 1
ATOM 5449 O O . GLU B 1 201 ? 9.562 8.859 -9.227 1 98.25 201 GLU B O 1
ATOM 5454 N N . MET B 1 202 ? 8.234 10.359 -8.328 1 98.31 202 MET B N 1
ATOM 5455 C CA . MET B 1 202 ? 7.02 9.586 -8.586 1 98.31 202 MET B CA 1
ATOM 5456 C C . MET B 1 202 ? 6.801 9.406 -10.086 1 98.31 202 MET B C 1
ATOM 5458 O O . MET B 1 202 ? 6.391 8.336 -10.531 1 98.31 202 MET B O 1
ATOM 5462 N N . ARG B 1 203 ? 7.066 10.445 -10.875 1 98.31 203 ARG B N 1
ATOM 5463 C CA . ARG B 1 203 ? 6.965 10.344 -12.328 1 98.31 203 ARG B CA 1
ATOM 5464 C C . ARG B 1 203 ? 7.965 9.336 -12.875 1 98.31 203 ARG B C 1
ATOM 5466 O O . ARG B 1 203 ? 7.629 8.531 -13.75 1 98.31 203 ARG B O 1
ATOM 5473 N N . ARG B 1 204 ? 9.18 9.414 -12.359 1 98.19 204 ARG B N 1
ATOM 5474 C CA . ARG B 1 204 ? 10.188 8.461 -12.789 1 98.19 204 ARG B CA 1
ATOM 5475 C C . ARG B 1 204 ? 9.773 7.031 -12.453 1 98.19 204 ARG B C 1
ATOM 5477 O O . ARG B 1 204 ? 9.969 6.117 -13.25 1 98.19 204 ARG B O 1
ATOM 5484 N N . ASP B 1 205 ? 9.211 6.824 -11.281 1 98.19 205 ASP B N 1
ATOM 5485 C CA . ASP B 1 205 ? 8.766 5.508 -10.836 1 98.19 205 ASP B CA 1
ATOM 5486 C C . ASP B 1 205 ? 7.672 4.965 -11.758 1 98.19 205 ASP B C 1
ATOM 5488 O O . ASP B 1 205 ? 7.637 3.77 -12.055 1 98.19 205 ASP B O 1
ATOM 5492 N N . MET B 1 206 ? 6.801 5.852 -12.156 1 98.06 206 MET B N 1
ATOM 5493 C CA . MET B 1 206 ? 5.73 5.461 -13.07 1 98.06 206 MET B CA 1
ATOM 5494 C C . MET B 1 206 ? 6.301 4.996 -14.406 1 98.06 206 MET B C 1
ATOM 5496 O O . MET B 1 206 ? 5.84 4 -14.969 1 98.06 206 MET B O 1
ATOM 5500 N N . LEU B 1 207 ? 7.254 5.707 -14.883 1 98.31 207 LEU B N 1
ATOM 5501 C CA . LEU B 1 207 ? 7.898 5.312 -16.125 1 98.31 207 LEU B CA 1
ATOM 5502 C C . LEU B 1 207 ? 8.516 3.924 -16.016 1 98.31 207 LEU B C 1
ATOM 5504 O O . LEU B 1 207 ? 8.336 3.084 -16.891 1 98.31 207 LEU B O 1
ATOM 5508 N N . VAL B 1 208 ? 9.266 3.674 -14.914 1 98 208 VAL B N 1
ATOM 5509 C CA . VAL B 1 208 ? 9.898 2.381 -14.68 1 98 208 VAL B CA 1
ATOM 5510 C C . VAL B 1 208 ? 8.852 1.274 -14.734 1 98 208 VAL B C 1
ATOM 5512 O O . VAL B 1 208 ? 9.039 0.259 -15.406 1 98 208 VAL B O 1
ATOM 5515 N N . SER B 1 209 ? 7.684 1.474 -14.102 1 98 209 SER B N 1
ATOM 5516 C CA . SER B 1 209 ? 6.609 0.486 -14.055 1 98 209 SER B CA 1
ATOM 5517 C C . SER B 1 209 ? 5.988 0.281 -15.43 1 98 209 SER B C 1
ATOM 5519 O O . SER B 1 209 ? 5.723 -0.853 -15.836 1 98 209 SER B O 1
ATOM 5521 N N . LEU B 1 210 ? 5.824 1.349 -16.125 1 98.19 210 LEU B N 1
ATOM 5522 C CA . LEU B 1 210 ? 5.176 1.279 -17.422 1 98.19 210 LEU B CA 1
ATOM 5523 C C . LEU B 1 210 ? 6.062 0.549 -18.438 1 98.19 210 LEU B C 1
ATOM 5525 O O . LEU B 1 210 ? 5.562 -0.219 -19.266 1 98.19 210 LEU B O 1
ATOM 5529 N N . MET B 1 211 ? 7.348 0.816 -18.391 1 98.12 211 MET B N 1
ATOM 5530 C CA . MET B 1 211 ? 8.258 0.142 -19.312 1 98.12 211 MET B CA 1
ATOM 5531 C C . MET B 1 211 ? 8.266 -1.363 -19.062 1 98.12 211 MET B C 1
ATOM 5533 O O . MET B 1 211 ? 8.211 -2.15 -20.016 1 98.12 211 MET B O 1
ATOM 5537 N N . ALA B 1 212 ? 8.297 -1.751 -17.797 1 98.19 212 ALA B N 1
ATOM 5538 C CA . ALA B 1 212 ? 8.25 -3.172 -17.469 1 98.19 212 ALA B CA 1
ATOM 5539 C C . ALA B 1 212 ? 6.918 -3.789 -17.891 1 98.19 212 ALA B C 1
ATOM 5541 O O . ALA B 1 212 ? 6.883 -4.906 -18.406 1 98.19 212 ALA B O 1
ATOM 5542 N N . GLU B 1 213 ? 5.82 -3.061 -17.656 1 98.25 213 GLU B N 1
ATOM 5543 C CA . GLU B 1 213 ? 4.492 -3.547 -18.031 1 98.25 213 GLU B CA 1
ATOM 5544 C C . GLU B 1 213 ? 4.371 -3.738 -19.531 1 98.25 213 GLU B C 1
ATOM 5546 O O . GLU B 1 213 ? 3.801 -4.727 -20 1 98.25 213 GLU B O 1
ATOM 5551 N N . THR B 1 214 ? 4.926 -2.828 -20.266 1 98.69 214 THR B N 1
ATOM 5552 C CA . THR B 1 214 ? 4.902 -2.914 -21.719 1 98.69 214 THR B CA 1
ATOM 5553 C C . THR B 1 214 ? 5.641 -4.16 -22.203 1 98.69 214 THR B C 1
ATOM 5555 O O . THR B 1 214 ? 5.109 -4.934 -23 1 98.69 214 THR B O 1
ATOM 5558 N N . ALA B 1 215 ? 6.852 -4.312 -21.703 1 98.62 215 ALA B N 1
ATOM 5559 C CA . ALA B 1 215 ? 7.629 -5.484 -22.078 1 98.62 215 ALA B CA 1
ATOM 5560 C C . ALA B 1 215 ? 6.902 -6.773 -21.703 1 98.62 215 ALA B C 1
ATOM 5562 O O . ALA B 1 215 ? 6.824 -7.707 -22.516 1 98.62 215 ALA B O 1
ATOM 5563 N N . GLN B 1 216 ? 6.312 -6.797 -20.531 1 98.56 216 GLN B N 1
ATOM 5564 C CA . GLN B 1 216 ? 5.609 -7.984 -20.062 1 98.56 216 GLN B CA 1
ATOM 5565 C C . GLN B 1 216 ? 4.398 -8.289 -20.938 1 98.56 216 GLN B C 1
ATOM 5567 O O . GLN B 1 216 ? 4.172 -9.438 -21.328 1 98.56 216 GLN B O 1
ATOM 5572 N N . ASP B 1 217 ? 3.641 -7.301 -21.234 1 98.62 217 ASP B N 1
ATOM 5573 C CA . ASP B 1 217 ? 2.455 -7.496 -22.062 1 98.62 217 ASP B CA 1
ATOM 5574 C C . ASP B 1 217 ? 2.836 -7.965 -23.453 1 98.62 217 ASP B C 1
ATOM 5576 O O . ASP B 1 217 ? 2.146 -8.797 -24.047 1 98.62 217 ASP B O 1
ATOM 5580 N N . TYR B 1 218 ? 3.895 -7.43 -24 1 98.81 218 TYR B N 1
ATOM 5581 C CA . TYR B 1 218 ? 4.387 -7.852 -25.312 1 98.81 218 TYR B CA 1
ATOM 5582 C C . TYR B 1 218 ? 4.824 -9.312 -25.281 1 98.81 218 TYR B C 1
ATOM 5584 O O . TYR B 1 218 ? 4.469 -10.086 -26.172 1 98.81 218 TYR B O 1
ATOM 5592 N N . ILE B 1 219 ? 5.57 -9.656 -24.266 1 98.75 219 ILE B N 1
ATOM 5593 C CA . ILE B 1 219 ? 6.031 -11.031 -24.109 1 98.75 219 ILE B CA 1
ATOM 5594 C C . ILE B 1 219 ? 4.828 -11.969 -23.984 1 98.75 219 ILE B C 1
ATOM 5596 O O . ILE B 1 219 ? 4.789 -13.023 -24.609 1 98.75 219 ILE B O 1
ATOM 5600 N N . ASP B 1 220 ? 3.83 -11.562 -23.219 1 98.62 220 ASP B N 1
ATOM 5601 C CA . ASP B 1 220 ? 2.631 -12.375 -23.031 1 98.62 220 ASP B CA 1
ATOM 5602 C C . ASP B 1 220 ? 1.866 -12.523 -24.344 1 98.62 220 ASP B C 1
ATOM 5604 O O . ASP B 1 220 ? 1.289 -13.578 -24.625 1 98.62 220 ASP B O 1
ATOM 5608 N N . LEU B 1 221 ? 1.868 -11.477 -25.125 1 98.75 221 LEU B N 1
ATOM 5609 C CA . LEU B 1 221 ? 1.238 -11.547 -26.438 1 98.75 221 LEU B CA 1
ATOM 5610 C C . LEU B 1 221 ? 1.931 -12.586 -27.328 1 98.75 221 LEU B C 1
ATOM 5612 O O . LEU B 1 221 ? 1.274 -13.453 -27.891 1 98.75 221 LEU B O 1
ATOM 5616 N N . ARG B 1 222 ? 3.24 -12.484 -27.375 1 98.81 222 ARG B N 1
ATOM 5617 C CA . ARG B 1 222 ? 4.004 -13.406 -28.219 1 98.81 222 ARG B CA 1
ATOM 5618 C C . ARG B 1 222 ? 3.859 -14.836 -27.719 1 98.81 222 ARG B C 1
ATOM 5620 O O . ARG B 1 222 ? 3.766 -15.773 -28.531 1 98.81 222 ARG B O 1
ATOM 5627 N N . ALA B 1 223 ? 3.816 -14.992 -26.422 1 98.69 223 ALA B N 1
ATOM 5628 C CA . ALA B 1 223 ? 3.609 -16.312 -25.844 1 98.69 223 ALA B CA 1
ATOM 5629 C C . ALA B 1 223 ? 2.248 -16.875 -26.25 1 98.69 223 ALA B C 1
ATOM 5631 O O . ALA B 1 223 ? 2.146 -18.047 -26.656 1 98.69 223 ALA B O 1
ATOM 5632 N N . ALA B 1 224 ? 1.223 -16.062 -26.141 1 98.44 224 ALA B N 1
ATOM 5633 C CA . ALA B 1 224 ? -0.12 -16.5 -26.516 1 98.44 224 ALA B CA 1
ATOM 5634 C C . ALA B 1 224 ? -0.192 -16.859 -28 1 98.44 224 ALA B C 1
ATOM 5636 O O . ALA B 1 224 ? -0.827 -17.844 -28.375 1 98.44 224 ALA B O 1
ATOM 5637 N N . GLN B 1 225 ? 0.474 -16.141 -28.812 1 98.44 225 GLN B N 1
ATOM 5638 C CA . GLN B 1 225 ? 0.506 -16.391 -30.25 1 98.44 225 GLN B CA 1
ATOM 5639 C C . GLN B 1 225 ? 1.253 -17.688 -30.562 1 98.44 225 GLN B C 1
ATOM 5641 O O . GLN B 1 225 ? 0.836 -18.453 -31.422 1 98.44 225 GLN B O 1
ATOM 5646 N N . THR B 1 226 ? 2.367 -17.844 -29.875 1 98.38 226 THR B N 1
ATOM 5647 C CA . THR B 1 226 ? 3.117 -19.094 -30.047 1 98.38 226 THR B CA 1
ATOM 5648 C C . THR B 1 226 ? 2.279 -20.297 -29.609 1 98.38 226 THR B C 1
ATOM 5650 O O . THR B 1 226 ? 2.258 -21.312 -30.312 1 98.38 226 THR B O 1
ATOM 5653 N N . GLN B 1 227 ? 1.549 -20.156 -28.5 1 97.94 227 GLN B N 1
ATOM 5654 C CA . GLN B 1 227 ? 0.665 -21.219 -28.031 1 97.94 227 GLN B CA 1
ATOM 5655 C C . GLN B 1 227 ? -0.434 -21.516 -29.047 1 97.94 227 GLN B C 1
ATOM 5657 O O . GLN B 1 227 ? -0.791 -22.672 -29.266 1 97.94 227 GLN B O 1
ATOM 5662 N N . LEU B 1 228 ? -0.919 -20.5 -29.625 1 97.44 228 LEU B N 1
ATOM 5663 C CA . LEU B 1 228 ? -1.956 -20.656 -30.641 1 97.44 228 LEU B CA 1
ATOM 5664 C C . LEU B 1 228 ? -1.435 -21.453 -31.844 1 97.44 228 LEU B C 1
ATOM 5666 O O . LEU B 1 228 ? -2.115 -22.359 -32.344 1 97.44 228 LEU B O 1
ATOM 5670 N N . GLY B 1 229 ? -0.242 -21.141 -32.281 1 97.62 229 GLY B N 1
ATOM 5671 C CA . GLY B 1 229 ? 0.356 -21.891 -33.406 1 97.62 229 GLY B CA 1
ATOM 5672 C C . GLY B 1 229 ? 0.566 -23.359 -33.062 1 97.62 229 GLY B C 1
ATOM 5673 O O . GLY B 1 229 ? 0.272 -24.219 -33.906 1 97.62 229 GLY B O 1
ATOM 5674 N N . ILE B 1 230 ? 1.008 -23.594 -31.859 1 97.12 230 ILE B N 1
ATOM 5675 C CA . ILE B 1 230 ? 1.239 -24.953 -31.422 1 97.12 230 ILE B CA 1
ATOM 5676 C C . ILE B 1 230 ? -0.088 -25.719 -31.359 1 97.12 230 ILE B C 1
ATOM 5678 O O . ILE B 1 230 ? -0.182 -26.859 -31.812 1 97.12 230 ILE B O 1
ATOM 5682 N N . LEU B 1 231 ? -1.118 -25.078 -30.797 1 96.75 231 LEU B N 1
ATOM 5683 C CA . LEU B 1 231 ? -2.434 -25.703 -30.688 1 96.75 231 LEU B CA 1
ATOM 5684 C C . LEU B 1 231 ? -3.021 -26 -32.062 1 96.75 231 LEU B C 1
ATOM 5686 O O . LEU B 1 231 ? -3.576 -27.078 -32.281 1 96.75 231 LEU B O 1
ATOM 5690 N N . GLU B 1 232 ? -2.869 -25.125 -33.031 1 96.94 232 GLU B N 1
ATOM 5691 C CA . GLU B 1 232 ? -3.363 -25.328 -34.375 1 96.94 232 GLU B CA 1
ATOM 5692 C C . GLU B 1 232 ? -2.664 -26.516 -35.031 1 96.94 232 GLU B C 1
ATOM 5694 O O . GLU B 1 232 ? -3.307 -27.328 -35.719 1 96.94 232 GLU B O 1
ATOM 5699 N N . HIS B 1 233 ? -1.414 -26.562 -34.812 1 95.75 233 HIS B N 1
ATOM 5700 C CA . HIS B 1 233 ? -0.657 -27.688 -35.375 1 95.75 233 HIS B CA 1
ATOM 5701 C C . HIS B 1 233 ? -1.119 -29.016 -34.75 1 95.75 233 HIS B C 1
ATOM 5703 O O . HIS B 1 233 ? -1.275 -30 -35.469 1 95.75 233 HIS B O 1
ATOM 5709 N N . ASN B 1 234 ? -1.38 -29.016 -33.469 1 94.94 234 ASN B N 1
ATOM 5710 C CA . ASN B 1 234 ? -1.826 -30.234 -32.812 1 94.94 234 ASN B CA 1
ATOM 5711 C C . ASN B 1 234 ? -3.25 -30.594 -33.219 1 94.94 234 ASN B C 1
ATOM 5713 O O . ASN B 1 234 ? -3.594 -31.781 -33.281 1 94.94 234 ASN B O 1
ATOM 5717 N N . ILE B 1 235 ? -4.043 -29.656 -33.5 1 96.06 235 ILE B N 1
ATOM 5718 C CA . ILE B 1 235 ? -5.383 -29.906 -34 1 96.06 235 ILE B CA 1
ATOM 5719 C C . ILE B 1 235 ? -5.293 -30.562 -35.375 1 96.06 235 ILE B C 1
ATOM 5721 O O . ILE B 1 235 ? -6.039 -31.5 -35.688 1 96.06 235 ILE B O 1
ATOM 5725 N N . GLU B 1 236 ? -4.391 -30.141 -36.219 1 96.5 236 GLU B N 1
ATOM 5726 C CA . GLU B 1 236 ? -4.176 -30.781 -37.5 1 96.5 236 GLU B CA 1
ATOM 5727 C C . GLU B 1 236 ? -3.74 -32.219 -37.344 1 96.5 236 GLU B C 1
ATOM 5729 O O . GLU B 1 236 ? -4.246 -33.125 -38.062 1 96.5 236 GLU B O 1
ATOM 5734 N N . ILE B 1 237 ? -2.863 -32.406 -36.406 1 93.56 237 ILE B N 1
ATOM 5735 C CA . ILE B 1 237 ? -2.389 -33.781 -36.125 1 93.56 237 ILE B CA 1
ATOM 5736 C C . ILE B 1 237 ? -3.545 -34.625 -35.656 1 93.56 237 ILE B C 1
ATOM 5738 O O . ILE B 1 237 ? -3.697 -35.781 -36.062 1 93.56 237 ILE B O 1
ATOM 5742 N N . SER B 1 238 ? -4.355 -34.125 -34.75 1 94.94 238 SER B N 1
ATOM 5743 C CA . SER B 1 238 ? -5.504 -34.844 -34.188 1 94.94 238 SER B CA 1
ATOM 5744 C C . SER B 1 238 ? -6.543 -35.125 -35.281 1 94.94 238 SER B C 1
ATOM 5746 O O . SER B 1 238 ? -7.191 -36.156 -35.281 1 94.94 238 SER B O 1
ATOM 5748 N N . THR B 1 239 ? -6.73 -34.25 -36.219 1 96.12 239 THR B N 1
ATOM 5749 C CA . THR B 1 239 ? -7.629 -34.438 -37.344 1 96.12 239 THR B CA 1
ATOM 5750 C C . THR B 1 239 ? -7.172 -35.625 -38.219 1 96.12 239 THR B C 1
ATOM 5752 O O . THR B 1 239 ? -7.988 -36.438 -38.625 1 96.12 239 THR B O 1
ATOM 5755 N N . ASN B 1 240 ? -5.922 -35.688 -38.406 1 94.62 240 ASN B N 1
ATOM 5756 C CA . ASN B 1 240 ? -5.359 -36.812 -39.156 1 94.62 240 ASN B CA 1
ATOM 5757 C C . ASN B 1 240 ? -5.52 -38.125 -38.406 1 94.62 240 ASN B C 1
ATOM 5759 O O . ASN B 1 240 ? -5.719 -39.156 -39 1 94.62 240 ASN B O 1
ATOM 5763 N N . SER B 1 241 ? -5.391 -38 -37.094 1 93.81 241 SER B N 1
ATOM 5764 C CA . SER B 1 241 ? -5.594 -39.188 -36.281 1 93.81 241 SER B CA 1
ATOM 5765 C C . SER B 1 241 ? -7.027 -39.719 -36.375 1 93.81 241 SER B C 1
ATOM 5767 O O . SER B 1 241 ? -7.254 -40.906 -36.438 1 93.81 241 SER B O 1
ATOM 5769 N N . VAL B 1 242 ? -7.992 -38.844 -36.406 1 94.94 242 VAL B N 1
ATOM 5770 C CA . VAL B 1 242 ? -9.391 -39.219 -36.562 1 94.94 242 VAL B CA 1
ATOM 5771 C C . VAL B 1 242 ? -9.578 -39.875 -37.938 1 94.94 242 VAL B C 1
ATOM 5773 O O . VAL B 1 242 ? -10.227 -40.906 -38.062 1 94.94 242 VAL B O 1
ATOM 5776 N N . ARG B 1 243 ? -9.008 -39.344 -38.969 1 95.69 243 ARG B N 1
ATOM 5777 C CA . ARG B 1 243 ? -9.109 -39.906 -40.344 1 95.69 243 ARG B CA 1
ATOM 5778 C C . ARG B 1 243 ? -8.508 -41.281 -40.406 1 95.69 243 ARG B C 1
ATOM 5780 O O . ARG B 1 243 ? -9.117 -42.219 -40.938 1 95.69 243 ARG B O 1
ATOM 5787 N N . LEU B 1 244 ? -7.371 -41.375 -39.781 1 92 244 LEU B N 1
ATOM 5788 C CA . LEU B 1 244 ? -6.672 -42.656 -39.812 1 92 244 LEU B CA 1
ATOM 5789 C C . LEU B 1 244 ? -7.477 -43.719 -39.062 1 92 244 LEU B C 1
ATOM 5791 O O . LEU B 1 244 ? -7.668 -44.844 -39.594 1 92 244 LEU B O 1
ATOM 5795 N N . THR B 1 245 ? -7.934 -43.406 -37.844 1 94.06 245 THR B N 1
ATOM 5796 C CA . THR B 1 245 ? -8.664 -44.406 -37.062 1 94.06 245 THR B CA 1
ATOM 5797 C C . THR B 1 245 ? -9.992 -44.75 -37.719 1 94.06 245 THR B C 1
ATOM 5799 O O . THR B 1 245 ? -10.438 -45.906 -37.656 1 94.06 245 THR B O 1
ATOM 5802 N N . THR B 1 246 ? -10.633 -43.812 -38.406 1 95.25 246 THR B N 1
ATOM 5803 C CA . THR B 1 246 ? -11.875 -44.062 -39.125 1 95.25 246 THR B CA 1
ATOM 5804 C C . THR B 1 246 ? -11.633 -45.031 -40.312 1 95.25 246 THR B C 1
ATOM 5806 O O . THR B 1 246 ? -12.391 -45.969 -40.5 1 95.25 246 THR B O 1
ATOM 5809 N N . LEU B 1 247 ? -10.57 -44.75 -41.062 1 94.81 247 LEU B N 1
ATOM 5810 C CA . LEU B 1 247 ? -10.227 -45.625 -42.188 1 94.81 247 LEU B CA 1
ATOM 5811 C C . LEU B 1 247 ? -9.922 -47.031 -41.719 1 94.81 247 LEU B C 1
ATOM 5813 O O . LEU B 1 247 ? -10.375 -48 -42.344 1 94.81 247 LEU B O 1
ATOM 5817 N N . ARG B 1 248 ? -9.18 -47.156 -40.719 1 93.56 248 ARG B N 1
ATOM 5818 C CA . ARG B 1 248 ? -8.82 -48.469 -40.188 1 93.56 248 ARG B CA 1
ATOM 5819 C C . ARG B 1 248 ? -10.055 -49.188 -39.625 1 93.56 248 ARG B C 1
ATOM 5821 O O . ARG B 1 248 ? -10.164 -50.406 -39.75 1 93.56 248 ARG B O 1
ATOM 5828 N N . PHE B 1 249 ? -10.984 -48.438 -39 1 93.69 249 PHE B N 1
ATOM 5829 C CA . PHE B 1 249 ? -12.234 -49.031 -38.5 1 93.69 249 PHE B CA 1
ATOM 5830 C C . PHE B 1 249 ? -13.055 -49.562 -39.656 1 93.69 249 PHE B C 1
ATOM 5832 O O . PHE B 1 249 ? -13.586 -50.688 -39.594 1 93.69 249 PHE B O 1
ATOM 5839 N N . GLN B 1 250 ? -13.062 -48.906 -40.719 1 95.19 250 GLN B N 1
ATOM 5840 C CA . GLN B 1 250 ? -13.797 -49.312 -41.906 1 95.19 250 GLN B CA 1
ATOM 5841 C C . GLN B 1 250 ? -13.172 -50.594 -42.531 1 95.19 250 GLN B C 1
ATOM 5843 O O . GLN B 1 250 ? -13.875 -51.406 -43.125 1 95.19 250 GLN B O 1
ATOM 5848 N N . GLN B 1 251 ? -11.953 -50.781 -42.219 1 94.5 251 GLN B N 1
ATOM 5849 C CA . GLN B 1 251 ? -11.227 -51.938 -42.75 1 94.5 251 GLN B CA 1
ATOM 5850 C C . GLN B 1 251 ? -11.172 -53.062 -41.719 1 94.5 251 GLN B C 1
ATOM 5852 O O . GLN B 1 251 ? -10.539 -54.094 -41.969 1 94.5 251 GLN B O 1
ATOM 5857 N N . GLY B 1 252 ? -11.828 -52.844 -40.594 1 92.62 252 GLY B N 1
ATOM 5858 C CA . GLY B 1 252 ? -11.891 -53.844 -39.531 1 92.62 252 GLY B CA 1
ATOM 5859 C C . GLY B 1 252 ? -10.617 -53.938 -38.719 1 92.62 252 GLY B C 1
ATOM 5860 O O . GLY B 1 252 ? -10.438 -54.875 -37.938 1 92.62 252 GLY B O 1
ATOM 5861 N N . ALA B 1 253 ? -9.758 -52.906 -38.906 1 90.94 253 ALA B N 1
ATOM 5862 C CA . ALA B 1 253 ? -8.445 -52.938 -38.25 1 90.94 253 ALA B CA 1
ATOM 5863 C C . ALA B 1 253 ? -8.406 -52.062 -37.031 1 90.94 253 ALA B C 1
ATOM 5865 O O . ALA B 1 253 ? -7.355 -51.906 -36.406 1 90.94 253 ALA B O 1
ATOM 5866 N N . ALA B 1 254 ? -9.5 -51.344 -36.656 1 91 254 ALA B N 1
ATOM 5867 C CA . ALA B 1 254 ? -9.641 -50.531 -35.469 1 91 254 ALA B CA 1
ATOM 5868 C C . ALA B 1 254 ? -11.039 -50.656 -34.875 1 91 254 ALA B C 1
ATOM 5870 O O . ALA B 1 254 ? -11.922 -51.281 -35.469 1 91 254 ALA B O 1
ATOM 5871 N N . THR B 1 255 ? -11.188 -50.25 -33.656 1 92.88 255 THR B N 1
ATOM 5872 C CA . THR B 1 255 ? -12.469 -50.375 -32.969 1 92.88 255 THR B CA 1
ATOM 5873 C C . THR B 1 255 ? -13.203 -49.031 -32.969 1 92.88 255 THR B C 1
ATOM 5875 O O . THR B 1 255 ? -12.617 -47.969 -33.25 1 92.88 255 THR B O 1
ATOM 5878 N N . ARG B 1 256 ? -14.422 -49.125 -32.594 1 93.81 256 ARG B N 1
ATOM 5879 C CA . ARG B 1 256 ? -15.203 -47.906 -32.375 1 93.81 256 ARG B CA 1
ATOM 5880 C C . ARG B 1 256 ? -14.633 -47.062 -31.234 1 93.81 256 ARG B C 1
ATOM 5882 O O . ARG B 1 256 ? -14.727 -45.844 -31.25 1 93.81 256 ARG B O 1
ATOM 5889 N N . LEU B 1 257 ? -14.023 -47.688 -30.281 1 93.75 257 LEU B N 1
ATOM 5890 C CA . LEU B 1 257 ? -13.367 -47 -29.172 1 93.75 257 LEU B CA 1
ATOM 5891 C C . LEU B 1 257 ? -12.25 -46.094 -29.672 1 93.75 257 LEU B C 1
ATOM 5893 O O . LEU B 1 257 ? -12.133 -44.938 -29.219 1 93.75 257 LEU B O 1
ATOM 5897 N N . ASP B 1 258 ? -11.5 -46.562 -30.656 1 93.31 258 ASP B N 1
ATOM 5898 C CA . ASP B 1 258 ? -10.391 -45.781 -31.203 1 93.31 258 ASP B CA 1
ATOM 5899 C C . ASP B 1 258 ? -10.891 -44.5 -31.859 1 93.31 258 ASP B C 1
ATOM 5901 O O . ASP B 1 258 ? -10.32 -43.438 -31.656 1 93.31 258 ASP B O 1
ATOM 5905 N N . VAL B 1 259 ? -11.938 -44.719 -32.594 1 95.06 259 VAL B N 1
ATOM 5906 C CA . VAL B 1 259 ? -12.492 -43.562 -33.312 1 95.06 259 VAL B CA 1
ATOM 5907 C C . VAL B 1 259 ? -13.07 -42.562 -32.312 1 95.06 259 VAL B C 1
ATOM 5909 O O . VAL B 1 259 ? -12.836 -41.344 -32.438 1 95.06 259 VAL B O 1
ATOM 5912 N N . ALA B 1 260 ? -13.789 -43.031 -31.312 1 96.19 260 ALA B N 1
ATOM 5913 C CA . ALA B 1 260 ? -14.383 -42.156 -30.297 1 96.19 260 ALA B CA 1
ATOM 5914 C C . ALA B 1 260 ? -13.312 -41.438 -29.516 1 96.19 260 ALA B C 1
ATOM 5916 O O . ALA B 1 260 ? -13.453 -40.219 -29.234 1 96.19 260 ALA B O 1
ATOM 5917 N N . GLU B 1 261 ? -12.258 -42.062 -29.156 1 94 261 GLU B N 1
ATOM 5918 C CA . GLU B 1 261 ? -11.141 -41.469 -28.438 1 94 261 GLU B CA 1
ATOM 5919 C C . GLU B 1 261 ? -10.461 -40.375 -29.266 1 94 261 GLU B C 1
ATOM 5921 O O . GLU B 1 261 ? -10.227 -39.281 -28.766 1 94 261 GLU B O 1
ATOM 5926 N N . ALA B 1 262 ? -10.18 -40.688 -30.469 1 94.25 262 ALA B N 1
ATOM 5927 C CA . ALA B 1 262 ? -9.531 -39.75 -31.344 1 94.25 262 ALA B CA 1
ATOM 5928 C C . ALA B 1 262 ? -10.414 -38.5 -31.547 1 94.25 262 ALA B C 1
ATOM 5930 O O . ALA B 1 262 ? -9.922 -37.375 -31.516 1 94.25 262 ALA B O 1
ATOM 5931 N N . THR B 1 263 ? -11.703 -38.781 -31.719 1 96.56 263 THR B N 1
ATOM 5932 C CA . THR B 1 263 ? -12.648 -37.688 -31.953 1 96.56 263 THR B CA 1
ATOM 5933 C C . THR B 1 263 ? -12.805 -36.844 -30.703 1 96.56 263 THR B C 1
ATOM 5935 O O . THR B 1 263 ? -12.875 -35.625 -30.797 1 96.56 263 THR B O 1
ATOM 5938 N N . GLY B 1 264 ? -12.938 -37.469 -29.562 1 96.5 264 GLY B N 1
ATOM 5939 C CA . GLY B 1 264 ? -12.992 -36.75 -28.297 1 96.5 264 GLY B CA 1
ATOM 5940 C C . GLY B 1 264 ? -11.789 -35.844 -28.094 1 96.5 264 GLY B C 1
ATOM 5941 O O . GLY B 1 264 ? -11.945 -34.688 -27.672 1 96.5 264 GLY B O 1
ATOM 5942 N N . GLN B 1 265 ? -10.609 -36.281 -28.391 1 94 265 GLN B N 1
ATOM 5943 C CA . GLN B 1 265 ? -9.391 -35.5 -28.234 1 94 265 GLN B CA 1
ATOM 5944 C C . GLN B 1 265 ? -9.383 -34.281 -29.172 1 94 265 GLN B C 1
ATOM 5946 O O . GLN B 1 265 ? -8.984 -33.188 -28.797 1 94 265 GLN B O 1
ATOM 5951 N N . LEU B 1 266 ? -9.766 -34.594 -30.453 1 95.62 266 LEU B N 1
ATOM 5952 C CA . LEU B 1 266 ? -9.844 -33.469 -31.406 1 95.62 266 LEU B CA 1
ATOM 5953 C C . LEU B 1 266 ? -10.703 -32.344 -30.859 1 95.62 266 LEU B C 1
ATOM 5955 O O . LEU B 1 266 ? -10.297 -31.188 -30.891 1 95.62 266 LEU B O 1
ATOM 5959 N N . HIS B 1 267 ? -11.836 -32.719 -30.25 1 96.81 267 HIS B N 1
ATOM 5960 C CA . HIS B 1 267 ? -12.742 -31.688 -29.734 1 96.81 267 HIS B CA 1
ATOM 5961 C C . HIS B 1 267 ? -12.172 -31.031 -28.484 1 96.81 267 HIS B C 1
ATOM 5963 O O . HIS B 1 267 ? -12.383 -29.844 -28.25 1 96.81 267 HIS B O 1
ATOM 5969 N N . THR B 1 268 ? -11.492 -31.781 -27.656 1 95.31 268 THR B N 1
ATOM 5970 C CA . THR B 1 268 ? -10.836 -31.234 -26.484 1 95.31 268 THR B CA 1
ATOM 5971 C C . THR B 1 268 ? -9.797 -30.188 -26.875 1 95.31 268 THR B C 1
ATOM 5973 O O . THR B 1 268 ? -9.742 -29.094 -26.312 1 95.31 268 THR B O 1
ATOM 5976 N N . PHE B 1 269 ? -8.969 -30.5 -27.875 1 94.38 269 PHE B N 1
ATOM 5977 C CA . PHE B 1 269 ? -7.969 -29.547 -28.359 1 94.38 269 PHE B CA 1
ATOM 5978 C C . PHE B 1 269 ? -8.641 -28.328 -28.969 1 94.38 269 PHE B C 1
ATOM 5980 O O . PHE B 1 269 ? -8.258 -27.188 -28.688 1 94.38 269 PHE B O 1
ATOM 5987 N N . THR B 1 270 ? -9.672 -28.594 -29.766 1 96.88 270 THR B N 1
ATOM 5988 C CA . THR B 1 270 ? -10.375 -27.516 -30.453 1 96.88 270 THR B CA 1
ATOM 5989 C C . THR B 1 270 ? -11.016 -26.562 -29.453 1 96.88 270 THR B C 1
ATOM 5991 O O . THR B 1 270 ? -11.078 -25.359 -29.688 1 96.88 270 THR B O 1
ATOM 5994 N N . SER B 1 271 ? -11.492 -27.031 -28.297 1 97.62 271 SER B N 1
ATOM 5995 C CA . SER B 1 271 ? -12.172 -26.234 -27.281 1 97.62 271 SER B CA 1
ATOM 5996 C C . SER B 1 271 ? -11.227 -25.188 -26.688 1 97.62 271 SER B C 1
ATOM 5998 O O . SER B 1 271 ? -11.672 -24.219 -26.062 1 97.62 271 SER B O 1
ATOM 6000 N N . ARG B 1 272 ? -9.953 -25.297 -26.891 1 96.62 272 ARG B N 1
ATOM 6001 C CA . ARG B 1 272 ? -8.961 -24.406 -26.312 1 96.62 272 ARG B CA 1
ATOM 6002 C C . ARG B 1 272 ? -8.656 -23.25 -27.25 1 96.62 272 ARG B C 1
ATOM 6004 O O . ARG B 1 272 ? -7.98 -22.281 -26.875 1 96.62 272 ARG B O 1
ATOM 6011 N N . LEU B 1 273 ? -9.117 -23.344 -28.516 1 97.19 273 LEU B N 1
ATOM 6012 C CA . LEU B 1 273 ? -8.758 -22.375 -29.562 1 97.19 273 LEU B CA 1
ATOM 6013 C C . LEU B 1 273 ? -9.352 -21 -29.25 1 97.19 273 LEU B C 1
ATOM 6015 O O . LEU B 1 273 ? -8.633 -20 -29.203 1 97.19 273 LEU B O 1
ATOM 6019 N N . ALA B 1 274 ? -10.633 -20.953 -28.969 1 97.56 274 ALA B N 1
ATOM 6020 C CA . ALA B 1 274 ? -11.344 -19.672 -28.844 1 97.56 274 ALA B CA 1
ATOM 6021 C C . ALA B 1 274 ? -10.859 -18.906 -27.609 1 97.56 274 ALA B C 1
ATOM 6023 O O . ALA B 1 274 ? -10.578 -17.703 -27.688 1 97.56 274 ALA B O 1
ATOM 6024 N N . PRO B 1 275 ? -10.773 -19.562 -26.391 1 97.5 275 PRO B N 1
ATOM 6025 C CA . PRO B 1 275 ? -10.227 -18.844 -25.25 1 97.5 275 PRO B CA 1
ATOM 6026 C C . PRO B 1 275 ? -8.82 -18.297 -25.5 1 97.5 275 PRO B C 1
ATOM 6028 O O . PRO B 1 275 ? -8.484 -17.203 -25.031 1 97.5 275 PRO B O 1
ATOM 6031 N N . LEU B 1 276 ? -7.973 -19.031 -26.172 1 97.19 276 LEU B N 1
ATOM 6032 C CA . LEU B 1 276 ? -6.613 -18.594 -26.453 1 97.19 276 LEU B CA 1
ATOM 6033 C C . LEU B 1 276 ? -6.621 -17.391 -27.406 1 97.19 276 LEU B C 1
ATOM 6035 O O . LEU B 1 276 ? -5.832 -16.469 -27.234 1 97.19 276 LEU B O 1
ATOM 6039 N N . ARG B 1 277 ? -7.504 -17.406 -28.391 1 97.81 277 ARG B N 1
ATOM 6040 C CA . ARG B 1 277 ? -7.66 -16.266 -29.281 1 97.81 277 ARG B CA 1
ATOM 6041 C C . ARG B 1 277 ? -8.133 -15.031 -28.516 1 97.81 277 ARG B C 1
ATOM 6043 O O . ARG B 1 277 ? -7.695 -13.914 -28.797 1 97.81 277 ARG B O 1
ATOM 6050 N N . ALA B 1 278 ? -9.031 -15.25 -27.578 1 97.94 278 ALA B N 1
ATOM 6051 C CA . ALA B 1 278 ? -9.477 -14.148 -26.734 1 97.94 278 ALA B CA 1
ATOM 6052 C C . ALA B 1 278 ? -8.32 -13.562 -25.938 1 97.94 278 ALA B C 1
ATOM 6054 O O . ALA B 1 278 ? -8.242 -12.352 -25.734 1 97.94 278 ALA B O 1
ATOM 6055 N N . GLN B 1 279 ? -7.438 -14.406 -25.5 1 97.94 279 GLN B N 1
ATOM 6056 C CA . GLN B 1 279 ? -6.262 -13.945 -24.766 1 97.94 279 GLN B CA 1
ATOM 6057 C C . GLN B 1 279 ? -5.379 -13.055 -25.625 1 97.94 279 GLN B C 1
ATOM 6059 O O . GLN B 1 279 ? -4.832 -12.062 -25.156 1 97.94 279 GLN B O 1
ATOM 6064 N N . VAL B 1 280 ? -5.184 -13.453 -26.859 1 98.19 280 VAL B N 1
ATOM 6065 C CA . VAL B 1 280 ? -4.426 -12.633 -27.797 1 98.19 280 VAL B CA 1
ATOM 6066 C C . VAL B 1 280 ? -5.074 -11.258 -27.922 1 98.19 280 VAL B C 1
ATOM 6068 O O . VAL B 1 280 ? -4.387 -10.234 -27.859 1 98.19 280 VAL B O 1
ATOM 6071 N N . THR B 1 281 ? -6.375 -11.234 -27.984 1 98.12 281 THR B N 1
ATOM 6072 C CA . THR B 1 281 ? -7.109 -9.977 -28.094 1 98.12 281 THR B CA 1
ATOM 6073 C C . THR B 1 281 ? -6.902 -9.125 -26.844 1 98.12 281 THR B C 1
ATOM 6075 O O . THR B 1 281 ? -6.695 -7.914 -26.953 1 98.12 281 THR B O 1
ATOM 6078 N N . HIS B 1 282 ? -6.934 -9.766 -25.688 1 98.25 282 HIS B N 1
ATOM 6079 C CA . HIS B 1 282 ? -6.715 -9.055 -24.438 1 98.25 282 HIS B CA 1
ATOM 6080 C C . HIS B 1 282 ? -5.352 -8.375 -24.422 1 98.25 282 HIS B C 1
ATOM 6082 O O . HIS B 1 282 ? -5.23 -7.223 -24 1 98.25 282 HIS B O 1
ATOM 6088 N N . ARG B 1 283 ? -4.34 -9.055 -24.891 1 98.44 283 ARG B N 1
ATOM 6089 C CA . ARG B 1 283 ? -2.986 -8.508 -24.859 1 98.44 283 ARG B CA 1
ATOM 6090 C C . ARG B 1 283 ? -2.826 -7.383 -25.875 1 98.44 283 ARG B C 1
ATOM 6092 O O . ARG B 1 283 ? -2.158 -6.383 -25.609 1 98.44 283 ARG B O 1
ATOM 6099 N N . LEU B 1 284 ? -3.451 -7.574 -27.016 1 98.5 284 LEU B N 1
ATOM 6100 C CA . LEU B 1 284 ? -3.43 -6.523 -28.031 1 98.5 284 LEU B CA 1
ATOM 6101 C C . LEU B 1 284 ? -4.102 -5.258 -27.516 1 98.5 284 LEU B C 1
ATOM 6103 O O . LEU B 1 284 ? -3.58 -4.152 -27.688 1 98.5 284 LEU B O 1
ATOM 6107 N N . ASN B 1 285 ? -5.227 -5.422 -26.828 1 98.56 285 ASN B N 1
ATOM 6108 C CA . ASN B 1 285 ? -5.945 -4.289 -26.25 1 98.56 285 ASN B CA 1
ATOM 6109 C C . ASN B 1 285 ? -5.148 -3.619 -25.141 1 98.56 285 ASN B C 1
ATOM 6111 O O . ASN B 1 285 ? -5.117 -2.391 -25.047 1 98.56 285 ASN B O 1
ATOM 6115 N N . ALA B 1 286 ? -4.535 -4.43 -24.297 1 98.5 286 ALA B N 1
ATOM 6116 C CA . ALA B 1 286 ? -3.721 -3.879 -23.219 1 98.5 286 ALA B CA 1
ATOM 6117 C C . ALA B 1 286 ? -2.572 -3.039 -23.766 1 98.5 286 ALA B C 1
ATOM 6119 O O . ALA B 1 286 ? -2.283 -1.957 -23.25 1 98.5 286 ALA B O 1
ATOM 6120 N N . LEU B 1 287 ? -1.93 -3.553 -24.812 1 98.75 287 LEU B N 1
ATOM 6121 C CA . LEU B 1 287 ? -0.831 -2.82 -25.422 1 98.75 287 LEU B CA 1
ATOM 6122 C C . LEU B 1 287 ? -1.338 -1.55 -26.094 1 98.75 287 LEU B C 1
ATOM 6124 O O . LEU B 1 287 ? -0.693 -0.501 -26.031 1 98.75 287 LEU B O 1
ATOM 6128 N N . SER B 1 288 ? -2.514 -1.653 -26.734 1 98.69 288 SER B N 1
ATOM 6129 C CA . SER B 1 288 ? -3.111 -0.47 -27.344 1 98.69 288 SER B CA 1
ATOM 6130 C C . SER B 1 288 ? -3.408 0.6 -26.297 1 98.69 288 SER B C 1
ATOM 6132 O O . SER B 1 288 ? -3.156 1.785 -26.531 1 98.69 288 SER B O 1
ATOM 6134 N N . PHE B 1 289 ? -3.912 0.176 -25.125 1 98.5 289 PHE B N 1
ATOM 6135 C CA . PHE B 1 289 ? -4.199 1.097 -24.031 1 98.5 289 PHE B CA 1
ATOM 6136 C C . PHE B 1 289 ? -2.926 1.787 -23.562 1 98.5 289 PHE B C 1
ATOM 6138 O O . PHE B 1 289 ? -2.92 2.996 -23.312 1 98.5 289 PHE B O 1
ATOM 6145 N N . LEU B 1 290 ? -1.788 1.024 -23.469 1 98.69 290 LEU B N 1
ATOM 6146 C CA . LEU B 1 290 ? -0.523 1.556 -22.969 1 98.69 290 LEU B CA 1
ATOM 6147 C C . LEU B 1 290 ? 0.014 2.639 -23.906 1 98.69 290 LEU B C 1
ATOM 6149 O O . LEU B 1 290 ? 0.659 3.586 -23.453 1 98.69 290 LEU B O 1
ATOM 6153 N N . VAL B 1 291 ? -0.265 2.531 -25.219 1 98.31 291 VAL B N 1
ATOM 6154 C CA . VAL B 1 291 ? 0.225 3.533 -26.156 1 98.31 291 VAL B CA 1
ATOM 6155 C C . VAL B 1 291 ? -0.856 4.582 -26.406 1 98.31 291 VAL B C 1
ATOM 6157 O O . VAL B 1 291 ? -0.745 5.391 -27.328 1 98.31 291 VAL B O 1
ATOM 6160 N N . ALA B 1 292 ? -1.985 4.566 -25.609 1 98.56 292 ALA B N 1
ATOM 6161 C CA . ALA B 1 292 ? -3.061 5.555 -25.609 1 98.56 292 ALA B CA 1
ATOM 6162 C C . ALA B 1 292 ? -3.828 5.52 -26.922 1 98.56 292 ALA B C 1
ATOM 6164 O O . ALA B 1 292 ? -4.141 6.566 -27.5 1 98.56 292 ALA B O 1
ATOM 6165 N N . ARG B 1 293 ? -4.086 4.336 -27.469 1 98.38 293 ARG B N 1
ATOM 6166 C CA . ARG B 1 293 ? -4.887 4.152 -28.672 1 98.38 293 ARG B CA 1
ATOM 6167 C C . ARG B 1 293 ? -6.039 3.186 -28.438 1 98.38 293 ARG B C 1
ATOM 6169 O O . ARG B 1 293 ? -6.027 2.438 -27.453 1 98.38 293 ARG B O 1
ATOM 6176 N N . GLU B 1 294 ? -7.016 3.209 -29.281 1 98.06 294 GLU B N 1
ATOM 6177 C CA . GLU B 1 294 ? -8.211 2.383 -29.141 1 98.06 294 GLU B CA 1
ATOM 6178 C C . GLU B 1 294 ? -7.918 0.923 -29.469 1 98.06 294 GLU B C 1
ATOM 6180 O O . GLU B 1 294 ? -6.93 0.619 -30.141 1 98.06 294 GLU B O 1
ATOM 6185 N N . PRO B 1 295 ? -8.781 0.019 -28.953 1 97.81 295 PRO B N 1
ATOM 6186 C CA . PRO B 1 295 ? -8.641 -1.388 -29.344 1 97.81 295 PRO B CA 1
ATOM 6187 C C . PRO B 1 295 ? -8.633 -1.591 -30.844 1 97.81 295 PRO B C 1
ATOM 6189 O O . PRO B 1 295 ? -9.398 -0.938 -31.562 1 97.81 295 PRO B O 1
ATOM 6192 N N . GLY B 1 296 ? -7.691 -2.439 -31.344 1 96.88 296 GLY B N 1
ATOM 6193 C CA . GLY B 1 296 ? -7.582 -2.707 -32.781 1 96.88 296 GLY B CA 1
ATOM 6194 C C . GLY B 1 296 ? -6.492 -1.899 -33.438 1 96.88 296 GLY B C 1
ATOM 6195 O O . GLY B 1 296 ? -6.043 -2.246 -34.531 1 96.88 296 GLY B O 1
ATOM 6196 N N . ALA B 1 297 ? -5.992 -0.886 -32.781 1 97.56 297 ALA B N 1
ATOM 6197 C CA . ALA B 1 297 ? -5.039 0.035 -33.406 1 97.56 297 ALA B CA 1
ATOM 6198 C C . ALA B 1 297 ? -3.723 -0.669 -33.719 1 97.56 297 ALA B C 1
ATOM 6200 O O . ALA B 1 297 ? -3.029 -0.3 -34.688 1 97.56 297 ALA B O 1
ATOM 6201 N N . LEU B 1 298 ? -3.336 -1.695 -32.906 1 97.88 298 LEU B N 1
ATOM 6202 C CA . LEU B 1 298 ? -2.037 -2.334 -33.094 1 97.88 298 LEU B CA 1
ATOM 6203 C C . LEU B 1 298 ? -2.189 -3.684 -33.781 1 97.88 298 LEU B C 1
ATOM 6205 O O . LEU B 1 298 ? -1.216 -4.426 -33.938 1 97.88 298 LEU B O 1
ATOM 6209 N N . ASP B 1 299 ? -3.371 -4.035 -34.281 1 97.31 299 ASP B N 1
ATOM 6210 C CA . ASP B 1 299 ? -3.637 -5.348 -34.875 1 97.31 299 ASP B CA 1
ATOM 6211 C C . ASP B 1 299 ? -2.775 -5.586 -36.094 1 97.31 299 ASP B C 1
ATOM 6213 O O . ASP B 1 299 ? -2.264 -6.688 -36.312 1 97.31 299 ASP B O 1
ATOM 6217 N N . ALA B 1 300 ? -2.654 -4.559 -36.906 1 95.75 300 ALA B N 1
ATOM 6218 C CA . ALA B 1 300 ? -1.891 -4.691 -38.156 1 95.75 300 ALA B CA 1
ATOM 6219 C C . ALA B 1 300 ? -0.416 -4.949 -37.844 1 95.75 300 ALA B C 1
ATOM 6221 O O . ALA B 1 300 ? 0.237 -5.723 -38.562 1 95.75 300 ALA B O 1
ATOM 6222 N N . GLU B 1 301 ? 0.056 -4.324 -36.875 1 95.44 301 GLU B N 1
ATOM 6223 C CA . GLU B 1 301 ? 1.479 -4.402 -36.562 1 95.44 301 GLU B CA 1
ATOM 6224 C C . GLU B 1 301 ? 1.795 -5.648 -35.75 1 95.44 301 GLU B C 1
ATOM 6226 O O . GLU B 1 301 ? 2.822 -6.297 -35.969 1 95.44 301 GLU B O 1
ATOM 6231 N N . LEU B 1 302 ? 0.894 -6 -34.75 1 97.81 302 LEU B N 1
ATOM 6232 C CA . LEU B 1 302 ? 1.226 -7.016 -33.781 1 97.81 302 LEU B CA 1
ATOM 6233 C C . LEU B 1 302 ? 0.366 -8.266 -33.969 1 97.81 302 LEU B C 1
ATOM 6235 O O . LEU B 1 302 ? 0.584 -9.281 -33.281 1 97.81 302 LEU B O 1
ATOM 6239 N N . GLY B 1 303 ? -0.57 -8.188 -34.844 1 95.75 303 GLY B N 1
ATOM 6240 C CA . GLY B 1 303 ? -1.504 -9.289 -35.031 1 95.75 303 GLY B CA 1
ATOM 6241 C C . GLY B 1 303 ? -0.844 -10.555 -35.531 1 95.75 303 GLY B C 1
ATOM 6242 O O . GLY B 1 303 ? -1.271 -11.664 -35.219 1 95.75 303 GLY B O 1
ATOM 6243 N N . LYS B 1 304 ? 0.15 -10.32 -36.344 1 95.38 304 LYS B N 1
ATOM 6244 C CA . LYS B 1 304 ? 0.883 -11.492 -36.812 1 95.38 304 LYS B CA 1
ATOM 6245 C C . LYS B 1 304 ? 1.796 -12.055 -35.75 1 95.38 304 LYS B C 1
ATOM 6247 O O . LYS B 1 304 ? 2.438 -11.297 -35 1 95.38 304 LYS B O 1
ATOM 6252 N N . ALA B 1 305 ? 1.831 -13.344 -35.688 1 96.69 305 ALA B N 1
ATOM 6253 C CA . ALA B 1 305 ? 2.633 -14 -34.656 1 96.69 305 ALA B CA 1
ATOM 6254 C C . ALA B 1 305 ? 4.113 -13.656 -34.812 1 96.69 305 ALA B C 1
ATOM 6256 O O . ALA B 1 305 ? 4.605 -13.5 -35.938 1 96.69 305 ALA B O 1
ATOM 6257 N N . GLY B 1 306 ? 4.734 -13.469 -33.688 1 95.25 306 GLY B N 1
ATOM 6258 C CA . GLY B 1 306 ? 6.172 -13.258 -33.594 1 95.25 306 GLY B CA 1
ATOM 6259 C C . GLY B 1 306 ? 6.832 -14.094 -32.531 1 95.25 306 GLY B C 1
ATOM 6260 O O . GLY B 1 306 ? 6.148 -14.719 -31.719 1 95.25 306 GLY B O 1
ATOM 6261 N N . ASP B 1 307 ? 8.141 -14.062 -32.531 1 96.31 307 ASP B N 1
ATOM 6262 C CA . ASP B 1 307 ? 8.883 -14.867 -31.562 1 96.31 307 ASP B CA 1
ATOM 6263 C C . ASP B 1 307 ? 8.883 -14.219 -30.172 1 96.31 307 ASP B C 1
ATOM 6265 O O . ASP B 1 307 ? 8.852 -12.992 -30.062 1 96.31 307 ASP B O 1
ATOM 6269 N N . ILE B 1 308 ? 8.852 -15.047 -29.172 1 98.12 308 ILE B N 1
ATOM 6270 C CA . ILE B 1 308 ? 9.125 -14.562 -27.812 1 98.12 308 ILE B CA 1
ATOM 6271 C C . ILE B 1 308 ? 10.547 -14 -27.75 1 98.12 308 ILE B C 1
ATOM 6273 O O . ILE B 1 308 ? 11.5 -14.641 -28.203 1 98.12 308 ILE B O 1
ATOM 6277 N N . PRO B 1 309 ? 10.672 -12.836 -27.234 1 97.56 309 PRO B N 1
ATOM 6278 C CA . PRO B 1 309 ? 12 -12.227 -27.203 1 97.56 309 PRO B CA 1
ATOM 6279 C C . PRO B 1 309 ? 13.039 -13.117 -26.516 1 97.56 309 PRO B C 1
ATOM 6281 O O . PRO B 1 309 ? 12.766 -13.672 -25.438 1 97.56 309 PRO B O 1
ATOM 6284 N N . ALA B 1 310 ? 14.211 -13.203 -27.125 1 96.25 310 ALA B N 1
ATOM 6285 C CA . ALA B 1 310 ? 15.289 -14.016 -26.578 1 96.25 310 ALA B CA 1
ATOM 6286 C C . ALA B 1 310 ? 16.109 -13.227 -25.562 1 96.25 310 ALA B C 1
ATOM 6288 O O . ALA B 1 310 ? 16.312 -12.023 -25.719 1 96.25 310 ALA B O 1
ATOM 6289 N N . VAL B 1 311 ? 16.547 -13.922 -24.547 1 97.31 311 VAL B N 1
ATOM 6290 C CA . VAL B 1 311 ? 17.359 -13.312 -23.5 1 97.31 311 VAL B CA 1
ATOM 6291 C C . VAL B 1 311 ? 18.844 -13.578 -23.781 1 97.31 311 VAL B C 1
ATOM 6293 O O . VAL B 1 311 ? 19.234 -14.719 -24.031 1 97.31 311 VAL B O 1
ATOM 6296 N N . PRO B 1 312 ? 19.641 -12.578 -23.781 1 96.19 312 PRO B N 1
ATOM 6297 C CA . PRO B 1 312 ? 21.062 -12.789 -24.047 1 96.19 312 PRO B CA 1
ATOM 6298 C C . PRO B 1 312 ? 21.781 -13.492 -22.891 1 96.19 312 PRO B C 1
ATOM 6300 O O . PRO B 1 312 ? 21.219 -13.609 -21.797 1 96.19 312 PRO B O 1
ATOM 6303 N N . ALA B 1 313 ? 23.031 -13.906 -23.094 1 96.19 313 ALA B N 1
ATOM 6304 C CA . ALA B 1 313 ? 23.812 -14.672 -22.125 1 96.19 313 ALA B CA 1
ATOM 6305 C C . ALA B 1 313 ? 24.203 -13.805 -20.922 1 96.19 313 ALA B C 1
ATOM 6307 O O . ALA B 1 313 ? 24.359 -14.305 -19.812 1 96.19 313 ALA B O 1
ATOM 6308 N N . VAL B 1 314 ? 24.344 -12.5 -21.266 1 95.88 314 VAL B N 1
ATOM 6309 C CA . VAL B 1 314 ? 24.75 -11.578 -20.203 1 95.88 314 VAL B CA 1
ATOM 6310 C C . VAL B 1 314 ? 23.656 -10.547 -19.953 1 95.88 314 VAL B C 1
ATOM 6312 O O . VAL B 1 314 ? 23.188 -9.898 -20.891 1 95.88 314 VAL B O 1
ATOM 6315 N N . VAL B 1 315 ? 23.297 -10.398 -18.688 1 97 315 VAL B N 1
ATOM 6316 C CA . VAL B 1 315 ? 22.266 -9.453 -18.281 1 97 315 VAL B CA 1
ATOM 6317 C C . VAL B 1 315 ? 22.828 -8.484 -17.25 1 97 315 VAL B C 1
ATOM 6319 O O . VAL B 1 315 ? 22.859 -8.781 -16.062 1 97 315 VAL B O 1
ATOM 6322 N N . PRO B 1 316 ? 23.281 -7.301 -17.688 1 96.25 316 PRO B N 1
ATOM 6323 C CA . PRO B 1 316 ? 23.875 -6.324 -16.766 1 96.25 316 PRO B CA 1
ATOM 6324 C C . PRO B 1 316 ? 22.828 -5.656 -15.875 1 96.25 316 PRO B C 1
ATOM 6326 O O . PRO B 1 316 ? 21.859 -5.074 -16.391 1 96.25 316 PRO B O 1
ATOM 6329 N N . VAL B 1 317 ? 23.031 -5.703 -14.523 1 94.69 317 VAL B N 1
ATOM 6330 C CA . VAL B 1 317 ? 22.047 -5.121 -13.633 1 94.69 317 VAL B CA 1
ATOM 6331 C C . VAL B 1 317 ? 22.703 -4.086 -12.727 1 94.69 317 VAL B C 1
ATOM 6333 O O . VAL B 1 317 ? 22.031 -3.465 -11.891 1 94.69 317 VAL B O 1
ATOM 6336 N N . GLY B 1 318 ? 23.984 -3.826 -12.875 1 93.06 318 GLY B N 1
ATOM 6337 C CA . GLY B 1 318 ? 24.688 -2.877 -12.031 1 93.06 318 GLY B CA 1
ATOM 6338 C C . GLY B 1 318 ? 25.062 -3.449 -10.672 1 93.06 318 GLY B C 1
ATOM 6339 O O . GLY B 1 318 ? 24.969 -4.66 -10.453 1 93.06 318 GLY B O 1
ATOM 6340 N N . LEU B 1 319 ? 25.531 -2.521 -9.727 1 93.69 319 LEU B N 1
ATOM 6341 C CA . LEU B 1 319 ? 25.984 -2.93 -8.406 1 93.69 319 LEU B CA 1
ATOM 6342 C C . LEU B 1 319 ? 24.938 -2.609 -7.344 1 93.69 319 LEU B C 1
ATOM 6344 O O . LEU B 1 319 ? 24.188 -1.636 -7.477 1 93.69 319 LEU B O 1
ATOM 6348 N N . PRO B 1 320 ? 24.938 -3.445 -6.23 1 94.31 320 PRO B N 1
ATOM 6349 C CA . PRO B 1 320 ? 24.016 -3.145 -5.137 1 94.31 320 PRO B CA 1
ATOM 6350 C C . PRO B 1 320 ? 24.188 -1.731 -4.586 1 94.31 320 PRO B C 1
ATOM 6352 O O . PRO B 1 320 ? 23.219 -1.089 -4.195 1 94.31 320 PRO B O 1
ATOM 6355 N N . SER B 1 321 ? 25.344 -1.174 -4.641 1 92.31 321 SER B N 1
ATOM 6356 C CA . SER B 1 321 ? 25.641 0.13 -4.055 1 92.31 321 SER B CA 1
ATOM 6357 C C . SER B 1 321 ? 24.953 1.252 -4.828 1 92.31 321 SER B C 1
ATOM 6359 O O . SER B 1 321 ? 24.812 2.367 -4.32 1 92.31 321 SER B O 1
ATOM 6361 N N . GLU B 1 322 ? 24.5 0.973 -6.004 1 90.75 322 GLU B N 1
ATOM 6362 C CA . GLU B 1 322 ? 23.891 1.986 -6.855 1 90.75 322 GLU B CA 1
ATOM 6363 C C . GLU B 1 322 ? 22.375 2.027 -6.652 1 90.75 322 GLU B C 1
ATOM 6365 O O . GLU B 1 322 ? 21.688 2.877 -7.227 1 90.75 322 GLU B O 1
ATOM 6370 N N . LEU B 1 323 ? 21.875 1.138 -5.832 1 89.06 323 LEU B N 1
ATOM 6371 C CA . LEU B 1 323 ? 20.438 0.908 -5.73 1 89.06 323 LEU B CA 1
ATOM 6372 C C . LEU B 1 323 ? 19.719 2.178 -5.289 1 89.06 323 LEU B C 1
ATOM 6374 O O . LEU B 1 323 ? 18.719 2.572 -5.895 1 89.06 323 LEU B O 1
ATOM 6378 N N . ALA B 1 324 ? 20.266 2.822 -4.262 1 88.06 324 ALA B N 1
ATOM 6379 C CA . ALA B 1 324 ? 19.609 3.984 -3.678 1 88.06 324 ALA B CA 1
ATOM 6380 C C . ALA B 1 324 ? 19.516 5.129 -4.68 1 88.06 324 ALA B C 1
ATOM 6382 O O . ALA B 1 324 ? 18.578 5.934 -4.637 1 88.06 324 ALA B O 1
ATOM 6383 N N . GLU B 1 325 ? 20.391 5.148 -5.633 1 88.31 325 GLU B N 1
ATOM 6384 C CA . GLU B 1 325 ? 20.422 6.227 -6.617 1 88.31 325 GLU B CA 1
ATOM 6385 C C . GLU B 1 325 ? 19.562 5.891 -7.836 1 88.31 325 GLU B C 1
ATOM 6387 O O . GLU B 1 325 ? 19.047 6.785 -8.5 1 88.31 325 GLU B O 1
ATOM 6392 N N . ARG B 1 326 ? 19.344 4.699 -8.031 1 91.81 326 ARG B N 1
ATOM 6393 C CA . ARG B 1 326 ? 18.688 4.293 -9.266 1 91.81 326 ARG B CA 1
ATOM 6394 C C . ARG B 1 326 ? 17.188 4.121 -9.055 1 91.81 326 ARG B C 1
ATOM 6396 O O . ARG B 1 326 ? 16.391 4.348 -9.977 1 91.81 326 ARG B O 1
ATOM 6403 N N . ARG B 1 327 ? 16.734 3.66 -7.875 1 95.81 327 ARG B N 1
ATOM 6404 C CA . ARG B 1 327 ? 15.32 3.363 -7.652 1 95.81 327 ARG B CA 1
ATOM 6405 C C . ARG B 1 327 ? 14.547 4.621 -7.266 1 95.81 327 ARG B C 1
ATOM 6407 O O . ARG B 1 327 ? 14.758 5.172 -6.184 1 95.81 327 ARG B O 1
ATOM 6414 N N . PRO B 1 328 ? 13.586 4.996 -8.086 1 97.75 328 PRO B N 1
ATOM 6415 C CA . PRO B 1 328 ? 12.859 6.234 -7.816 1 97.75 328 PRO B CA 1
ATOM 6416 C C . PRO B 1 328 ? 12.039 6.164 -6.523 1 97.75 328 PRO B C 1
ATOM 6418 O O . PRO B 1 328 ? 11.859 7.184 -5.852 1 97.75 328 PRO B O 1
ATOM 6421 N N . ASP B 1 329 ? 11.57 4.973 -6.125 1 98.06 329 ASP B N 1
ATOM 6422 C CA . ASP B 1 329 ? 10.773 4.879 -4.91 1 98.06 329 ASP B CA 1
ATOM 6423 C C . ASP B 1 329 ? 11.625 5.148 -3.67 1 98.06 329 ASP B C 1
ATOM 6425 O O . ASP B 1 329 ? 11.141 5.734 -2.697 1 98.06 329 ASP B O 1
ATOM 6429 N N . ILE B 1 330 ? 12.906 4.766 -3.668 1 97.81 330 ILE B N 1
ATOM 6430 C CA . ILE B 1 330 ? 13.812 5.07 -2.57 1 97.81 330 ILE B CA 1
ATOM 6431 C C . ILE B 1 330 ? 14.117 6.57 -2.553 1 97.81 330 ILE B C 1
ATOM 6433 O O . ILE B 1 330 ? 14.117 7.195 -1.491 1 97.81 330 ILE B O 1
ATOM 6437 N N . ARG B 1 331 ? 14.312 7.133 -3.738 1 97.38 331 ARG B N 1
ATOM 6438 C CA . ARG B 1 331 ? 14.555 8.57 -3.854 1 97.38 331 ARG B CA 1
ATOM 6439 C C . ARG B 1 331 ? 13.344 9.367 -3.377 1 97.38 331 ARG B C 1
ATOM 6441 O O . ARG B 1 331 ? 13.492 10.383 -2.691 1 97.38 331 ARG B O 1
ATOM 6448 N N . MET B 1 332 ? 12.156 8.891 -3.74 1 98 332 MET B N 1
ATOM 6449 C CA . MET B 1 332 ? 10.906 9.508 -3.303 1 98 332 MET B CA 1
ATOM 6450 C C . MET B 1 332 ? 10.805 9.508 -1.782 1 98 332 MET B C 1
ATOM 6452 O O . MET B 1 332 ? 10.453 10.523 -1.182 1 98 332 MET B O 1
ATOM 6456 N N . ALA B 1 333 ? 11.125 8.336 -1.171 1 98.31 333 ALA B N 1
ATOM 6457 C CA . ALA B 1 333 ? 11.078 8.227 0.284 1 98.31 333 ALA B CA 1
ATOM 6458 C C . ALA B 1 333 ? 12.086 9.164 0.941 1 98.31 333 ALA B C 1
ATOM 6460 O O . ALA B 1 333 ? 11.805 9.75 1.994 1 98.31 333 ALA B O 1
ATOM 6461 N N . ALA B 1 334 ? 13.273 9.383 0.337 1 98.06 334 ALA B N 1
ATOM 6462 C CA . ALA B 1 334 ? 14.281 10.312 0.842 1 98.06 334 ALA B CA 1
ATOM 6463 C C . ALA B 1 334 ? 13.773 11.75 0.79 1 98.06 334 ALA B C 1
ATOM 6465 O O . ALA B 1 334 ? 13.953 12.516 1.741 1 98.06 334 ALA B O 1
ATOM 6466 N N . ASP B 1 335 ? 13.109 12.109 -0.311 1 98.38 335 ASP B N 1
ATOM 6467 C CA . ASP B 1 335 ? 12.562 13.461 -0.455 1 98.38 335 ASP B CA 1
ATOM 6468 C C . ASP B 1 335 ? 11.438 13.703 0.547 1 98.38 335 ASP B C 1
ATOM 6470 O O . ASP B 1 335 ? 11.305 14.805 1.088 1 98.38 335 ASP B O 1
ATOM 6474 N N . HIS B 1 336 ? 10.656 12.695 0.787 1 98.5 336 HIS B N 1
ATOM 6475 C CA . HIS B 1 336 ? 9.602 12.812 1.789 1 98.5 336 HIS B CA 1
ATOM 6476 C C . HIS B 1 336 ? 10.188 13.062 3.176 1 98.5 336 HIS B C 1
ATOM 6478 O O . HIS B 1 336 ? 9.656 13.875 3.939 1 98.5 336 HIS B O 1
ATOM 6484 N N . LEU B 1 337 ? 11.297 12.328 3.521 1 98.62 337 LEU B N 1
ATOM 6485 C CA . LEU B 1 337 ? 12 12.539 4.781 1 98.62 337 LEU B CA 1
ATOM 6486 C C . LEU B 1 337 ? 12.562 13.953 4.855 1 98.62 337 LEU B C 1
ATOM 6488 O O . LEU B 1 337 ? 12.508 14.594 5.914 1 98.62 337 LEU B O 1
ATOM 6492 N N . HIS B 1 338 ? 13.031 14.484 3.719 1 98.69 338 HIS B N 1
ATOM 6493 C CA . HIS B 1 338 ? 13.531 15.852 3.646 1 98.69 338 HIS B CA 1
ATOM 6494 C C . HIS B 1 338 ? 12.422 16.859 3.949 1 98.69 338 HIS B C 1
ATOM 6496 O O . HIS B 1 338 ? 12.609 17.766 4.766 1 98.69 338 HIS B O 1
ATOM 6502 N N . ALA B 1 339 ? 11.258 16.688 3.301 1 98.62 339 ALA B N 1
ATOM 6503 C CA . ALA B 1 339 ? 10.125 17.578 3.527 1 98.62 339 ALA B CA 1
ATOM 6504 C C . ALA B 1 339 ? 9.688 17.547 4.988 1 98.62 339 ALA B C 1
ATOM 6506 O O . ALA B 1 339 ? 9.422 18.594 5.586 1 98.62 339 ALA B O 1
ATOM 6507 N N . ALA B 1 340 ? 9.625 16.344 5.57 1 98.56 340 ALA B N 1
ATOM 6508 C CA . ALA B 1 340 ? 9.219 16.188 6.965 1 98.56 340 ALA B CA 1
ATOM 6509 C C . ALA B 1 340 ? 10.234 16.844 7.902 1 98.56 340 ALA B C 1
ATOM 6511 O O . ALA B 1 340 ? 9.852 17.438 8.914 1 98.56 340 ALA B O 1
ATOM 6512 N N . THR B 1 341 ? 11.531 16.75 7.578 1 98.62 341 THR B N 1
ATOM 6513 C CA . THR B 1 341 ? 12.586 17.359 8.383 1 98.62 341 THR B CA 1
ATOM 6514 C C . THR B 1 341 ? 12.477 18.891 8.352 1 98.62 341 THR B C 1
ATOM 6516 O O . THR B 1 341 ? 12.562 19.547 9.391 1 98.62 341 THR B O 1
ATOM 6519 N N . ALA B 1 342 ? 12.227 19.375 7.133 1 98.5 342 ALA B N 1
ATOM 6520 C CA . ALA B 1 342 ? 12.055 20.812 6.988 1 98.5 342 ALA B CA 1
ATOM 6521 C C . ALA B 1 342 ? 10.844 21.312 7.77 1 98.5 342 ALA B C 1
ATOM 6523 O O . ALA B 1 342 ? 10.867 22.406 8.336 1 98.5 342 ALA B O 1
ATOM 6524 N N . SER B 1 343 ? 9.828 20.578 7.906 1 98.25 343 SER B N 1
ATOM 6525 C CA . SER B 1 343 ? 8.602 20.938 8.594 1 98.25 343 SER B CA 1
ATOM 6526 C C . SER B 1 343 ? 8.82 21.078 10.094 1 98.25 343 SER B C 1
ATOM 6528 O O . SER B 1 343 ? 8.117 21.828 10.766 1 98.25 343 SER B O 1
ATOM 6530 N N . ILE B 1 344 ? 9.828 20.344 10.648 1 98.44 344 ILE B N 1
ATOM 6531 C CA . ILE B 1 344 ? 10.203 20.547 12.047 1 98.44 344 ILE B CA 1
ATOM 6532 C C . ILE B 1 344 ? 10.734 21.953 12.242 1 98.44 344 ILE B C 1
ATOM 6534 O O . ILE B 1 344 ? 10.422 22.609 13.234 1 98.44 344 ILE B O 1
ATOM 6538 N N . GLY B 1 345 ? 11.531 22.391 11.227 1 98 345 GLY B N 1
ATOM 6539 C CA . GLY B 1 345 ? 12.039 23.75 11.289 1 98 345 GLY B CA 1
ATOM 6540 C C . GLY B 1 345 ? 10.945 24.797 11.289 1 98 345 GLY B C 1
ATOM 6541 O O . GLY B 1 345 ? 11.031 25.797 12.008 1 98 345 GLY B O 1
ATOM 6542 N N . VAL B 1 346 ? 9.891 24.578 10.523 1 97.06 346 VAL B N 1
ATOM 6543 C CA . VAL B 1 346 ? 8.75 25.484 10.492 1 97.06 346 VAL B CA 1
ATOM 6544 C C . VAL B 1 346 ? 8.094 25.531 11.875 1 97.06 346 VAL B C 1
ATOM 6546 O O . VAL B 1 346 ? 7.797 26.609 12.391 1 97.06 346 VAL B O 1
ATOM 6549 N N . ALA B 1 347 ? 7.902 24.359 12.508 1 97.12 347 ALA B N 1
ATOM 6550 C CA . ALA B 1 347 ? 7.27 24.281 13.82 1 97.12 347 ALA B CA 1
ATOM 6551 C C . ALA B 1 347 ? 8.133 24.953 14.883 1 97.12 347 ALA B C 1
ATOM 6553 O O . ALA B 1 347 ? 7.609 25.609 15.781 1 97.12 347 ALA B O 1
ATOM 6554 N N . ILE B 1 348 ? 9.445 24.828 14.828 1 97.62 348 ILE B N 1
ATOM 6555 C CA . ILE B 1 348 ? 10.344 25.453 15.789 1 97.62 348 ILE B CA 1
ATOM 6556 C C . ILE B 1 348 ? 10.312 26.969 15.609 1 97.62 348 ILE B C 1
ATOM 6558 O O . ILE B 1 348 ? 10.297 27.703 16.594 1 97.62 348 ILE B O 1
ATOM 6562 N N . ALA B 1 349 ? 10.266 27.359 14.336 1 96.12 349 ALA B N 1
ATOM 6563 C CA . ALA B 1 349 ? 10.227 28.781 14.055 1 96.12 349 ALA B CA 1
ATOM 6564 C C . ALA B 1 349 ? 8.984 29.438 14.656 1 96.12 349 ALA B C 1
ATOM 6566 O O . ALA B 1 349 ? 9 30.625 14.992 1 96.12 349 ALA B O 1
ATOM 6567 N N . ASP B 1 350 ? 7.945 28.703 14.883 1 94.62 350 ASP B N 1
ATOM 6568 C CA . ASP B 1 350 ? 6.695 29.234 15.422 1 94.62 350 ASP B CA 1
ATOM 6569 C C . ASP B 1 350 ? 6.84 29.594 16.891 1 94.62 350 ASP B C 1
ATOM 6571 O O . ASP B 1 350 ? 5.984 30.281 17.453 1 94.62 350 ASP B O 1
ATOM 6575 N N . PHE B 1 351 ? 7.977 29.188 17.609 1 95.31 351 PHE B N 1
ATOM 6576 C CA . PHE B 1 351 ? 8.234 29.547 19 1 95.31 351 PHE B CA 1
ATOM 6577 C C . PHE B 1 351 ? 8.938 30.891 19.109 1 95.31 351 PHE B C 1
ATOM 6579 O O . PHE B 1 351 ? 9.047 31.453 20.188 1 95.31 351 PHE B O 1
ATOM 6586 N N . PHE B 1 352 ? 9.352 31.469 17.938 1 94.38 352 PHE B N 1
ATOM 6587 C CA . PHE B 1 352 ? 10.117 32.719 17.922 1 94.38 352 PHE B CA 1
ATOM 6588 C C . PHE B 1 352 ? 9.258 33.875 17.469 1 94.38 352 PHE B C 1
ATOM 6590 O O . PHE B 1 352 ? 8.203 33.688 16.875 1 94.38 352 PHE B O 1
ATOM 6597 N N . PRO B 1 353 ? 9.648 35.188 17.766 1 93.62 353 PRO B N 1
ATOM 6598 C CA . PRO B 1 353 ? 8.859 36.344 17.328 1 93.62 353 PRO B CA 1
ATOM 6599 C C . PRO B 1 353 ? 8.695 36.438 15.82 1 93.62 353 PRO B C 1
ATOM 6601 O O . PRO B 1 353 ? 9.633 36.125 15.078 1 93.62 353 PRO B O 1
ATOM 6604 N N . ARG B 1 354 ? 7.555 36.719 15.43 1 92.94 354 ARG B N 1
ATOM 6605 C CA . ARG B 1 354 ? 7.293 37.031 14.031 1 92.94 354 ARG B CA 1
ATOM 6606 C C . ARG B 1 354 ? 7.359 38.531 13.773 1 92.94 354 ARG B C 1
ATOM 6608 O O . ARG B 1 354 ? 6.656 39.312 14.422 1 92.94 354 ARG B O 1
ATOM 6615 N N . VAL B 1 355 ? 8.234 38.906 12.867 1 91.88 355 VAL B N 1
ATOM 6616 C CA . VAL B 1 355 ? 8.422 40.344 12.562 1 91.88 355 VAL B CA 1
ATOM 6617 C C . VAL B 1 355 ? 7.816 40.656 11.195 1 91.88 355 VAL B C 1
ATOM 6619 O O . VAL B 1 355 ? 8.164 40.031 10.195 1 91.88 355 VAL B O 1
ATOM 6622 N N . THR B 1 356 ? 6.961 41.531 11.195 1 91.31 356 THR B N 1
ATOM 6623 C CA . THR B 1 356 ? 6.316 41.969 9.961 1 91.31 356 THR B CA 1
ATOM 6624 C C . THR B 1 356 ? 6.582 43.438 9.695 1 91.31 356 THR B C 1
ATOM 6626 O O . THR B 1 356 ? 6.477 44.281 10.602 1 91.31 356 THR B O 1
ATOM 6629 N N . LEU B 1 357 ? 7.066 43.719 8.523 1 89.94 357 LEU B N 1
ATOM 6630 C CA . LEU B 1 357 ? 7.164 45.094 8.055 1 89.94 357 LEU B CA 1
ATOM 6631 C C . LEU B 1 357 ? 5.906 45.5 7.293 1 89.94 357 LEU B C 1
ATOM 6633 O O . LEU B 1 357 ? 5.508 44.844 6.344 1 89.94 357 LEU B O 1
ATOM 6637 N N . SER B 1 358 ? 5.254 46.531 7.844 1 89 358 SER B N 1
ATOM 6638 C CA . SER B 1 358 ? 4.035 47 7.188 1 89 358 SER B CA 1
ATOM 6639 C C . SER B 1 358 ? 4.133 48.469 6.801 1 89 358 SER B C 1
ATOM 6641 O O . SER B 1 358 ? 4.828 49.25 7.461 1 89 358 SER B O 1
ATOM 6643 N N . GLY B 1 359 ? 3.535 48.844 5.711 1 83.94 359 GLY B N 1
ATOM 6644 C CA . GLY B 1 359 ? 3.406 50.188 5.238 1 83.94 359 GLY B CA 1
ATOM 6645 C C . GLY B 1 359 ? 2.078 50.469 4.559 1 83.94 359 GLY B C 1
ATOM 6646 O O . GLY B 1 359 ? 1.497 49.594 3.936 1 83.94 359 GLY B O 1
ATOM 6647 N N . SER B 1 360 ? 1.593 51.719 4.859 1 86.62 360 SER B N 1
ATOM 6648 C CA . SER B 1 360 ? 0.358 52.125 4.195 1 86.62 360 SER B CA 1
ATOM 6649 C C . SER B 1 360 ? 0.408 53.594 3.785 1 86.62 360 SER B C 1
ATOM 6651 O O . SER B 1 360 ? 1.056 54.406 4.445 1 86.62 360 SER B O 1
ATOM 6653 N N . LEU B 1 361 ? -0.095 53.844 2.674 1 83.25 361 LEU B N 1
ATOM 6654 C CA . LEU B 1 361 ? -0.355 55.188 2.145 1 83.25 361 LEU B CA 1
ATOM 6655 C C . LEU B 1 361 ? -1.827 55.344 1.777 1 83.25 361 LEU B C 1
ATOM 6657 O O . LEU B 1 361 ? -2.344 54.625 0.932 1 83.25 361 LEU B O 1
ATOM 6661 N N . ASP B 1 362 ? -2.434 56.25 2.549 1 83.12 362 ASP B N 1
ATOM 6662 C CA . ASP B 1 362 ? -3.869 56.375 2.324 1 83.12 362 ASP B CA 1
ATOM 6663 C C . ASP B 1 362 ? -4.27 57.844 2.25 1 83.12 362 ASP B C 1
ATOM 6665 O O . ASP B 1 362 ? -3.504 58.719 2.65 1 83.12 362 ASP B O 1
ATOM 6669 N N . VAL B 1 363 ? -5.395 58.125 1.636 1 76.56 363 VAL B N 1
ATOM 6670 C CA . VAL B 1 363 ? -6.09 59.406 1.641 1 76.56 363 VAL B CA 1
ATOM 6671 C C . VAL B 1 363 ? -7.445 59.25 2.33 1 76.56 363 VAL B C 1
ATOM 6673 O O . VAL B 1 363 ? -8.188 58.312 2.053 1 76.56 363 VAL B O 1
ATOM 6676 N N . GLN B 1 364 ? -7.637 60 3.316 1 74.25 364 GLN B N 1
ATOM 6677 C CA . GLN B 1 364 ? -8.906 59.969 4.039 1 74.25 364 GLN B CA 1
ATOM 6678 C C . GLN B 1 364 ? -9.469 61.375 4.203 1 74.25 364 GLN B C 1
ATOM 6680 O O . GLN B 1 364 ? -8.727 62.312 4.539 1 74.25 364 GLN B O 1
ATOM 6685 N N . ALA B 1 365 ? -10.742 61.5 3.943 1 72.5 365 ALA B N 1
ATOM 6686 C CA . ALA B 1 365 ? -11.406 62.812 4.094 1 72.5 365 ALA B CA 1
ATOM 6687 C C . ALA B 1 365 ? -12.812 62.625 4.66 1 72.5 365 ALA B C 1
ATOM 6689 O O . ALA B 1 365 ? -13.391 61.562 4.59 1 72.5 365 ALA B O 1
ATOM 6690 N N . LEU B 1 366 ? -13.258 63.656 5.281 1 71.81 366 LEU B N 1
ATOM 6691 C CA . LEU B 1 366 ? -14.609 63.625 5.828 1 71.81 366 LEU B CA 1
ATOM 6692 C C . LEU B 1 366 ? -15.648 63.906 4.738 1 71.81 366 LEU B C 1
ATOM 6694 O O . LEU B 1 366 ? -16.844 63.656 4.945 1 71.81 366 LEU B O 1
ATOM 6698 N N . GLN B 1 367 ? -15.227 64.375 3.598 1 73.56 367 GLN B N 1
ATOM 6699 C CA . GLN B 1 367 ? -16.047 64.625 2.412 1 73.56 367 GLN B CA 1
ATOM 6700 C C . GLN B 1 367 ? -15.297 64.25 1.142 1 73.56 367 GLN B C 1
ATOM 6702 O O . GLN B 1 367 ? -14.062 64.25 1.104 1 73.56 367 GLN B O 1
ATOM 6707 N N . PHE B 1 368 ? -16.078 63.906 0.109 1 79.19 368 PHE B N 1
ATOM 6708 C CA . PHE B 1 368 ? -15.484 63.469 -1.151 1 79.19 368 PHE B CA 1
ATOM 6709 C C . PHE B 1 368 ? -14.602 64.562 -1.731 1 79.19 368 PHE B C 1
ATOM 6711 O O . PHE B 1 368 ? -13.594 64.312 -2.381 1 79.19 368 PHE B O 1
ATOM 6718 N N . SER B 1 369 ? -14.984 65.812 -1.547 1 77 369 SER B N 1
ATOM 6719 C CA . SER B 1 369 ? -14.266 66.938 -2.113 1 77 369 SER B CA 1
ATOM 6720 C C . SER B 1 369 ? -12.867 67.062 -1.513 1 77 369 SER B C 1
ATOM 6722 O O . SER B 1 369 ? -11.984 67.688 -2.107 1 77 369 SER B O 1
ATOM 6724 N N . GLY B 1 370 ? -12.695 66.438 -0.375 1 72.81 370 GLY B N 1
ATOM 6725 C CA . GLY B 1 370 ? -11.406 66.5 0.298 1 72.81 370 GLY B CA 1
ATOM 6726 C C . GLY B 1 370 ? -10.422 65.438 -0.137 1 72.81 370 GLY B C 1
ATOM 6727 O O . GLY B 1 370 ? -9.25 65.5 0.23 1 72.81 370 GLY B O 1
ATOM 6728 N N . LEU B 1 371 ? -10.797 64.562 -0.979 1 78.12 371 LEU B N 1
ATOM 6729 C CA . LEU B 1 371 ? -9.961 63.438 -1.332 1 78.12 371 LEU B CA 1
ATOM 6730 C C . LEU B 1 371 ? -8.766 63.875 -2.166 1 78.12 371 LEU B C 1
ATOM 6732 O O . LEU B 1 371 ? -7.719 63.219 -2.148 1 78.12 371 LEU B O 1
ATOM 6736 N N . GLY B 1 372 ? -8.82 65 -2.826 1 75.19 372 GLY B N 1
ATOM 6737 C CA . GLY B 1 372 ? -7.746 65.438 -3.691 1 75.19 372 GLY B CA 1
ATOM 6738 C C . GLY B 1 372 ? -6.758 66.312 -2.986 1 75.19 372 GLY B C 1
ATOM 6739 O O . GLY B 1 372 ? -5.723 66.688 -3.555 1 75.19 372 GLY B O 1
ATOM 6740 N N . SER B 1 373 ? -6.984 66.625 -1.806 1 77.06 373 SER B N 1
ATOM 6741 C CA . SER B 1 373 ? -6.129 67.562 -1.064 1 77.06 373 SER B CA 1
ATOM 6742 C C . SER B 1 373 ? -4.91 66.875 -0.49 1 77.06 373 SER B C 1
ATOM 6744 O O . SER B 1 373 ? -5.008 65.688 -0.048 1 77.06 373 SER B O 1
ATOM 6746 N N . TRP B 1 374 ? -3.732 67.5 -0.557 1 77.88 374 TRP B N 1
ATOM 6747 C CA . TRP B 1 374 ? -2.504 66.938 0.027 1 77.88 374 TRP B CA 1
ATOM 6748 C C . TRP B 1 374 ? -2.648 66.812 1.534 1 77.88 374 TRP B C 1
ATOM 6750 O O . TRP B 1 374 ? -1.956 65.938 2.139 1 77.88 374 TRP B O 1
ATOM 6760 N N . ALA B 1 375 ? -3.586 67.625 2.115 1 73.94 375 ALA B N 1
ATOM 6761 C CA . ALA B 1 375 ? -3.816 67.562 3.559 1 73.94 375 ALA B CA 1
ATOM 6762 C C . ALA B 1 375 ? -4.578 66.312 3.953 1 73.94 375 ALA B C 1
ATOM 6764 O O . ALA B 1 375 ? -4.602 65.938 5.129 1 73.94 375 ALA B O 1
ATOM 6765 N N . SER B 1 376 ? -5.035 65.562 3.02 1 75.31 376 SER B N 1
ATOM 6766 C CA . SER B 1 376 ? -5.84 64.375 3.281 1 75.31 376 SER B CA 1
ATOM 6767 C C . SER B 1 376 ? -4.988 63.094 3.25 1 75.31 376 SER B C 1
ATOM 6769 O O . SER B 1 376 ? -5.488 62 3.508 1 75.31 376 SER B O 1
ATOM 6771 N N . ARG B 1 377 ? -3.691 63.25 2.996 1 79.25 377 ARG B N 1
ATOM 6772 C CA . ARG B 1 377 ? -2.805 62.094 2.904 1 79.25 377 ARG B CA 1
ATOM 6773 C C . ARG B 1 377 ? -2.402 61.594 4.289 1 79.25 377 ARG B C 1
ATOM 6775 O O . ARG B 1 377 ? -2.191 62.406 5.203 1 79.25 377 ARG B O 1
ATOM 6782 N N . GLN B 1 378 ? -2.465 60.406 4.445 1 79.06 378 GLN B N 1
ATOM 6783 C CA . GLN B 1 378 ? -1.992 59.75 5.66 1 79.06 378 GLN B CA 1
ATOM 6784 C C . GLN B 1 378 ? -1.102 58.531 5.332 1 79.06 378 GLN B C 1
ATOM 6786 O O . GLN B 1 378 ? -1.249 57.938 4.277 1 79.06 378 GLN B O 1
ATOM 6791 N N . TYR B 1 379 ? -0.066 58.406 6.012 1 79.5 379 TYR B N 1
ATOM 6792 C CA . TYR B 1 379 ? 0.802 57.25 5.816 1 79.5 379 TYR B CA 1
ATOM 6793 C C . TYR B 1 379 ? 1.234 56.656 7.156 1 79.5 379 TYR B C 1
ATOM 6795 O O . TYR B 1 379 ? 1.101 57.312 8.195 1 79.5 379 TYR B O 1
ATOM 6803 N N . GLY B 1 380 ? 1.546 55.5 7.18 1 82.19 380 GLY B N 1
ATOM 6804 C CA . GLY B 1 380 ? 2.141 54.781 8.297 1 82.19 380 GLY B CA 1
ATOM 6805 C C . GLY B 1 380 ? 3.066 53.656 7.859 1 82.19 380 GLY B C 1
ATOM 6806 O O . GLY B 1 380 ? 2.791 52.969 6.879 1 82.19 380 GLY B O 1
ATOM 6807 N N . PHE B 1 381 ? 4.285 53.562 8.438 1 84.88 381 PHE B N 1
ATOM 6808 C CA . PHE B 1 381 ? 5.172 52.438 8.148 1 84.88 381 PHE B CA 1
ATOM 6809 C C . PHE B 1 381 ? 6.008 52.062 9.375 1 84.88 381 PHE B C 1
ATOM 6811 O O . PHE B 1 381 ? 6.297 52.938 10.203 1 84.88 381 PHE B O 1
ATOM 6818 N N . GLY B 1 382 ? 6.297 50.812 9.516 1 86.81 382 GLY B N 1
ATOM 6819 C CA . GLY B 1 382 ? 7.156 50.344 10.602 1 86.81 382 GLY B CA 1
ATOM 6820 C C . GLY B 1 382 ? 7.055 48.875 10.867 1 86.81 382 GLY B C 1
ATOM 6821 O O . GLY B 1 382 ? 6.203 48.188 10.289 1 86.81 382 GLY B O 1
ATOM 6822 N N . PRO B 1 383 ? 7.961 48.312 11.695 1 87.81 383 PRO B N 1
ATOM 6823 C CA . PRO B 1 383 ? 7.969 46.875 12.062 1 87.81 383 PRO B CA 1
ATOM 6824 C C . PRO B 1 383 ? 7.031 46.562 13.227 1 87.81 383 PRO B C 1
ATOM 6826 O O . PRO B 1 383 ? 6.797 47.438 14.086 1 87.81 383 PRO B O 1
ATOM 6829 N N . THR B 1 384 ? 6.363 45.469 13.148 1 89.81 384 THR B N 1
ATOM 6830 C CA . THR B 1 384 ? 5.609 44.875 14.258 1 89.81 384 THR B CA 1
ATOM 6831 C C . THR B 1 384 ? 6.125 43.469 14.578 1 89.81 384 THR B C 1
ATOM 6833 O O . THR B 1 384 ? 6.438 42.719 13.68 1 89.81 384 THR B O 1
ATOM 6836 N N . ALA B 1 385 ? 6.352 43.188 15.891 1 90.75 385 ALA B N 1
ATOM 6837 C CA . ALA B 1 385 ? 6.805 41.875 16.344 1 90.75 385 ALA B CA 1
ATOM 6838 C C . ALA B 1 385 ? 5.789 41.25 17.281 1 90.75 385 ALA B C 1
ATOM 6840 O O . ALA B 1 385 ? 5.234 41.906 18.156 1 90.75 385 ALA B O 1
ATOM 6841 N N . THR B 1 386 ? 5.473 40 16.984 1 91.31 386 THR B N 1
ATOM 6842 C CA . THR B 1 386 ? 4.594 39.219 17.859 1 91.31 386 THR B CA 1
ATOM 6843 C C . THR B 1 386 ? 5.297 37.969 18.359 1 91.31 386 THR B C 1
ATOM 6845 O O . THR B 1 386 ? 5.902 37.25 17.578 1 91.31 386 THR B O 1
ATOM 6848 N N . LEU B 1 387 ? 5.301 37.719 19.672 1 93 387 LEU B N 1
ATOM 6849 C CA . LEU B 1 387 ? 5.93 36.562 20.312 1 93 387 LEU B CA 1
ATOM 6850 C C . LEU B 1 387 ? 4.922 35.781 21.156 1 93 387 LEU B C 1
ATOM 6852 O O . LEU B 1 387 ? 4.422 36.312 22.156 1 93 387 LEU B O 1
ATOM 6856 N N . PRO B 1 388 ? 4.621 34.562 20.766 1 93 388 PRO B N 1
ATOM 6857 C CA . PRO B 1 388 ? 3.744 33.781 21.641 1 93 388 PRO B CA 1
ATOM 6858 C C . PRO B 1 388 ? 4.371 33.5 23.016 1 93 388 PRO B C 1
ATOM 6860 O O . PRO B 1 388 ? 5.516 33.062 23.078 1 93 388 PRO B O 1
ATOM 6863 N N . LEU B 1 389 ? 3.668 33.781 24.062 1 93 389 LEU B N 1
ATOM 6864 C CA . LEU B 1 389 ? 4.148 33.562 25.422 1 93 389 LEU B CA 1
ATOM 6865 C C . LEU B 1 389 ? 3.547 32.312 26.016 1 93 389 LEU B C 1
ATOM 6867 O O . LEU B 1 389 ? 4.23 31.547 26.719 1 93 389 LEU B O 1
ATOM 6871 N N . PHE B 1 390 ? 2.322 32.125 25.844 1 93.06 390 PHE B N 1
ATOM 6872 C CA . PHE B 1 390 ? 1.585 30.984 26.344 1 93.06 390 PHE B CA 1
ATOM 6873 C C . PHE B 1 390 ? 0.498 30.562 25.359 1 93.06 390 PHE B C 1
ATOM 6875 O O . PHE B 1 390 ? -0.374 31.359 25.016 1 93.06 390 PHE B O 1
ATOM 6882 N N . GLU B 1 391 ? 0.519 29.328 24.938 1 92.94 391 GLU B N 1
ATOM 6883 C CA . GLU B 1 391 ? -0.414 28.844 23.922 1 92.94 391 GLU B CA 1
ATOM 6884 C C . GLU B 1 391 ? -1.128 27.578 24.391 1 92.94 391 GLU B C 1
ATOM 6886 O O . GLU B 1 391 ? -1.611 26.797 23.578 1 92.94 391 GLU B O 1
ATOM 6891 N N . GLY B 1 392 ? -1.06 27.234 25.734 1 93.25 392 GLY B N 1
ATOM 6892 C CA . GLY B 1 392 ? -1.773 26.094 26.281 1 93.25 392 GLY B CA 1
ATOM 6893 C C . GLY B 1 392 ? -1.246 24.766 25.781 1 93.25 392 GLY B C 1
ATOM 6894 O O . GLY B 1 392 ? -1.949 23.75 25.828 1 93.25 392 GLY B O 1
ATOM 6895 N N . GLY B 1 393 ? -0.148 24.688 25.109 1 94.69 393 GLY B N 1
ATOM 6896 C CA . GLY B 1 393 ? 0.463 23.469 24.625 1 94.69 393 GLY B CA 1
ATOM 6897 C C . GLY B 1 393 ? 0.306 23.266 23.125 1 94.69 393 GLY B C 1
ATOM 6898 O O . GLY B 1 393 ? 0.73 22.25 22.578 1 94.69 393 GLY B O 1
ATOM 6899 N N . ARG B 1 394 ? -0.308 24.203 22.422 1 95.38 394 ARG B N 1
ATOM 6900 C CA . ARG B 1 394 ? -0.568 24.094 20.984 1 95.38 394 ARG B CA 1
ATOM 6901 C C . ARG B 1 394 ? 0.734 23.984 20.203 1 95.38 394 ARG B C 1
ATOM 6903 O O . ARG B 1 394 ? 0.901 23.078 19.375 1 95.38 394 ARG B O 1
ATOM 6910 N N . LEU B 1 395 ? 1.718 24.906 20.484 1 96.25 395 LEU B N 1
ATOM 6911 C CA . LEU B 1 395 ? 2.975 24.922 19.75 1 96.25 395 LEU B CA 1
ATOM 6912 C C . LEU B 1 395 ? 3.803 23.688 20.062 1 96.25 395 LEU B C 1
ATOM 6914 O O . LEU B 1 395 ? 4.414 23.094 19.156 1 96.25 395 LEU B O 1
ATOM 6918 N N . THR B 1 396 ? 3.789 23.281 21.391 1 96.69 396 THR B N 1
ATOM 6919 C CA . THR B 1 396 ? 4.496 22.062 21.766 1 96.69 396 THR B CA 1
ATOM 6920 C C . THR B 1 396 ? 3.859 20.844 21.109 1 96.69 396 THR B C 1
ATOM 6922 O O . THR B 1 396 ? 4.562 19.938 20.641 1 96.69 396 THR B O 1
ATOM 6925 N N . GLY B 1 397 ? 2.521 20.781 21.078 1 97.38 397 GLY B N 1
ATOM 6926 C CA . GLY B 1 397 ? 1.825 19.719 20.375 1 97.38 397 GLY B CA 1
ATOM 6927 C C . GLY B 1 397 ? 2.168 19.656 18.906 1 97.38 397 GLY B C 1
ATOM 6928 O O . GLY B 1 397 ? 2.379 18.562 18.344 1 97.38 397 GLY B O 1
ATOM 6929 N N . GLN B 1 398 ? 2.23 20.812 18.266 1 96.94 398 GLN B N 1
ATOM 6930 C CA . GLN B 1 398 ? 2.574 20.891 16.859 1 96.94 398 GLN B CA 1
ATOM 6931 C C . GLN B 1 398 ? 3.99 20.391 16.609 1 96.94 398 GLN B C 1
ATOM 6933 O O . GLN B 1 398 ? 4.234 19.672 15.625 1 96.94 398 GLN B O 1
ATOM 6938 N N . LEU B 1 399 ? 4.91 20.797 17.469 1 97.75 399 LEU B N 1
ATOM 6939 C CA . LEU B 1 399 ? 6.289 20.328 17.328 1 97.75 399 LEU B CA 1
ATOM 6940 C C . LEU B 1 399 ? 6.375 18.812 17.5 1 97.75 399 LEU B C 1
ATOM 6942 O O . LEU B 1 399 ? 7.051 18.141 16.719 1 97.75 399 LEU B O 1
ATOM 6946 N N . HIS B 1 400 ? 5.637 18.266 18.5 1 97.81 400 HIS B N 1
ATOM 6947 C CA . HIS B 1 400 ? 5.602 16.828 18.703 1 97.81 400 HIS B CA 1
ATOM 6948 C C . HIS B 1 400 ? 5.02 16.125 17.484 1 97.81 400 HIS B C 1
ATOM 6950 O O . HIS B 1 400 ? 5.516 15.07 17.062 1 97.81 400 HIS B O 1
ATOM 6956 N N . LEU B 1 401 ? 3.98 16.656 16.859 1 97.94 401 LEU B N 1
ATOM 6957 C CA . LEU B 1 401 ? 3.363 16.109 15.656 1 97.94 401 LEU B CA 1
ATOM 6958 C C . LEU B 1 401 ? 4.371 16.031 14.516 1 97.94 401 LEU B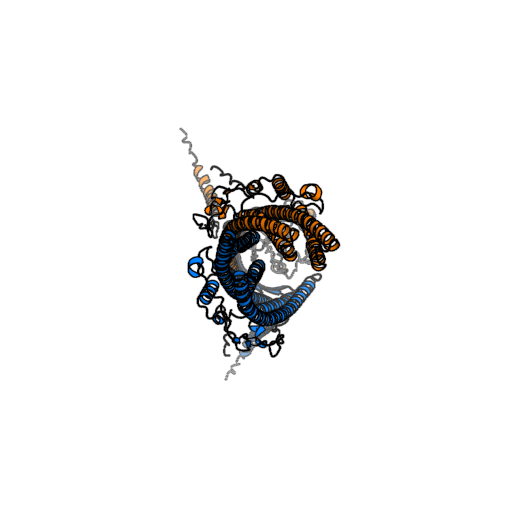 C 1
ATOM 6960 O O . LEU B 1 401 ? 4.527 14.977 13.891 1 97.94 401 LEU B O 1
ATOM 6964 N N . ARG B 1 402 ? 5.109 17.156 14.297 1 98.44 402 ARG B N 1
ATOM 6965 C CA . ARG B 1 402 ? 6.062 17.203 13.195 1 98.44 402 ARG B CA 1
ATOM 6966 C C . ARG B 1 402 ? 7.223 16.234 13.438 1 98.44 402 ARG B C 1
ATOM 6968 O O . ARG B 1 402 ? 7.703 15.594 12.5 1 98.44 402 ARG B O 1
ATOM 6975 N N . ARG B 1 403 ? 7.672 16.141 14.672 1 98.56 403 ARG B N 1
ATOM 6976 C CA . ARG B 1 403 ? 8.75 15.211 14.992 1 98.56 403 ARG B CA 1
ATOM 6977 C C . ARG B 1 403 ? 8.32 13.766 14.766 1 98.56 403 ARG B C 1
ATOM 6979 O O . ARG B 1 403 ? 9.078 12.969 14.211 1 98.56 403 ARG B O 1
ATOM 6986 N N . ALA B 1 404 ? 7.137 13.422 15.172 1 98.62 404 ALA B N 1
ATOM 6987 C CA . ALA B 1 404 ? 6.613 12.078 14.953 1 98.62 404 ALA B CA 1
ATOM 6988 C C . ALA B 1 404 ? 6.48 11.781 13.461 1 98.62 404 ALA B C 1
ATOM 6990 O O . ALA B 1 404 ? 6.773 10.664 13.016 1 98.62 404 ALA B O 1
ATOM 6991 N N . GLN B 1 405 ? 6.082 12.781 12.695 1 98.56 405 GLN B N 1
ATOM 6992 C CA . GLN B 1 405 ? 5.949 12.625 11.25 1 98.56 405 GLN B CA 1
ATOM 6993 C C . GLN B 1 405 ? 7.309 12.391 10.602 1 98.56 405 GLN B C 1
ATOM 6995 O O . GLN B 1 405 ? 7.422 11.602 9.656 1 98.56 405 GLN B O 1
ATOM 7000 N N . GLN B 1 406 ? 8.328 13.094 11.078 1 98.56 406 GLN B N 1
ATOM 7001 C CA . GLN B 1 406 ? 9.68 12.883 10.562 1 98.56 406 GLN B CA 1
ATOM 7002 C C . GLN B 1 406 ? 10.18 11.484 10.891 1 98.56 406 GLN B C 1
ATOM 7004 O O . GLN B 1 406 ? 10.797 10.82 10.055 1 98.56 406 GLN B O 1
ATOM 7009 N N . LYS B 1 407 ? 9.891 11.016 12.117 1 98.62 407 LYS B N 1
ATOM 7010 C CA . LYS B 1 407 ? 10.305 9.672 12.5 1 98.62 407 LYS B CA 1
ATOM 7011 C C . LYS B 1 407 ? 9.578 8.617 11.672 1 98.62 407 LYS B C 1
ATOM 7013 O O . LYS B 1 407 ? 10.164 7.594 11.305 1 98.62 407 LYS B O 1
ATOM 7018 N N . GLU B 1 408 ? 8.289 8.844 11.398 1 98.56 408 GLU B N 1
ATOM 7019 C CA . GLU B 1 408 ? 7.551 7.938 10.523 1 98.56 408 GLU B CA 1
ATOM 7020 C C . GLU B 1 408 ? 8.164 7.898 9.125 1 98.56 408 GLU B C 1
ATOM 7022 O O . GLU B 1 408 ? 8.328 6.824 8.547 1 98.56 408 GLU B O 1
ATOM 7027 N N . ALA B 1 409 ? 8.523 9.094 8.578 1 98.62 409 ALA B N 1
ATOM 7028 C CA . ALA B 1 409 ? 9.141 9.172 7.254 1 98.62 409 ALA B CA 1
ATOM 7029 C C . ALA B 1 409 ? 10.461 8.406 7.219 1 98.62 409 ALA B C 1
ATOM 7031 O O . ALA B 1 409 ? 10.758 7.707 6.25 1 98.62 409 ALA B O 1
ATOM 7032 N N . ALA B 1 410 ? 11.25 8.531 8.281 1 98.44 410 ALA B N 1
ATOM 7033 C CA . ALA B 1 410 ? 12.516 7.801 8.367 1 98.44 410 ALA B CA 1
ATOM 7034 C C . ALA B 1 410 ? 12.281 6.293 8.398 1 98.44 410 ALA B C 1
ATOM 7036 O O . ALA B 1 410 ? 12.984 5.535 7.734 1 98.44 410 ALA B O 1
ATOM 7037 N N . THR B 1 411 ? 11.289 5.871 9.164 1 98.5 411 THR B N 1
ATOM 7038 C CA . THR B 1 411 ? 10.93 4.457 9.258 1 98.5 411 THR B CA 1
ATOM 7039 C C . THR B 1 411 ? 10.469 3.932 7.902 1 98.5 411 THR B C 1
ATOM 7041 O O . THR B 1 411 ? 10.875 2.848 7.48 1 98.5 411 THR B O 1
ATOM 7044 N N . MET B 1 412 ? 9.672 4.719 7.184 1 98.25 412 MET B N 1
ATOM 7045 C CA . MET B 1 412 ? 9.164 4.316 5.879 1 98.25 412 MET B CA 1
ATOM 7046 C C . MET B 1 412 ? 10.281 4.285 4.844 1 98.25 412 MET B C 1
ATOM 7048 O O . MET B 1 412 ? 10.266 3.455 3.93 1 98.25 412 MET B O 1
ATOM 7052 N N . PHE B 1 413 ? 11.328 5.188 4.973 1 98.25 413 PHE B N 1
ATOM 7053 C CA . PHE B 1 413 ? 12.508 5.113 4.117 1 98.25 413 PHE B CA 1
ATOM 7054 C C . PHE B 1 413 ? 13.219 3.775 4.285 1 98.25 413 PHE B C 1
ATOM 7056 O O . PHE B 1 413 ? 13.5 3.092 3.299 1 98.25 413 PHE B O 1
ATOM 7063 N N . GLN B 1 414 ? 13.398 3.373 5.523 1 97.75 414 GLN B N 1
ATOM 7064 C CA . GLN B 1 414 ? 14.031 2.094 5.816 1 97.75 414 GLN B CA 1
ATOM 7065 C C . GLN B 1 414 ? 13.227 0.932 5.242 1 97.75 414 GLN B C 1
ATOM 7067 O O . GLN B 1 414 ? 13.797 0.013 4.648 1 97.75 414 GLN B O 1
ATOM 7072 N N . ARG B 1 415 ? 11.953 0.915 5.43 1 98.12 415 ARG B N 1
ATOM 7073 C CA . ARG B 1 415 ? 11.062 -0.121 4.922 1 98.12 415 ARG B CA 1
ATOM 7074 C C . ARG B 1 415 ? 11.164 -0.23 3.404 1 98.12 415 ARG B C 1
ATOM 7076 O O . ARG B 1 415 ? 11.188 -1.334 2.855 1 98.12 415 ARG B O 1
ATOM 7083 N N . THR B 1 416 ? 11.203 0.958 2.74 1 98.12 416 THR B N 1
ATOM 7084 C CA . THR B 1 416 ? 11.289 0.99 1.283 1 98.12 416 THR B CA 1
ATOM 7085 C C . THR B 1 416 ? 12.594 0.367 0.799 1 98.12 416 THR B C 1
ATOM 7087 O O . THR B 1 416 ? 12.602 -0.412 -0.156 1 98.12 416 THR B O 1
ATOM 7090 N N . VAL B 1 417 ? 13.656 0.656 1.463 1 97.44 417 VAL B N 1
ATOM 7091 C CA . VAL B 1 417 ? 14.961 0.104 1.111 1 97.44 417 VAL B CA 1
ATOM 7092 C C . VAL B 1 417 ? 14.953 -1.411 1.299 1 97.44 417 VAL B C 1
ATOM 7094 O O . VAL B 1 417 ? 15.375 -2.156 0.411 1 97.44 417 VAL B O 1
ATOM 7097 N N . LEU B 1 418 ? 14.461 -1.862 2.436 1 97.38 418 LEU B N 1
ATOM 7098 C CA . LEU B 1 418 ? 14.43 -3.291 2.73 1 97.38 418 LEU B CA 1
ATOM 7099 C C . LEU B 1 418 ? 13.539 -4.031 1.737 1 97.38 418 LEU B C 1
ATOM 7101 O O . LEU B 1 418 ? 13.875 -5.133 1.297 1 97.38 418 LEU B O 1
ATOM 7105 N N . LYS B 1 419 ? 12.391 -3.438 1.381 1 97.81 419 LYS B N 1
ATOM 7106 C CA . LYS B 1 419 ? 11.5 -4.043 0.394 1 97.81 419 LYS B CA 1
ATOM 7107 C C . LYS B 1 419 ? 12.172 -4.141 -0.97 1 97.81 419 LYS B C 1
ATOM 7109 O O . LYS B 1 419 ? 11.984 -5.117 -1.695 1 97.81 419 LYS B O 1
ATOM 7114 N N . ALA B 1 420 ? 12.945 -3.156 -1.307 1 97.38 420 ALA B N 1
ATOM 7115 C CA . ALA B 1 420 ? 13.703 -3.186 -2.555 1 97.38 420 ALA B CA 1
ATOM 7116 C C . ALA B 1 420 ? 14.672 -4.367 -2.584 1 97.38 420 ALA B C 1
ATOM 7118 O O . ALA B 1 420 ? 14.758 -5.082 -3.586 1 97.38 420 ALA B O 1
ATOM 7119 N N . TRP B 1 421 ? 15.383 -4.598 -1.485 1 96.81 421 TRP B N 1
ATOM 7120 C CA . TRP B 1 421 ? 16.297 -5.734 -1.404 1 96.81 421 TRP B CA 1
ATOM 7121 C C . TRP B 1 421 ? 15.547 -7.051 -1.594 1 96.81 421 TRP B C 1
ATOM 7123 O O . TRP B 1 421 ? 16.016 -7.938 -2.314 1 96.81 421 TRP B O 1
ATOM 7133 N N . GLN B 1 422 ? 14.422 -7.172 -0.969 1 97.25 422 GLN B N 1
ATOM 7134 C CA . GLN B 1 422 ? 13.609 -8.375 -1.109 1 97.25 422 GLN B CA 1
ATOM 7135 C C . GLN B 1 422 ? 13.195 -8.594 -2.562 1 97.25 422 GLN B C 1
ATOM 7137 O O . GLN B 1 422 ? 13.32 -9.703 -3.09 1 97.25 422 GLN B O 1
ATOM 7142 N N . GLU B 1 423 ? 12.688 -7.531 -3.176 1 97.69 423 GLU B N 1
ATOM 7143 C CA . GLU B 1 423 ? 12.211 -7.617 -4.551 1 97.69 423 GLU B CA 1
ATOM 7144 C C . GLU B 1 423 ? 13.328 -8.055 -5.5 1 97.69 423 GLU B C 1
ATOM 7146 O O . GLU B 1 423 ? 13.109 -8.875 -6.391 1 97.69 423 GLU B O 1
ATOM 7151 N N . ILE B 1 424 ? 14.5 -7.551 -5.289 1 96.81 424 ILE B N 1
ATOM 7152 C CA . ILE B 1 424 ? 15.625 -7.867 -6.16 1 96.81 424 ILE B CA 1
ATOM 7153 C C . ILE B 1 424 ? 16.062 -9.312 -5.938 1 96.81 424 ILE B C 1
ATOM 7155 O O . ILE B 1 424 ? 16.266 -10.062 -6.895 1 96.81 424 ILE B O 1
ATOM 7159 N N . ASP B 1 425 ? 16.172 -9.75 -4.715 1 97.12 425 ASP B N 1
ATOM 7160 C CA . ASP B 1 425 ? 16.578 -11.117 -4.41 1 97.12 425 ASP B CA 1
ATOM 7161 C C . ASP B 1 425 ? 15.57 -12.133 -4.953 1 97.12 425 ASP B C 1
ATOM 7163 O O . ASP B 1 425 ? 15.953 -13.164 -5.504 1 97.12 425 ASP B O 1
ATOM 7167 N N . ASP B 1 426 ? 14.305 -11.781 -4.812 1 98 426 ASP B N 1
ATOM 7168 C CA . ASP B 1 426 ? 13.25 -12.617 -5.383 1 98 426 ASP B CA 1
ATOM 7169 C C . ASP B 1 426 ? 13.383 -12.695 -6.902 1 98 426 ASP B C 1
ATOM 7171 O O . ASP B 1 426 ? 13.297 -13.781 -7.48 1 98 426 ASP B O 1
ATOM 7175 N N . ALA B 1 427 ? 13.578 -11.547 -7.492 1 97.69 427 ALA B N 1
ATOM 7176 C CA . ALA B 1 427 ? 13.664 -11.492 -8.953 1 97.69 427 ALA B CA 1
ATOM 7177 C C . ALA B 1 427 ? 14.867 -12.289 -9.453 1 97.69 427 ALA B C 1
ATOM 7179 O O . ALA B 1 427 ? 14.797 -12.953 -10.484 1 97.69 427 ALA B O 1
ATOM 7180 N N . MET B 1 428 ? 16.016 -12.25 -8.766 1 96.62 428 MET B N 1
ATOM 7181 C CA . MET B 1 428 ? 17.203 -13.016 -9.125 1 96.62 428 MET B CA 1
ATOM 7182 C C . MET B 1 428 ? 16.938 -14.516 -9.047 1 96.62 428 MET B C 1
ATOM 7184 O O . MET B 1 428 ? 17.297 -15.258 -9.961 1 96.62 428 MET B O 1
ATOM 7188 N N . ALA B 1 429 ? 16.312 -14.898 -7.988 1 97.31 429 ALA B N 1
ATOM 7189 C CA . ALA B 1 429 ? 15.953 -16.297 -7.836 1 97.31 429 ALA B CA 1
ATOM 7190 C C . ALA B 1 429 ? 15.008 -16.766 -8.945 1 97.31 429 ALA B C 1
ATOM 7192 O O . ALA B 1 429 ? 15.188 -17.844 -9.516 1 97.31 429 ALA B O 1
ATOM 7193 N N . ASP B 1 430 ? 14.039 -15.898 -9.258 1 97.88 430 ASP B N 1
ATOM 7194 C CA . ASP B 1 430 ? 13.055 -16.234 -10.281 1 97.88 430 ASP B CA 1
ATOM 7195 C C . ASP B 1 430 ? 13.711 -16.359 -11.656 1 97.88 430 ASP B C 1
ATOM 7197 O O . ASP B 1 430 ? 13.359 -17.234 -12.445 1 97.88 430 ASP B O 1
ATOM 7201 N N . PHE B 1 431 ? 14.656 -15.539 -11.93 1 97.69 431 PHE B N 1
ATOM 7202 C CA . PHE B 1 431 ? 15.312 -15.547 -13.227 1 97.69 431 PHE B CA 1
ATOM 7203 C C . PHE B 1 431 ? 16.094 -16.844 -13.438 1 97.69 431 PHE B C 1
ATOM 7205 O O . PHE B 1 431 ? 15.945 -17.5 -14.469 1 97.69 431 PHE B O 1
ATOM 7212 N N . THR B 1 432 ? 16.828 -17.219 -12.508 1 97.19 432 THR B N 1
ATOM 7213 C CA . THR B 1 432 ? 17.578 -18.469 -12.594 1 97.19 432 THR B CA 1
ATOM 7214 C C . THR B 1 432 ? 16.641 -19.672 -12.688 1 97.19 432 THR B C 1
ATOM 7216 O O . THR B 1 432 ? 16.828 -20.547 -13.523 1 97.19 432 THR B O 1
ATOM 7219 N N . ALA B 1 433 ? 15.625 -19.625 -11.891 1 98.19 433 ALA B N 1
ATOM 7220 C CA . ALA B 1 433 ? 14.664 -20.719 -11.859 1 98.19 433 ALA B CA 1
ATOM 7221 C C . ALA B 1 433 ? 13.945 -20.859 -13.195 1 98.19 433 ALA B C 1
ATOM 7223 O O . ALA B 1 433 ? 13.719 -21.969 -13.68 1 98.19 433 ALA B O 1
ATOM 7224 N N . ALA B 1 434 ? 13.609 -19.734 -13.758 1 98.31 434 ALA B N 1
ATOM 7225 C CA . ALA B 1 434 ? 12.883 -19.75 -15.023 1 98.31 434 ALA B CA 1
ATOM 7226 C C . ALA B 1 434 ? 13.711 -20.406 -16.125 1 98.31 434 ALA B C 1
ATOM 7228 O O . ALA B 1 434 ? 13.188 -21.188 -16.922 1 98.31 434 ALA B O 1
ATOM 7229 N N . GLN B 1 435 ? 14.977 -20.172 -16.188 1 98.38 435 GLN B N 1
ATOM 7230 C CA . GLN B 1 435 ? 15.852 -20.75 -17.188 1 98.38 435 GLN B CA 1
ATOM 7231 C C . GLN B 1 435 ? 15.984 -22.266 -17.016 1 98.38 435 GLN B C 1
ATOM 7233 O O . GLN B 1 435 ? 15.883 -23.016 -17.984 1 98.38 435 GLN B O 1
ATOM 7238 N N . ARG B 1 436 ? 16.172 -22.656 -15.82 1 98 436 ARG B N 1
ATOM 7239 C CA . ARG B 1 436 ? 16.312 -24.078 -15.547 1 98 436 ARG B CA 1
ATOM 7240 C C . ARG B 1 436 ? 15.039 -24.844 -15.891 1 98 436 ARG B C 1
ATOM 7242 O O . ARG B 1 436 ? 15.094 -25.938 -16.453 1 98 436 ARG B O 1
ATOM 7249 N N . GLN B 1 437 ? 13.922 -24.219 -15.555 1 98.38 437 GLN B N 1
ATOM 7250 C CA . GLN B 1 437 ? 12.641 -24.828 -15.906 1 98.38 437 GLN B CA 1
ATOM 7251 C C . GLN B 1 437 ? 12.492 -24.969 -17.422 1 98.38 437 GLN B C 1
ATOM 7253 O O . GLN B 1 437 ? 12.117 -26.031 -17.922 1 98.38 437 GLN B O 1
ATOM 7258 N N . ARG B 1 438 ? 12.836 -23.922 -18.125 1 98.31 438 ARG B N 1
ATOM 7259 C CA . ARG B 1 438 ? 12.758 -23.922 -19.578 1 98.31 438 ARG B CA 1
ATOM 7260 C C . ARG B 1 438 ? 13.625 -25.031 -20.172 1 98.31 438 ARG B C 1
ATOM 7262 O O . ARG B 1 438 ? 13.18 -25.797 -21.031 1 98.31 438 ARG B O 1
ATOM 7269 N N . ASP B 1 439 ? 14.852 -25.188 -19.688 1 98.31 439 ASP B N 1
ATOM 7270 C CA . ASP B 1 439 ? 15.805 -26.141 -20.234 1 98.31 439 ASP B CA 1
ATOM 7271 C C . ASP B 1 439 ? 15.328 -27.578 -20.016 1 98.31 439 ASP B C 1
ATOM 7273 O O . ASP B 1 439 ? 15.414 -28.406 -20.922 1 98.31 439 ASP B O 1
ATOM 7277 N N . GLU B 1 440 ? 14.805 -27.812 -18.844 1 98.19 440 GLU B N 1
ATOM 7278 C CA . GLU B 1 440 ? 14.297 -29.141 -18.562 1 98.19 440 GLU B CA 1
ATOM 7279 C C . GLU B 1 440 ? 13.07 -29.469 -19.406 1 98.19 440 GLU B C 1
ATOM 7281 O O . GLU B 1 440 ? 12.906 -30.594 -19.875 1 98.19 440 GLU B O 1
ATOM 7286 N N . LEU B 1 441 ? 12.188 -28.5 -19.625 1 98.06 441 LEU B N 1
ATOM 7287 C CA . LEU B 1 441 ? 10.977 -28.719 -20.406 1 98.06 441 LEU B CA 1
ATOM 7288 C C . LEU B 1 441 ? 11.32 -28.938 -21.875 1 98.06 441 LEU B C 1
ATOM 7290 O O . LEU B 1 441 ? 10.633 -29.688 -22.578 1 98.06 441 LEU B O 1
ATOM 7294 N N . ALA B 1 442 ? 12.406 -28.297 -22.375 1 98.25 442 ALA B N 1
ATOM 7295 C CA . ALA B 1 442 ? 12.859 -28.562 -23.75 1 98.25 442 ALA B CA 1
ATOM 7296 C C . ALA B 1 442 ? 13.242 -30.016 -23.938 1 98.25 442 ALA B C 1
ATOM 7298 O O . ALA B 1 442 ? 12.906 -30.625 -24.953 1 98.25 442 ALA B O 1
ATOM 7299 N N . LEU B 1 443 ? 13.891 -30.578 -22.953 1 97.75 443 LEU B N 1
ATOM 7300 C CA . LEU B 1 443 ? 14.266 -31.984 -23 1 97.75 443 LEU B CA 1
ATOM 7301 C C . LEU B 1 443 ? 13.031 -32.875 -22.906 1 97.75 443 LEU B C 1
ATOM 7303 O O . LEU B 1 443 ? 12.961 -33.906 -23.594 1 97.75 443 LEU B O 1
ATOM 7307 N N . ALA B 1 444 ? 12.055 -32.469 -22.094 1 97.44 444 ALA B N 1
ATOM 7308 C CA . ALA B 1 444 ? 10.805 -33.219 -21.984 1 97.44 444 ALA B CA 1
ATOM 7309 C C . ALA B 1 444 ? 10.062 -33.25 -23.312 1 97.44 444 ALA B C 1
ATOM 7311 O O . ALA B 1 444 ? 9.547 -34.281 -23.719 1 97.44 444 ALA B O 1
ATOM 7312 N N . VAL B 1 445 ? 10.008 -32.125 -24.016 1 97.5 445 VAL B N 1
ATOM 7313 C CA . VAL B 1 445 ? 9.344 -32.031 -25.312 1 97.5 445 VAL B CA 1
ATOM 7314 C C . VAL B 1 445 ? 10.023 -32.969 -26.297 1 97.5 445 VAL B C 1
ATOM 7316 O O . VAL B 1 445 ? 9.359 -33.719 -27.016 1 97.5 445 VAL B O 1
ATOM 7319 N N . GLN B 1 446 ? 11.344 -33.031 -26.344 1 97.5 446 GLN B N 1
ATOM 7320 C CA . GLN B 1 446 ? 12.094 -33.875 -27.25 1 97.5 446 GLN B CA 1
ATOM 7321 C C . GLN B 1 446 ? 11.766 -35.344 -27.016 1 97.5 446 GLN B C 1
ATOM 7323 O O . GLN B 1 446 ? 11.5 -36.094 -27.953 1 97.5 446 GLN B O 1
ATOM 7328 N N . GLU B 1 447 ? 11.781 -35.688 -25.75 1 96.38 447 GLU B N 1
ATOM 7329 C CA . GLU B 1 447 ? 11.5 -37.094 -25.406 1 96.38 447 GLU B CA 1
ATOM 7330 C C . GLU B 1 447 ? 10.047 -37.438 -25.719 1 96.38 447 GLU B C 1
ATOM 7332 O O . GLU B 1 447 ? 9.758 -38.562 -26.172 1 96.38 447 GLU B O 1
ATOM 7337 N N . ASN B 1 448 ? 9.094 -36.531 -25.484 1 95.81 448 ASN B N 1
ATOM 7338 C CA . ASN B 1 448 ? 7.68 -36.781 -25.766 1 95.81 448 ASN B CA 1
ATOM 7339 C C . ASN B 1 448 ? 7.422 -36.875 -27.266 1 95.81 448 ASN B C 1
ATOM 7341 O O . ASN B 1 448 ? 6.551 -37.625 -27.703 1 95.81 448 ASN B O 1
ATOM 7345 N N . GLU B 1 449 ? 8.195 -36.156 -28.094 1 96.12 449 GLU B N 1
ATOM 7346 C CA . GLU B 1 449 ? 8.102 -36.281 -29.547 1 96.12 449 GLU B CA 1
ATOM 7347 C C . GLU B 1 449 ? 8.508 -37.688 -30 1 96.12 449 GLU B C 1
ATOM 7349 O O . GLU B 1 449 ? 7.82 -38.281 -30.828 1 96.12 449 GLU B O 1
ATOM 7354 N N . ILE B 1 450 ? 9.586 -38.156 -29.438 1 95.81 450 ILE B N 1
ATOM 7355 C CA . ILE B 1 450 ? 10.047 -39.5 -29.75 1 95.81 450 ILE B CA 1
ATOM 7356 C C . ILE B 1 450 ? 8.984 -40.5 -29.344 1 95.81 450 ILE B C 1
ATOM 7358 O O . ILE B 1 450 ? 8.688 -41.438 -30.094 1 95.81 450 ILE B O 1
ATOM 7362 N N . ALA B 1 451 ? 8.375 -40.312 -28.188 1 94.88 451 ALA B N 1
ATOM 7363 C CA . ALA B 1 451 ? 7.363 -41.219 -27.656 1 94.88 451 ALA B CA 1
ATOM 7364 C C . ALA B 1 451 ? 6.141 -41.25 -28.578 1 94.88 451 ALA B C 1
ATOM 7366 O O . ALA B 1 451 ? 5.621 -42.344 -28.875 1 94.88 451 ALA B O 1
ATOM 7367 N N . VAL B 1 452 ? 5.656 -40.125 -29.016 1 94.06 452 VAL B N 1
ATOM 7368 C CA . VAL B 1 452 ? 4.484 -40.062 -29.875 1 94.06 452 VAL B CA 1
ATOM 7369 C C . VAL B 1 452 ? 4.785 -40.75 -31.203 1 94.06 452 VAL B C 1
ATOM 7371 O O . VAL B 1 452 ? 3.973 -41.562 -31.688 1 94.06 452 VAL B O 1
ATOM 7374 N N . GLU B 1 453 ? 5.945 -40.562 -31.828 1 94.69 453 GLU B N 1
ATOM 7375 C CA . GLU B 1 453 ? 6.324 -41.188 -33.094 1 94.69 453 GLU B CA 1
ATOM 7376 C C . GLU B 1 453 ? 6.402 -42.688 -32.969 1 94.69 453 GLU B C 1
ATOM 7378 O O . GLU B 1 453 ? 5.93 -43.438 -33.812 1 94.69 453 GLU B O 1
ATOM 7383 N N . THR B 1 454 ? 6.957 -43.094 -31.875 1 94.44 454 THR B N 1
ATOM 7384 C CA . THR B 1 454 ? 7.098 -44.531 -31.625 1 94.44 454 THR B CA 1
ATOM 7385 C C . THR B 1 454 ? 5.734 -45.188 -31.391 1 94.44 454 THR B C 1
ATOM 7387 O O . THR B 1 454 ? 5.461 -46.25 -31.906 1 94.44 454 THR B O 1
ATOM 7390 N N . ALA B 1 455 ? 4.867 -44.531 -30.609 1 93.25 455 ALA B N 1
ATOM 7391 C CA . ALA B 1 455 ? 3.533 -45.031 -30.328 1 93.25 455 ALA B CA 1
ATOM 7392 C C . ALA B 1 455 ? 2.703 -45.156 -31.609 1 93.25 455 ALA B C 1
ATOM 7394 O O . ALA B 1 455 ? 1.95 -46.094 -31.797 1 93.25 455 ALA B O 1
ATOM 7395 N N . LYS B 1 456 ? 2.768 -44.25 -32.469 1 91.88 456 LYS B N 1
ATOM 7396 C CA . LYS B 1 456 ? 2.055 -44.25 -33.75 1 91.88 456 LYS B CA 1
ATOM 7397 C C . LYS B 1 456 ? 2.504 -45.438 -34.625 1 91.88 456 LYS B C 1
ATOM 7399 O O . LYS B 1 456 ? 1.677 -46.125 -35.219 1 91.88 456 LYS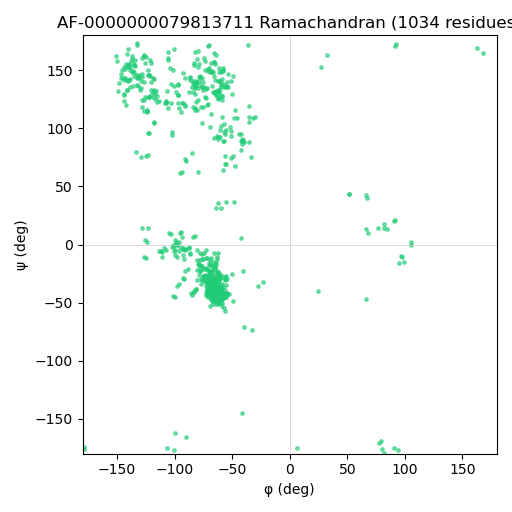 B O 1
ATOM 7404 N N . ALA B 1 457 ? 3.799 -45.688 -34.688 1 93.06 457 ALA B N 1
ATOM 7405 C CA . ALA B 1 457 ? 4.336 -46.812 -35.438 1 93.06 457 ALA B CA 1
ATOM 7406 C C . ALA B 1 457 ? 3.836 -48.156 -34.906 1 93.06 457 ALA B C 1
ATOM 7408 O O . ALA B 1 457 ? 3.443 -49.031 -35.656 1 93.06 457 ALA B O 1
ATOM 7409 N N . GLN B 1 458 ? 3.793 -48.25 -33.625 1 92 458 GLN B N 1
ATOM 7410 C CA . GLN B 1 458 ? 3.334 -49.469 -33 1 92 458 GLN B CA 1
ATOM 7411 C C . GLN B 1 458 ? 1.847 -49.688 -33.25 1 92 458 GLN B C 1
ATOM 7413 O O . GLN B 1 458 ? 1.412 -50.844 -33.438 1 92 458 GLN B O 1
ATOM 7418 N N . TYR B 1 459 ? 1.098 -48.656 -33.188 1 91 459 TYR B N 1
ATOM 7419 C CA . TYR B 1 459 ? -0.333 -48.781 -33.438 1 91 459 TYR B CA 1
ATOM 7420 C C . TYR B 1 459 ? -0.596 -49.219 -34.875 1 91 459 TYR B C 1
ATOM 7422 O O . TYR B 1 459 ? -1.411 -50.125 -35.125 1 91 459 TYR B O 1
ATOM 7430 N N . THR B 1 460 ? 0.134 -48.688 -35.812 1 89.69 460 THR B N 1
ATOM 7431 C CA . THR B 1 460 ? -0.061 -49 -37.219 1 89.69 460 THR B CA 1
ATOM 7432 C C . THR B 1 460 ? 0.377 -50.438 -37.5 1 89.69 460 THR B C 1
ATOM 7434 O O . THR B 1 460 ? -0.179 -51.094 -38.375 1 89.69 460 THR B O 1
ATOM 7437 N N . GLN B 1 461 ? 1.268 -50.969 -36.656 1 90.31 461 GLN B N 1
ATOM 7438 C CA . GLN B 1 461 ? 1.76 -52.312 -36.812 1 90.31 461 GLN B CA 1
ATOM 7439 C C . GLN B 1 461 ? 0.909 -53.312 -36.031 1 90.31 461 GLN B C 1
ATOM 7441 O O . GLN B 1 461 ? 1.115 -54.531 -36.094 1 90.31 461 GLN B O 1
ATOM 7446 N N . GLY B 1 462 ? -0.09 -52.781 -35.25 1 87.25 462 GLY B N 1
ATOM 7447 C CA . GLY B 1 462 ? -1.024 -53.625 -34.531 1 87.25 462 GLY B CA 1
ATOM 7448 C C . GLY B 1 462 ? -0.478 -54.094 -33.188 1 87.25 462 GLY B C 1
ATOM 7449 O O . GLY B 1 462 ? -1.063 -54.969 -32.531 1 87.25 462 GLY B O 1
ATOM 7450 N N . SER B 1 463 ? 0.616 -53.469 -32.75 1 86.19 463 SER B N 1
ATOM 7451 C CA . SER B 1 463 ? 1.296 -53.969 -31.562 1 86.19 463 SER B CA 1
ATOM 7452 C C . SER B 1 463 ? 0.912 -53.156 -30.312 1 86.19 463 SER B C 1
ATOM 7454 O O . SER B 1 463 ? 1.382 -53.438 -29.219 1 86.19 463 SER B O 1
ATOM 7456 N N . SER B 1 464 ? 0.139 -52.125 -30.5 1 86.06 464 SER B N 1
ATOM 7457 C CA . SER B 1 464 ? -0.284 -51.344 -29.344 1 86.06 464 SER B CA 1
ATOM 7458 C C . SER B 1 464 ? -1.645 -50.688 -29.594 1 86.06 464 SER B C 1
ATOM 7460 O O . SER B 1 464 ? -2.086 -50.562 -30.734 1 86.06 464 SER B O 1
ATOM 7462 N N . ASP B 1 465 ? -2.271 -50.281 -28.438 1 86.56 465 ASP B N 1
ATOM 7463 C CA . ASP B 1 465 ? -3.588 -49.656 -28.516 1 86.56 465 ASP B CA 1
ATOM 7464 C C . ASP B 1 465 ? -3.467 -48.156 -28.844 1 86.56 465 ASP B C 1
ATOM 7466 O O . ASP B 1 465 ? -2.453 -47.531 -28.547 1 86.56 465 ASP B O 1
ATOM 7470 N N . PHE B 1 466 ? -4.551 -47.625 -29.422 1 89.25 466 PHE B N 1
ATOM 7471 C CA . PHE B 1 466 ? -4.59 -46.219 -29.797 1 89.25 466 PHE B CA 1
ATOM 7472 C C . PHE B 1 466 ? -4.555 -45.344 -28.562 1 89.25 466 PHE B C 1
ATOM 7474 O O . PHE B 1 466 ? -4.105 -44.188 -28.625 1 89.25 466 PHE B O 1
ATOM 7481 N N . LEU B 1 467 ? -5.035 -45.844 -27.438 1 87.75 467 LEU B N 1
ATOM 7482 C CA . LEU B 1 467 ? -5.02 -45.094 -26.188 1 87.75 467 LEU B CA 1
ATOM 7483 C C . LEU B 1 467 ? -3.607 -44.625 -25.844 1 87.75 467 LEU B C 1
ATOM 7485 O O . LEU B 1 467 ? -3.422 -43.562 -25.297 1 87.75 467 LEU B O 1
ATOM 7489 N N . ASN B 1 468 ? -2.633 -45.406 -26.156 1 89.31 468 ASN B N 1
ATOM 7490 C CA . ASN B 1 468 ? -1.244 -45.031 -25.922 1 89.31 468 ASN B CA 1
ATOM 7491 C C . ASN B 1 468 ? -0.858 -43.812 -26.766 1 89.31 468 ASN B C 1
ATOM 7493 O O . ASN B 1 468 ? -0.203 -42.906 -26.266 1 89.31 468 ASN B O 1
ATOM 7497 N N . VAL B 1 469 ? -1.268 -43.812 -28.031 1 90.75 469 VAL B N 1
ATOM 7498 C CA . VAL B 1 469 ? -1.002 -42.688 -28.922 1 90.75 469 VAL B CA 1
ATOM 7499 C C . VAL B 1 469 ? -1.643 -41.438 -28.359 1 90.75 469 VAL B C 1
ATOM 7501 O O . VAL B 1 469 ? -0.988 -40.406 -28.25 1 90.75 469 VAL B O 1
ATOM 7504 N N . LEU B 1 470 ? -2.881 -41.594 -27.891 1 90.19 470 LEU B N 1
ATOM 7505 C CA . LEU B 1 470 ? -3.631 -40.438 -27.359 1 90.19 470 LEU B CA 1
ATOM 7506 C C . LEU B 1 470 ? -2.959 -39.875 -26.109 1 90.19 470 LEU B C 1
ATOM 7508 O O . LEU B 1 470 ? -2.801 -38.656 -25.984 1 90.19 470 LEU B O 1
ATOM 7512 N N . THR B 1 471 ? -2.615 -40.688 -25.203 1 90.31 471 THR B N 1
ATOM 7513 C CA . THR B 1 471 ? -1.997 -40.281 -23.938 1 90.31 471 THR B CA 1
ATOM 7514 C C . THR B 1 471 ? -0.691 -39.531 -24.188 1 90.31 471 THR B C 1
ATOM 7516 O O . THR B 1 471 ? -0.438 -38.5 -23.578 1 90.31 471 THR B O 1
ATOM 7519 N N . LEU B 1 472 ? 0.037 -40.031 -25.109 1 91.5 472 LEU B N 1
ATOM 7520 C CA . LEU B 1 472 ? 1.339 -39.438 -25.375 1 91.5 472 LEU B CA 1
ATOM 7521 C C . LEU B 1 472 ? 1.188 -38.125 -26.172 1 91.5 472 LEU B C 1
ATOM 7523 O O . LEU B 1 472 ? 1.975 -37.188 -26 1 91.5 472 LEU B O 1
ATOM 7527 N N . GLN B 1 473 ? 0.194 -38.094 -27.031 1 91.12 473 GLN B N 1
ATOM 7528 C CA . GLN B 1 473 ? -0.101 -36.844 -27.734 1 91.12 473 GLN B CA 1
ATOM 7529 C C . GLN B 1 473 ? -0.498 -35.75 -26.734 1 91.12 473 GLN B C 1
ATOM 7531 O O . GLN B 1 473 ? -0.093 -34.594 -26.891 1 91.12 473 GLN B O 1
ATOM 7536 N N . ASN B 1 474 ? -1.264 -36.125 -25.766 1 91.38 474 ASN B N 1
ATOM 7537 C CA . ASN B 1 474 ? -1.633 -35.188 -24.719 1 91.38 474 ASN B CA 1
ATOM 7538 C C . ASN B 1 474 ? -0.414 -34.719 -23.922 1 91.38 474 ASN B C 1
ATOM 7540 O O . ASN B 1 474 ? -0.286 -33.531 -23.594 1 91.38 474 ASN B O 1
ATOM 7544 N N . ALA B 1 475 ? 0.413 -35.625 -23.641 1 91.94 475 ALA B N 1
ATOM 7545 C CA . ALA B 1 475 ? 1.635 -35.312 -22.906 1 91.94 475 ALA B CA 1
ATOM 7546 C C . ALA B 1 475 ? 2.521 -34.375 -23.719 1 91.94 475 ALA B C 1
ATOM 7548 O O . ALA B 1 475 ? 3.127 -33.438 -23.172 1 91.94 475 ALA B O 1
ATOM 7549 N N . LEU B 1 476 ? 2.611 -34.594 -25.031 1 93.62 476 LEU B N 1
ATOM 7550 C CA . LEU B 1 476 ? 3.41 -33.75 -25.906 1 93.62 476 LEU B CA 1
ATOM 7551 C C . LEU B 1 476 ? 2.842 -32.344 -25.953 1 93.62 476 LEU B C 1
ATOM 7553 O O . LEU B 1 476 ? 3.57 -31.359 -25.75 1 93.62 476 LEU B O 1
ATOM 7557 N N . LEU B 1 477 ? 1.546 -32.219 -26.156 1 92.69 477 LEU B N 1
ATOM 7558 C CA . LEU B 1 477 ? 0.936 -30.891 -26.188 1 92.69 477 LEU B CA 1
ATOM 7559 C C . LEU B 1 477 ? 1.145 -30.156 -24.859 1 92.69 477 LEU B C 1
ATOM 7561 O O . LEU B 1 477 ? 1.459 -28.969 -24.859 1 92.69 477 LEU B O 1
ATOM 7565 N N . SER B 1 478 ? 0.939 -30.875 -23.766 1 93.94 478 SER B N 1
ATOM 7566 C CA . SER B 1 478 ? 1.11 -30.297 -22.453 1 93.94 478 SER B CA 1
ATOM 7567 C C . SER B 1 478 ? 2.537 -29.797 -22.25 1 93.94 478 SER B C 1
ATOM 7569 O O . SER B 1 478 ? 2.746 -28.672 -21.766 1 93.94 478 SER B O 1
ATOM 7571 N N . SER B 1 479 ? 3.506 -30.578 -22.594 1 96.12 479 SER B N 1
ATOM 7572 C CA . SER B 1 479 ? 4.902 -30.188 -22.422 1 96.12 479 SER B CA 1
ATOM 7573 C C . SER B 1 479 ? 5.273 -29.047 -23.375 1 96.12 479 SER B C 1
ATOM 7575 O O . SER B 1 479 ? 6.059 -28.172 -23.016 1 96.12 479 SER B O 1
ATOM 7577 N N . GLN B 1 480 ? 4.738 -29.062 -24.594 1 96.19 480 GLN B N 1
ATOM 7578 C CA . GLN B 1 480 ? 4.973 -27.984 -25.547 1 96.19 480 GLN B CA 1
ATOM 7579 C C . GLN B 1 480 ? 4.422 -26.656 -25 1 96.19 480 GLN B C 1
ATOM 7581 O O . GLN B 1 480 ? 5.098 -25.625 -25.062 1 96.19 480 GLN B O 1
ATOM 7586 N N . SER B 1 481 ? 3.225 -26.703 -24.484 1 96.25 481 SER B N 1
ATOM 7587 C CA . SER B 1 481 ? 2.604 -25.516 -23.891 1 96.25 481 SER B CA 1
ATOM 7588 C C . SER B 1 481 ? 3.402 -25 -22.703 1 96.25 481 SER B C 1
ATOM 7590 O O . SER B 1 481 ? 3.627 -23.797 -22.562 1 96.25 481 SER B O 1
ATOM 7592 N N . ALA B 1 482 ? 3.822 -25.922 -21.875 1 97.19 482 ALA B N 1
ATOM 7593 C CA . ALA B 1 482 ? 4.613 -25.562 -20.703 1 97.19 482 ALA B CA 1
ATOM 7594 C C . ALA B 1 482 ? 5.941 -24.938 -21.109 1 97.19 482 ALA B C 1
ATOM 7596 O O . ALA B 1 482 ? 6.43 -24.016 -20.453 1 97.19 482 ALA B O 1
ATOM 7597 N N . LEU B 1 483 ? 6.555 -25.438 -22.188 1 97.88 483 LEU B N 1
ATOM 7598 C CA . LEU B 1 483 ? 7.816 -24.891 -22.672 1 97.88 483 LEU B CA 1
ATOM 7599 C C . LEU B 1 483 ? 7.637 -23.453 -23.156 1 97.88 483 LEU B C 1
ATOM 7601 O O . LEU B 1 483 ? 8.469 -22.594 -22.859 1 97.88 483 LEU B O 1
ATOM 7605 N N . VAL B 1 484 ? 6.535 -23.188 -23.859 1 97.81 484 VAL B N 1
ATOM 7606 C CA . VAL B 1 484 ? 6.25 -21.828 -24.328 1 97.81 484 VAL B CA 1
ATOM 7607 C C . VAL B 1 484 ? 6.094 -20.891 -23.141 1 97.81 484 VAL B C 1
ATOM 7609 O O . VAL B 1 484 ? 6.688 -19.812 -23.109 1 97.81 484 VAL B O 1
ATOM 7612 N N . ASP B 1 485 ? 5.332 -21.328 -22.125 1 97.56 485 ASP B N 1
ATOM 7613 C CA . ASP B 1 485 ? 5.129 -20.531 -20.922 1 97.56 485 ASP B CA 1
ATOM 7614 C C . ASP B 1 485 ? 6.449 -20.281 -20.203 1 97.56 485 ASP B C 1
ATOM 7616 O O . ASP B 1 485 ? 6.707 -19.156 -19.734 1 97.56 485 ASP B O 1
ATOM 7620 N N . ALA B 1 486 ? 7.246 -21.297 -20.094 1 98.31 486 ALA B N 1
ATOM 7621 C CA . ALA B 1 486 ? 8.531 -21.172 -19.406 1 98.31 486 ALA B CA 1
ATOM 7622 C C . ALA B 1 486 ? 9.461 -20.234 -20.172 1 98.31 486 ALA B C 1
ATOM 7624 O O . ALA B 1 486 ? 10.203 -19.453 -19.562 1 98.31 486 ALA B O 1
ATOM 7625 N N . THR B 1 487 ? 9.43 -20.344 -21.484 1 98 487 THR B N 1
ATOM 7626 C CA . THR B 1 487 ? 10.25 -19.453 -22.297 1 98 487 THR B CA 1
ATOM 7627 C C . THR B 1 487 ? 9.844 -18 -22.094 1 98 487 THR B C 1
ATOM 7629 O O . THR B 1 487 ? 10.695 -17.125 -21.922 1 98 487 THR B O 1
ATOM 7632 N N . ALA B 1 488 ? 8.578 -17.734 -22.078 1 98.38 488 ALA B N 1
ATOM 7633 C CA . ALA B 1 488 ? 8.062 -16.391 -21.812 1 98.38 488 ALA B CA 1
ATOM 7634 C C . ALA B 1 488 ? 8.422 -15.945 -20.406 1 98.38 488 ALA B C 1
ATOM 7636 O O . ALA B 1 488 ? 8.711 -14.766 -20.188 1 98.38 488 ALA B O 1
ATOM 7637 N N . HIS B 1 489 ? 8.383 -16.875 -19.5 1 98.19 489 HIS B N 1
ATOM 7638 C CA . HIS B 1 489 ? 8.695 -16.562 -18.109 1 98.19 489 HIS B CA 1
ATOM 7639 C C . HIS B 1 489 ? 10.156 -16.156 -17.953 1 98.19 489 HIS B C 1
ATOM 7641 O O . HIS B 1 489 ? 10.484 -15.328 -17.109 1 98.19 489 HIS B O 1
ATOM 7647 N N . VAL B 1 490 ? 11.055 -16.734 -18.766 1 98.31 490 VAL B N 1
ATOM 7648 C CA . VAL B 1 490 ? 12.453 -16.297 -18.734 1 98.31 490 VAL B CA 1
ATOM 7649 C C . VAL B 1 490 ? 12.547 -14.836 -19.156 1 98.31 490 VAL B C 1
ATOM 7651 O O . VAL B 1 490 ? 13.141 -14.023 -18.438 1 98.31 490 VAL B O 1
ATOM 7654 N N . ALA B 1 491 ? 11.945 -14.5 -20.234 1 98.44 491 ALA B N 1
ATOM 7655 C CA . ALA B 1 491 ? 11.945 -13.117 -20.688 1 98.44 491 ALA B CA 1
ATOM 7656 C C . ALA B 1 491 ? 11.25 -12.203 -19.688 1 98.44 491 ALA B C 1
ATOM 7658 O O . ALA B 1 491 ? 11.742 -11.109 -19.375 1 98.44 491 ALA B O 1
ATOM 7659 N N . GLY B 1 492 ? 10.125 -12.656 -19.203 1 98.44 492 GLY B N 1
ATOM 7660 C CA . GLY B 1 492 ? 9.406 -11.898 -18.188 1 98.44 492 GLY B CA 1
ATOM 7661 C C . GLY B 1 492 ? 10.211 -11.672 -16.922 1 98.44 492 GLY B C 1
ATOM 7662 O O . GLY B 1 492 ? 10.109 -10.617 -16.297 1 98.44 492 GLY B O 1
ATOM 7663 N N . SER B 1 493 ? 10.984 -12.672 -16.547 1 98.25 493 SER B N 1
ATOM 7664 C CA . SER B 1 493 ? 11.797 -12.547 -15.344 1 98.25 493 SER B CA 1
ATOM 7665 C C . SER B 1 493 ? 12.875 -11.477 -15.508 1 98.25 493 SER B C 1
ATOM 7667 O O . SER B 1 493 ? 13.234 -10.797 -14.547 1 98.25 493 SER B O 1
ATOM 7669 N N . VAL B 1 494 ? 13.359 -11.289 -16.719 1 97.62 494 VAL B N 1
ATOM 7670 C CA . VAL B 1 494 ? 14.305 -10.211 -17 1 97.62 494 VAL B CA 1
ATOM 7671 C C . VAL B 1 494 ? 13.617 -8.859 -16.828 1 97.62 494 VAL B C 1
ATOM 7673 O O . VAL B 1 494 ? 14.172 -7.945 -16.219 1 97.62 494 VAL B O 1
ATOM 7676 N N . THR B 1 495 ? 12.414 -8.773 -17.328 1 97.88 495 THR B N 1
ATOM 7677 C CA . THR B 1 495 ? 11.625 -7.555 -17.203 1 97.88 495 THR B CA 1
ATOM 7678 C C . THR B 1 495 ? 11.398 -7.219 -15.727 1 97.88 495 THR B C 1
ATOM 7680 O O . THR B 1 495 ? 11.555 -6.066 -15.312 1 97.88 495 THR B O 1
ATOM 7683 N N . HIS B 1 496 ? 11.055 -8.234 -14.953 1 97.5 496 HIS B N 1
ATOM 7684 C CA . HIS B 1 496 ? 10.82 -8.047 -13.523 1 97.5 496 HIS B CA 1
ATOM 7685 C C . HIS B 1 496 ? 12.109 -7.656 -12.805 1 97.5 496 HIS B C 1
ATOM 7687 O O . HIS B 1 496 ? 12.086 -6.863 -11.859 1 97.5 496 HIS B O 1
ATOM 7693 N N . LEU B 1 497 ? 13.18 -8.258 -13.219 1 97.06 497 LEU B N 1
ATOM 7694 C CA . LEU B 1 497 ? 14.477 -7.953 -12.633 1 97.06 497 LEU B CA 1
ATOM 7695 C C . LEU B 1 497 ? 14.836 -6.488 -12.844 1 97.06 497 LEU B C 1
ATOM 7697 O O . LEU B 1 497 ? 15.234 -5.797 -11.898 1 97.06 497 LEU B O 1
ATOM 7701 N N . TYR B 1 498 ? 14.656 -5.973 -14.008 1 96.94 498 TYR B N 1
ATOM 7702 C CA . TYR B 1 498 ? 15.008 -4.586 -14.297 1 96.94 498 TYR B CA 1
ATOM 7703 C C . TYR B 1 498 ? 14.039 -3.625 -13.617 1 96.94 498 TYR B C 1
ATOM 7705 O O . TYR B 1 498 ? 14.43 -2.525 -13.211 1 96.94 498 TYR B O 1
ATOM 7713 N N . ARG B 1 499 ? 12.781 -4.039 -13.461 1 96.94 499 ARG B N 1
ATOM 7714 C CA . ARG B 1 499 ? 11.859 -3.242 -12.656 1 96.94 499 ARG B CA 1
ATOM 7715 C C . ARG B 1 499 ? 12.336 -3.162 -11.211 1 96.94 499 ARG B C 1
ATOM 7717 O O . ARG B 1 499 ? 12.297 -2.094 -10.594 1 96.94 499 ARG B O 1
ATOM 7724 N N . ALA B 1 500 ? 12.789 -4.281 -10.672 1 97 500 ALA B N 1
ATOM 7725 C CA . ALA B 1 500 ? 13.211 -4.379 -9.281 1 97 500 ALA B CA 1
ATOM 7726 C C . ALA B 1 500 ? 14.477 -3.564 -9.031 1 97 500 ALA B C 1
ATOM 7728 O O . ALA B 1 500 ? 14.602 -2.906 -7.996 1 97 500 ALA B O 1
ATOM 7729 N N . VAL B 1 501 ? 15.406 -3.578 -9.977 1 95.5 501 VAL B N 1
ATOM 7730 C CA . VAL B 1 501 ? 16.672 -2.875 -9.797 1 95.5 501 VAL B CA 1
ATOM 7731 C C . VAL B 1 501 ? 16.469 -1.381 -10.031 1 95.5 501 VAL B C 1
ATOM 7733 O O . VAL B 1 501 ? 17.25 -0.558 -9.523 1 95.5 501 VAL B O 1
ATOM 7736 N N . GLY B 1 502 ? 15.422 -1.098 -10.766 1 94 502 GLY B N 1
ATOM 7737 C CA . GLY B 1 502 ? 15.156 0.302 -11.047 1 94 502 GLY B CA 1
ATOM 7738 C C . GLY B 1 502 ? 15.984 0.853 -12.188 1 94 502 GLY B C 1
ATOM 7739 O O . GLY B 1 502 ? 16.656 0.096 -12.898 1 94 502 GLY B O 1
ATOM 7740 N N . GLY B 1 503 ? 15.852 2.074 -12.516 1 87.25 503 GLY B N 1
ATOM 7741 C CA . GLY B 1 503 ? 16.469 2.684 -13.688 1 87.25 503 GLY B CA 1
ATOM 7742 C C . GLY B 1 503 ? 15.57 2.693 -14.906 1 87.25 503 GLY B C 1
ATOM 7743 O O . GLY B 1 503 ? 14.375 2.4 -14.797 1 87.25 503 GLY B O 1
ATOM 7744 N N . GLY B 1 504 ? 16.156 3.172 -15.938 1 90.5 504 GLY B N 1
ATOM 7745 C CA . GLY B 1 504 ? 15.375 3.248 -17.156 1 90.5 504 GLY B CA 1
ATOM 7746 C C . GLY B 1 504 ? 14.773 4.621 -17.406 1 90.5 504 GLY B C 1
ATOM 7747 O O . GLY B 1 504 ? 14.227 4.883 -18.484 1 90.5 504 GLY B O 1
ATOM 7748 N N . TRP B 1 505 ? 14.898 5.41 -16.344 1 93.94 505 TRP B N 1
ATOM 7749 C CA . TRP B 1 505 ? 14.305 6.738 -16.438 1 93.94 505 TRP B CA 1
ATOM 7750 C C . TRP B 1 505 ? 15.352 7.781 -16.812 1 93.94 505 TRP B C 1
ATOM 7752 O O . TRP B 1 505 ? 15.016 8.898 -17.203 1 93.94 505 TRP B O 1
ATOM 7762 N N . GLU B 1 506 ? 16.656 7.52 -16.812 1 94 506 GLU B N 1
ATOM 7763 C CA . GLU B 1 506 ? 17.766 8.461 -16.875 1 94 506 GLU B CA 1
ATOM 7764 C C . GLU B 1 506 ? 17.781 9.219 -18.203 1 94 506 GLU B C 1
ATOM 7766 O O . GLU B 1 506 ? 18.141 10.398 -18.25 1 94 506 GLU B O 1
ATOM 7771 N N . ASP B 1 507 ? 17.359 8.555 -19.234 1 92.94 507 ASP B N 1
ATOM 7772 C CA . ASP B 1 507 ? 17.391 9.195 -20.531 1 92.94 507 ASP B CA 1
ATOM 7773 C C . ASP B 1 507 ? 16.172 10.109 -20.719 1 92.94 507 ASP B C 1
ATOM 7775 O O . ASP B 1 507 ? 16.297 11.211 -21.266 1 92.94 507 ASP B O 1
ATOM 7779 N N . ILE B 1 508 ? 15.055 9.695 -20.25 1 94.75 508 ILE B N 1
ATOM 7780 C CA . ILE B 1 508 ? 13.805 10.406 -20.5 1 94.75 508 ILE B CA 1
ATOM 7781 C C . ILE B 1 508 ? 13.633 11.523 -19.484 1 94.75 508 ILE B C 1
ATOM 7783 O O . ILE B 1 508 ? 13.234 12.641 -19.828 1 94.75 508 ILE B O 1
ATOM 7787 N N . TYR B 1 509 ? 13.938 11.172 -18.266 1 95.56 509 TYR B N 1
ATOM 7788 C CA . TYR B 1 509 ? 13.859 12.148 -17.188 1 95.56 509 TYR B CA 1
ATOM 7789 C C . TYR B 1 509 ? 15.195 12.273 -16.469 1 95.56 509 TYR B C 1
ATOM 7791 O O . TYR B 1 509 ? 15.312 11.906 -15.289 1 95.56 509 TYR B O 1
ATOM 7799 N N . PRO B 1 510 ? 16.125 12.961 -17.078 1 93.75 510 PRO B N 1
ATOM 7800 C CA . PRO B 1 510 ? 17.469 13.062 -16.484 1 93.75 510 PRO B CA 1
ATOM 7801 C C . PRO B 1 510 ? 17.484 13.938 -15.242 1 93.75 510 PRO B C 1
ATOM 7803 O O . PRO B 1 510 ? 16.641 14.828 -15.086 1 93.75 510 PRO B O 1
ATOM 7806 N N . GLN B 1 511 ? 18.438 13.516 -14.391 1 88.81 511 GLN B N 1
ATOM 7807 C CA . GLN B 1 511 ? 18.641 14.344 -13.211 1 88.81 511 GLN B CA 1
ATOM 7808 C C . GLN B 1 511 ? 19.297 15.672 -13.57 1 88.81 511 GLN B C 1
ATOM 7810 O O . GLN B 1 511 ? 20.219 15.711 -14.383 1 88.81 511 GLN B O 1
ATOM 7815 N N . LYS B 1 512 ? 18.641 16.672 -13.266 1 72.19 512 LYS B N 1
ATOM 7816 C CA . LYS B 1 512 ? 19.219 17.984 -13.547 1 72.19 512 LYS B CA 1
ATOM 7817 C C . LYS B 1 512 ? 20.547 18.156 -12.82 1 72.19 512 LYS B C 1
ATOM 7819 O O . LYS B 1 512 ? 20.672 17.812 -11.641 1 72.19 512 LYS B O 1
ATOM 7824 N N . GLN B 1 513 ? 21.656 18.016 -13.469 1 57.41 513 GLN B N 1
ATOM 7825 C CA . GLN B 1 513 ? 22.984 18.219 -12.906 1 57.41 513 GLN B CA 1
ATOM 7826 C C . GLN B 1 513 ? 23.031 19.516 -12.078 1 57.41 513 GLN B C 1
ATOM 7828 O O . GLN B 1 513 ? 22.516 20.547 -12.5 1 57.41 513 GLN B O 1
ATOM 7833 N N . LYS B 1 514 ? 23.125 19.391 -10.773 1 49.09 514 LYS B N 1
ATOM 7834 C CA . LYS B 1 514 ? 23.5 20.578 -10.008 1 49.09 514 LYS B CA 1
ATOM 7835 C C . LYS B 1 514 ? 24.594 21.375 -10.719 1 49.09 514 LYS B C 1
ATOM 7837 O O . LYS B 1 514 ? 25.656 20.844 -11.008 1 49.09 514 LYS B O 1
ATOM 7842 N N . THR B 1 515 ? 24.219 22.266 -11.547 1 37.88 515 THR B N 1
ATOM 7843 C CA . THR B 1 515 ? 25.266 23.203 -11.969 1 37.88 515 THR B CA 1
ATOM 7844 C C . THR B 1 515 ? 26.125 23.625 -10.773 1 37.88 515 THR B C 1
ATOM 7846 O O . THR B 1 515 ? 25.594 24.109 -9.773 1 37.88 515 THR B O 1
ATOM 7849 N N . LYS B 1 516 ? 27.172 22.906 -10.469 1 40.59 516 LYS B N 1
ATOM 7850 C CA . LYS B 1 516 ? 28.156 23.562 -9.617 1 40.59 516 LYS B CA 1
ATOM 7851 C C . LYS B 1 516 ? 28.344 25.031 -10.008 1 40.59 516 LYS B C 1
ATOM 7853 O O . LYS B 1 516 ? 28.75 25.328 -11.125 1 40.59 516 LYS B O 1
ATOM 7858 N N . LYS B 1 517 ? 27.625 25.938 -9.516 1 34.75 517 LYS B N 1
ATOM 7859 C CA . LYS B 1 517 ? 28.141 27.312 -9.5 1 34.75 517 LYS B CA 1
ATOM 7860 C C . LYS B 1 517 ? 29.594 27.359 -9.055 1 34.75 517 LYS B C 1
ATOM 7862 O O . LYS B 1 517 ? 29.938 26.828 -7.996 1 34.75 517 LYS B O 1
ATOM 7867 N N . ARG B 1 518 ? 30.594 27.375 -9.828 1 32.69 518 ARG B N 1
ATOM 7868 C CA . ARG B 1 518 ? 31.875 27.953 -9.43 1 32.69 518 ARG B CA 1
ATOM 7869 C C . ARG B 1 518 ? 31.656 29.172 -8.547 1 32.69 518 ARG B C 1
ATOM 7871 O O . ARG B 1 518 ? 31 30.125 -8.953 1 32.69 518 ARG B O 1
ATOM 7878 N N . ALA B 1 519 ? 31.875 29.094 -7.301 1 27.75 519 ALA B N 1
ATOM 7879 C CA . ALA B 1 519 ? 32.406 30.281 -6.617 1 27.75 519 ALA B CA 1
ATOM 7880 C C . ALA B 1 519 ? 33.688 30.766 -7.254 1 27.75 519 ALA B C 1
ATOM 7882 O O . ALA B 1 519 ? 34.562 29.953 -7.582 1 27.75 519 ALA B O 1
#

Solvent-accessible surface area (backbone atoms only — not comparable to full-atom values): 52111 Å² total; per-residue (Å²): 134,86,84,79,80,79,78,82,72,70,68,64,63,61,63,61,50,49,61,55,52,55,56,56,60,41,65,67,44,60,50,55,64,81,76,70,86,82,83,80,91,53,59,90,62,80,86,80,89,64,79,86,48,83,55,38,79,38,60,46,75,49,57,46,66,53,70,55,64,38,72,41,70,66,60,46,51,52,51,53,41,27,76,73,44,19,50,69,60,51,37,35,52,28,50,34,49,29,33,49,17,51,27,39,34,45,47,9,57,78,40,49,35,30,35,36,39,38,35,39,31,43,34,28,58,19,49,43,16,64,50,42,38,25,35,70,6,52,75,46,66,68,51,58,58,41,67,87,56,83,52,66,32,43,40,26,66,35,67,94,60,76,59,66,67,44,42,42,40,33,40,35,37,39,35,41,28,62,57,57,48,45,20,36,52,58,21,46,30,49,20,33,48,24,48,29,51,21,40,49,23,49,40,40,37,49,48,28,52,49,51,32,48,51,52,42,43,51,35,52,32,20,34,41,39,48,48,49,53,52,50,54,52,49,40,52,53,32,50,49,46,29,53,50,33,46,54,32,33,77,69,67,74,43,48,72,43,46,31,25,48,31,46,17,50,34,25,50,55,54,24,51,48,39,52,46,52,30,49,37,50,42,32,49,24,52,53,17,46,46,45,58,40,53,60,66,70,45,41,83,79,60,61,59,77,51,75,57,59,53,75,52,57,68,43,47,66,27,50,53,74,47,37,67,78,38,20,30,66,46,45,21,30,51,22,49,26,41,18,31,34,21,44,34,10,32,41,53,30,66,70,44,66,46,38,34,41,36,37,33,44,16,31,42,19,66,41,75,84,37,55,81,40,77,86,15,52,23,68,50,71,53,77,46,76,49,62,80,85,80,65,93,54,52,64,60,51,48,37,52,50,30,49,52,49,25,52,49,29,50,51,49,33,52,49,47,50,54,48,41,54,50,46,35,52,51,27,52,50,46,32,43,50,25,47,53,52,24,54,53,30,53,53,49,31,55,53,28,50,53,48,29,56,51,36,48,53,34,34,78,70,68,74,43,61,60,64,58,30,52,52,32,47,52,50,27,53,51,33,46,49,49,27,46,51,26,47,35,42,30,41,39,25,51,37,49,32,47,48,43,49,33,42,51,30,57,80,82,61,52,77,80,70,76,73,75,72,79,128,134,86,82,80,80,78,78,83,71,70,68,64,62,60,63,59,47,50,62,52,53,56,55,55,60,40,63,65,43,58,51,52,65,79,75,71,86,82,83,80,90,54,58,90,62,82,82,77,87,63,78,87,47,83,54,39,80,38,63,45,76,50,56,46,64,54,71,56,63,38,72,39,70,67,59,48,50,49,51,52,42,28,76,73,44,19,60,68,60,50,50,35,53,50,49,35,52,50,33,49,49,49,27,50,57,44,47,49,57,79,44,67,50,72,50,78,50,74,48,75,44,78,45,63,61,55,67,84,36,47,18,33,70,20,38,84,70,59,13,39,29,16,43,75,32,82,88,71,52,76,36,75,30,24,36,35,62,84,68,94,64,77,66,67,70,41,42,40,39,31,41,34,37,37,36,41,30,62,57,57,50,45,21,37,53,58,23,45,30,49,19,32,48,24,48,28,51,22,38,47,24,48,38,41,38,49,49,31,52,49,52,32,48,50,53,40,42,51,36,52,30,21,34,39,38,49,46,48,53,52,52,53,53,49,40,53,52,31,52,50,46,30,52,51,32,47,53,31,32,76,70,70,73,42,49,70,63,48,32,51,51,32,45,51,48,33,50,57,56,54,66,49,48,62,64,46,51,50,49,36,50,52,31,49,33,53,53,17,48,46,43,58,43,58,76,68,72,46,42,84,80,60,61,58,75,51,76,55,59,53,76,52,57,68,43,48,65,27,50,50,73,48,36,66,78,38,21,30,64,46,45,21,31,50,22,46,26,40,19,31,34,21,44,36,9,32,40,53,31,65,70,44,66,47,38,32,40,35,36,36,44,33,29,29,8,48,42,75,86,37,55,79,40,80,57,6,41,22,38,36,39,37,48,37,34,40,29,69,72,38,49,47,45,29,63,61,16,48,37,49,26,30,48,28,48,25,53,31,29,48,44,50,35,51,46,46,49,48,50,40,49,33,46,36,51,41,27,51,35,44,32,40,15,25,45,49,23,24,56,27,24,52,53,18,30,54,24,26,51,52,23,30,56,46,36,48,53,32,32,76,71,68,75,44,61,60,64,57,31,51,53,32,46,51,49,28,53,51,34,46,50,49,28,45,52,26,47,34,41,32,42,40,25,51,38,49,32,47,48,42,49,32,40,50,30,58,78,83,61,53,76,77,72,77,72,74,73,79,126

Radius of gyration: 42.46 Å; Cα contacts (8 Å, |Δi|>4): 1716; chains: 2; bounding box: 79×140×122 Å

pLDDT: mean 86.47, std 19.65, range [24.38, 98.81]

Sequence (1038 aa):
MPVTRAMSGSNAVKRLLLPGLSMLALAACTVGPDYHKPQVRAPEAWRATQPPAESQVTGATADPQWWKLFNDPVLTRLENEVAASNLDLRAASLRLMQSQAERRIASAAQFPHAQANASYGRERASTNGVLGLLGTMEREGAGSIASGTQGFGPTALPGSIGNPSFNLPQYGMNASWEVDFWGHVRRQVEAATAAMHETEEMRRDMLVSLMAETAQDYIDLRAAQTQLGILEHNIEISTNSVRLTTLRFQQGAATRLDVAEATGQLHTFTSRLAPLRAQVTHRLNALSFLVAREPGALDAELGKAGDIPAVPAVVPVGLPSELAERRPDIRMAADHLHAATASIGVAIADFFPRVTLSGSLDVQALQFSGLGSWASRQYGFGPTATLPLFEGGRLTGQLHLRRAQQKEAATMFQRTVLKAWQEIDDAMADFTAAQRQRDELALAVQENEIAVETAKAQYTQGSSDFLNVLTLQNALLSSQSALVDATAHVAGSVTHLYRAVGGGWEDIYPQKQKTKKRAMPVTRAMSGSNAVKRLLLPGLSMLALAACTVGPDYHKPQVRAPEAWRATQPPAESQVTGATADPQWWKLFNDPVLTRLENEVAASNLDLRAASLRLMQSQAERRIASAAQFPHAQANASYGRERASTNGVLGLLGTMEREGAGSIASGTQGFGPTALPGSIGNPSFNLPQYGMNASWEVDFWGHVRRQVEAATAAMHETEEMRRDMLVSLMAETAQDYIDLRAAQTQLGILEHNIEISTNSVRLTTLRFQQGAATRLDVAEATGQLHTFTSRLAPLRAQVTHRLNALSFLVAREPGALDAELGKAGDIPAVPAVVPVGLPSELAERRPDIRMAADHLHAATASIGVAIADFFPRVTLSGSLDVQALQFSGLGSWASRQYGFGPTATLPLFEGGRLTGQLHLRRAQQKEAATMFQRTVLKAWQEIDDAMADFTAAQRQRDELALAVQENEIAVETAKAQYTQGSSDFLNVLTLQNALLSSQSALVDATAHVAGSVTHLYRAVGGGWEDIYPQKQKTKKRA

Foldseek 3Di:
DDDPPPDPPPPVVVVVVVVVVVLVVLQPAQDFDADDFDADDFDFFADDDDPFDQADEDQDDADLQNVCLLVDVVLSVLLVLLLVAAVVLVVLVVVLVVLVVVLVVLLCLQDKDKDKDWDKDWDFDDCPDPLVVVPLDPPDDDDAPFDPPPPPVNPRPRDPDGRDIFMKIKIWMKMKHWDCSHCLSVLSSQLSVLVSVLSLLVSQLVSLVLSLVSLLLLLQLLLLLVLLVLLVVLLVVLVVQLVVQVVCVVVVNHDPVSNVLSVVLSVVSVVVNVVSVVSNQVSQQVSCNSSPHHRPPCCVPRVDHDHRRDRDNYRYLHTRSCQCVFRSVLVSLSSQLSSLSSVLSNLVCLQAKIKMWMKMWMFMDSDPVRRPPPSRIDMDIDIDIDHDDDDPCPSVVSSVVSVVSSVVSVVVSVVSSVVLSVQLSVLSVQLRVLSVQLVVLVVVLVVLVVQLVVQVVCVVVVNDHSVSNSVSSVSNSVSSSSNSVSSSSNSSSSSSNNSSSHRSCCVVSNDDPPPPPDD/DDDPPPDPPPPVVVVVVVVVVVVVVLQPAQDFDADDFDADDFDFFFDDDDDFFQADEDQDDADLQNVCLLVDVVLSVLLVLLLVAFPVLVVLVVVLVVLVVVLVVLCCLQDKDKDKDWDKDKDFDDCPPPLVVVPLPPDDWFDADPVPPRPGGNGPPNDPDHRDIFMKTKIWMKMKHWDCSHCLSVLSSQLSVLLSLLSLLVSQLVSLVLSLVSLLLLLQLLLLLLLLVLLVVLLVVLVVQLVVQVVCVVVVNHDPVSNVLSVVLSVVSVVVNPVSVVSNQVSQQVSCNSSPHHRPPCCVPRVDHDHRRDRDNYRYLHTRSCQCVFRSVLVSLSSQLSSLSSVLSNLVCLQAKIKMKMKMWMFIDRDPVRRPPPVRIDMDTDMDIDHDDDDPCPSVVSSVVSVVSSVVSVVVSVVVSVVLSVLLSVLSNQLRVLSVQLVVLVVQLVVLVVQLVVQVVCVVVVNDHSVSNSVSSVSNSVSSSSNSVSSSSNSSSSSSNNSSSHRSSCVVSNDDPPPPPDD

Secondary structure (DSSP, 8-state):
---------THHHHHHHHHHHHHHHHTT---SPPP-PPP----SSPPP-S---SSEEESSPPPTTGGGGG--HHHHHHHHHHHHH-HHHHHHHHHHHHHHHHHHHHHGGGS-EEEEEEE--EEE--TTSHHHHS----S-------SSS---------SSS----EE--EEEEEEEEEE-TTSHHHHHHHHHHHHHHHHHHHHHHHHHHHHHHHHHHHHHHHHHHHHHHHHHHHHHHHHHHHHHHHHHHHTTSS-HHHHHHHHHHHHHHHTTHHHHHHHHHHHHHHHHHHTT--TTTTHHHHSS--PPPPPPSEEE---GGGHHHH-HHHHHHHHHHHHHHHHHHHHHHTTS-EEEEEEEEEEE-SSGGGGG-GGGEEEEEEEEEE-----TTHHHHHHHHHHHHHHHHHHHHHHHHHHHHHHHHHHHHHHHHHHHHHHHHHHHHHHHHHHHHHHHHHHHTTSS-HHHHHHHHHHHHHHHHHHHHHHHHHHHHHHHHHHHH----TTTS----------/---------THHHHHHHHHHHHHHHHTT---SPPP-PPP----SS----S---SSEEESSPPPTTGGGGG--HHHHHHHHHHHHH-HHHHHHHHHHHHHHHHHHHHHHTTS-EEEEEEE--EE---TTSHHHHT-SSS----PPPTTSS--------SSSS----EE--EEEEEEEEEE-TTSHHHHHHHHHHHHHHHHHHHHHHHHHHHHHHHHHHHHHHHHHHHHHHHHHHHHHHHHHHHHHHHHHHHTTSS-HHHHHHHHHHHHHHHTTHHHHHHHHHHHHHHHHHHTT--TTTTHHHHSS--PPPPPPSEEE---GGGHHHH-HHHHHHHHHHHHHHHHHHHHHHTTS-EEEEEEEEEEE-SSGGGTT-GGGEEEEEEEEEEEEEE-TTHHHHHHHHHHHHHHHHHHHHHHHHHHHHHHHHHHHHHHHHHHHHHHHHHHHHHHHHHHHHHHHHHHHTTSS-HHHHHHHHHHHHHHHHHHHHHHHHHHHHHHHHHHHH----TTTS----------

Nearest PDB structures (foldseek):
  5iuy-assembly1_A  TM=9.429E-01  e=2.694E-31  Pseudomonas aeruginosa PAO1
  5azs-assembly1_A  TM=9.278E-01  e=6.277E-27  Pseudomonas aeruginosa PAO1
  5azs-assembly1_C  TM=9.285E-01  e=1.763E-26  Pseudomonas aeruginosa PAO1
  4mt4-assembly1_C  TM=9.122E-01  e=1.928E-26  Campylobacter jejuni
  5azs-assembly1_B  TM=9.026E-01  e=2.017E-26  Pseudomonas aeruginosa PAO1

InterPro domains:
  IPR003423 Outer membrane efflux protein [PF02321] (80-291)
  IPR003423 Outer membrane efflux protein [PF02321] (319-503)
  IPR010131 Multidrug resistance outer membrane protein MdtP/Nodulation protein T-like [PTHR30203] (22-507)
  IPR010131 Multidrug resistance outer membrane protein MdtP/Nodulation protein T-like [TIGR01845] (22-504)